Protein AF-A0A6C0JZI1-F1 (afdb_monomer_lite)

Organism: NCBI:txid1070528

Secondary structure (DSSP, 8-state):
--PPP----TTTS----------------GGG----HHHHHHHHHHHHS-SSS---HHHHHHHHHHHHHHHHHHHHHEEE-SS-EEE--S-S----TTEEEEEPPEEEPPEEHHHHTGGGGSHHHHTSTTHHHHHHHTS---EEES---SEEP-S-EEEB-TTS---EEE--PPEEEEEEE-TTS-EEEEEEE-TT-S-B-EEEEEEEPPPSS--SS--TTSTTTS-SS-EEE--SS-HHHHSPPHHHIIIIIS---S-IIIIIHHHHHHTT--GGGS-HHHHHHHSPPPP--S-PPP-----PPP-PPPPPPPHHHHHH-SS---TTS-HHHHHHTSTTTTHHHHHHHHHTHHHH--SPPPP-S-PPP--PPEE-HHHHT--SSHHHHHHH-EEEPPPHHHHHHHHHTTPPPP--EEEE-HHHHHHHHHHHHHTTPPP--TTHHHHHHHHHHHHHHHHSPP------------PPPPPPHHHHHHHHHHH-TTS-HHHHHHHHHHHTTT-EEETTEEE-TTS-EEEEHHHHHHHTTHHHH-HHHHHHHHEEEETTEEEETTT--EEE---EEEEEEE-TTS-EEEEEEETT----TTS-HHHHHHHHGGG--TTSHHHHHHHHHHHHHT----HHHHHHHHHHHHHHHHHHHH-TTS-HHHHHHHHHHHHHHHHHHHHHH-SS----SS--SSS------TTTS-S-TT--HHHHHHHHHHHHHHHH-TTS--THHHHHHHHTTS-HHHHHHHHHHHHHHHHHHHHHSHHHHHHHHHHHS------------------S-SEE-TT--SSS--------SS----SS-SS-----PPP-------------------PPPPBPPPHHHHHHHHTT-S-TT---HHHHHHHHS---HHHHHHHHHHHHHHHHHTT--HHHHHHHHHHHHHB-STTHHHHHHHHHHHHHHHHTT-HHHHHHHHHHHHH-HHHHHHHS-HHHHHHHHHHHHHHHHHHHHHHHHHS-HHHHHHHHHHHHHT----SS-HHHHHHHHHHTT---HHHHHHHHHHHHGGGS-S------S---TTSPPEETTEEPPPP-SSS---PPP--------------------

Sequence (1113 aa):
MEADFIRFDPASEFEVLETYDFEEEIQRPESLRFFTLDEQLADYFEKVLPKEGKITKFEYRRIASQVERLRDIYNRVVTVTDTDYTVDTSRKKVSVDWVHPIYGPFELTPYSYAEKWVPLFGPEVRRIPNYYPRMLSALPKPYRSTSKDGVQHVQYSTLVNEDGENPVNVLGTYERTKGIIHEDGRFTVVSLPIENTGDDIHVRGFFIEPRLLDIPKILPEHPFFASNTRSKYITNEPLERVFPTIETILTHGVPTTTDPYVEGQKYLKIYDVKLSQVDWNLWKERFPPAESVSVTPPIASITFPSREPYDAPSKSLLGMYRIPWKEGLEPRFWLSLQEDSGTVVSKMILTKASAHGQVPPAVIRERPESHVVLSTPDECFTFETFDSFINAGIYRLPKWSDVNAAINKGKTPPQQGTCIPMPQILQEQMDSLVAGKKPWKESTESDILTEYVELLSYYQPIETVQLPTKYEIRSLKPESDTRRQIKAILRDSERDPVDRAYAIDLILRGSAVRNDQWFARDDSFLICNHTLAILKGDMEVDKNAYYDRWAVIDEGYRSCKFCGEQINRDVIVSQDDFDEDGNVIISHDALEHTDTHGQSFTNSLTALKSYFQLENVGESIFYLCLSLLQVLPSEPQLFPILQRIRSLTSVIRANKKADKLQKERLEGVFGVSAMVTLLLIHNPFLIPRRSFGSKVLKLSGFPRDTEDPTDAPALDTILNVLKTTFKASPNTFTGAMSTVLKSMMRKPTEKEDFRKEVTSMLLKDYAAMKPLFLSAKERYDIPIQSEIVSSISFPVLRLDTTQFRPSESISEERHSDCVVDVPKTYLTGKLPPSIVQESVVLYPAKAVPLEFIRPEYVPPPNIEMTEKEIRRKIALGFPKGLKLDKLEKFLRADPDIRSISSILTRVLDILSLHKFSNEKLVEYRGALAYMRGTHTRDALYGLMYEALHEIAKKREFVNALTHAVKHDLTFNMLLLTKEDASRQESDLRTREREAFKLRMRNMNDTEREISKMLLDIGIAPYVITNEDRKMFAREYGNRDPEIEYAQAEQAADVDRPEEGYNASRDIEDGEAPVVDGVEQQVDHGDYGDRREEISDRDYERNYWVNHDEGFGT

Foldseek 3Di:
DDDDDDDDDVPPPDDPPDDDDDPPPPPDPPVPDPQDLVRVLVVQLVVPQPPDDDGDPVNNVVSVVVSVVVVVVCVVQWDDDPPGIDGPLFDPDWDFPFKAFAWADWAFDWAFCVPQPVVLPDPVNVPDPPSVLSNLLSDDQGTDHPDPQAAWDADFGWHAHQQRDDTDTWHHFDWDWDWDQDPVRDTDTDTDTSPNNTHGIGTFFIKGAQDPDFWQAADCPQQHRNGSHTDTDGDRDDCSVNPDDPLCCLVTQAAQEQDCPPRVVVSCVNRVHDPVSDDPVSVCVRHPHDDDDPDDDPDDDPDDDDPDFAPAPDPVVQVLAPDHDDGPDHPQNVCCPGPVSVVLVVLLVVLCCVVVDPDDFDDPDDDPPPDFDWDAPVRLPDDDDPVSDLASADWDDPDVVQQVVCVVVVHHGDPTTTGDHNVVVVVVVVCVVCPPPDTDDPCNSVVSNVVVSVVSVVPHDDDPPPPPPPPPPPDPDPADPLLVVLVVLVPDPVDQLLRSLVVNVVSLVPFDDDQQWTAHPVRHTRDGVLSSCVSVCVCVVDVVVSLVQFFDDDPQFTAGPRPRHTDDNPGWDWDWDAFPVGDTDTFTARPPDPDPPPDDLVVLLVVCVVVADCVQLLSVLLSVLCVLLSWHADPVLLVVLRVVLVVVLVVLVPDPPDDPLVSLLLSNLSSLLSNLVCQLQGPRHTGRSDDDDDDDQDNDDPPQHYVDLVGRSNSVVSLSSLLVVCVVPVPPDDDSNNSNSVQCVPDPVSVVVSSVSSSVVNVVVCVVCVVSSNVSNVSVPDPPPVPPPPVPPPPPPPDPDSIDTPPDDPDPDDDPPPPDPDDDDDDDDPDDPPPPDDPPCPDPDDPPPPPPPPPPPPPPAADEDDPVLLVVLVVLPADPPQPQVLVNVVLVVLDDLVLLLLVLVVLLVLVVVVCDPPVVSCVSVVNSVRHDDDCSSSSSSSSVSVVNVVLVVDPVSSVSVVVCCPPPPSNVVSSDDPVNVVVLVVVLVVVVVVQLVVLLVVDDPVVNVVQVVCVVVVNHDPSQDPVNVVVSVCVVPPPDVVVVVVVVVVVVVVPDDPDDDDPPDDDDPDDADDDPRDGQDDDDDDDDDDRDDDDDDDDDDDDDDDDDDDDDD

pLDDT: mean 70.07, std 17.11, range [25.83, 90.0]

Radius of gyration: 51.57 Å; chains: 1; bounding box: 110×137×162 Å

Structure (mmCIF, N/CA/C/O backbone):
data_AF-A0A6C0JZI1-F1
#
_entry.id   AF-A0A6C0JZI1-F1
#
loop_
_atom_site.group_PDB
_atom_site.id
_atom_site.type_symbol
_atom_site.label_atom_id
_atom_site.label_alt_id
_atom_site.label_comp_id
_atom_site.label_asym_id
_atom_site.label_entity_id
_atom_site.label_seq_id
_atom_site.pdbx_PDB_ins_code
_atom_site.Cartn_x
_atom_site.Cartn_y
_atom_site.Cartn_z
_atom_site.occupancy
_atom_site.B_iso_or_equiv
_atom_site.auth_seq_id
_atom_site.auth_comp_id
_atom_site.auth_asym_id
_atom_site.auth_atom_id
_atom_site.pdbx_PDB_model_num
ATOM 1 N N . MET A 1 1 ? -63.915 80.669 28.018 1.00 38.59 1 MET A N 1
ATOM 2 C CA . MET A 1 1 ? -64.177 79.915 26.775 1.00 38.59 1 MET A CA 1
ATOM 3 C C . MET A 1 1 ? -62.847 79.878 26.054 1.00 38.59 1 MET A C 1
ATOM 5 O O . MET A 1 1 ? -62.229 80.930 25.990 1.00 38.59 1 MET A O 1
ATOM 9 N N . GLU A 1 2 ? -62.444 78.687 25.617 1.00 33.38 2 GLU A N 1
ATOM 10 C CA . GLU A 1 2 ? -61.087 78.268 25.211 1.00 33.38 2 GLU A CA 1
ATOM 11 C C . GLU A 1 2 ? -60.161 77.906 26.382 1.00 33.38 2 GLU A C 1
ATOM 13 O O . GLU A 1 2 ? -60.098 78.599 27.393 1.00 33.38 2 GLU A O 1
ATOM 18 N N . ALA A 1 3 ? -59.610 76.696 26.278 1.00 35.09 3 ALA A N 1
ATOM 19 C CA . ALA A 1 3 ? -59.147 75.843 27.361 1.00 35.09 3 ALA A CA 1
ATOM 20 C C . ALA A 1 3 ? -57.685 76.111 27.728 1.00 35.09 3 ALA A C 1
ATOM 22 O O . ALA A 1 3 ? -56.817 76.149 26.856 1.00 35.09 3 ALA A O 1
ATOM 23 N N . ASP A 1 4 ? -57.436 76.233 29.030 1.00 39.12 4 ASP A N 1
ATOM 24 C CA . ASP A 1 4 ? -56.096 76.271 29.598 1.00 39.12 4 ASP A CA 1
ATOM 25 C C . ASP A 1 4 ? -55.393 74.919 29.432 1.00 39.12 4 ASP A C 1
ATOM 27 O O . ASP A 1 4 ? -55.950 73.843 29.661 1.00 39.12 4 ASP A O 1
ATOM 31 N N . PHE A 1 5 ? -54.140 75.017 29.005 1.00 46.88 5 PHE A N 1
ATOM 32 C CA . PHE A 1 5 ? -53.222 73.932 28.705 1.00 46.88 5 PHE A CA 1
ATOM 33 C C . PHE A 1 5 ? -52.846 73.138 29.962 1.00 46.88 5 PHE A C 1
ATOM 35 O O . PHE A 1 5 ? -52.331 73.698 30.929 1.00 46.88 5 PHE A O 1
ATOM 42 N N . ILE A 1 6 ? -52.997 71.813 29.912 1.00 49.47 6 ILE A N 1
ATOM 43 C CA . ILE A 1 6 ? -52.388 70.908 30.892 1.00 49.47 6 ILE A CA 1
ATOM 44 C C . ILE A 1 6 ? -50.904 70.752 30.522 1.00 49.47 6 ILE A C 1
ATOM 46 O O . ILE A 1 6 ? -50.576 70.219 29.462 1.00 49.47 6 ILE A O 1
ATOM 50 N N . ARG A 1 7 ? -50.003 71.246 31.379 1.00 51.16 7 ARG A N 1
ATOM 51 C CA . ARG A 1 7 ? -48.565 70.929 31.358 1.00 51.16 7 ARG A CA 1
ATOM 52 C C . ARG A 1 7 ? -48.313 69.792 32.346 1.00 51.16 7 ARG A C 1
ATOM 54 O O . ARG A 1 7 ? -48.627 69.949 33.520 1.00 51.16 7 ARG A O 1
ATOM 61 N N . PHE A 1 8 ? -47.742 68.692 31.869 1.00 52.84 8 PHE A N 1
ATOM 62 C CA . PHE A 1 8 ? -47.331 67.551 32.692 1.00 52.84 8 PHE A CA 1
ATOM 63 C C . PHE A 1 8 ? -45.883 67.728 33.175 1.00 52.84 8 PHE A C 1
ATOM 65 O O . PHE A 1 8 ? -45.036 68.169 32.393 1.00 52.84 8 PHE A O 1
ATOM 72 N N . ASP A 1 9 ? -45.607 67.382 34.437 1.00 53.72 9 ASP A N 1
ATOM 73 C CA . ASP A 1 9 ? -44.265 67.389 35.039 1.00 53.72 9 ASP A CA 1
ATOM 74 C C . ASP A 1 9 ? -43.739 65.936 35.140 1.00 53.72 9 ASP A C 1
ATOM 76 O O . ASP A 1 9 ? -44.277 65.134 35.909 1.00 53.72 9 ASP A O 1
ATOM 80 N N . PRO A 1 10 ? -42.731 65.537 34.341 1.00 57.28 10 PRO A N 1
ATOM 81 C CA . PRO A 1 10 ? -42.341 64.133 34.173 1.00 57.28 10 PRO A CA 1
ATOM 82 C C . PRO A 1 10 ? -41.672 63.484 35.399 1.00 57.28 10 PRO A C 1
ATOM 84 O O . PRO A 1 10 ? -41.420 62.283 35.368 1.00 57.28 10 PRO A O 1
ATOM 87 N N . ALA A 1 11 ? -41.387 64.229 36.473 1.00 59.00 11 ALA A N 1
ATOM 88 C CA . ALA A 1 11 ? -40.698 63.706 37.658 1.00 59.00 11 ALA A CA 1
ATOM 89 C C . ALA A 1 11 ? -41.625 63.163 38.764 1.00 59.00 11 ALA A C 1
ATOM 91 O O . ALA A 1 11 ? -41.165 62.401 39.612 1.00 59.00 11 ALA A O 1
ATOM 92 N N . SER A 1 12 ? -42.907 63.546 38.794 1.00 61.03 12 SER A N 1
ATOM 93 C CA . SER A 1 12 ? -43.830 63.152 39.874 1.00 61.03 12 SER A CA 1
ATOM 94 C C . SER A 1 12 ? -44.964 62.219 39.447 1.00 61.03 12 SER A C 1
ATOM 96 O O . SER A 1 12 ? -45.633 61.666 40.315 1.00 61.03 12 SER A O 1
ATOM 98 N N . GLU A 1 13 ? -45.207 62.050 38.142 1.00 57.41 13 GLU A N 1
ATOM 99 C CA . GLU A 1 13 ? -46.414 61.375 37.625 1.00 57.41 13 GLU A CA 1
ATOM 100 C C . GLU A 1 13 ? -46.142 60.111 36.782 1.00 57.41 13 GLU A C 1
ATOM 102 O O . GLU A 1 13 ? -47.087 59.475 36.320 1.00 57.41 13 GLU A O 1
ATOM 107 N N . PHE A 1 14 ? -44.880 59.684 36.637 1.00 56.28 14 PHE A N 1
ATOM 108 C CA . PHE A 1 14 ? -44.503 58.425 35.980 1.00 56.28 14 PHE A CA 1
ATOM 109 C C . PHE A 1 14 ? -43.490 57.636 36.821 1.00 56.28 14 PHE A C 1
ATOM 111 O O . PHE A 1 14 ? -42.532 58.203 37.342 1.00 56.28 14 PHE A O 1
ATOM 118 N N . GLU A 1 15 ? -43.676 56.318 36.920 1.00 53.44 15 GLU A N 1
ATOM 119 C CA . GLU A 1 15 ? -42.676 55.383 37.444 1.00 53.44 15 GLU A CA 1
ATOM 120 C C . GLU A 1 15 ? -41.923 54.771 36.251 1.00 53.44 15 GLU A C 1
ATOM 122 O O . GLU A 1 15 ? -42.526 54.152 35.372 1.00 53.44 15 GLU A O 1
ATOM 127 N N . VAL A 1 16 ? -40.608 54.998 36.175 1.00 58.84 16 VAL A N 1
ATOM 128 C CA . VAL A 1 16 ? -39.746 54.416 35.136 1.00 58.84 16 VAL A CA 1
ATOM 129 C C . VAL A 1 16 ? -39.583 52.927 35.434 1.00 58.84 16 VAL A C 1
ATOM 131 O O . VAL A 1 16 ? -38.885 52.564 36.376 1.00 58.84 16 VAL A O 1
ATOM 134 N N . LEU A 1 17 ? -40.231 52.066 34.648 1.00 60.28 17 LEU A N 1
ATOM 135 C CA . LEU A 1 17 ? -40.117 50.612 34.816 1.00 60.28 17 LEU A CA 1
ATOM 136 C C . LEU A 1 17 ? -38.817 50.049 34.214 1.00 60.28 17 LEU A C 1
ATOM 138 O O . LEU A 1 17 ? -38.310 49.066 34.739 1.00 60.28 17 LEU A O 1
ATOM 142 N N . GLU A 1 18 ? -38.259 50.676 33.170 1.00 44.12 18 GLU A N 1
ATOM 143 C CA . GLU A 1 18 ? -36.991 50.290 32.525 1.00 44.12 18 GLU A CA 1
ATOM 144 C C . GLU A 1 18 ? -36.457 51.432 31.634 1.00 44.12 18 GLU A C 1
ATOM 146 O O . GLU A 1 18 ? -37.221 52.058 30.897 1.00 44.12 18 GLU A O 1
ATOM 151 N N . THR A 1 19 ? -35.149 51.702 31.678 1.00 50.38 19 THR A N 1
ATOM 152 C CA . THR A 1 19 ? -34.443 52.601 30.746 1.00 50.38 19 THR A CA 1
ATOM 153 C C . THR A 1 19 ? -33.690 51.776 29.707 1.00 50.38 19 THR A C 1
ATOM 155 O O . THR A 1 19 ? -32.850 50.958 30.077 1.00 50.38 19 THR A O 1
ATOM 158 N N . TYR A 1 20 ? -33.956 52.010 28.420 1.00 45.47 20 TYR A N 1
ATOM 159 C CA . TYR A 1 20 ? -33.146 51.479 27.322 1.00 45.47 20 TYR A CA 1
ATOM 160 C C . TYR A 1 20 ? -32.175 52.565 26.853 1.00 45.47 20 TYR A C 1
ATOM 162 O O . TYR A 1 20 ? -32.612 53.591 26.331 1.00 45.47 20 TYR A O 1
ATOM 170 N N . ASP A 1 21 ? -30.874 52.332 27.022 1.00 39.84 21 ASP A N 1
ATOM 171 C CA . ASP A 1 21 ? -29.836 53.139 26.382 1.00 39.84 21 ASP A CA 1
ATOM 172 C C . ASP A 1 21 ? -29.719 52.703 24.914 1.00 39.84 21 ASP A C 1
ATOM 174 O O . ASP A 1 21 ? -29.321 51.578 24.611 1.00 39.84 21 ASP A O 1
ATOM 178 N N . PHE A 1 22 ? -30.109 53.581 23.988 1.00 41.06 22 PHE A N 1
ATOM 179 C CA . PHE A 1 22 ? -29.824 53.415 22.563 1.00 41.06 22 PHE A CA 1
ATOM 180 C C . PHE A 1 22 ? -28.472 54.067 22.255 1.00 41.06 22 PHE A C 1
ATOM 182 O O . PHE A 1 22 ? -28.379 55.288 22.130 1.00 41.06 22 PHE A O 1
ATOM 189 N N . GLU A 1 23 ? -27.426 53.257 22.107 1.00 40.47 23 GLU A N 1
ATOM 190 C CA . GLU A 1 23 ? -26.199 53.682 21.432 1.00 40.47 23 GLU A CA 1
ATOM 191 C C . GLU A 1 23 ? -26.441 53.622 19.917 1.00 40.47 23 GLU A C 1
ATOM 193 O O . GLU A 1 23 ? -26.399 52.563 19.293 1.00 40.47 23 GLU A O 1
ATOM 198 N N . GLU A 1 24 ? -26.760 54.764 19.309 1.00 42.19 24 GLU A N 1
ATOM 199 C CA . GLU A 1 24 ? -26.807 54.882 17.852 1.00 42.19 24 GLU A CA 1
ATOM 200 C C . GLU A 1 24 ? -25.359 54.879 17.330 1.00 42.19 24 GLU A C 1
ATOM 202 O O . GLU A 1 24 ? -24.652 55.889 17.378 1.00 42.19 24 GLU A O 1
ATOM 207 N N . GLU A 1 25 ? -24.876 53.716 16.880 1.00 41.94 25 GLU A N 1
ATOM 208 C CA . GLU A 1 25 ? -23.573 53.606 16.229 1.00 41.94 25 GLU A CA 1
ATOM 209 C C . GLU A 1 25 ? -23.557 54.494 14.978 1.00 41.94 25 GLU A C 1
ATOM 211 O O . GLU A 1 25 ? -24.167 54.185 13.951 1.00 41.94 25 GLU A O 1
ATOM 216 N N . ILE A 1 26 ? -22.833 55.615 15.052 1.00 45.00 26 ILE A N 1
ATOM 217 C CA . ILE A 1 26 ? -22.523 56.456 13.895 1.00 45.00 26 ILE A CA 1
ATOM 218 C C . ILE A 1 26 ? -21.807 55.569 12.874 1.00 45.00 26 ILE A C 1
ATOM 220 O O . ILE A 1 26 ? -20.611 55.285 12.989 1.00 45.00 26 ILE A O 1
ATOM 224 N N . GLN A 1 27 ? -22.550 55.130 11.860 1.00 45.94 27 GLN A N 1
ATOM 225 C CA . GLN A 1 27 ? -22.034 54.356 10.746 1.00 45.94 27 GLN A CA 1
ATOM 226 C C . GLN A 1 27 ? -20.978 55.182 10.005 1.00 45.94 27 GLN A C 1
ATOM 228 O O . GLN A 1 27 ? -21.285 56.005 9.143 1.00 45.94 27 GLN A O 1
ATOM 233 N N . ARG A 1 28 ? -19.700 54.950 10.327 1.00 53.47 28 ARG A N 1
ATOM 234 C CA . ARG A 1 28 ? -18.580 55.485 9.543 1.00 53.47 28 ARG A CA 1
ATOM 235 C C . ARG A 1 28 ? -18.749 55.033 8.082 1.00 53.47 28 ARG A C 1
ATOM 237 O O . ARG A 1 28 ? -19.193 53.898 7.869 1.00 53.47 28 ARG A O 1
ATOM 244 N N . PRO A 1 29 ? -18.425 55.873 7.082 1.00 57.22 29 PRO A N 1
ATOM 245 C CA . PRO A 1 29 ? -18.469 55.467 5.676 1.00 57.22 29 PRO A CA 1
ATOM 246 C C . PRO A 1 29 ? -17.591 54.224 5.459 1.00 57.22 29 PRO A C 1
ATOM 248 O O . PRO A 1 29 ? -16.552 54.100 6.107 1.00 57.22 29 PRO A O 1
ATOM 251 N N . GLU A 1 30 ? -18.009 53.302 4.580 1.00 53.72 30 GLU A N 1
ATOM 252 C CA . GLU A 1 30 ? -17.373 51.980 4.372 1.00 53.72 30 GLU A CA 1
ATOM 253 C C . GLU A 1 30 ? -15.847 52.048 4.201 1.00 53.72 30 GLU A C 1
ATOM 255 O O . GLU A 1 30 ? -15.134 51.185 4.699 1.00 53.72 30 GLU A O 1
ATOM 260 N N . SER A 1 31 ? -15.327 53.111 3.579 1.00 51.12 31 SER A N 1
ATOM 261 C CA . SER A 1 31 ? -13.889 53.317 3.368 1.00 51.12 31 SER A CA 1
ATOM 262 C C . SER A 1 31 ? -13.073 53.566 4.647 1.00 51.12 31 SER A C 1
ATOM 264 O O . SER A 1 31 ? -11.848 53.547 4.591 1.00 51.12 31 SER A O 1
ATOM 266 N N . LEU A 1 32 ? -13.726 53.858 5.778 1.00 50.59 32 LEU A N 1
ATOM 267 C CA . LEU A 1 32 ? -13.106 54.160 7.077 1.00 50.59 32 LEU A CA 1
ATOM 268 C C . LEU A 1 32 ? -13.432 53.113 8.159 1.00 50.59 32 LEU A C 1
ATOM 270 O O . LEU A 1 32 ? -13.086 53.317 9.327 1.00 50.59 32 LEU A O 1
ATOM 274 N N . ARG A 1 33 ? -14.107 52.010 7.804 1.00 58.97 33 ARG A N 1
ATOM 275 C CA . ARG A 1 33 ? -14.321 50.876 8.712 1.00 58.97 33 ARG A CA 1
ATOM 276 C C . ARG A 1 33 ? -13.142 49.917 8.600 1.00 58.97 33 ARG A C 1
ATOM 278 O O . ARG A 1 33 ? -12.884 49.356 7.540 1.00 58.97 33 ARG A O 1
ATOM 285 N N . PHE A 1 34 ? -12.416 49.740 9.699 1.00 52.16 34 PHE A N 1
ATOM 286 C CA . PHE A 1 34 ? -11.429 48.672 9.811 1.00 52.16 34 PHE A CA 1
ATOM 287 C C . PHE A 1 34 ? -12.186 47.376 10.079 1.00 52.16 34 PHE A C 1
ATOM 289 O O . PHE A 1 34 ? -12.537 47.104 11.221 1.00 52.16 34 PHE A O 1
ATOM 296 N N . PHE A 1 35 ? -12.481 46.616 9.028 1.00 60.72 35 PHE A N 1
ATOM 297 C CA . PHE A 1 35 ? -13.106 45.310 9.194 1.00 60.72 35 PHE A CA 1
ATOM 298 C C . PHE A 1 35 ? -12.075 44.319 9.719 1.00 60.72 35 PHE A C 1
ATOM 300 O O . PHE A 1 35 ? -11.014 44.144 9.106 1.00 60.72 35 PHE A O 1
ATOM 307 N N . THR A 1 36 ? -12.392 43.660 10.831 1.00 73.19 36 THR A N 1
ATOM 308 C CA . THR A 1 36 ? -11.620 42.501 11.290 1.00 73.19 36 THR A CA 1
ATOM 309 C C . THR A 1 36 ? -11.674 41.388 10.235 1.00 73.19 36 THR A C 1
ATOM 311 O O . THR A 1 36 ? -12.583 41.349 9.403 1.00 73.19 36 THR A O 1
ATOM 314 N N . LEU A 1 37 ? -10.698 40.471 10.231 1.00 76.56 37 LEU A N 1
ATOM 315 C CA . LEU A 1 37 ? -10.697 39.338 9.292 1.00 76.56 37 LEU A CA 1
ATOM 316 C C . LEU A 1 37 ? -12.030 38.578 9.341 1.00 76.56 37 LEU A C 1
ATOM 318 O O . LEU A 1 37 ? -12.577 38.219 8.303 1.00 76.56 37 LEU A O 1
ATOM 322 N N . ASP A 1 38 ? -12.561 38.365 10.542 1.00 77.12 38 ASP A N 1
ATOM 323 C CA . ASP A 1 38 ? -13.801 37.624 10.737 1.00 77.12 38 ASP A CA 1
ATOM 324 C C . ASP A 1 38 ? -15.021 38.367 10.179 1.00 77.12 38 ASP A C 1
ATOM 326 O O . ASP A 1 38 ? -15.882 37.731 9.574 1.00 77.12 38 ASP A O 1
ATOM 330 N N . GLU A 1 39 ? -15.062 39.699 10.270 1.00 78.62 39 GLU A N 1
ATOM 331 C CA . GLU A 1 39 ? -16.102 40.515 9.628 1.00 78.62 39 GLU A CA 1
ATOM 332 C C . GLU A 1 39 ? -16.025 40.451 8.098 1.00 78.62 39 GLU A C 1
ATOM 334 O O . GLU A 1 39 ? -17.051 40.299 7.439 1.00 78.62 39 GLU A O 1
ATOM 339 N N . GLN A 1 40 ? -14.821 40.504 7.518 1.00 78.19 40 GLN A N 1
ATOM 340 C CA . GLN A 1 40 ? -14.644 40.397 6.062 1.00 78.19 40 GLN A CA 1
ATOM 341 C C . GLN A 1 40 ? -15.036 39.011 5.540 1.00 78.19 40 GLN A C 1
ATOM 343 O O . GLN A 1 40 ? -15.620 38.880 4.464 1.00 78.19 40 GLN A O 1
ATOM 348 N N . LEU A 1 41 ? -14.716 37.964 6.301 1.00 84.06 41 LEU A N 1
ATOM 349 C CA . LEU A 1 41 ? -15.071 36.591 5.964 1.00 84.06 41 LEU A CA 1
ATOM 350 C C . LEU A 1 41 ? -16.575 36.335 6.102 1.00 84.06 41 LEU A C 1
ATOM 352 O O . LEU A 1 41 ? -17.139 35.636 5.259 1.00 84.06 41 LEU A O 1
ATOM 356 N N . ALA A 1 42 ? -17.223 36.912 7.118 1.00 81.50 42 ALA A N 1
ATOM 357 C CA . ALA A 1 42 ? -18.672 36.858 7.284 1.00 81.50 42 ALA A CA 1
ATOM 358 C C . ALA A 1 42 ? -19.395 37.608 6.153 1.00 81.50 42 ALA A C 1
ATOM 360 O O . ALA A 1 42 ? -20.285 37.044 5.519 1.00 81.50 42 ALA A O 1
ATOM 361 N N . ASP A 1 43 ? -18.949 38.819 5.815 1.00 80.88 43 ASP A N 1
ATOM 362 C CA . ASP A 1 43 ? -19.500 39.606 4.706 1.00 80.88 43 ASP A CA 1
ATOM 363 C C . ASP A 1 43 ? -19.317 38.897 3.351 1.00 80.88 43 ASP A C 1
ATOM 365 O O . ASP A 1 43 ? -20.242 38.821 2.539 1.00 80.88 43 ASP A O 1
ATOM 369 N N . TYR A 1 44 ? -18.150 38.286 3.115 1.00 83.56 44 TYR A N 1
ATOM 370 C CA . TYR A 1 44 ? -17.926 37.442 1.939 1.00 83.56 44 TYR A CA 1
ATOM 371 C C . TYR A 1 44 ? -18.876 36.239 1.912 1.00 83.56 44 TYR A C 1
ATOM 373 O O . TYR A 1 44 ? -19.472 35.947 0.873 1.00 83.56 44 TYR A O 1
ATOM 381 N N . PHE A 1 45 ? -19.045 35.551 3.044 1.00 84.44 45 PHE A N 1
ATOM 382 C CA . PHE A 1 45 ? -19.953 34.413 3.156 1.00 84.44 45 PHE A CA 1
ATOM 383 C C . PHE A 1 45 ? -21.390 34.806 2.792 1.00 84.44 45 PHE A C 1
ATOM 385 O O . PHE A 1 45 ? -22.021 34.141 1.972 1.00 84.44 45 PHE A O 1
ATOM 392 N N . GLU A 1 46 ? -21.883 35.922 3.329 1.00 81.25 46 GLU A N 1
ATOM 393 C CA . GLU A 1 46 ? -23.233 36.428 3.070 1.00 81.25 46 GLU A CA 1
ATOM 394 C C . GLU A 1 46 ? -23.428 36.905 1.625 1.00 81.25 46 GLU A C 1
ATOM 396 O O . GLU A 1 46 ? -24.470 36.641 1.020 1.00 81.25 46 GLU A O 1
ATOM 401 N N . LYS A 1 47 ? -22.428 37.567 1.031 1.00 82.31 47 LYS A N 1
ATOM 402 C CA . LYS A 1 47 ? -22.507 38.083 -0.347 1.00 82.31 47 LYS A CA 1
ATOM 403 C C . LYS A 1 47 ? -22.436 36.993 -1.413 1.00 82.31 47 LYS A C 1
ATOM 405 O O . LYS A 1 47 ? -22.998 37.174 -2.493 1.00 82.31 47 LYS A O 1
ATOM 410 N N . VAL A 1 48 ? -21.736 35.894 -1.136 1.00 83.56 48 VAL A N 1
ATOM 411 C CA . VAL A 1 48 ? -21.548 34.780 -2.082 1.00 83.56 48 VAL A CA 1
ATOM 412 C C . VAL A 1 48 ? -22.713 33.791 -2.045 1.00 83.56 48 VAL A C 1
ATOM 414 O O . VAL A 1 48 ? -22.917 33.049 -3.011 1.00 83.56 48 VAL A O 1
ATOM 417 N N . LEU A 1 49 ? -23.506 33.782 -0.970 1.00 81.69 49 LEU A N 1
ATOM 418 C CA . LEU A 1 49 ? -24.711 32.964 -0.917 1.00 81.69 49 LEU A CA 1
ATOM 419 C C . LEU A 1 49 ? -25.726 33.418 -1.986 1.00 81.69 49 LEU A C 1
ATOM 421 O O . LEU A 1 49 ? -26.004 34.615 -2.111 1.00 81.69 49 LEU A O 1
ATOM 425 N N . PRO A 1 50 ? -26.307 32.481 -2.762 1.00 77.12 50 PRO A N 1
ATOM 426 C CA . PRO A 1 50 ? -27.353 32.812 -3.720 1.00 77.12 50 PRO A CA 1
ATOM 427 C C . PRO A 1 50 ? -28.530 33.476 -3.001 1.00 77.12 50 PRO A C 1
ATOM 429 O O . PRO A 1 50 ? -29.107 32.897 -2.082 1.00 77.12 50 PRO A O 1
ATOM 432 N N . LYS A 1 51 ? -28.895 34.690 -3.424 1.00 73.31 51 LYS A N 1
ATOM 433 C CA . LYS A 1 51 ? -30.006 35.447 -2.823 1.00 73.31 51 LYS A CA 1
ATOM 434 C C . LYS A 1 51 ? -31.386 34.905 -3.213 1.00 73.31 51 LYS A C 1
ATOM 436 O O . LYS A 1 51 ? -32.373 35.230 -2.562 1.00 73.31 51 LYS A O 1
ATOM 441 N N . GLU A 1 52 ? -31.458 34.069 -4.249 1.00 63.16 52 GLU A N 1
ATOM 442 C CA . GLU A 1 52 ? -32.700 33.497 -4.771 1.00 63.16 52 GLU A CA 1
ATOM 443 C C . GLU A 1 52 ? -32.629 31.960 -4.788 1.00 63.16 52 GLU A C 1
ATOM 445 O O . GLU A 1 52 ? -31.711 31.375 -5.360 1.00 63.16 52 GLU A O 1
ATOM 450 N N . GLY A 1 53 ? -33.617 31.301 -4.169 1.00 67.94 53 GLY A N 1
ATOM 451 C CA . GLY A 1 53 ? -33.766 29.839 -4.153 1.00 67.94 53 GLY A CA 1
ATOM 452 C C . GLY A 1 53 ? -33.444 29.158 -2.815 1.00 67.94 53 GLY A C 1
ATOM 453 O O . GLY A 1 53 ? -32.977 29.775 -1.860 1.00 67.94 53 GLY A O 1
ATOM 454 N N . LYS A 1 54 ? -33.734 27.850 -2.721 1.00 63.53 54 LYS A N 1
ATOM 455 C CA . LYS A 1 54 ? -33.347 27.029 -1.561 1.00 63.53 54 LYS A CA 1
ATOM 456 C C . LYS A 1 54 ? -31.865 26.679 -1.670 1.00 63.53 54 LYS A C 1
ATOM 458 O O . LYS A 1 54 ? -31.491 25.888 -2.531 1.00 63.53 54 LYS A O 1
ATOM 463 N N . ILE A 1 55 ? -31.056 27.227 -0.769 1.00 75.38 55 ILE A N 1
ATOM 464 C CA . ILE A 1 55 ? -29.621 26.938 -0.684 1.00 75.38 55 ILE A CA 1
ATOM 465 C C . ILE A 1 55 ? -29.430 25.458 -0.346 1.00 75.38 55 ILE A C 1
ATOM 467 O O . ILE A 1 55 ? -29.950 24.953 0.655 1.00 75.38 55 ILE A O 1
ATOM 471 N N . THR A 1 56 ? -28.680 24.745 -1.180 1.00 75.56 56 THR A N 1
ATOM 472 C CA . THR A 1 56 ? -28.379 23.337 -0.919 1.00 75.56 56 THR A CA 1
ATOM 473 C C . THR A 1 56 ? -27.306 23.211 0.168 1.00 75.56 56 THR A C 1
ATOM 475 O O . THR A 1 56 ? -26.378 24.017 0.258 1.00 75.56 56 THR A O 1
ATOM 478 N N . LYS A 1 57 ? -27.368 22.151 0.989 1.00 74.56 57 LYS A N 1
ATOM 479 C CA . LYS A 1 57 ? -26.325 21.870 2.002 1.00 74.56 57 LYS A CA 1
ATOM 480 C C . LYS A 1 57 ? -24.925 21.742 1.385 1.00 74.56 57 LYS A C 1
ATOM 482 O O . LYS A 1 57 ? -23.932 22.006 2.059 1.00 74.56 57 LYS A O 1
ATOM 487 N N . PHE A 1 58 ? -24.844 21.327 0.120 1.00 70.31 58 PHE A N 1
ATOM 488 C CA . PHE A 1 58 ? -23.589 21.223 -0.617 1.00 70.31 58 PHE A CA 1
ATOM 489 C C . PHE A 1 58 ? -22.979 22.600 -0.914 1.00 70.31 58 PHE A C 1
ATOM 491 O O . PHE A 1 58 ? -21.807 22.812 -0.614 1.00 70.31 58 PHE A O 1
ATOM 498 N N . GLU A 1 59 ? -23.761 23.549 -1.437 1.00 76.38 59 GLU A N 1
ATOM 499 C CA . GLU A 1 59 ? -23.287 24.912 -1.725 1.00 76.38 59 GLU A CA 1
ATOM 500 C C . GLU A 1 59 ? -22.849 25.640 -0.458 1.00 76.38 59 GLU A C 1
ATOM 502 O O . GLU A 1 59 ? -21.777 26.243 -0.441 1.00 76.38 59 GLU A O 1
ATOM 507 N N . TYR A 1 60 ? -23.616 25.495 0.626 1.00 80.81 60 TYR A N 1
ATOM 508 C CA . TYR A 1 60 ? -23.259 26.045 1.931 1.00 80.81 60 TYR A CA 1
ATOM 509 C C . TYR A 1 60 ? -21.904 25.506 2.422 1.00 80.81 60 TYR A C 1
ATOM 511 O O . TYR A 1 60 ? -21.019 26.279 2.784 1.00 80.81 60 TYR A O 1
ATOM 519 N N . ARG A 1 61 ? -21.689 24.180 2.365 1.00 77.62 61 ARG A N 1
ATOM 520 C CA . ARG A 1 61 ? -20.399 23.560 2.731 1.00 77.62 61 ARG A CA 1
ATOM 521 C C . ARG A 1 61 ? -19.259 24.000 1.815 1.00 77.62 61 ARG A C 1
ATOM 523 O O . ARG A 1 61 ? -18.148 24.206 2.295 1.00 77.62 61 ARG A O 1
ATOM 530 N N . ARG A 1 62 ? -19.519 24.165 0.515 1.00 80.44 62 ARG A N 1
ATOM 531 C CA . ARG A 1 62 ? -18.519 24.638 -0.449 1.00 80.44 62 ARG A CA 1
ATOM 532 C C . ARG A 1 62 ? -18.054 26.050 -0.101 1.00 80.44 62 ARG A C 1
ATOM 534 O O . ARG A 1 62 ? -16.850 26.274 -0.023 1.00 80.44 62 ARG A O 1
ATOM 541 N N . ILE A 1 63 ? -18.978 26.975 0.151 1.00 83.69 63 ILE A N 1
ATOM 542 C CA . ILE A 1 63 ? -18.650 28.367 0.496 1.00 83.69 63 ILE A CA 1
ATOM 543 C C . ILE A 1 63 ? -17.967 28.429 1.871 1.00 83.69 63 ILE A C 1
ATOM 545 O O . ILE A 1 63 ? -16.938 29.083 2.005 1.00 83.69 63 ILE A O 1
ATOM 549 N N . ALA A 1 64 ? -18.441 27.660 2.857 1.00 80.31 64 ALA A N 1
ATOM 550 C CA . ALA A 1 64 ? -17.795 27.565 4.169 1.00 80.31 64 ALA A CA 1
ATOM 551 C C . ALA A 1 64 ? -16.345 27.054 4.065 1.00 80.31 64 ALA A C 1
ATOM 553 O O . ALA A 1 64 ? -15.443 27.607 4.688 1.00 80.31 64 ALA A O 1
ATOM 554 N N . SER A 1 65 ? -16.090 26.052 3.213 1.00 78.56 65 SER A N 1
ATOM 555 C CA . SER A 1 65 ? -14.727 25.563 2.962 1.00 78.56 65 SER A CA 1
ATOM 556 C C . SER A 1 65 ? -13.825 26.613 2.299 1.00 78.56 65 SER A C 1
ATOM 558 O O . SER A 1 65 ? -12.622 26.639 2.547 1.00 78.56 65 SER A O 1
ATOM 560 N N . GLN A 1 66 ? -14.393 27.503 1.476 1.00 79.12 66 GLN A N 1
ATOM 561 C CA . GLN A 1 66 ? -13.651 28.605 0.861 1.00 79.12 66 GLN A CA 1
ATOM 562 C C . GLN A 1 66 ? -13.325 29.707 1.870 1.00 79.12 66 GLN A C 1
ATOM 564 O O . GLN A 1 66 ? -12.200 30.201 1.866 1.00 79.12 66 GLN A O 1
ATOM 569 N N . VAL A 1 67 ? -14.264 30.051 2.752 1.00 84.75 67 VAL A N 1
ATOM 570 C CA . VAL A 1 67 ? -14.041 31.000 3.853 1.00 84.75 67 VAL A CA 1
ATOM 571 C C . VAL A 1 67 ? -12.932 30.515 4.778 1.00 84.75 67 VAL A C 1
ATOM 573 O O . VAL A 1 67 ? -12.002 31.265 5.067 1.00 84.75 67 VAL A O 1
ATOM 576 N N . GLU A 1 68 ? -12.969 29.243 5.173 1.00 77.44 68 GLU A N 1
ATOM 577 C CA . GLU A 1 68 ? -11.937 28.685 6.047 1.00 77.44 68 GLU A CA 1
ATOM 578 C C . GLU A 1 68 ? -10.568 28.655 5.357 1.00 77.44 68 GLU A C 1
ATOM 580 O O . GLU A 1 68 ? -9.554 29.005 5.954 1.00 77.44 68 GLU A O 1
ATOM 585 N N . ARG A 1 69 ? -10.538 28.357 4.052 1.00 77.06 69 ARG A N 1
ATOM 586 C CA . ARG A 1 69 ? -9.315 28.463 3.251 1.00 77.06 69 ARG A CA 1
ATOM 587 C C . ARG A 1 69 ? -8.754 29.890 3.234 1.00 77.06 69 ARG A C 1
ATOM 589 O O . ARG A 1 69 ? -7.537 30.049 3.291 1.00 77.06 69 ARG A O 1
ATOM 596 N N . LEU A 1 70 ? -9.597 30.917 3.115 1.00 80.81 70 LEU A N 1
ATOM 597 C CA . LEU A 1 70 ? -9.158 32.319 3.132 1.00 80.81 70 LEU A CA 1
ATOM 598 C C . LEU A 1 70 ? -8.605 32.715 4.506 1.00 80.81 70 LEU A C 1
ATOM 600 O O . LEU A 1 70 ? -7.554 33.354 4.570 1.00 80.81 70 LEU A O 1
ATOM 604 N N . ARG A 1 71 ? -9.252 32.267 5.588 1.00 81.00 71 ARG A N 1
ATOM 605 C CA . ARG A 1 71 ? -8.767 32.442 6.963 1.00 81.00 71 ARG A CA 1
ATOM 606 C C . ARG A 1 71 ? -7.388 31.813 7.162 1.00 81.00 71 ARG A C 1
ATOM 608 O O . ARG A 1 71 ? -6.475 32.472 7.655 1.00 81.00 71 ARG A O 1
ATOM 615 N N . ASP A 1 72 ? -7.215 30.570 6.719 1.00 76.25 72 ASP A N 1
ATOM 616 C CA . ASP A 1 72 ? -5.940 29.853 6.804 1.00 76.25 72 ASP A CA 1
ATOM 617 C C . ASP A 1 72 ? -4.830 30.557 6.011 1.00 76.25 72 ASP A C 1
ATOM 619 O O . ASP A 1 72 ? -3.688 30.630 6.467 1.00 76.25 72 ASP A O 1
ATOM 623 N N . ILE A 1 73 ? -5.145 31.098 4.827 1.00 75.00 73 ILE A N 1
ATOM 624 C CA . ILE A 1 73 ? -4.184 31.860 4.017 1.00 75.00 73 ILE A CA 1
ATOM 625 C C . ILE A 1 73 ? -3.773 33.144 4.741 1.00 75.00 73 ILE A C 1
ATOM 627 O O . ILE A 1 73 ? -2.576 33.406 4.849 1.00 75.00 73 ILE A O 1
ATOM 631 N N . TYR A 1 74 ? -4.733 33.910 5.264 1.00 75.50 74 TYR A N 1
ATOM 632 C CA . TYR A 1 74 ? -4.456 35.155 5.980 1.00 75.50 74 TYR A CA 1
ATOM 633 C C . TYR A 1 74 ? -3.565 34.909 7.202 1.00 75.50 74 TYR A C 1
ATOM 635 O O . TYR A 1 74 ? -2.490 35.494 7.302 1.00 75.50 74 TYR A O 1
ATOM 643 N N . ASN A 1 75 ? -3.939 33.962 8.066 1.00 76.50 75 ASN A N 1
ATOM 644 C CA . ASN A 1 75 ? -3.181 33.629 9.278 1.00 76.50 75 ASN A CA 1
ATOM 645 C C . ASN A 1 75 ? -1.783 33.067 8.979 1.00 76.50 75 ASN A C 1
ATOM 647 O O . ASN A 1 75 ? -0.874 33.159 9.800 1.00 76.50 75 ASN A O 1
ATOM 651 N N . ARG A 1 76 ? -1.595 32.453 7.806 1.00 66.81 76 ARG A N 1
ATOM 652 C CA . ARG A 1 76 ? -0.300 31.905 7.393 1.00 66.81 76 ARG A CA 1
ATOM 653 C C . ARG A 1 76 ? 0.656 32.968 6.854 1.00 66.81 76 ARG A C 1
ATOM 655 O O . ARG A 1 76 ? 1.868 32.747 6.941 1.00 66.81 76 ARG A O 1
ATOM 662 N N . VAL A 1 77 ? 0.121 34.016 6.233 1.00 68.88 77 VAL A N 1
ATOM 663 C CA . VAL A 1 77 ? 0.870 35.022 5.466 1.00 68.88 77 VAL A CA 1
ATOM 664 C C . VAL A 1 77 ? 1.060 36.310 6.265 1.00 68.88 77 VAL A C 1
ATOM 666 O O . VAL A 1 77 ? 2.098 36.948 6.143 1.00 68.88 77 VAL A O 1
ATOM 669 N N . VAL A 1 78 ? 0.090 36.694 7.091 1.00 71.62 78 VAL A N 1
ATOM 670 C CA . VAL A 1 78 ? 0.131 37.935 7.866 1.00 71.62 78 VAL A CA 1
ATOM 671 C C . VAL A 1 78 ? 0.572 37.623 9.291 1.00 71.62 78 VAL A C 1
ATOM 673 O O . VAL A 1 78 ? -0.160 37.000 10.056 1.00 71.62 78 VAL A O 1
ATOM 676 N N . THR A 1 79 ? 1.768 38.069 9.664 1.00 69.62 79 THR A N 1
ATOM 677 C CA . THR A 1 79 ? 2.232 38.047 11.054 1.00 69.62 79 THR A CA 1
ATOM 678 C C . THR A 1 79 ? 1.956 39.403 11.684 1.00 69.62 79 THR A C 1
ATOM 680 O O . THR A 1 79 ? 2.521 40.416 11.273 1.00 69.62 79 THR A O 1
ATOM 683 N N . VAL A 1 80 ? 1.065 39.428 12.672 1.00 65.12 80 VAL A N 1
ATOM 684 C CA . VAL A 1 80 ? 0.743 40.645 13.422 1.00 65.12 80 VAL A CA 1
ATOM 685 C C . VAL A 1 80 ? 1.805 40.842 14.504 1.00 65.12 80 VAL A C 1
ATOM 687 O O . VAL A 1 80 ? 1.985 39.979 15.360 1.00 65.12 80 VAL A O 1
ATOM 690 N N . THR A 1 81 ? 2.530 41.954 14.444 1.00 65.69 81 THR A N 1
ATOM 691 C CA . THR A 1 81 ? 3.377 42.447 15.541 1.00 65.69 81 THR A CA 1
ATOM 692 C C . THR A 1 81 ? 2.588 43.447 16.385 1.00 65.69 81 THR A C 1
ATOM 694 O O . THR A 1 81 ? 1.564 43.957 15.937 1.00 65.69 81 THR A O 1
ATOM 697 N N . ASP A 1 82 ? 3.055 43.753 17.598 1.00 63.56 82 ASP A N 1
ATOM 698 C CA . ASP A 1 82 ? 2.339 44.624 18.549 1.00 63.56 82 ASP A CA 1
ATOM 699 C C . ASP A 1 82 ? 2.011 46.031 18.000 1.00 63.56 82 ASP A C 1
ATOM 701 O O . ASP A 1 82 ? 1.158 46.723 18.557 1.00 63.56 82 ASP A O 1
ATOM 705 N N . THR A 1 83 ? 2.669 46.466 16.917 1.00 62.50 83 THR A N 1
ATOM 706 C CA . THR A 1 83 ? 2.478 47.794 16.308 1.00 62.50 83 THR A CA 1
ATOM 707 C C . THR A 1 83 ? 2.070 47.781 14.834 1.00 62.50 83 THR A C 1
ATOM 709 O O . THR A 1 83 ? 1.463 48.750 14.395 1.00 62.50 83 THR A O 1
ATOM 712 N N . ASP A 1 84 ? 2.390 46.728 14.075 1.00 64.25 84 ASP A N 1
ATOM 713 C CA . ASP A 1 84 ? 2.168 46.646 12.622 1.00 64.25 84 ASP A CA 1
ATOM 714 C C . ASP A 1 84 ? 1.917 45.201 12.157 1.00 64.25 84 ASP A C 1
ATOM 716 O O . ASP A 1 84 ? 2.153 44.241 12.892 1.00 64.25 84 ASP A O 1
ATOM 720 N N . TYR A 1 85 ? 1.491 45.017 10.908 1.00 63.16 85 TYR A N 1
ATOM 721 C CA . TYR A 1 85 ? 1.424 43.700 10.271 1.00 63.16 85 TYR A CA 1
ATOM 722 C C . TYR A 1 85 ? 2.552 43.544 9.246 1.00 63.16 85 TYR A C 1
ATOM 724 O O . TYR A 1 85 ? 2.749 44.396 8.382 1.00 63.16 85 TYR A O 1
ATOM 732 N N . THR A 1 86 ? 3.288 42.436 9.312 1.00 66.56 86 THR A N 1
ATOM 733 C CA . THR A 1 86 ? 4.264 42.066 8.282 1.00 66.56 86 THR A CA 1
ATOM 734 C C . THR A 1 86 ? 3.715 40.913 7.454 1.00 66.56 86 THR A C 1
ATOM 736 O O . THR A 1 86 ? 3.231 39.916 7.988 1.00 66.56 86 THR A O 1
ATOM 739 N N . VAL A 1 87 ? 3.761 41.057 6.130 1.00 66.44 87 VAL A N 1
ATOM 740 C CA . VAL A 1 87 ? 3.409 39.988 5.192 1.00 66.44 87 VAL A CA 1
ATOM 741 C C . VAL A 1 87 ? 4.654 39.129 5.009 1.00 66.44 87 VAL A C 1
ATOM 743 O O . VAL A 1 87 ? 5.611 39.544 4.358 1.00 66.44 87 VAL A O 1
ATOM 746 N N . ASP A 1 88 ? 4.661 37.946 5.612 1.00 57.41 88 ASP A N 1
ATOM 747 C CA . ASP A 1 88 ? 5.751 36.989 5.479 1.00 57.41 88 ASP A CA 1
ATOM 748 C C . ASP A 1 88 ? 5.630 36.254 4.134 1.00 57.41 88 ASP A C 1
ATOM 750 O O . ASP A 1 88 ? 4.964 35.224 4.000 1.00 57.41 88 ASP A O 1
ATOM 754 N N . THR A 1 89 ? 6.250 36.828 3.101 1.00 61.09 89 THR A N 1
ATOM 755 C CA . THR A 1 89 ? 6.390 36.217 1.769 1.00 61.09 89 THR A CA 1
ATOM 756 C C . THR A 1 89 ? 7.586 35.264 1.681 1.00 61.09 89 THR A C 1
ATOM 758 O O . THR A 1 89 ? 7.839 34.688 0.617 1.00 61.09 89 THR A O 1
ATOM 761 N N . SER A 1 90 ? 8.329 35.068 2.778 1.00 59.94 90 SER A N 1
ATOM 762 C CA . SER A 1 90 ? 9.515 34.217 2.781 1.00 59.94 90 SER A CA 1
ATOM 763 C C . SER A 1 90 ? 9.156 32.734 2.597 1.00 59.94 90 SER A C 1
ATOM 765 O O . SER A 1 90 ? 8.083 32.241 2.973 1.00 59.94 90 SER A O 1
ATOM 767 N N . ARG A 1 91 ? 10.046 31.985 1.933 1.00 64.50 91 ARG A N 1
ATOM 768 C CA . ARG A 1 91 ? 9.828 30.559 1.662 1.00 64.50 91 ARG A CA 1
ATOM 769 C C . ARG A 1 91 ? 9.987 29.757 2.954 1.00 64.50 91 ARG A C 1
ATOM 771 O O . ARG A 1 91 ? 11.084 29.651 3.477 1.00 64.50 91 ARG A O 1
ATOM 778 N N . LYS A 1 92 ? 8.910 29.097 3.397 1.00 64.12 92 LYS A N 1
ATOM 779 C CA . LYS A 1 92 ? 8.916 28.231 4.598 1.00 64.12 92 LYS A CA 1
ATOM 780 C C . LYS A 1 92 ? 9.603 26.867 4.412 1.00 64.12 92 LYS A C 1
ATOM 782 O O . LYS A 1 92 ? 9.766 26.146 5.385 1.00 64.12 92 LYS A O 1
ATOM 787 N N . LYS A 1 93 ? 9.879 26.451 3.169 1.00 69.62 93 LYS A N 1
ATOM 788 C CA . LYS A 1 93 ? 10.613 25.218 2.834 1.00 69.62 93 LYS A CA 1
ATOM 789 C C . LYS A 1 93 ? 11.149 25.308 1.405 1.00 69.62 93 LYS A C 1
ATOM 791 O O . LYS A 1 93 ? 10.432 25.784 0.524 1.00 69.62 93 LYS A O 1
ATOM 796 N N . VAL A 1 94 ? 12.371 24.827 1.182 1.00 76.44 94 VAL A N 1
ATOM 797 C CA . VAL A 1 94 ? 13.008 24.703 -0.140 1.00 76.44 94 VAL A CA 1
ATOM 798 C C . VAL A 1 94 ? 13.467 23.257 -0.312 1.00 76.44 94 VAL A C 1
ATOM 800 O O . VAL A 1 94 ? 14.234 22.769 0.513 1.00 76.44 94 VAL A O 1
ATOM 803 N N . SER A 1 95 ? 12.985 22.567 -1.350 1.00 78.81 95 SER A N 1
ATOM 804 C CA . SER A 1 95 ? 13.390 21.193 -1.676 1.00 78.81 95 SER A CA 1
ATOM 805 C C . SER A 1 95 ? 13.890 21.144 -3.111 1.00 78.81 95 SER A C 1
ATOM 807 O O . SER A 1 95 ? 13.101 21.266 -4.043 1.00 78.81 95 SER A O 1
ATOM 809 N N . VAL A 1 96 ? 15.201 21.007 -3.294 1.00 84.50 96 VAL A N 1
ATOM 810 C CA . VAL A 1 96 ? 15.834 21.110 -4.609 1.00 84.50 96 VAL A CA 1
ATOM 811 C C . VAL A 1 96 ? 16.913 20.044 -4.748 1.00 84.50 96 VAL A C 1
ATOM 813 O O . VAL A 1 96 ? 17.831 19.996 -3.939 1.00 84.50 96 VAL A O 1
ATOM 816 N N . ASP A 1 97 ? 16.823 19.234 -5.802 1.00 84.44 97 ASP A N 1
ATOM 817 C CA . ASP A 1 97 ? 17.647 18.026 -5.966 1.00 84.44 97 ASP A CA 1
ATOM 818 C C . ASP A 1 97 ? 19.129 18.310 -6.267 1.00 84.44 97 ASP A C 1
ATOM 820 O O . ASP A 1 97 ? 19.967 17.438 -6.080 1.00 84.44 97 ASP A O 1
ATOM 824 N N . TRP A 1 98 ? 19.462 19.518 -6.736 1.00 87.31 98 TRP A N 1
ATOM 825 C CA . TRP A 1 98 ? 20.826 19.908 -7.123 1.00 87.31 98 TRP A CA 1
ATOM 826 C C . TRP A 1 98 ? 21.576 20.706 -6.039 1.00 87.31 98 TRP A C 1
ATOM 828 O O . TRP A 1 98 ? 22.697 21.157 -6.279 1.00 87.31 98 TRP A O 1
ATOM 838 N N . VAL A 1 99 ? 20.974 20.924 -4.862 1.00 88.38 99 VAL A N 1
ATOM 839 C CA . VAL A 1 99 ? 21.622 21.601 -3.724 1.00 88.38 99 VAL A CA 1
ATOM 840 C C . VAL A 1 99 ? 21.712 20.640 -2.549 1.00 88.38 99 VAL A C 1
ATOM 842 O O . VAL A 1 99 ? 20.702 20.336 -1.919 1.00 88.38 99 VAL A O 1
ATOM 845 N N . HIS A 1 100 ? 22.932 20.239 -2.199 1.00 89.25 100 HIS A N 1
ATOM 846 C CA . HIS A 1 100 ? 23.187 19.315 -1.093 1.00 89.25 100 HIS A CA 1
ATOM 847 C C . HIS A 1 100 ? 23.872 20.047 0.064 1.00 89.25 100 HIS A C 1
ATOM 849 O O . HIS A 1 100 ? 24.802 20.818 -0.179 1.00 89.25 100 HIS A O 1
ATOM 855 N N . PRO A 1 101 ? 23.463 19.866 1.330 1.00 89.19 101 PRO A N 1
ATOM 856 C CA . PRO A 1 101 ? 24.114 20.548 2.439 1.00 89.19 101 PRO A CA 1
ATOM 857 C C . PRO A 1 101 ? 25.455 19.876 2.765 1.00 89.19 101 PRO A C 1
ATOM 859 O O . PRO A 1 101 ? 25.578 18.651 2.745 1.00 89.19 101 PRO A O 1
ATOM 862 N N . ILE A 1 102 ? 26.475 20.680 3.065 1.00 89.38 102 ILE A N 1
ATOM 863 C CA . ILE A 1 102 ? 27.823 20.185 3.367 1.00 89.38 102 ILE A CA 1
ATOM 864 C C . ILE A 1 102 ? 27.912 19.869 4.859 1.00 89.38 102 ILE A C 1
ATOM 866 O O . ILE A 1 102 ? 27.633 20.743 5.682 1.00 89.38 102 ILE A O 1
ATOM 870 N N . TYR A 1 103 ? 28.314 18.656 5.240 1.00 87.81 103 TYR A N 1
ATOM 871 C CA . TYR A 1 103 ? 28.483 18.324 6.658 1.00 87.81 103 TYR A CA 1
ATOM 872 C C . TYR A 1 103 ? 29.784 18.892 7.249 1.00 87.81 103 TYR A C 1
ATOM 874 O O . TYR A 1 103 ? 30.833 18.925 6.605 1.00 87.81 103 TYR A O 1
ATOM 882 N N . GLY A 1 104 ? 29.724 19.322 8.511 1.00 83.81 104 GLY A N 1
ATOM 883 C CA . GLY A 1 104 ? 30.893 19.651 9.326 1.00 83.81 104 GLY A CA 1
ATOM 884 C C . GLY A 1 104 ? 31.607 18.402 9.870 1.00 83.81 104 GLY A C 1
ATOM 885 O O . GLY A 1 104 ? 31.076 17.295 9.781 1.00 83.81 104 GLY A O 1
ATOM 886 N N . PRO A 1 105 ? 32.808 18.543 10.454 1.00 84.50 105 PRO A N 1
ATOM 887 C CA . PRO A 1 105 ? 33.559 17.411 10.992 1.00 84.50 105 PRO A CA 1
ATOM 888 C C . PRO A 1 105 ? 32.803 16.720 12.142 1.00 84.50 105 PRO A C 1
ATOM 890 O O . PRO A 1 105 ? 32.348 17.368 13.091 1.00 84.50 105 PRO A O 1
ATOM 893 N N . PHE A 1 106 ? 32.692 15.392 12.058 1.00 86.38 106 PHE A N 1
ATOM 894 C CA . PHE A 1 106 ? 31.985 14.553 13.025 1.00 86.38 106 PHE A CA 1
ATOM 895 C C . PHE A 1 106 ? 32.772 13.279 13.365 1.00 86.38 106 PHE A C 1
ATOM 897 O O . PHE A 1 106 ? 33.592 12.798 12.583 1.00 86.38 106 PHE A O 1
ATOM 904 N N . GLU A 1 107 ? 32.472 12.705 14.527 1.00 84.56 107 GLU A N 1
ATOM 905 C CA . GLU A 1 107 ? 32.944 11.400 14.983 1.00 84.56 107 GLU A CA 1
ATOM 906 C C . GLU A 1 107 ? 31.797 10.383 14.987 1.00 84.56 107 GLU A C 1
ATOM 908 O O . GLU A 1 107 ? 30.649 10.714 15.295 1.00 84.56 107 GLU A O 1
ATOM 913 N N . LEU A 1 108 ? 32.116 9.126 14.663 1.00 82.19 108 LEU A N 1
ATOM 914 C CA . LEU A 1 108 ? 31.155 8.026 14.688 1.00 82.19 108 LEU A CA 1
ATOM 915 C C . LEU A 1 108 ? 31.059 7.417 16.089 1.00 82.19 108 LEU A C 1
ATOM 917 O O . LEU A 1 108 ? 32.063 6.957 16.637 1.00 82.19 108 LEU A O 1
ATOM 921 N N . THR A 1 109 ? 29.852 7.361 16.658 1.00 81.31 109 THR A N 1
ATOM 922 C CA . THR A 1 109 ? 29.642 6.749 17.978 1.00 81.31 109 THR A CA 1
ATOM 923 C C . THR A 1 109 ? 29.244 5.270 17.867 1.00 81.31 109 THR A C 1
ATOM 925 O O . THR A 1 109 ? 28.351 4.927 17.089 1.00 81.31 109 THR A O 1
ATOM 928 N N . PRO A 1 110 ? 29.887 4.361 18.627 1.00 78.19 110 PRO A N 1
ATOM 929 C CA . PRO A 1 110 ? 29.497 2.955 18.648 1.00 78.19 110 PRO A CA 1
ATOM 930 C C . PRO A 1 110 ? 28.158 2.776 19.378 1.00 78.19 110 PRO A C 1
ATOM 932 O O . PRO A 1 110 ? 27.924 3.361 20.442 1.00 78.19 110 PRO A O 1
ATOM 935 N N . TYR A 1 111 ? 27.285 1.931 18.827 1.00 80.25 111 TYR A N 1
ATOM 936 C CA . TYR A 1 111 ? 25.976 1.636 19.410 1.00 80.25 111 TYR A CA 1
ATOM 937 C C . TYR A 1 111 ? 25.919 0.212 19.975 1.00 80.25 111 TYR A C 1
ATOM 939 O O . TYR A 1 111 ? 26.204 -0.760 19.277 1.00 80.25 111 TYR A O 1
ATOM 947 N N . SER A 1 112 ? 25.522 0.095 21.247 1.00 78.88 112 SER A N 1
ATOM 948 C CA . SER A 1 112 ? 25.288 -1.185 21.925 1.00 78.88 112 SER A CA 1
ATOM 949 C C . SER A 1 112 ? 23.796 -1.510 21.928 1.00 78.88 112 SER A C 1
ATOM 951 O O . SER A 1 112 ? 23.014 -0.922 22.682 1.00 78.88 112 SER A O 1
ATOM 953 N N . TYR A 1 113 ? 23.398 -2.467 21.088 1.00 71.25 113 TYR A N 1
ATOM 954 C CA . TYR A 1 113 ? 22.006 -2.914 20.979 1.00 71.25 113 TYR A CA 1
ATOM 955 C C . TYR A 1 113 ? 21.531 -3.607 22.267 1.00 71.25 113 TYR A C 1
ATOM 957 O O . TYR A 1 113 ? 20.406 -3.393 22.723 1.00 71.25 113 TYR A O 1
ATOM 965 N N . ALA A 1 114 ? 22.416 -4.386 22.896 1.00 70.31 114 ALA A N 1
ATOM 966 C CA . ALA A 1 114 ? 22.126 -5.129 24.121 1.00 70.31 114 ALA A CA 1
ATOM 967 C C . ALA A 1 114 ? 21.841 -4.218 25.327 1.00 70.31 114 ALA A C 1
ATOM 969 O O . ALA A 1 114 ? 21.004 -4.554 26.159 1.00 70.31 114 ALA A O 1
ATOM 970 N N . GLU A 1 115 ? 22.509 -3.067 25.417 1.00 76.50 115 GLU A N 1
ATOM 971 C CA . GLU A 1 115 ? 22.365 -2.151 26.555 1.00 76.50 115 GLU A CA 1
ATOM 972 C C . GLU A 1 115 ? 21.284 -1.089 26.336 1.00 76.50 115 GLU A C 1
ATOM 974 O O . GLU A 1 115 ? 20.621 -0.691 27.292 1.00 76.50 115 GLU A O 1
ATOM 979 N N . LYS A 1 116 ? 21.096 -0.607 25.098 1.00 77.31 116 LYS A N 1
ATOM 980 C CA . LYS A 1 116 ? 20.189 0.519 24.812 1.00 77.31 116 LYS A CA 1
ATOM 981 C C . LYS A 1 116 ? 18.825 0.095 24.268 1.00 77.31 116 LYS A C 1
ATOM 983 O O . LYS A 1 116 ? 17.831 0.734 24.600 1.00 77.31 116 LYS A O 1
ATOM 988 N N . TRP A 1 117 ? 18.760 -0.971 23.468 1.00 78.12 117 TRP A N 1
ATOM 989 C CA . TRP A 1 117 ? 17.535 -1.369 22.763 1.00 78.12 117 TRP A CA 1
ATOM 990 C C . TRP A 1 117 ? 16.811 -2.537 23.435 1.00 78.12 117 TRP A C 1
ATOM 992 O O . TRP A 1 117 ? 15.624 -2.447 23.740 1.00 78.12 117 TRP A O 1
ATOM 1002 N N . VAL A 1 118 ? 17.529 -3.624 23.734 1.00 75.31 118 VAL A N 1
ATOM 1003 C CA . VAL A 1 118 ? 16.959 -4.850 24.329 1.00 75.31 118 VAL A CA 1
ATOM 1004 C C . VAL A 1 118 ? 16.213 -4.605 25.654 1.00 75.31 118 VAL A C 1
ATOM 1006 O O . VAL A 1 118 ? 15.111 -5.143 25.806 1.00 75.31 118 VAL A O 1
ATOM 1009 N N . PRO A 1 119 ? 16.701 -3.768 26.595 1.00 77.75 119 PRO A N 1
ATOM 1010 C CA . PRO A 1 119 ? 16.015 -3.555 27.873 1.00 77.75 119 PRO A CA 1
ATOM 1011 C C . PRO A 1 119 ? 14.635 -2.902 27.731 1.00 77.75 119 PRO A C 1
ATOM 1013 O O . PRO A 1 119 ? 13.785 -3.048 28.609 1.00 77.75 119 PRO A O 1
ATOM 1016 N N . LEU A 1 120 ? 14.369 -2.223 26.609 1.00 73.75 120 LEU A N 1
ATOM 1017 C CA . LEU A 1 120 ? 13.079 -1.588 26.338 1.00 73.75 120 LEU A CA 1
ATOM 1018 C C . LEU A 1 120 ? 11.975 -2.604 26.040 1.00 73.75 120 LEU A C 1
ATOM 1020 O O . LEU A 1 120 ? 10.798 -2.285 26.180 1.00 73.75 120 LEU A O 1
ATOM 1024 N N . PHE A 1 121 ? 12.311 -3.838 25.669 1.00 71.88 121 PHE A N 1
ATOM 1025 C CA . PHE A 1 121 ? 11.314 -4.879 25.411 1.00 71.88 121 PHE A CA 1
ATOM 1026 C C . PHE A 1 121 ? 10.886 -5.626 26.674 1.00 71.88 121 PHE A C 1
ATOM 1028 O O . PHE A 1 121 ? 9.986 -6.465 26.582 1.00 71.88 121 PHE A O 1
ATOM 1035 N N . GLY A 1 122 ? 11.474 -5.310 27.834 1.00 71.81 122 GLY A N 1
ATOM 1036 C CA . GLY A 1 122 ? 11.095 -5.890 29.118 1.00 71.81 122 GLY A CA 1
ATOM 1037 C C . GLY A 1 122 ? 9.627 -5.599 29.483 1.00 71.81 122 GLY A C 1
ATOM 1038 O O . GLY A 1 122 ? 9.133 -4.498 29.217 1.00 71.81 122 GLY A O 1
ATOM 1039 N N . PRO A 1 123 ? 8.911 -6.554 30.107 1.00 62.84 123 PRO A N 1
ATOM 1040 C CA . PRO A 1 123 ? 7.480 -6.428 30.405 1.00 62.84 123 PRO A CA 1
ATOM 1041 C C . PRO A 1 123 ? 7.152 -5.246 31.333 1.00 62.84 123 PRO A C 1
ATOM 1043 O O . PRO A 1 123 ? 6.087 -4.645 31.208 1.00 62.84 123 PRO A O 1
ATOM 1046 N N . GLU A 1 124 ? 8.079 -4.868 32.216 1.00 70.81 124 GLU A N 1
ATOM 1047 C CA . GLU A 1 124 ? 7.934 -3.722 33.122 1.00 70.81 124 GLU A CA 1
ATOM 1048 C C . GLU A 1 124 ? 8.026 -2.378 32.383 1.00 70.81 124 GLU A C 1
ATOM 1050 O O . GLU A 1 124 ? 7.262 -1.455 32.662 1.00 70.81 124 GLU A O 1
ATOM 1055 N N . VAL A 1 125 ? 8.915 -2.273 31.388 1.00 67.00 125 VAL A N 1
ATOM 1056 C CA . VAL A 1 125 ? 9.178 -1.023 30.655 1.00 67.00 125 VAL A CA 1
ATOM 1057 C C . VAL A 1 125 ? 8.054 -0.700 29.670 1.00 67.00 125 VAL A C 1
ATOM 1059 O O . VAL A 1 125 ? 7.713 0.472 29.496 1.00 67.00 125 VAL A O 1
ATOM 1062 N N . ARG A 1 126 ? 7.414 -1.726 29.090 1.00 66.19 126 ARG A N 1
ATOM 1063 C CA . ARG A 1 126 ? 6.260 -1.579 28.181 1.00 66.19 126 ARG A CA 1
ATOM 1064 C C . ARG A 1 126 ? 5.057 -0.892 28.827 1.00 66.19 126 ARG A C 1
ATOM 1066 O O . ARG A 1 126 ? 4.276 -0.251 28.133 1.00 66.19 126 ARG A O 1
ATOM 1073 N N . ARG A 1 127 ? 4.907 -1.017 30.149 1.00 66.88 127 ARG A N 1
ATOM 1074 C CA . ARG A 1 127 ? 3.789 -0.429 30.906 1.00 66.88 127 ARG A CA 1
ATOM 1075 C C . ARG A 1 127 ? 4.015 1.040 31.273 1.00 66.88 127 ARG A C 1
ATOM 1077 O O . ARG A 1 127 ? 3.103 1.684 31.786 1.00 66.88 127 ARG A O 1
ATOM 1084 N N . ILE A 1 128 ? 5.208 1.585 31.025 1.00 72.19 128 ILE A N 1
ATOM 1085 C CA . ILE A 1 128 ? 5.538 2.968 31.376 1.00 72.19 128 ILE A CA 1
ATOM 1086 C C . ILE A 1 128 ? 4.931 3.928 30.330 1.00 72.19 128 ILE A C 1
ATOM 1088 O O . ILE A 1 128 ? 5.096 3.703 29.127 1.00 72.19 128 ILE A O 1
ATOM 1092 N N . PRO A 1 129 ? 4.262 5.025 30.745 1.00 67.50 129 PRO A N 1
ATOM 1093 C CA . PRO A 1 129 ? 3.758 6.043 29.826 1.00 67.50 129 PRO A CA 1
ATOM 1094 C C . PRO A 1 129 ? 4.852 6.578 28.893 1.00 67.50 129 PRO A C 1
ATOM 1096 O O . PRO A 1 129 ? 6.017 6.679 29.274 1.00 67.50 129 PRO A O 1
ATOM 1099 N N . ASN A 1 130 ? 4.475 6.966 27.671 1.00 69.44 130 ASN A N 1
ATOM 1100 C CA . ASN A 1 130 ? 5.408 7.419 26.628 1.00 69.44 130 ASN A CA 1
ATOM 1101 C C . ASN A 1 130 ? 6.452 6.364 26.211 1.00 69.44 130 ASN A C 1
ATOM 1103 O O . ASN A 1 130 ? 7.556 6.718 25.798 1.00 69.44 130 ASN A O 1
ATOM 1107 N N . TYR A 1 131 ? 6.086 5.080 26.255 1.00 75.38 131 TYR A N 1
ATOM 1108 C CA . TYR A 1 131 ? 6.911 3.976 25.760 1.00 75.38 131 TYR A CA 1
ATOM 1109 C C . TYR A 1 131 ? 7.484 4.232 24.356 1.00 75.38 131 TYR A C 1
ATOM 1111 O O . TYR A 1 131 ? 8.690 4.139 24.148 1.00 75.38 131 TYR A O 1
ATOM 1119 N N . TYR A 1 132 ? 6.633 4.642 23.411 1.00 73.19 132 TYR A N 1
ATOM 1120 C CA . TYR A 1 132 ? 7.031 4.869 22.021 1.00 73.19 132 TYR A CA 1
ATOM 1121 C C . TYR A 1 132 ? 8.046 6.022 21.851 1.00 73.19 132 TYR A C 1
ATOM 1123 O O . TYR A 1 132 ? 9.092 5.788 21.252 1.00 73.19 132 TYR A O 1
ATOM 1131 N N . PRO A 1 133 ? 7.847 7.226 22.433 1.00 78.94 133 PRO A N 1
ATOM 1132 C CA . PRO A 1 133 ? 8.897 8.248 22.483 1.00 78.94 133 PRO A CA 1
ATOM 1133 C C . PRO A 1 133 ? 10.228 7.769 23.080 1.00 78.94 133 PRO A C 1
ATOM 1135 O O . PRO A 1 133 ? 11.284 8.124 22.566 1.00 78.94 133 PRO A O 1
ATOM 1138 N N . ARG A 1 134 ? 10.197 6.942 24.136 1.00 78.31 134 ARG A N 1
ATOM 1139 C CA . ARG A 1 134 ? 11.419 6.393 24.751 1.00 78.31 134 ARG A CA 1
ATOM 1140 C C . ARG A 1 134 ? 12.129 5.415 23.820 1.00 78.31 134 ARG A C 1
ATOM 1142 O O . ARG A 1 134 ? 13.350 5.466 23.712 1.00 78.31 134 ARG A O 1
ATOM 1149 N N . MET A 1 135 ? 11.366 4.583 23.118 1.00 80.88 135 MET A N 1
ATOM 1150 C CA . MET A 1 135 ? 11.885 3.700 22.078 1.00 80.88 135 MET A CA 1
ATOM 1151 C C . MET A 1 135 ? 12.548 4.503 20.955 1.00 80.88 135 MET A C 1
ATOM 1153 O O . MET A 1 135 ? 13.700 4.246 20.633 1.00 80.88 135 MET A O 1
ATOM 1157 N N . LEU A 1 136 ? 11.886 5.542 20.438 1.00 80.94 136 LEU A N 1
ATOM 1158 C CA . LEU A 1 136 ? 12.462 6.415 19.410 1.00 80.94 136 LEU A CA 1
ATOM 1159 C C . LEU A 1 136 ? 13.749 7.110 19.876 1.00 80.94 136 LEU A C 1
ATOM 1161 O O . LEU A 1 136 ? 14.717 7.165 19.128 1.00 80.94 136 LEU A O 1
ATOM 1165 N N . SER A 1 137 ? 13.801 7.589 21.122 1.00 79.88 137 SER A N 1
ATOM 1166 C CA . SER A 1 137 ? 15.006 8.233 21.671 1.00 79.88 137 SER A CA 1
ATOM 1167 C C . SER A 1 137 ? 16.199 7.285 21.852 1.00 79.88 137 SER A C 1
ATOM 1169 O O . SER A 1 137 ? 17.335 7.741 21.971 1.00 79.88 137 SER A O 1
ATOM 1171 N N . ALA A 1 138 ? 15.945 5.974 21.899 1.00 81.56 138 ALA A N 1
ATOM 1172 C CA . ALA A 1 138 ? 16.961 4.952 22.110 1.00 81.56 138 ALA A CA 1
ATOM 1173 C C . ALA A 1 138 ? 17.557 4.404 20.810 1.00 81.56 138 ALA A C 1
ATOM 1175 O O . ALA A 1 138 ? 18.489 3.601 20.884 1.00 81.56 138 ALA A O 1
ATOM 1176 N N . LEU A 1 139 ? 17.042 4.811 19.646 1.00 83.31 139 LEU A N 1
ATOM 1177 C CA . LEU A 1 139 ? 17.602 4.457 18.344 1.00 83.31 139 LEU A CA 1
ATOM 1178 C C . LEU A 1 139 ? 19.072 4.910 18.219 1.00 83.31 139 LEU A C 1
ATOM 1180 O O . LEU A 1 139 ? 19.499 5.845 18.909 1.00 83.31 139 LEU A O 1
ATOM 1184 N N . PRO A 1 140 ? 19.877 4.230 17.382 1.00 80.88 140 PRO A N 1
ATOM 1185 C CA . PRO A 1 140 ? 21.271 4.595 17.168 1.00 80.88 140 PRO A CA 1
ATOM 1186 C C . PRO A 1 140 ? 21.392 6.000 16.578 1.00 80.88 140 PRO A C 1
ATOM 1188 O O . PRO A 1 140 ? 20.698 6.338 15.627 1.00 80.88 140 PRO A O 1
ATOM 1191 N N . LYS A 1 141 ? 22.320 6.781 17.137 1.00 83.62 141 LYS A N 1
ATOM 1192 C CA . LYS A 1 141 ? 22.711 8.106 16.646 1.00 83.62 141 LYS A CA 1
ATOM 1193 C C . LYS A 1 141 ? 24.174 8.055 16.235 1.00 83.62 141 LYS A C 1
ATOM 1195 O O . LYS A 1 141 ? 25.049 8.194 17.094 1.00 83.62 141 LYS A O 1
ATOM 1200 N N . PRO A 1 142 ? 24.466 7.739 14.971 1.00 80.19 142 PRO A N 1
ATOM 1201 C CA . PRO A 1 142 ? 25.826 7.441 14.550 1.00 80.19 142 PRO A CA 1
ATOM 1202 C C . PRO A 1 142 ? 26.731 8.676 14.581 1.00 80.19 142 PRO A C 1
ATOM 1204 O O . PRO A 1 142 ? 27.922 8.516 14.828 1.00 80.19 142 PRO A O 1
ATOM 1207 N N . TYR A 1 143 ? 26.190 9.884 14.399 1.00 85.62 143 TYR A N 1
ATOM 1208 C CA . TYR A 1 143 ? 26.977 11.110 14.255 1.00 85.62 143 TYR A CA 1
ATOM 1209 C C . TYR A 1 143 ? 27.057 11.916 15.552 1.00 85.62 143 TYR A C 1
ATOM 1211 O O . TYR A 1 143 ? 26.047 12.159 16.216 1.00 85.62 143 TYR A O 1
ATOM 1219 N N . ARG A 1 144 ? 28.271 12.359 15.885 1.00 83.62 144 ARG A N 1
ATOM 1220 C CA . ARG A 1 144 ? 28.538 13.348 16.929 1.00 83.62 144 ARG A CA 1
ATOM 1221 C C . ARG A 1 144 ? 29.434 14.441 16.368 1.00 83.62 144 ARG A C 1
ATOM 1223 O O . ARG A 1 144 ? 30.574 14.170 16.000 1.00 83.62 144 ARG A O 1
ATOM 1230 N N . SER A 1 145 ? 28.938 15.669 16.321 1.00 81.94 145 SER A N 1
ATOM 1231 C CA . SER A 1 145 ? 29.707 16.808 15.824 1.00 81.94 145 SER A CA 1
ATOM 1232 C C . SER A 1 145 ? 30.916 17.122 16.726 1.00 81.94 145 SER A C 1
ATOM 1234 O O . SER A 1 145 ? 30.808 17.172 17.954 1.00 81.94 145 SER A O 1
ATOM 1236 N N . THR A 1 146 ? 32.097 17.315 16.123 1.00 78.81 146 THR A N 1
ATOM 1237 C CA . THR A 1 146 ? 33.337 17.663 16.853 1.00 78.81 146 THR A CA 1
ATOM 1238 C C . THR A 1 146 ? 33.495 19.183 16.990 1.00 78.81 146 THR A C 1
ATOM 1240 O O . THR A 1 146 ? 34.097 19.670 17.947 1.00 78.81 146 THR A O 1
ATOM 1243 N N . SER A 1 147 ? 32.915 19.950 16.060 1.00 71.50 147 SER A N 1
ATOM 1244 C CA . SER A 1 147 ? 32.879 21.419 16.059 1.00 71.50 147 SER A CA 1
ATOM 1245 C C . SER A 1 147 ? 31.445 21.945 16.125 1.00 71.50 147 SER A C 1
ATOM 1247 O O . SER A 1 147 ? 30.559 21.378 15.493 1.00 71.50 147 SER A O 1
ATOM 1249 N N . LYS A 1 148 ? 31.238 23.085 16.797 1.00 68.88 148 LYS A N 1
ATOM 1250 C CA . LYS A 1 148 ? 29.953 23.817 16.824 1.00 68.88 148 LYS A CA 1
ATOM 1251 C C . LYS A 1 148 ? 29.785 24.819 15.673 1.00 68.88 148 LYS A C 1
ATOM 1253 O O . LYS A 1 148 ? 28.876 25.643 15.704 1.00 68.88 148 LYS A O 1
ATOM 1258 N N . ASP A 1 149 ? 30.680 24.793 14.691 1.00 65.62 149 ASP A N 1
ATOM 1259 C CA . ASP A 1 149 ? 30.623 25.698 13.547 1.00 65.62 149 ASP A CA 1
ATOM 1260 C C . ASP A 1 149 ? 29.572 25.196 12.544 1.00 65.62 149 ASP A C 1
ATOM 1262 O O . ASP A 1 149 ? 29.738 24.130 11.949 1.00 65.62 149 ASP A O 1
ATOM 1266 N N . GLY A 1 150 ? 28.489 25.958 12.366 1.00 67.12 150 GLY A N 1
ATOM 1267 C CA . GLY A 1 150 ? 27.404 25.663 11.420 1.00 67.12 150 GLY A CA 1
ATOM 1268 C C . GLY A 1 150 ? 26.014 25.654 12.062 1.00 67.12 150 GLY A C 1
ATOM 1269 O O . GLY A 1 150 ? 25.859 25.939 13.248 1.00 67.12 150 GLY A O 1
ATOM 1270 N N . VAL A 1 151 ? 24.986 25.331 11.273 1.00 77.88 151 VAL A N 1
ATOM 1271 C CA . VAL A 1 151 ? 23.599 25.181 11.758 1.00 77.88 151 VAL A CA 1
ATOM 1272 C C . VAL A 1 151 ? 23.314 23.706 11.999 1.00 77.88 151 VAL A C 1
ATOM 1274 O O . VAL A 1 151 ? 23.625 22.877 11.143 1.00 77.88 151 VAL A O 1
ATOM 1277 N N . GLN A 1 152 ? 22.711 23.364 13.139 1.00 77.69 152 GLN A N 1
ATOM 1278 C CA . GLN A 1 152 ? 22.267 21.995 13.392 1.00 77.69 152 GLN A CA 1
ATOM 1279 C C . GLN A 1 152 ? 21.227 21.581 12.344 1.00 77.69 152 GLN A C 1
ATOM 1281 O O . GLN A 1 152 ? 20.251 22.297 12.110 1.00 77.69 152 GLN A O 1
ATOM 1286 N N . HIS A 1 153 ? 21.427 20.426 11.712 1.00 77.00 153 HIS A N 1
ATOM 1287 C CA . HIS A 1 153 ? 20.473 19.924 10.732 1.00 77.00 153 HIS A CA 1
ATOM 1288 C C . HIS A 1 153 ? 19.256 19.295 11.424 1.00 77.00 153 HIS A C 1
ATOM 1290 O O . HIS A 1 153 ? 19.406 18.446 12.297 1.00 77.00 153 HIS A O 1
ATOM 1296 N N . VAL A 1 154 ? 18.046 19.713 11.039 1.00 72.25 154 VAL A N 1
ATOM 1297 C CA . VAL A 1 154 ? 16.792 19.331 11.726 1.00 72.25 154 VAL A CA 1
ATOM 1298 C C . VAL A 1 154 ? 15.910 18.411 10.873 1.00 72.25 154 VAL A C 1
ATOM 1300 O O . VAL A 1 154 ? 14.979 17.803 11.396 1.00 72.25 154 VAL A O 1
ATOM 1303 N N . GLN A 1 155 ? 16.191 18.271 9.574 1.00 76.31 155 GLN A N 1
ATOM 1304 C CA . GLN A 1 155 ? 15.384 17.484 8.634 1.00 76.31 155 GLN A CA 1
ATOM 1305 C C . GLN A 1 155 ? 16.094 16.183 8.237 1.00 76.31 155 GLN A C 1
ATOM 1307 O O . GLN A 1 155 ? 17.276 16.000 8.499 1.00 76.31 155 GLN A O 1
ATOM 1312 N N . TYR A 1 156 ? 15.361 15.248 7.634 1.00 81.31 156 TYR A N 1
ATOM 1313 C CA . TYR A 1 156 ? 15.990 14.110 6.971 1.00 81.31 156 TYR A CA 1
ATOM 1314 C C . TYR A 1 156 ? 16.581 14.576 5.642 1.00 81.31 156 TYR A C 1
ATOM 1316 O O . TYR A 1 156 ? 15.840 15.078 4.793 1.00 81.31 156 TYR A O 1
ATOM 1324 N N . SER A 1 157 ? 17.891 14.430 5.465 1.00 80.00 157 SER A N 1
ATOM 1325 C CA . SER A 1 157 ? 18.548 14.732 4.195 1.00 80.00 157 SER A CA 1
ATOM 1326 C C . SER A 1 157 ? 19.864 13.978 4.034 1.00 80.00 157 SER A C 1
ATOM 1328 O O . SER A 1 157 ? 20.418 13.414 4.984 1.00 80.00 157 SER A O 1
ATOM 1330 N N . THR A 1 158 ? 20.352 13.978 2.799 1.00 84.56 158 THR A N 1
ATOM 1331 C CA . THR A 1 158 ? 21.672 13.474 2.444 1.00 84.56 158 THR A CA 1
ATOM 1332 C C . THR A 1 158 ? 22.653 14.640 2.455 1.00 84.56 158 THR A C 1
ATOM 1334 O O . THR A 1 158 ? 22.525 15.576 1.670 1.00 84.56 158 THR A O 1
ATOM 1337 N N . LEU A 1 159 ? 23.616 14.598 3.372 1.00 87.25 159 LEU A N 1
ATOM 1338 C CA . LEU A 1 159 ? 24.700 15.570 3.459 1.00 87.25 159 LEU A CA 1
ATOM 1339 C C . LEU A 1 159 ? 25.904 15.081 2.665 1.00 87.25 159 LEU A 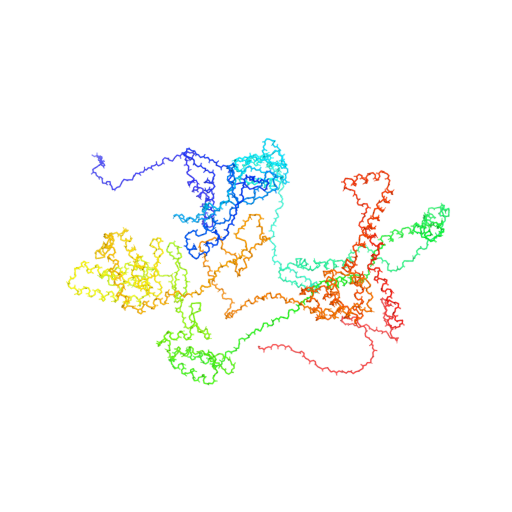C 1
ATOM 1341 O O . LEU A 1 159 ? 26.169 13.887 2.637 1.00 87.25 159 LEU A O 1
ATOM 1345 N N . VAL A 1 160 ? 26.678 15.988 2.083 1.00 88.62 160 VAL A N 1
ATOM 1346 C CA . VAL A 1 160 ? 27.890 15.641 1.325 1.00 88.62 160 VAL A CA 1
ATOM 1347 C C . VAL A 1 160 ? 29.132 16.296 1.921 1.00 88.62 160 VAL A C 1
ATOM 1349 O O . VAL A 1 160 ? 29.042 17.240 2.708 1.00 88.62 160 VAL A O 1
ATOM 1352 N N . ASN A 1 161 ? 30.314 15.793 1.564 1.00 87.31 161 ASN A N 1
ATOM 1353 C CA . ASN A 1 161 ? 31.568 16.490 1.846 1.00 87.31 161 ASN A CA 1
ATOM 1354 C C . ASN A 1 161 ? 31.716 17.738 0.955 1.00 87.31 161 ASN A C 1
ATOM 1356 O O . ASN A 1 161 ? 30.914 17.980 0.057 1.00 87.31 161 ASN A O 1
ATOM 1360 N N . GLU A 1 162 ? 32.780 18.518 1.169 1.00 84.88 162 GLU A N 1
ATOM 1361 C CA . GLU A 1 162 ? 33.044 19.735 0.381 1.00 84.88 162 GLU A CA 1
ATOM 1362 C C . GLU A 1 162 ? 33.166 19.493 -1.139 1.00 84.88 162 GLU A C 1
ATOM 1364 O O . GLU A 1 162 ? 32.972 20.435 -1.910 1.00 84.88 162 GLU A O 1
ATOM 1369 N N . ASP A 1 163 ? 33.468 18.257 -1.552 1.00 82.75 163 ASP A N 1
ATOM 1370 C CA . ASP A 1 163 ? 33.682 17.855 -2.948 1.00 82.75 163 ASP A CA 1
ATOM 1371 C C . ASP A 1 163 ? 32.470 17.139 -3.585 1.00 82.75 163 ASP A C 1
ATOM 1373 O O . ASP A 1 163 ? 32.466 16.902 -4.793 1.00 82.75 163 ASP A O 1
ATOM 1377 N N . GLY A 1 164 ? 31.431 16.814 -2.803 1.00 80.81 164 GLY A N 1
ATOM 1378 C CA . GLY A 1 164 ? 30.200 16.178 -3.297 1.00 80.81 164 GLY A CA 1
ATOM 1379 C C . GLY A 1 164 ? 30.256 14.656 -3.517 1.00 80.81 164 GLY A C 1
ATOM 1380 O O . GLY A 1 164 ? 29.363 14.109 -4.152 1.00 80.81 164 GLY A O 1
ATOM 1381 N N . GLU A 1 165 ? 31.281 13.954 -3.030 1.00 82.62 165 GLU A N 1
ATOM 1382 C CA . GLU A 1 165 ? 31.529 12.530 -3.333 1.00 82.62 165 GLU A CA 1
ATOM 1383 C C . GLU A 1 165 ? 31.095 11.561 -2.221 1.00 82.62 165 GLU A C 1
ATOM 1385 O O . GLU A 1 165 ? 30.770 10.411 -2.507 1.00 82.62 165 GLU A O 1
ATOM 1390 N N . ASN A 1 166 ? 31.067 12.010 -0.959 1.00 83.50 166 ASN A N 1
ATOM 1391 C CA . ASN A 1 166 ? 30.760 11.163 0.202 1.00 83.50 166 ASN A CA 1
ATOM 1392 C C . ASN A 1 166 ? 29.400 11.532 0.819 1.00 83.50 166 ASN A C 1
ATOM 1394 O O . ASN A 1 166 ? 29.366 12.375 1.716 1.00 83.50 166 ASN A O 1
ATOM 1398 N N . PRO A 1 167 ? 28.280 10.945 0.359 1.00 84.81 167 PRO A N 1
ATOM 1399 C CA . PRO A 1 167 ? 26.968 11.195 0.939 1.00 84.81 167 PRO A CA 1
ATOM 1400 C C . PRO A 1 167 ? 26.802 10.503 2.300 1.00 84.81 167 PRO A C 1
ATOM 1402 O O . PRO A 1 167 ? 27.144 9.335 2.479 1.00 84.81 167 PRO A O 1
ATOM 1405 N N . VAL A 1 168 ? 26.226 11.223 3.257 1.00 84.94 168 VAL A N 1
ATOM 1406 C CA . VAL A 1 168 ? 25.919 10.783 4.618 1.00 84.94 168 VAL A CA 1
ATOM 1407 C C . VAL A 1 168 ? 24.437 11.038 4.875 1.00 84.94 168 VAL A C 1
ATOM 1409 O O . VAL A 1 168 ? 23.958 12.156 4.703 1.00 84.94 168 VAL A O 1
ATOM 1412 N N . ASN A 1 169 ? 23.701 10.012 5.297 1.00 85.75 169 ASN A N 1
ATOM 1413 C CA . ASN A 1 169 ? 22.276 10.137 5.597 1.00 85.75 169 ASN A CA 1
ATOM 1414 C C . ASN A 1 169 ? 22.073 10.576 7.040 1.00 85.75 169 ASN A C 1
ATOM 1416 O O . ASN A 1 169 ? 22.524 9.894 7.952 1.00 85.75 169 ASN A O 1
ATOM 1420 N N . VAL A 1 170 ? 21.362 11.680 7.238 1.00 84.25 170 VAL A N 1
ATOM 1421 C CA . VAL A 1 170 ? 21.162 12.284 8.557 1.00 84.25 170 VAL A CA 1
ATOM 1422 C C . VAL A 1 170 ? 19.685 12.299 8.895 1.00 84.25 170 VAL A C 1
ATOM 1424 O O . VAL A 1 170 ? 18.854 12.674 8.066 1.00 84.25 170 VAL A O 1
ATOM 1427 N N . LEU A 1 171 ? 19.354 11.906 10.123 1.00 84.00 171 LEU A N 1
ATOM 1428 C CA . LEU A 1 171 ? 17.991 11.934 10.633 1.00 84.00 171 LEU A CA 1
ATOM 1429 C C . LEU A 1 171 ? 17.700 13.243 11.370 1.00 84.00 171 LEU A C 1
ATOM 1431 O O . LEU A 1 171 ? 18.413 13.652 12.286 1.00 84.00 171 LEU A O 1
ATOM 1435 N N . GLY A 1 172 ? 16.591 13.872 10.989 1.00 82.00 172 GLY A N 1
ATOM 1436 C CA . GLY A 1 172 ? 16.034 15.024 11.683 1.00 82.00 172 GLY A CA 1
ATOM 1437 C C . GLY A 1 172 ? 15.315 14.667 12.986 1.00 82.00 172 GLY A C 1
ATOM 1438 O O . GLY A 1 172 ? 15.112 13.495 13.311 1.00 82.00 172 GLY A O 1
ATOM 1439 N N . THR A 1 173 ? 14.868 15.679 13.731 1.00 84.62 173 THR A N 1
ATOM 1440 C CA . THR A 1 173 ? 13.973 15.448 14.876 1.00 84.62 173 THR A CA 1
ATOM 1441 C C . THR A 1 173 ? 12.643 14.874 14.409 1.00 84.62 173 THR A C 1
ATOM 1443 O O . THR A 1 173 ? 11.964 15.447 13.560 1.00 84.62 173 THR A O 1
ATOM 1446 N N . TYR A 1 174 ? 12.246 13.754 15.003 1.00 82.19 174 TYR A N 1
ATOM 1447 C CA . TYR A 1 174 ? 10.982 13.099 14.718 1.00 82.19 174 TYR A CA 1
ATOM 1448 C C . TYR A 1 174 ? 9.811 13.941 15.230 1.00 82.19 174 TYR A C 1
ATOM 1450 O O . TYR A 1 174 ? 9.700 14.226 16.427 1.00 82.19 174 TYR A O 1
ATOM 1458 N N . GLU A 1 175 ? 8.891 14.287 14.336 1.00 81.62 175 GLU A N 1
ATOM 1459 C CA . GLU A 1 175 ? 7.655 14.984 14.674 1.00 81.62 175 GLU A CA 1
ATOM 1460 C C . GLU A 1 175 ? 6.510 13.984 14.865 1.00 81.62 175 GLU A C 1
ATOM 1462 O O . GLU A 1 175 ? 6.176 13.207 13.971 1.00 81.62 175 GLU A O 1
ATOM 1467 N N . ARG A 1 176 ? 5.863 14.007 16.037 1.00 80.62 176 ARG A N 1
ATOM 1468 C CA . ARG A 1 176 ? 4.616 13.263 16.263 1.00 80.62 176 ARG A CA 1
ATOM 1469 C C . ARG A 1 176 ? 3.415 14.165 16.020 1.00 80.62 176 ARG A C 1
ATOM 1471 O O . ARG A 1 176 ? 3.359 15.281 16.522 1.00 80.62 176 ARG A O 1
ATOM 1478 N N . THR A 1 177 ? 2.396 13.657 15.349 1.00 80.00 177 THR A N 1
ATOM 1479 C CA . THR A 1 177 ? 1.116 14.358 15.222 1.00 80.00 177 THR A CA 1
ATOM 1480 C C . THR A 1 177 ? 0.261 14.141 16.468 1.00 80.00 177 THR A C 1
ATOM 1482 O O . THR A 1 177 ? 0.054 13.005 16.905 1.00 80.00 177 THR A O 1
ATOM 1485 N N . LYS A 1 178 ? -0.269 15.220 17.040 1.00 78.00 178 LYS A N 1
ATOM 1486 C CA . LYS A 1 178 ? -1.252 15.196 18.122 1.00 78.00 178 LYS A CA 1
ATOM 1487 C C . LYS A 1 178 ? -2.530 15.870 17.635 1.00 78.00 178 LYS A C 1
ATOM 1489 O O . LYS A 1 178 ? -2.512 17.044 17.286 1.00 78.00 178 LYS A O 1
ATOM 1494 N N . GLY A 1 179 ? -3.631 15.125 17.649 1.00 76.12 179 GLY A N 1
ATOM 1495 C CA . GLY A 1 179 ? -4.960 15.702 17.490 1.00 76.12 179 GLY A CA 1
ATOM 1496 C C . GLY A 1 179 ? -5.329 16.518 18.727 1.00 76.12 179 GLY A C 1
ATOM 1497 O O . GLY A 1 179 ? -5.229 16.014 19.850 1.00 76.12 179 GLY A O 1
ATOM 1498 N N . ILE A 1 180 ? -5.713 17.769 18.525 1.00 77.00 180 ILE A N 1
ATOM 1499 C CA . ILE A 1 180 ? -6.292 18.650 19.530 1.00 77.00 180 ILE A CA 1
ATOM 1500 C C . ILE A 1 180 ? -7.730 18.899 19.090 1.00 77.00 180 ILE A C 1
ATOM 1502 O O . ILE A 1 180 ? -7.981 19.390 17.992 1.00 77.00 180 ILE A O 1
ATOM 1506 N N . ILE A 1 181 ? -8.673 18.504 19.937 1.00 71.38 181 ILE A N 1
ATOM 1507 C CA . ILE A 1 181 ? -10.073 18.885 19.780 1.00 71.38 181 ILE A CA 1
ATOM 1508 C C . ILE A 1 181 ? -10.221 20.188 20.558 1.00 71.38 181 ILE A C 1
ATOM 1510 O O . ILE A 1 181 ? -9.973 20.215 21.765 1.00 71.38 181 ILE A O 1
ATOM 1514 N N . HIS A 1 182 ? -10.514 21.270 19.847 1.00 65.25 182 HIS A N 1
ATOM 1515 C CA . HIS A 1 182 ? -10.819 22.561 20.452 1.00 65.25 182 HIS A CA 1
ATOM 1516 C C . HIS A 1 182 ? -12.194 22.508 21.127 1.00 65.25 182 HIS A C 1
ATOM 1518 O O . HIS A 1 182 ? -13.023 21.671 20.773 1.00 65.25 182 HIS A O 1
ATOM 1524 N N . GLU A 1 183 ? -12.443 23.411 22.077 1.00 54.06 183 GLU A N 1
ATOM 1525 C CA . GLU A 1 183 ? -13.720 23.488 22.807 1.00 54.06 183 GLU A CA 1
ATOM 1526 C C . GLU A 1 183 ? -14.927 23.674 21.862 1.00 54.06 183 GLU A C 1
ATOM 1528 O O . GLU A 1 183 ? -16.011 23.181 22.153 1.00 54.06 183 GLU A O 1
ATOM 1533 N N . ASP A 1 184 ? -14.704 24.245 20.671 1.00 52.91 184 ASP A N 1
ATOM 1534 C CA . ASP A 1 184 ? -15.708 24.437 19.612 1.00 52.91 184 ASP A CA 1
ATOM 1535 C C . ASP A 1 184 ? -15.959 23.188 18.732 1.00 52.91 184 ASP A C 1
ATOM 1537 O O . ASP A 1 184 ? -16.618 23.266 17.695 1.00 52.91 184 ASP A O 1
ATOM 1541 N N . GLY A 1 185 ? -15.371 22.031 19.064 1.00 55.44 185 GLY A N 1
ATOM 1542 C CA . GLY A 1 185 ? -15.504 20.782 18.296 1.00 55.44 185 GLY A CA 1
ATOM 1543 C C . GLY A 1 185 ? -14.613 20.684 17.047 1.00 55.44 185 GLY A C 1
ATOM 1544 O O . GLY A 1 185 ? -14.625 19.668 16.348 1.00 55.44 185 GLY A O 1
ATOM 1545 N N . ARG A 1 186 ? -13.792 21.704 16.758 1.00 53.84 186 ARG A N 1
ATOM 1546 C CA . ARG A 1 186 ? -12.804 21.672 15.665 1.00 53.84 186 ARG A CA 1
ATOM 1547 C C . ARG A 1 186 ? -11.662 20.712 16.006 1.00 53.84 186 ARG A C 1
ATOM 1549 O O . ARG A 1 186 ? -11.043 20.829 17.060 1.00 53.84 186 ARG A O 1
ATOM 1556 N N . PHE A 1 187 ? -11.328 19.812 15.084 1.00 59.44 187 PHE A N 1
ATOM 1557 C CA . PHE A 1 187 ? -10.157 18.942 15.190 1.00 59.44 187 PHE A CA 1
ATOM 1558 C C . PHE A 1 187 ? -8.970 19.561 14.448 1.00 59.44 187 PHE A C 1
ATOM 1560 O O . PHE A 1 187 ? -9.019 19.738 13.230 1.00 59.44 187 PHE A O 1
ATOM 1567 N N . THR A 1 188 ? -7.897 19.881 15.167 1.00 62.91 188 THR A N 1
ATOM 1568 C CA . THR A 1 188 ? -6.626 20.304 14.571 1.00 62.91 188 THR A CA 1
ATOM 1569 C C . THR A 1 188 ? -5.550 19.264 14.835 1.00 62.91 188 THR A C 1
ATOM 1571 O O . THR A 1 188 ? -5.445 18.692 15.919 1.00 62.91 188 THR A O 1
ATOM 1574 N N . VAL A 1 189 ? -4.736 18.988 13.821 1.00 74.12 189 VAL A N 1
ATOM 1575 C CA . VAL A 1 189 ? -3.573 18.111 13.958 1.00 74.12 189 VAL A CA 1
ATOM 1576 C C . VAL A 1 189 ? -2.348 18.996 14.110 1.00 74.12 189 VAL A C 1
ATOM 1578 O O . VAL A 1 189 ? -1.962 19.683 13.170 1.00 74.12 189 VAL A O 1
ATOM 1581 N N . VAL A 1 190 ? -1.739 18.978 15.292 1.00 76.69 190 VAL A N 1
ATOM 1582 C CA . VAL A 1 190 ? -0.512 19.727 15.584 1.00 76.69 190 VAL A CA 1
ATOM 1583 C C . VAL A 1 190 ? 0.675 18.769 15.560 1.00 76.69 190 VAL A C 1
ATOM 1585 O O . VAL A 1 190 ? 0.637 17.725 16.217 1.00 76.69 190 VAL A O 1
ATOM 1588 N N . SER A 1 191 ? 1.733 19.099 14.817 1.00 76.12 191 SER A N 1
ATOM 1589 C CA . SER A 1 191 ? 3.009 18.387 14.910 1.00 76.12 191 SER A CA 1
ATOM 1590 C C . SER A 1 191 ? 3.768 18.845 16.159 1.00 76.12 191 SER A C 1
ATOM 1592 O O . SER A 1 191 ? 3.934 20.033 16.420 1.00 76.12 191 SER A O 1
ATOM 1594 N N . LEU A 1 192 ? 4.182 17.888 16.986 1.00 80.06 192 LEU A N 1
ATOM 1595 C CA . LEU A 1 192 ? 4.992 18.111 18.178 1.00 80.06 192 LEU A CA 1
ATOM 1596 C C . LEU A 1 192 ? 6.335 17.398 17.990 1.00 80.06 192 LEU A C 1
ATOM 1598 O O . LEU A 1 192 ? 6.331 16.172 17.826 1.00 80.06 192 LEU A O 1
ATOM 1602 N N . PRO A 1 193 ? 7.475 18.100 18.052 1.00 80.94 193 PRO A N 1
ATOM 1603 C CA . PRO A 1 193 ? 8.777 17.455 17.975 1.00 80.94 193 PRO A CA 1
ATOM 1604 C C . PRO A 1 193 ? 9.011 16.588 19.218 1.00 80.94 193 PRO A C 1
ATOM 1606 O O . PRO A 1 193 ? 8.709 16.985 20.346 1.00 80.94 193 PRO A O 1
ATOM 1609 N N . ILE A 1 194 ? 9.536 15.380 19.021 1.00 81.31 194 ILE A N 1
ATOM 1610 C CA . ILE A 1 194 ? 10.086 14.571 20.109 1.00 81.31 194 ILE A CA 1
ATOM 1611 C C . ILE A 1 194 ? 11.557 14.951 20.235 1.00 81.31 194 ILE A C 1
ATOM 1613 O O . ILE A 1 194 ? 12.380 14.587 19.394 1.00 81.31 194 ILE A O 1
ATOM 1617 N N . GLU A 1 195 ? 11.877 15.699 21.286 1.00 79.06 195 GLU A N 1
ATOM 1618 C CA . GLU A 1 195 ? 13.245 16.121 21.579 1.00 79.06 195 GLU A CA 1
ATOM 1619 C C . GLU A 1 195 ? 14.202 14.922 21.643 1.00 79.06 195 GLU A C 1
ATOM 1621 O O . GLU A 1 195 ? 13.823 13.815 22.031 1.00 79.06 195 GLU A O 1
ATOM 1626 N N . ASN A 1 196 ? 15.464 15.148 21.274 1.00 75.12 196 ASN A N 1
ATOM 1627 C CA . ASN A 1 196 ? 16.517 14.133 21.292 1.00 75.12 196 ASN A CA 1
ATOM 1628 C C . ASN A 1 196 ? 16.240 12.901 20.411 1.00 75.12 196 ASN A C 1
ATOM 1630 O O . ASN A 1 196 ? 16.674 11.803 20.757 1.00 75.12 196 ASN A O 1
ATOM 1634 N N . THR A 1 197 ? 15.580 13.059 19.266 1.00 80.81 197 THR A N 1
ATOM 1635 C CA . THR A 1 197 ? 15.439 11.989 18.256 1.00 80.81 197 THR A CA 1
ATOM 1636 C C . THR A 1 197 ? 16.309 12.191 17.018 1.00 80.81 197 THR A C 1
ATOM 1638 O O . THR A 1 197 ? 16.673 11.201 16.399 1.00 80.81 197 THR A O 1
ATOM 1641 N N . GLY A 1 198 ? 16.686 13.433 16.697 1.00 82.19 198 GLY A N 1
ATOM 1642 C CA . GLY A 1 198 ? 17.579 13.731 15.576 1.00 82.19 198 GLY A CA 1
ATOM 1643 C C . GLY A 1 198 ? 19.052 13.438 15.868 1.00 82.19 198 GLY A C 1
ATOM 1644 O O . GLY A 1 198 ? 19.460 13.312 17.034 1.00 82.19 198 GLY A O 1
ATOM 1645 N N . ASP A 1 199 ? 19.826 13.358 14.789 1.00 84.00 199 ASP A N 1
ATOM 1646 C CA . ASP A 1 199 ? 21.281 13.237 14.799 1.00 84.00 199 ASP A CA 1
ATOM 1647 C C . ASP A 1 199 ? 21.965 14.570 15.151 1.00 84.00 199 ASP A C 1
ATOM 1649 O O . ASP A 1 199 ? 21.426 15.660 14.942 1.00 84.00 199 ASP A O 1
ATOM 1653 N N . ASP A 1 200 ? 23.178 14.490 15.704 1.00 84.88 200 ASP A N 1
ATOM 1654 C CA . ASP A 1 200 ? 23.994 15.656 16.058 1.00 84.88 200 ASP A CA 1
ATOM 1655 C C . ASP A 1 200 ? 25.041 15.921 14.971 1.00 84.88 200 ASP A C 1
ATOM 1657 O O . ASP A 1 200 ? 26.189 15.472 15.049 1.00 84.88 200 ASP A O 1
ATOM 1661 N N . ILE A 1 201 ? 24.625 16.652 13.935 1.00 86.00 201 ILE A N 1
ATOM 1662 C CA . ILE A 1 201 ? 25.495 17.092 12.846 1.00 86.00 201 ILE A CA 1
ATOM 1663 C C . ILE A 1 201 ? 25.200 18.545 12.467 1.00 86.00 201 ILE A C 1
ATOM 1665 O O . ILE A 1 201 ? 24.047 18.985 12.413 1.00 86.00 201 ILE A O 1
ATOM 1669 N N . HIS A 1 202 ? 26.270 19.294 12.213 1.00 87.00 202 HIS A N 1
ATOM 1670 C CA . HIS A 1 202 ? 26.200 20.694 11.810 1.00 87.00 202 HIS A CA 1
ATOM 1671 C C . HIS A 1 202 ? 26.467 20.810 10.309 1.00 87.00 202 HIS A C 1
ATOM 1673 O O . HIS A 1 202 ? 27.325 20.109 9.769 1.00 87.00 202 HIS A O 1
ATOM 1679 N N . VAL A 1 203 ? 25.729 21.694 9.641 1.00 85.62 203 VAL A N 1
ATOM 1680 C CA . VAL A 1 203 ? 25.876 21.992 8.213 1.00 85.62 203 VAL A CA 1
ATOM 1681 C C . VAL A 1 203 ? 26.758 23.221 8.034 1.00 85.62 203 VAL A C 1
ATOM 1683 O O . VAL A 1 203 ? 26.507 24.267 8.638 1.00 85.62 203 VAL A O 1
ATOM 1686 N N . ARG A 1 204 ? 27.766 23.094 7.170 1.00 84.50 204 ARG A N 1
ATOM 1687 C CA . ARG A 1 204 ? 28.744 24.122 6.808 1.00 84.50 204 ARG A CA 1
ATOM 1688 C C . ARG A 1 204 ? 28.580 24.503 5.332 1.00 84.50 204 ARG A C 1
ATOM 1690 O O . ARG A 1 204 ? 29.445 24.236 4.502 1.00 84.50 204 ARG A O 1
ATOM 1697 N N . GLY A 1 205 ? 27.461 25.147 5.009 1.00 87.56 205 GLY A N 1
ATOM 1698 C CA . GLY A 1 205 ? 27.139 25.596 3.653 1.00 87.56 205 GLY A CA 1
ATOM 1699 C C . GLY A 1 205 ? 26.514 24.532 2.745 1.00 87.56 205 GLY A C 1
ATOM 1700 O O . GLY A 1 205 ? 25.984 23.525 3.211 1.00 87.56 205 GLY A O 1
ATOM 1701 N N . PHE A 1 206 ? 26.559 24.787 1.438 1.00 90.00 206 PHE A N 1
ATOM 1702 C CA . PHE A 1 206 ? 25.859 24.032 0.401 1.00 90.00 206 PHE A CA 1
ATOM 1703 C C . PHE A 1 206 ? 26.767 23.736 -0.795 1.00 90.00 206 PHE A C 1
ATOM 1705 O O . PHE A 1 206 ? 27.503 24.601 -1.275 1.00 90.00 206 PHE A O 1
ATOM 1712 N N . PHE A 1 207 ? 26.684 22.510 -1.291 1.00 89.88 207 PHE A N 1
ATOM 1713 C CA . PHE A 1 207 ? 27.276 22.051 -2.534 1.00 89.88 207 PHE A CA 1
ATOM 1714 C C . PHE A 1 207 ? 26.240 22.158 -3.656 1.00 89.88 207 PHE A C 1
ATOM 1716 O O . PHE A 1 207 ? 25.076 21.799 -3.474 1.00 89.88 207 PHE A O 1
ATOM 1723 N N . ILE A 1 208 ? 26.658 22.688 -4.802 1.00 90.00 208 ILE A N 1
ATOM 1724 C CA . ILE A 1 208 ? 25.800 22.992 -5.946 1.00 90.00 208 ILE A CA 1
ATOM 1725 C C . ILE A 1 208 ? 26.201 22.080 -7.105 1.00 90.00 208 ILE A C 1
ATOM 1727 O O . ILE A 1 208 ? 27.305 22.186 -7.647 1.00 90.00 208 ILE A O 1
ATOM 1731 N N . GLU A 1 209 ? 25.284 21.202 -7.496 1.00 88.00 209 GLU A N 1
ATOM 1732 C CA . GLU A 1 209 ? 25.414 20.309 -8.645 1.00 88.00 209 GLU A CA 1
ATOM 1733 C C . GLU A 1 209 ? 24.981 20.977 -9.961 1.00 88.00 209 GLU A C 1
ATOM 1735 O O . GLU A 1 209 ? 24.218 21.952 -9.952 1.00 88.00 209 GLU A O 1
ATOM 1740 N N . PRO A 1 210 ? 25.461 20.472 -11.117 1.00 87.38 210 PRO A N 1
ATOM 1741 C CA . PRO A 1 210 ? 25.007 20.949 -12.418 1.00 87.38 210 PRO A CA 1
ATOM 1742 C C . PRO A 1 210 ? 23.510 20.676 -12.603 1.00 87.38 210 PRO A C 1
ATOM 1744 O O . PRO A 1 210 ? 23.020 19.577 -12.343 1.00 87.38 210 PRO A O 1
ATOM 1747 N N . ARG A 1 211 ? 22.775 21.676 -13.093 1.00 86.38 211 ARG A N 1
ATOM 1748 C CA . ARG A 1 211 ? 21.340 21.566 -13.376 1.00 86.38 211 ARG A CA 1
ATOM 1749 C C . ARG A 1 211 ? 21.119 20.928 -14.740 1.00 86.38 211 ARG A C 1
ATOM 1751 O O . ARG A 1 211 ? 21.911 21.118 -15.659 1.00 86.38 211 ARG A O 1
ATOM 1758 N N . LEU A 1 212 ? 19.979 20.252 -14.889 1.00 85.19 212 LEU A N 1
ATOM 1759 C CA . LEU A 1 212 ? 19.557 19.635 -16.154 1.00 85.19 212 LEU A CA 1
ATOM 1760 C C . LEU A 1 212 ? 19.364 20.646 -17.296 1.00 85.19 212 LEU A C 1
ATOM 1762 O O . LEU A 1 212 ? 19.500 20.277 -18.458 1.00 85.19 212 LEU A O 1
ATOM 1766 N N . LEU A 1 213 ? 19.015 21.895 -16.971 1.00 84.62 213 LEU A N 1
ATOM 1767 C CA . LEU A 1 213 ? 18.852 22.985 -17.931 1.00 84.62 213 LEU A CA 1
ATOM 1768 C C . LEU A 1 213 ? 19.834 24.109 -17.616 1.00 84.62 213 LEU A C 1
ATOM 1770 O O . LEU A 1 213 ? 20.080 24.420 -16.448 1.00 84.62 213 LEU A O 1
ATOM 1774 N N . ASP A 1 214 ? 20.345 24.740 -18.669 1.00 84.25 214 ASP A N 1
ATOM 1775 C CA . ASP A 1 214 ? 21.235 25.885 -18.540 1.00 84.25 214 ASP A CA 1
ATOM 1776 C C . ASP A 1 214 ? 20.514 27.117 -17.988 1.00 84.25 214 ASP A C 1
ATOM 1778 O O . ASP A 1 214 ? 19.321 27.335 -18.216 1.00 84.25 214 ASP A O 1
ATOM 1782 N N . ILE A 1 215 ? 21.272 27.936 -17.257 1.00 86.31 215 ILE A N 1
ATOM 1783 C CA . ILE A 1 215 ? 20.786 29.180 -16.657 1.00 86.31 215 ILE A CA 1
ATOM 1784 C C . ILE A 1 215 ? 20.617 30.224 -17.772 1.00 86.31 215 ILE A C 1
ATOM 1786 O O . ILE A 1 215 ? 21.622 30.600 -18.381 1.00 86.31 215 ILE A O 1
ATOM 1790 N N . PRO A 1 216 ? 19.404 30.755 -18.013 1.00 85.50 216 PRO A N 1
ATOM 1791 C CA . PRO A 1 216 ? 19.163 31.723 -19.085 1.00 85.50 216 PRO A CA 1
ATOM 1792 C C . PRO A 1 216 ? 19.993 33.006 -18.955 1.00 85.50 216 PRO A C 1
ATOM 1794 O O . PRO A 1 216 ? 20.506 33.516 -19.949 1.00 85.50 216 PRO A O 1
ATOM 1797 N N . LYS A 1 217 ? 20.134 33.542 -17.733 1.00 85.50 217 LYS A N 1
ATOM 1798 C CA . LYS A 1 217 ? 20.905 34.763 -17.468 1.00 85.50 217 LYS A CA 1
ATOM 1799 C C . LYS A 1 217 ? 21.809 34.597 -16.248 1.00 85.50 217 LYS A C 1
ATOM 1801 O O . LYS A 1 217 ? 21.364 34.703 -15.108 1.00 85.50 217 LYS A O 1
ATOM 1806 N N . ILE A 1 218 ? 23.096 34.393 -16.513 1.00 86.12 218 ILE A N 1
ATOM 1807 C CA . ILE A 1 218 ? 24.142 34.196 -15.503 1.00 86.12 218 ILE A CA 1
ATOM 1808 C C . ILE A 1 218 ? 24.375 35.481 -14.685 1.00 86.12 218 ILE A C 1
ATOM 1810 O O . ILE A 1 218 ? 24.438 36.582 -15.236 1.00 86.12 218 ILE A O 1
ATOM 1814 N N . LEU A 1 219 ? 24.535 35.327 -13.368 1.00 86.50 219 LEU A N 1
ATOM 1815 C CA . LEU A 1 219 ? 24.905 36.376 -12.413 1.00 86.50 219 LEU A CA 1
ATOM 1816 C C . LEU A 1 219 ? 26.216 35.994 -11.707 1.00 86.50 219 LEU A C 1
ATOM 1818 O O . LEU A 1 219 ? 26.168 35.212 -10.758 1.00 86.50 219 LEU A O 1
ATOM 1822 N N . PRO A 1 220 ? 27.372 36.551 -12.115 1.00 80.62 220 PRO A N 1
ATOM 1823 C CA . PRO A 1 220 ? 28.688 36.139 -11.611 1.00 80.62 220 PRO A CA 1
ATOM 1824 C C . PRO A 1 220 ? 28.867 36.259 -10.092 1.00 80.62 220 PRO A C 1
ATOM 1826 O O . PRO A 1 220 ? 29.579 35.460 -9.496 1.00 80.62 220 PRO A O 1
ATOM 1829 N N . GLU A 1 221 ? 28.221 37.244 -9.463 1.00 81.50 221 GLU A N 1
ATOM 1830 C CA . GLU A 1 221 ? 28.332 37.491 -8.018 1.00 81.50 221 GLU A CA 1
ATOM 1831 C C . GLU A 1 221 ? 27.367 36.640 -7.178 1.00 81.50 221 GLU A C 1
ATOM 1833 O O . GLU A 1 221 ? 27.512 36.562 -5.959 1.00 81.50 221 GLU A O 1
ATOM 1838 N N . HIS A 1 222 ? 26.375 35.993 -7.802 1.00 84.50 222 HIS A N 1
ATOM 1839 C CA . HIS A 1 222 ? 25.346 35.255 -7.077 1.00 84.50 222 HIS A CA 1
ATOM 1840 C C . HIS A 1 222 ? 25.714 33.768 -6.948 1.00 84.50 222 HIS A C 1
ATOM 1842 O O . HIS A 1 222 ? 25.865 33.095 -7.971 1.00 84.50 222 HIS A O 1
ATOM 1848 N N . PRO A 1 223 ? 25.744 33.189 -5.733 1.00 82.31 223 PRO A N 1
ATOM 1849 C CA . PRO A 1 223 ? 26.273 31.841 -5.506 1.00 82.31 223 PRO A CA 1
ATOM 1850 C C . PRO A 1 223 ? 25.538 30.753 -6.296 1.00 82.31 223 PRO A C 1
ATOM 1852 O O . PRO A 1 223 ? 26.159 29.831 -6.810 1.00 82.31 223 PRO A O 1
ATOM 1855 N N . PHE A 1 224 ? 24.222 30.895 -6.477 1.00 86.12 224 PHE A N 1
ATOM 1856 C CA . PHE A 1 224 ? 23.426 29.939 -7.251 1.00 86.12 224 PHE A CA 1
ATOM 1857 C C . PHE A 1 224 ? 23.326 30.278 -8.747 1.00 86.12 224 PHE A C 1
ATOM 1859 O O . PHE A 1 224 ? 22.971 29.408 -9.528 1.00 86.12 224 PHE A O 1
ATOM 1866 N N . PHE A 1 225 ? 23.624 31.503 -9.187 1.00 87.00 225 PHE A N 1
ATOM 1867 C CA . PHE A 1 225 ? 23.433 31.904 -10.594 1.00 87.00 225 PHE A CA 1
ATOM 1868 C C . PHE A 1 225 ? 24.751 32.206 -11.326 1.00 87.00 225 PHE A C 1
ATOM 1870 O O . PHE A 1 225 ? 24.709 32.603 -12.487 1.00 87.00 225 PHE A O 1
ATOM 1877 N N . ALA A 1 226 ? 25.905 31.984 -10.684 1.00 84.69 226 ALA A N 1
ATOM 1878 C CA . ALA A 1 226 ? 27.231 32.266 -11.237 1.00 84.69 226 ALA A CA 1
ATOM 1879 C C . ALA A 1 226 ? 27.650 31.333 -12.380 1.00 84.69 226 ALA A C 1
ATOM 1881 O O . ALA A 1 226 ? 28.262 31.787 -13.345 1.00 84.69 226 ALA A O 1
ATOM 1882 N N . SER A 1 227 ? 27.330 30.042 -12.304 1.00 82.88 227 SER A N 1
ATOM 1883 C CA . SER A 1 227 ? 27.600 29.082 -13.379 1.00 82.88 227 SER A CA 1
ATOM 1884 C C . SER A 1 227 ? 26.741 27.820 -13.235 1.00 82.88 227 SER A C 1
ATOM 1886 O O . SER A 1 227 ? 26.137 27.581 -12.188 1.00 82.88 227 SER A O 1
ATOM 1888 N N . ASN A 1 228 ? 26.676 27.010 -14.300 1.00 84.12 228 ASN A N 1
ATOM 1889 C CA . ASN A 1 228 ? 26.060 25.673 -14.277 1.00 84.12 228 ASN A CA 1
ATOM 1890 C C . ASN A 1 228 ? 27.079 24.556 -13.950 1.00 84.12 228 ASN A C 1
ATOM 1892 O O . ASN A 1 228 ? 26.807 23.374 -14.127 1.00 84.12 228 ASN A O 1
ATOM 1896 N N . THR A 1 229 ? 28.288 24.922 -13.515 1.00 84.81 229 THR A N 1
ATOM 1897 C CA . THR A 1 229 ? 29.340 23.975 -13.121 1.00 84.81 229 THR A CA 1
ATOM 1898 C C . THR A 1 229 ? 29.282 23.705 -11.621 1.00 84.81 229 THR A C 1
ATOM 1900 O O . THR A 1 229 ? 28.796 24.543 -10.864 1.00 84.81 229 THR A O 1
ATOM 1903 N N . ARG A 1 230 ? 29.842 22.568 -11.182 1.00 86.94 230 ARG A N 1
ATOM 1904 C CA . ARG A 1 230 ? 29.949 22.226 -9.754 1.00 86.94 230 ARG A CA 1
ATOM 1905 C C . ARG A 1 230 ? 30.599 23.370 -8.974 1.00 86.94 230 ARG A C 1
ATOM 1907 O O . ARG A 1 230 ? 31.670 23.844 -9.360 1.00 86.94 230 ARG A O 1
ATOM 1914 N N . SER A 1 231 ? 29.955 23.816 -7.902 1.00 86.69 231 SER A N 1
ATOM 1915 C CA . SER A 1 231 ? 30.462 24.884 -7.038 1.00 86.69 231 SER A CA 1
ATOM 1916 C C . SER A 1 231 ? 30.084 24.638 -5.578 1.00 86.69 231 SER A C 1
ATOM 1918 O O . SER A 1 231 ? 29.238 23.798 -5.273 1.00 86.69 231 SER A O 1
ATOM 1920 N N . LYS A 1 232 ? 30.743 25.346 -4.655 1.00 87.38 232 LYS A N 1
ATOM 1921 C CA . LYS A 1 232 ? 30.449 25.274 -3.220 1.00 87.38 232 LYS A CA 1
ATOM 1922 C C . LYS A 1 232 ? 30.224 26.660 -2.642 1.00 87.38 232 LYS A C 1
ATOM 1924 O O . LYS A 1 232 ? 30.907 27.613 -3.018 1.00 87.38 232 LYS A O 1
ATOM 1929 N N . TYR A 1 233 ? 29.296 26.752 -1.701 1.00 88.38 233 TYR A N 1
ATOM 1930 C CA . TYR A 1 233 ? 28.926 27.983 -1.024 1.00 88.38 233 TYR A CA 1
ATOM 1931 C C . TYR A 1 233 ? 28.951 27.775 0.490 1.00 88.38 233 TYR A C 1
ATOM 1933 O O . TYR A 1 233 ? 28.127 27.049 1.036 1.00 88.38 233 TYR A O 1
ATOM 1941 N N . ILE A 1 234 ? 29.920 28.382 1.178 1.00 86.25 234 ILE A N 1
ATOM 1942 C CA . ILE A 1 234 ? 30.143 28.175 2.615 1.00 86.25 234 ILE A CA 1
ATOM 1943 C C . ILE A 1 234 ? 29.404 29.259 3.404 1.00 86.25 234 ILE A C 1
ATOM 1945 O O . ILE A 1 234 ? 29.795 30.424 3.357 1.00 86.25 234 ILE A O 1
ATOM 1949 N N . THR A 1 235 ? 28.377 28.871 4.165 1.00 85.00 235 THR A N 1
ATOM 1950 C CA . THR A 1 235 ? 27.611 29.769 5.044 1.00 85.00 235 THR A CA 1
ATOM 1951 C C . THR A 1 235 ? 27.144 29.100 6.324 1.00 85.00 235 THR A C 1
ATOM 1953 O O . THR A 1 235 ? 26.936 27.891 6.367 1.00 85.00 235 THR A O 1
ATOM 1956 N N . ASN A 1 236 ? 26.902 29.933 7.340 1.00 81.44 236 ASN A N 1
ATOM 1957 C CA . ASN A 1 236 ? 26.312 29.541 8.623 1.00 81.44 236 ASN A CA 1
ATOM 1958 C C . ASN A 1 236 ? 24.810 29.877 8.708 1.00 81.44 236 ASN A C 1
ATOM 1960 O O . ASN A 1 236 ? 24.235 29.846 9.790 1.00 81.44 236 ASN A O 1
ATOM 1964 N N . GLU A 1 237 ? 24.181 30.252 7.592 1.00 82.31 237 GLU A N 1
ATOM 1965 C CA . GLU A 1 237 ? 22.742 30.516 7.507 1.00 82.31 237 GLU A CA 1
ATOM 1966 C C . GLU A 1 237 ? 22.010 29.317 6.868 1.00 82.31 237 GLU A C 1
ATOM 1968 O O . GLU A 1 237 ? 22.602 28.618 6.037 1.00 82.31 237 GLU A O 1
ATOM 1973 N N . PRO A 1 238 ? 20.741 29.052 7.242 1.00 81.50 238 PRO A N 1
ATOM 1974 C CA . PRO A 1 238 ? 19.952 27.970 6.657 1.00 81.50 238 PRO A CA 1
ATOM 1975 C C . PRO A 1 238 ? 19.618 28.249 5.186 1.00 81.50 238 PRO A C 1
ATOM 1977 O O . PRO A 1 238 ? 19.558 29.402 4.753 1.00 81.50 238 PRO A O 1
ATOM 1980 N N . LEU A 1 239 ? 19.326 27.186 4.429 1.00 83.06 239 LEU A N 1
ATOM 1981 C CA . LEU A 1 239 ? 19.070 27.277 2.987 1.00 83.06 239 LEU A CA 1
ATOM 1982 C C . LEU A 1 239 ? 17.929 28.246 2.667 1.00 83.06 239 LEU A C 1
ATOM 1984 O O . LEU A 1 239 ? 18.019 28.998 1.711 1.00 83.06 239 LEU A O 1
ATOM 1988 N N . GLU A 1 240 ? 16.885 28.273 3.492 1.00 81.44 240 GLU A N 1
ATOM 1989 C CA . GLU A 1 240 ? 15.694 29.114 3.306 1.00 81.44 240 GLU A CA 1
ATOM 1990 C C . GLU A 1 240 ? 16.014 30.610 3.207 1.00 81.44 240 GLU A C 1
ATOM 1992 O O . GLU A 1 240 ? 15.346 31.333 2.472 1.00 81.44 240 GLU A O 1
ATOM 1997 N N . ARG A 1 241 ? 17.052 31.065 3.916 1.00 80.19 241 ARG A N 1
ATOM 1998 C CA . ARG A 1 241 ? 17.478 32.470 3.949 1.00 80.19 241 ARG A CA 1
ATOM 1999 C C . ARG A 1 241 ? 18.477 32.810 2.843 1.00 80.19 241 ARG A C 1
ATOM 2001 O O . ARG A 1 241 ? 18.527 33.942 2.378 1.00 80.19 241 ARG A O 1
ATOM 2008 N N . VAL A 1 242 ? 19.268 31.820 2.446 1.00 83.75 242 VAL A N 1
ATOM 2009 C CA . VAL A 1 242 ? 20.361 31.943 1.477 1.00 83.75 242 VAL A CA 1
ATOM 2010 C C . VAL A 1 242 ? 19.887 31.726 0.035 1.00 83.75 242 VAL A C 1
ATOM 2012 O O . VAL A 1 242 ? 20.475 32.264 -0.903 1.00 83.75 242 VAL A O 1
ATOM 2015 N N . PHE A 1 243 ? 18.854 30.907 -0.163 1.00 86.44 243 PHE A N 1
ATOM 2016 C CA . PHE A 1 243 ? 18.341 30.560 -1.483 1.00 86.44 243 PHE A CA 1
ATOM 2017 C C . PHE A 1 243 ? 17.760 31.799 -2.190 1.00 86.44 243 PHE A C 1
ATOM 2019 O O . PHE A 1 243 ? 17.117 32.624 -1.538 1.00 86.44 243 PHE A O 1
ATOM 2026 N N . PRO A 1 244 ? 17.952 31.952 -3.516 1.00 86.75 244 PRO A N 1
ATOM 2027 C CA . PRO A 1 244 ? 17.478 33.126 -4.238 1.00 86.75 244 PRO A CA 1
ATOM 2028 C C . PRO A 1 244 ? 15.969 33.344 -4.103 1.00 86.75 244 PRO A C 1
ATOM 2030 O O . PRO A 1 244 ? 15.176 32.397 -4.081 1.00 86.75 244 PRO A O 1
ATOM 2033 N N . THR A 1 245 ? 15.565 34.616 -4.067 1.00 85.94 245 THR A N 1
ATOM 2034 C CA . THR A 1 245 ? 14.151 35.000 -4.021 1.00 85.94 245 THR A CA 1
ATOM 2035 C C . THR A 1 245 ? 13.438 34.622 -5.321 1.00 85.94 245 THR A C 1
ATOM 2037 O O . THR A 1 245 ? 14.055 34.422 -6.371 1.00 85.94 245 THR A O 1
ATOM 2040 N N . ILE A 1 246 ? 12.105 34.532 -5.268 1.00 84.06 246 ILE A N 1
ATOM 2041 C CA . ILE A 1 246 ? 11.276 34.195 -6.438 1.00 84.06 246 ILE A CA 1
ATOM 2042 C C . ILE A 1 246 ? 11.489 35.204 -7.572 1.00 84.06 246 ILE A C 1
ATOM 2044 O O . ILE A 1 246 ? 11.572 34.805 -8.731 1.00 84.06 246 ILE A O 1
ATOM 2048 N N . GLU A 1 247 ? 11.650 36.484 -7.240 1.00 85.00 247 GLU A N 1
ATOM 2049 C CA . GLU A 1 247 ? 11.942 37.538 -8.211 1.00 85.00 247 GLU A CA 1
ATOM 2050 C C . GLU A 1 247 ? 13.276 37.287 -8.920 1.00 85.00 247 GLU A C 1
ATOM 2052 O O . GLU A 1 247 ? 13.339 37.302 -10.150 1.00 85.00 247 GLU A O 1
ATOM 2057 N N . THR A 1 248 ? 14.342 36.979 -8.170 1.00 85.94 248 THR A N 1
ATOM 2058 C CA . THR A 1 248 ? 15.656 36.660 -8.747 1.00 85.94 248 THR A CA 1
ATOM 2059 C C . THR A 1 248 ? 15.595 35.393 -9.606 1.00 85.94 248 THR A C 1
ATOM 2061 O O . THR A 1 248 ? 16.184 35.347 -10.685 1.00 85.94 248 THR A O 1
ATOM 2064 N N . ILE A 1 249 ? 14.830 34.379 -9.188 1.00 87.69 249 ILE A N 1
ATOM 2065 C CA . ILE A 1 249 ? 14.639 33.143 -9.961 1.00 87.69 249 ILE A CA 1
ATOM 2066 C C . ILE A 1 249 ? 13.909 33.412 -11.278 1.00 87.69 249 ILE A C 1
ATOM 2068 O O . ILE A 1 249 ? 14.354 32.945 -12.321 1.00 87.69 249 ILE A O 1
ATOM 2072 N N . LEU A 1 250 ? 12.817 34.176 -11.267 1.00 86.88 250 LEU A N 1
ATOM 2073 C CA . LEU A 1 250 ? 12.063 34.490 -12.484 1.00 86.88 250 LEU A CA 1
ATOM 2074 C C . LEU A 1 250 ? 12.848 35.388 -13.437 1.00 86.88 250 LEU A C 1
ATOM 2076 O O . LEU A 1 250 ? 12.742 35.249 -14.651 1.00 86.88 250 LEU A O 1
ATOM 2080 N N . THR A 1 251 ? 13.649 36.304 -12.900 1.00 86.56 251 THR A N 1
ATOM 2081 C CA . THR A 1 251 ? 14.407 37.256 -13.714 1.00 86.56 251 THR A CA 1
ATOM 2082 C C . THR A 1 251 ? 15.651 36.644 -14.357 1.00 86.56 251 THR A C 1
ATOM 2084 O O . THR A 1 251 ? 16.012 37.057 -15.466 1.00 86.56 251 THR A O 1
ATOM 2087 N N . HIS A 1 252 ? 16.283 35.666 -13.694 1.00 86.25 252 HIS A N 1
ATOM 2088 C CA . HIS A 1 252 ? 17.566 35.089 -14.112 1.00 86.25 252 HIS A CA 1
ATOM 2089 C C . HIS A 1 252 ? 17.531 33.594 -14.453 1.00 86.25 252 HIS A C 1
ATOM 2091 O O . HIS A 1 252 ? 18.236 33.156 -15.364 1.00 86.25 252 HIS A O 1
ATOM 2097 N N . GLY A 1 253 ? 16.720 32.815 -13.737 1.00 83.50 253 GLY A N 1
ATOM 2098 C CA . GLY A 1 253 ? 16.602 31.363 -13.884 1.00 83.50 253 GLY A CA 1
ATOM 2099 C C . GLY A 1 253 ? 15.548 30.900 -14.894 1.00 83.50 253 GLY A C 1
ATOM 2100 O O . GLY A 1 253 ? 15.605 29.751 -15.323 1.00 83.50 253 GLY A O 1
ATOM 2101 N N . VAL A 1 254 ? 14.610 31.766 -15.296 1.00 88.12 254 VAL A N 1
ATOM 2102 C CA . VAL A 1 254 ? 13.528 31.439 -16.242 1.00 88.12 254 VAL A CA 1
ATOM 2103 C C . VAL A 1 254 ? 13.652 32.294 -17.512 1.00 88.12 254 VAL A C 1
ATOM 2105 O O . VAL A 1 254 ? 13.779 33.518 -17.409 1.00 88.12 254 VAL A O 1
ATOM 2108 N N . PRO A 1 255 ? 13.629 31.690 -18.717 1.00 87.75 255 PRO A N 1
ATOM 2109 C CA . PRO A 1 255 ? 13.654 32.447 -19.961 1.00 87.75 255 PRO A CA 1
ATOM 2110 C C . PRO A 1 255 ? 12.297 33.112 -20.224 1.00 87.75 255 PRO A C 1
ATOM 2112 O O . PRO A 1 255 ? 11.245 32.603 -19.838 1.00 87.75 255 PRO A O 1
ATOM 2115 N N . THR A 1 256 ? 12.313 34.242 -20.927 1.00 88.75 256 THR A N 1
ATOM 2116 C CA . THR A 1 256 ? 11.088 34.902 -21.398 1.00 88.75 256 THR A CA 1
ATOM 2117 C C . THR A 1 256 ? 10.467 34.079 -22.526 1.00 88.75 256 THR A C 1
ATOM 2119 O O . THR A 1 256 ? 11.098 33.922 -23.572 1.00 88.75 256 THR A O 1
ATOM 2122 N N . THR A 1 257 ? 9.261 33.547 -22.324 1.00 85.56 257 THR A N 1
ATOM 2123 C CA . THR A 1 257 ? 8.583 32.631 -23.266 1.00 85.56 257 THR A CA 1
ATOM 2124 C C . THR A 1 257 ? 7.087 32.924 -23.313 1.00 85.56 257 THR A C 1
ATOM 2126 O O . THR A 1 257 ? 6.521 33.386 -22.333 1.00 85.56 257 THR A O 1
ATOM 2129 N N . THR A 1 258 ? 6.415 32.673 -24.435 1.00 84.56 258 THR A N 1
ATOM 2130 C CA . THR A 1 258 ? 4.951 32.846 -24.541 1.00 84.56 258 THR A CA 1
ATOM 2131 C C . THR A 1 258 ? 4.170 31.646 -24.000 1.00 84.56 258 THR A C 1
ATOM 2133 O O . THR A 1 258 ? 2.970 31.763 -23.755 1.00 84.56 258 THR A O 1
ATOM 2136 N N . ASP A 1 259 ? 4.840 30.506 -23.794 1.00 82.94 259 ASP A N 1
ATOM 2137 C CA . ASP A 1 259 ? 4.259 29.276 -23.254 1.00 82.94 259 ASP A CA 1
ATOM 2138 C C . ASP A 1 259 ? 4.726 29.016 -21.804 1.00 82.94 259 ASP A C 1
ATOM 2140 O O . ASP A 1 259 ? 5.742 28.347 -21.565 1.00 82.94 259 ASP A O 1
ATOM 2144 N N . PRO A 1 260 ? 3.977 29.515 -20.803 1.00 81.88 260 PRO A N 1
ATOM 2145 C CA . PRO A 1 260 ? 4.316 29.306 -19.401 1.00 81.88 260 PRO A CA 1
ATOM 2146 C C . PRO A 1 260 ? 4.153 27.857 -18.933 1.00 81.88 260 PRO A C 1
ATOM 2148 O O . PRO A 1 260 ? 4.765 27.468 -17.935 1.00 81.88 260 PRO A O 1
ATOM 2151 N N . TYR A 1 261 ? 3.312 27.062 -19.598 1.00 81.44 261 TYR A N 1
ATOM 2152 C CA . TYR A 1 261 ? 2.893 25.755 -19.095 1.00 81.44 261 TYR A CA 1
ATOM 2153 C C . TYR A 1 261 ? 3.770 24.622 -19.616 1.00 81.44 261 TYR A C 1
ATOM 2155 O O . TYR A 1 261 ? 3.956 23.646 -18.900 1.00 81.44 261 TYR A O 1
ATOM 2163 N N . VAL A 1 262 ? 4.347 24.744 -20.813 1.00 83.69 262 VAL A N 1
ATOM 2164 C CA . VAL A 1 262 ? 5.219 23.697 -21.368 1.00 83.69 262 VAL A CA 1
ATOM 2165 C C . VAL A 1 262 ? 6.692 24.069 -21.251 1.00 83.69 262 VAL A C 1
ATOM 2167 O O . VAL A 1 262 ? 7.485 23.279 -20.735 1.00 83.69 262 VAL A O 1
ATOM 2170 N N . GLU A 1 263 ? 7.083 25.257 -21.713 1.00 84.19 263 GLU A N 1
ATOM 2171 C CA . GLU A 1 263 ? 8.483 25.697 -21.674 1.00 84.19 263 GLU A CA 1
ATOM 2172 C C . GLU A 1 263 ? 8.832 26.311 -20.319 1.00 84.19 263 GLU A C 1
ATOM 2174 O O . GLU A 1 263 ? 9.786 25.868 -19.674 1.00 84.19 263 GLU A O 1
ATOM 2179 N N . GLY A 1 264 ? 8.012 27.247 -19.829 1.00 84.19 264 GLY A N 1
ATOM 2180 C CA . GLY A 1 264 ? 8.210 27.895 -18.529 1.00 84.19 264 GLY A CA 1
ATOM 2181 C C . GLY A 1 264 ? 8.214 26.921 -17.347 1.00 84.19 264 GLY A C 1
ATOM 2182 O O . GLY A 1 264 ? 9.068 27.011 -16.460 1.00 84.19 264 GLY A O 1
ATOM 2183 N N . GLN A 1 265 ? 7.312 25.934 -17.353 1.00 86.06 265 GLN A N 1
ATOM 2184 C CA . GLN A 1 265 ? 7.179 24.962 -16.264 1.00 86.06 265 GLN A CA 1
ATOM 2185 C C . GLN A 1 265 ? 8.460 24.149 -16.029 1.00 86.06 265 GLN A C 1
ATOM 2187 O O . GLN A 1 265 ? 8.770 23.820 -14.880 1.00 86.06 265 GLN A O 1
ATOM 2192 N N . LYS A 1 266 ? 9.233 23.852 -17.083 1.00 88.50 266 LYS A N 1
ATOM 2193 C CA . LYS A 1 266 ? 10.489 23.094 -16.968 1.00 88.50 266 LYS A CA 1
ATOM 2194 C C . LYS A 1 266 ? 11.501 23.820 -16.080 1.00 88.50 266 LYS A C 1
ATOM 2196 O O . LYS A 1 266 ? 12.097 23.193 -15.208 1.00 88.50 266 LYS A O 1
ATOM 2201 N N . TYR A 1 267 ? 11.635 25.136 -16.249 1.00 88.19 267 TYR A N 1
ATOM 2202 C CA . TYR A 1 267 ? 12.535 25.966 -15.446 1.00 88.19 267 TYR A CA 1
ATOM 2203 C C . TYR A 1 267 ? 11.983 26.209 -14.039 1.00 88.19 267 TYR A C 1
ATOM 2205 O O . TYR A 1 267 ? 12.720 26.099 -13.064 1.00 88.19 267 TYR A O 1
ATOM 2213 N N . LEU A 1 268 ? 10.677 26.459 -13.900 1.00 87.12 268 LEU A N 1
ATOM 2214 C CA . LEU A 1 268 ? 10.043 26.667 -12.590 1.00 87.12 268 LEU A CA 1
ATOM 2215 C C . LEU A 1 268 ? 10.172 25.441 -11.670 1.00 87.12 268 LEU A C 1
ATOM 2217 O O . LEU A 1 268 ? 10.384 25.596 -10.466 1.00 87.12 268 LEU A O 1
ATOM 2221 N N . LYS A 1 269 ? 10.103 24.227 -12.236 1.00 86.31 269 LYS A N 1
ATOM 2222 C CA . LYS A 1 269 ? 10.253 22.966 -11.494 1.00 86.31 269 LYS A CA 1
ATOM 2223 C C . LYS A 1 269 ? 11.660 22.784 -10.913 1.00 86.31 269 LYS A C 1
ATOM 2225 O O . LYS A 1 269 ? 11.783 22.261 -9.813 1.00 86.31 269 LYS A O 1
ATOM 2230 N N . ILE A 1 270 ? 12.704 23.252 -11.604 1.00 87.31 270 ILE A N 1
ATOM 2231 C CA . ILE A 1 270 ? 14.106 23.145 -11.148 1.00 87.31 270 ILE A CA 1
ATOM 2232 C C . ILE A 1 270 ? 14.360 23.943 -9.859 1.00 87.31 270 ILE A C 1
ATOM 2234 O O . ILE A 1 270 ? 15.235 23.583 -9.073 1.00 87.31 270 ILE A O 1
ATOM 2238 N N . TYR A 1 271 ? 13.603 25.020 -9.636 1.00 86.06 271 TYR A N 1
ATOM 2239 C CA . TYR A 1 271 ? 13.758 25.917 -8.485 1.00 86.06 271 TYR A CA 1
ATOM 2240 C C . TYR A 1 271 ? 12.624 25.791 -7.447 1.00 86.06 271 TYR A C 1
ATOM 2242 O O . TYR A 1 271 ? 12.494 26.666 -6.581 1.00 86.06 271 TYR A O 1
ATOM 2250 N N . ASP A 1 272 ? 11.802 24.735 -7.552 1.00 84.19 272 ASP A N 1
ATOM 2251 C CA . ASP A 1 272 ? 10.640 24.449 -6.690 1.00 84.19 272 ASP A CA 1
ATOM 2252 C C . ASP A 1 272 ? 9.709 25.670 -6.521 1.00 84.19 272 ASP A C 1
ATOM 2254 O O . ASP A 1 272 ? 9.334 26.067 -5.417 1.00 84.19 272 ASP A O 1
ATOM 2258 N N . VAL A 1 273 ? 9.389 26.349 -7.633 1.00 83.19 273 VAL A N 1
ATOM 2259 C CA . VAL A 1 273 ? 8.523 27.540 -7.616 1.00 83.19 273 VAL A CA 1
ATOM 2260 C C . VAL A 1 273 ? 7.072 27.129 -7.836 1.00 83.19 273 VAL A C 1
ATOM 2262 O O . VAL A 1 273 ? 6.708 26.625 -8.901 1.00 83.19 273 VAL A O 1
ATOM 2265 N N . LYS A 1 274 ? 6.205 27.397 -6.855 1.00 80.81 274 LYS A N 1
ATOM 2266 C CA . LYS A 1 274 ? 4.757 27.221 -7.027 1.00 80.81 274 LYS A CA 1
ATOM 2267 C C . LYS A 1 274 ? 4.169 28.435 -7.733 1.00 80.81 274 LYS A C 1
ATOM 2269 O O . LYS A 1 274 ? 4.457 29.566 -7.361 1.00 80.81 274 LYS A O 1
ATOM 2274 N N . LEU A 1 275 ? 3.258 28.203 -8.679 1.00 76.75 275 LEU A N 1
ATOM 2275 C CA . LEU A 1 275 ? 2.589 29.277 -9.428 1.00 76.75 275 LEU A CA 1
ATOM 2276 C C . LEU A 1 275 ? 1.868 30.282 -8.518 1.00 76.75 275 LEU A C 1
ATOM 2278 O O . LEU A 1 275 ? 1.854 31.470 -8.804 1.00 76.75 275 LEU A O 1
ATOM 2282 N N . SER A 1 276 ? 1.327 29.822 -7.387 1.00 74.25 276 SER A N 1
ATOM 2283 C CA . SER A 1 276 ? 0.660 30.683 -6.402 1.00 74.25 276 SER A CA 1
ATOM 2284 C C . SER A 1 276 ? 1.594 31.659 -5.682 1.00 74.25 276 SER A C 1
ATOM 2286 O O . SER A 1 276 ? 1.109 32.530 -4.974 1.00 74.25 276 SER A O 1
ATOM 2288 N N . GLN A 1 277 ? 2.911 31.459 -5.772 1.00 73.94 277 GLN A N 1
ATOM 2289 C CA . GLN A 1 277 ? 3.916 32.307 -5.130 1.00 73.94 277 GLN A CA 1
ATOM 2290 C C . GLN A 1 277 ? 4.459 33.382 -6.080 1.00 73.94 277 GLN A C 1
ATOM 2292 O O . GLN A 1 277 ? 5.269 34.201 -5.659 1.00 73.94 277 GLN A O 1
ATOM 2297 N N . VAL A 1 278 ? 4.075 33.354 -7.359 1.00 80.12 278 VAL A N 1
ATOM 2298 C CA . VAL A 1 278 ? 4.563 34.301 -8.360 1.00 80.12 278 VAL A CA 1
ATOM 2299 C C . VAL A 1 278 ? 3.614 35.487 -8.455 1.00 80.12 278 VAL A C 1
ATOM 2301 O O . VAL A 1 278 ? 2.429 35.313 -8.738 1.00 80.12 278 VAL A O 1
ATOM 2304 N N . ASP A 1 279 ? 4.147 36.696 -8.284 1.00 83.19 279 ASP A N 1
ATOM 2305 C CA . ASP A 1 279 ? 3.367 37.910 -8.493 1.00 83.19 279 ASP A CA 1
ATOM 2306 C C . ASP A 1 279 ? 2.907 38.039 -9.943 1.00 83.19 279 ASP A C 1
ATOM 2308 O O . ASP A 1 279 ? 3.657 37.816 -10.896 1.00 83.19 279 ASP A O 1
ATOM 2312 N N . TRP A 1 280 ? 1.663 38.480 -10.115 1.00 78.12 280 TRP A N 1
ATOM 2313 C CA . TRP A 1 280 ? 1.030 38.573 -11.429 1.00 78.12 280 TRP A CA 1
ATOM 2314 C C . TRP A 1 280 ? 1.746 39.531 -12.391 1.00 78.12 280 TRP A C 1
ATOM 2316 O O . TRP A 1 280 ? 1.748 39.318 -13.604 1.00 78.12 280 TRP A O 1
ATOM 2326 N N . ASN A 1 281 ? 2.383 40.576 -11.861 1.00 84.81 281 ASN A N 1
ATOM 2327 C CA . ASN A 1 281 ? 3.152 41.525 -12.665 1.00 84.81 281 ASN A CA 1
ATOM 2328 C C . ASN A 1 281 ? 4.432 40.877 -13.212 1.00 84.81 281 ASN A C 1
ATOM 2330 O O . ASN A 1 281 ? 4.687 40.955 -14.412 1.00 84.81 281 ASN A O 1
ATOM 2334 N N . LEU A 1 282 ? 5.174 40.166 -12.355 1.00 84.56 282 LEU A N 1
ATOM 2335 C CA . LEU A 1 282 ? 6.358 39.393 -12.747 1.00 84.56 282 LEU A CA 1
ATOM 2336 C C . LEU A 1 282 ? 5.992 38.263 -13.718 1.00 84.56 282 LEU A C 1
ATOM 2338 O O . LEU A 1 282 ? 6.720 38.008 -14.676 1.00 84.56 282 LEU A O 1
ATOM 2342 N N . TRP A 1 283 ? 4.834 37.628 -13.516 1.00 84.44 283 TRP A N 1
ATOM 2343 C CA . TRP A 1 283 ? 4.304 36.615 -14.425 1.00 84.44 283 TRP A CA 1
ATOM 2344 C C . TRP A 1 283 ? 4.087 37.166 -15.835 1.00 84.44 283 TRP A C 1
ATOM 2346 O O . TRP A 1 283 ? 4.558 36.573 -16.797 1.00 84.44 283 TRP A O 1
ATOM 2356 N N . LYS A 1 284 ? 3.419 38.318 -15.967 1.00 84.75 284 LYS A N 1
ATOM 2357 C CA . LYS A 1 284 ? 3.150 38.955 -17.267 1.00 84.75 284 LYS A CA 1
ATOM 2358 C C . LYS A 1 284 ? 4.408 39.439 -17.978 1.00 84.75 284 LYS A C 1
ATOM 2360 O O . LYS A 1 284 ? 4.462 39.388 -19.202 1.00 84.75 284 LYS A O 1
ATOM 2365 N N . GLU A 1 285 ? 5.393 39.926 -17.227 1.00 86.50 285 GLU A N 1
ATOM 2366 C CA . GLU A 1 285 ? 6.675 40.358 -17.792 1.00 86.50 285 GLU A CA 1
ATOM 2367 C C . GLU A 1 285 ? 7.438 39.173 -18.396 1.00 86.50 285 GLU A C 1
ATOM 2369 O O . GLU A 1 285 ? 8.036 39.292 -19.464 1.00 86.50 285 GLU A O 1
ATOM 2374 N N . ARG A 1 286 ? 7.409 38.017 -17.720 1.00 85.69 286 ARG A N 1
ATOM 2375 C CA . ARG A 1 286 ? 8.155 36.825 -18.146 1.00 85.69 286 ARG A CA 1
ATOM 2376 C C . ARG A 1 286 ? 7.414 35.973 -19.160 1.00 85.69 286 ARG A C 1
ATOM 2378 O O . ARG A 1 286 ? 8.054 35.410 -20.047 1.00 85.69 286 ARG A O 1
ATOM 2385 N N . PHE A 1 287 ? 6.094 35.919 -19.040 1.00 88.69 287 PHE A N 1
ATOM 2386 C CA . PHE A 1 287 ? 5.205 35.166 -19.908 1.00 88.69 287 PHE A CA 1
ATOM 2387 C C . PHE A 1 287 ? 4.213 36.103 -20.601 1.00 88.69 287 PHE A C 1
ATOM 2389 O O . PHE A 1 287 ? 3.051 36.196 -20.185 1.00 88.69 287 PHE A O 1
ATOM 2396 N N . PRO A 1 288 ? 4.658 36.846 -21.632 1.00 84.88 288 PRO A N 1
ATOM 2397 C CA . PRO A 1 288 ? 3.767 37.714 -22.381 1.00 84.88 288 PRO A CA 1
ATOM 2398 C C . PRO A 1 288 ? 2.677 36.879 -23.075 1.00 84.88 288 PRO A C 1
ATOM 2400 O O . PRO A 1 288 ? 2.971 35.802 -23.603 1.00 84.88 288 PRO A O 1
ATOM 2403 N N . PRO A 1 289 ? 1.416 37.350 -23.091 1.00 77.69 289 PRO A N 1
ATOM 2404 C CA . PRO A 1 289 ? 0.339 36.646 -23.773 1.00 77.69 289 PRO A CA 1
ATOM 2405 C C . PRO A 1 289 ? 0.654 36.533 -25.267 1.00 77.69 289 PRO A C 1
ATOM 2407 O O . PRO A 1 289 ? 1.053 37.515 -25.894 1.00 77.69 289 PRO A O 1
ATOM 2410 N N . ALA A 1 290 ? 0.460 35.342 -25.837 1.00 71.94 290 ALA A N 1
ATOM 2411 C CA . ALA A 1 290 ? 0.539 35.151 -27.280 1.00 71.94 290 ALA A CA 1
ATOM 2412 C C . ALA A 1 290 ? -0.463 36.082 -27.984 1.00 71.94 290 ALA A C 1
ATOM 2414 O O . ALA A 1 290 ? -1.592 36.253 -27.511 1.00 71.94 290 ALA A O 1
ATOM 2415 N N . GLU A 1 291 ? -0.063 36.680 -29.109 1.00 64.56 291 GLU A N 1
ATOM 2416 C CA . GLU A 1 291 ? -0.970 37.487 -29.925 1.00 64.56 291 GLU A CA 1
ATOM 2417 C C . GLU A 1 291 ? -2.184 36.634 -30.315 1.00 64.56 291 GLU A C 1
ATOM 2419 O O . GLU A 1 291 ? -2.054 35.549 -30.886 1.00 64.56 291 GLU A O 1
ATOM 2424 N N . SER A 1 292 ? -3.381 37.092 -29.944 1.00 54.12 292 SER A N 1
ATOM 2425 C CA . SER A 1 292 ? -4.608 36.332 -30.157 1.00 54.12 292 SER A CA 1
ATOM 2426 C C . SER A 1 292 ? -4.886 36.197 -31.654 1.00 54.12 292 SER A C 1
ATOM 2428 O O . SER A 1 292 ? -5.325 37.153 -32.295 1.00 54.12 292 SER A O 1
ATOM 2430 N N . VAL A 1 293 ? -4.679 35.005 -32.212 1.00 56.34 293 VAL A N 1
ATOM 2431 C CA . VAL A 1 293 ? -5.196 34.662 -33.539 1.00 56.34 293 VAL A CA 1
ATOM 2432 C C . VAL A 1 293 ? -6.717 34.544 -33.417 1.00 56.34 293 VAL A C 1
ATOM 2434 O O . VAL A 1 293 ? -7.232 33.704 -32.683 1.00 56.34 293 VAL A O 1
ATOM 2437 N N . SER A 1 294 ? -7.444 35.418 -34.111 1.00 46.94 294 SER A N 1
ATOM 2438 C CA . SER A 1 294 ? -8.906 35.584 -34.081 1.00 46.94 294 SER A CA 1
ATOM 2439 C C . SER A 1 294 ? -9.677 34.460 -34.788 1.00 46.94 294 SER A C 1
ATOM 2441 O O . SER A 1 294 ? -10.664 34.709 -35.479 1.00 46.94 294 SER A O 1
ATOM 2443 N N . VAL A 1 295 ? -9.240 33.211 -34.640 1.00 49.28 295 VAL A N 1
ATOM 2444 C CA . VAL A 1 295 ? -9.938 32.050 -35.194 1.00 49.28 295 VAL A CA 1
ATOM 2445 C C . VAL A 1 295 ? -10.215 31.077 -34.061 1.00 49.28 295 VAL A C 1
ATOM 2447 O O . VAL A 1 295 ? -9.316 30.419 -33.548 1.00 49.28 295 VAL A O 1
ATOM 2450 N N . THR A 1 296 ? -11.481 31.002 -33.654 1.00 40.81 296 THR A N 1
ATOM 2451 C CA . THR A 1 296 ? -11.976 29.976 -32.731 1.00 40.81 296 THR A CA 1
ATOM 2452 C C . THR A 1 296 ? -11.717 28.589 -33.330 1.00 40.81 296 THR A C 1
ATOM 2454 O O . THR A 1 296 ? -12.288 28.295 -34.386 1.00 40.81 296 THR A O 1
ATOM 2457 N N . PRO A 1 297 ? -10.896 27.719 -32.707 1.00 57.28 297 PRO A N 1
ATOM 2458 C CA . PRO A 1 297 ? -10.808 26.333 -33.143 1.00 57.28 297 PRO A CA 1
ATOM 2459 C C . PRO A 1 297 ? -12.171 25.647 -32.936 1.00 57.28 297 PRO A C 1
ATOM 2461 O O . PRO A 1 297 ? -12.883 25.973 -31.979 1.00 57.28 297 PRO A O 1
ATOM 2464 N N . PRO A 1 298 ? -12.571 24.722 -33.825 1.00 48.75 298 PRO A N 1
ATOM 2465 C CA . PRO A 1 298 ? -13.830 24.004 -33.686 1.00 48.75 298 PRO A CA 1
ATOM 2466 C C . PRO A 1 298 ? -13.846 23.228 -32.365 1.00 48.75 298 PRO A C 1
ATOM 2468 O O . PRO A 1 298 ? -12.881 22.549 -32.014 1.00 48.75 298 PRO A O 1
ATOM 2471 N N . ILE A 1 299 ? -14.950 23.349 -31.626 1.00 48.25 299 ILE A N 1
ATOM 2472 C CA . ILE A 1 299 ? -15.164 22.666 -30.349 1.00 48.25 299 ILE A CA 1
ATOM 2473 C C . ILE A 1 299 ? -15.144 21.158 -30.617 1.00 48.25 299 ILE A C 1
ATOM 2475 O O . ILE A 1 299 ? -16.082 20.615 -31.201 1.00 48.25 299 ILE A O 1
ATOM 2479 N N . ALA A 1 300 ? -14.080 20.476 -30.196 1.00 51.22 300 ALA A N 1
ATOM 2480 C CA . ALA A 1 300 ? -14.053 19.022 -30.175 1.00 51.22 300 ALA A CA 1
ATOM 2481 C C . ALA A 1 300 ? -15.011 18.544 -29.075 1.00 51.22 300 ALA A C 1
ATOM 2483 O O . ALA A 1 300 ? -14.753 18.724 -27.884 1.00 51.22 300 ALA A O 1
ATOM 2484 N N . SER A 1 301 ? -16.145 17.969 -29.471 1.00 48.44 301 SER A N 1
ATOM 2485 C CA . SER A 1 301 ? -17.051 17.303 -28.541 1.00 48.44 301 SER A CA 1
ATOM 2486 C C . SER A 1 301 ? -16.341 16.096 -27.928 1.00 48.44 301 SER A C 1
ATOM 2488 O O . SER A 1 301 ? -15.914 15.203 -28.658 1.00 48.44 301 SER A O 1
ATOM 2490 N N . ILE A 1 302 ? -16.239 16.045 -26.600 1.00 48.59 302 ILE A N 1
ATOM 2491 C CA . ILE A 1 302 ? -15.800 14.841 -25.888 1.00 48.59 302 ILE A CA 1
ATOM 2492 C C . ILE A 1 302 ? -16.932 13.816 -26.001 1.00 48.59 302 ILE A C 1
ATOM 2494 O O . ILE A 1 302 ? -17.929 13.892 -25.285 1.00 48.59 302 ILE A O 1
ATOM 2498 N N . THR A 1 303 ? -16.799 12.874 -26.929 1.00 50.03 303 THR A N 1
ATOM 2499 C CA . THR A 1 303 ? -17.617 11.662 -26.963 1.00 50.03 303 THR A CA 1
ATOM 2500 C C . THR A 1 303 ? -17.022 10.658 -25.980 1.00 50.03 303 THR A C 1
ATOM 2502 O O . THR A 1 303 ? -15.887 10.212 -26.131 1.00 50.03 303 THR A O 1
ATOM 2505 N N . PHE A 1 304 ? -17.773 10.312 -24.932 1.00 47.72 304 PHE A N 1
ATOM 2506 C CA . PHE A 1 304 ? -17.426 9.160 -24.100 1.00 47.72 304 PHE A CA 1
ATOM 2507 C C . PHE A 1 304 ? -17.549 7.887 -24.953 1.00 47.72 304 PHE A C 1
ATOM 2509 O O . PHE A 1 304 ? -18.516 7.791 -25.714 1.00 47.72 304 PHE A O 1
ATOM 2516 N N . PRO A 1 305 ? -16.617 6.919 -24.854 1.00 52.59 305 PRO A N 1
ATOM 2517 C CA . PRO A 1 305 ? -16.729 5.667 -25.595 1.00 52.59 305 PRO A CA 1
ATOM 2518 C C . PRO A 1 305 ? -18.053 4.980 -25.234 1.00 52.59 305 PRO A C 1
ATOM 2520 O O . PRO A 1 305 ? -18.330 4.726 -24.058 1.00 52.59 305 PRO A O 1
ATOM 2523 N N . SER A 1 306 ? -18.899 4.734 -26.237 1.00 57.31 306 SER A N 1
ATOM 2524 C CA . SER A 1 306 ? -20.126 3.961 -26.064 1.00 57.31 306 SER A CA 1
ATOM 2525 C C . SER A 1 306 ? -19.759 2.543 -25.615 1.00 57.31 306 SER A C 1
ATOM 2527 O O . SER A 1 306 ? -18.765 1.972 -26.059 1.00 57.31 306 SER A O 1
ATOM 2529 N N . ARG A 1 307 ? -20.560 1.955 -24.713 1.00 48.84 307 ARG A N 1
ATOM 2530 C CA . ARG A 1 307 ? -20.492 0.524 -24.353 1.00 48.84 307 ARG A CA 1
ATOM 2531 C C . ARG A 1 307 ? -21.037 -0.339 -25.495 1.00 48.84 307 ARG A C 1
ATOM 2533 O O . ARG A 1 307 ? -21.929 -1.156 -25.282 1.00 48.84 307 ARG A O 1
ATOM 2540 N N . GLU A 1 308 ? -20.577 -0.110 -26.715 1.00 58.34 308 GLU A N 1
ATOM 2541 C CA . GLU A 1 308 ? -20.849 -1.056 -27.784 1.00 58.34 308 GLU A CA 1
ATOM 2542 C C . GLU A 1 308 ? -20.066 -2.334 -27.467 1.00 58.34 308 GLU A C 1
ATOM 2544 O O . GLU A 1 308 ? -18.881 -2.254 -27.123 1.00 58.34 308 GLU A O 1
ATOM 2549 N N . PRO A 1 309 ? -20.724 -3.506 -27.458 1.00 58.53 309 PRO A N 1
ATOM 2550 C CA . PRO A 1 309 ? -20.021 -4.763 -27.280 1.00 58.53 309 PRO A CA 1
ATOM 2551 C C . PRO A 1 309 ? -18.987 -4.855 -28.399 1.00 58.53 309 PRO A C 1
ATOM 2553 O O . PRO A 1 309 ? -19.343 -4.804 -29.571 1.00 58.53 309 PRO A O 1
ATOM 2556 N N . TYR A 1 310 ? -17.706 -4.927 -28.040 1.00 62.06 310 TYR A N 1
ATOM 2557 C CA . TYR A 1 310 ? -16.667 -5.184 -29.027 1.00 62.06 310 TYR A CA 1
ATOM 2558 C C . TYR A 1 310 ? -17.026 -6.471 -29.767 1.00 62.06 310 TYR A C 1
ATOM 2560 O O . TYR A 1 310 ? -17.238 -7.505 -29.127 1.00 62.06 310 TYR A O 1
ATOM 2568 N N . ASP A 1 311 ? -17.098 -6.397 -31.095 1.00 71.62 311 ASP A N 1
ATOM 2569 C CA . ASP A 1 311 ? -17.327 -7.576 -31.917 1.00 71.62 311 ASP A CA 1
ATOM 2570 C C . ASP A 1 311 ? -16.241 -8.611 -31.611 1.00 71.62 311 ASP A C 1
ATOM 2572 O O . ASP A 1 311 ? -15.040 -8.312 -31.615 1.00 71.62 311 ASP A O 1
ATOM 2576 N N . ALA A 1 312 ? -16.674 -9.831 -31.295 1.00 77.50 312 ALA A N 1
ATOM 2577 C CA . ALA A 1 312 ? -15.761 -10.920 -30.996 1.00 77.50 312 ALA A CA 1
ATOM 2578 C C . ALA A 1 312 ? -14.809 -11.159 -32.189 1.00 77.50 312 ALA A C 1
ATOM 2580 O O . ALA A 1 312 ? -15.230 -11.047 -33.347 1.00 77.50 312 ALA A O 1
ATOM 2581 N N . PRO A 1 313 ? -13.540 -11.534 -31.939 1.00 81.69 313 PRO A N 1
ATOM 2582 C CA . PRO A 1 313 ? -12.635 -11.956 -33.001 1.00 81.69 313 PRO A CA 1
ATOM 2583 C C . PRO A 1 313 ? -13.236 -13.105 -33.823 1.00 81.69 313 PRO A C 1
ATOM 2585 O O . PRO A 1 313 ? -14.042 -13.895 -33.324 1.00 81.69 313 PRO A O 1
ATOM 2588 N N . SER A 1 314 ? -12.828 -13.234 -35.089 1.00 83.19 314 SER A N 1
ATOM 2589 C CA . SER A 1 314 ? -13.355 -14.289 -35.959 1.00 83.19 314 SER A CA 1
ATOM 2590 C C . SER A 1 314 ? -13.089 -15.686 -35.383 1.00 83.19 314 SER A C 1
ATOM 2592 O O . SER A 1 314 ? -12.032 -15.956 -34.811 1.00 83.19 314 SER A O 1
ATOM 2594 N N . LYS A 1 315 ? -14.031 -16.617 -35.584 1.00 81.12 315 LYS A N 1
ATOM 2595 C CA . LYS A 1 315 ? -13.903 -18.008 -35.108 1.00 81.12 315 LYS A CA 1
ATOM 2596 C C . LYS A 1 315 ? -12.641 -18.704 -35.629 1.00 81.12 315 LYS A C 1
ATOM 2598 O O . LYS A 1 315 ? -12.046 -19.493 -34.906 1.00 81.12 315 LYS A O 1
ATOM 2603 N N . SER A 1 316 ? -12.219 -18.389 -36.857 1.00 79.81 316 SER A N 1
ATOM 2604 C CA . SER A 1 316 ? -10.982 -18.922 -37.439 1.00 79.81 316 SER A CA 1
ATOM 2605 C C . SER A 1 316 ? -9.750 -18.483 -36.651 1.00 79.81 316 SER A C 1
ATOM 2607 O O . SER A 1 316 ? -8.856 -19.283 -36.417 1.00 79.81 316 SER A O 1
ATOM 2609 N N . LEU A 1 317 ? -9.723 -17.223 -36.213 1.00 84.19 317 LEU A N 1
ATOM 2610 C CA . LEU A 1 317 ? -8.608 -16.653 -35.474 1.00 84.19 317 LEU A CA 1
ATOM 2611 C C . LEU A 1 317 ? -8.606 -17.124 -34.012 1.00 84.19 317 LEU A C 1
ATOM 2613 O O . LEU A 1 317 ? -7.546 -17.414 -33.467 1.00 84.19 317 LEU A O 1
ATOM 2617 N N . LEU A 1 318 ? -9.785 -17.299 -33.408 1.00 84.12 318 LEU A N 1
ATOM 2618 C CA . LEU A 1 318 ? -9.922 -17.946 -32.099 1.00 84.12 318 LEU A CA 1
ATOM 2619 C C . LEU A 1 318 ? -9.425 -19.399 -32.109 1.00 84.12 318 LEU A C 1
ATOM 2621 O O . LEU A 1 318 ? -8.893 -19.852 -31.107 1.00 84.12 318 LEU A O 1
ATOM 2625 N N . GLY A 1 319 ? -9.569 -20.119 -33.227 1.00 81.19 319 GLY A N 1
ATOM 2626 C CA . GLY A 1 319 ? -9.063 -21.488 -33.373 1.00 81.19 319 GLY A CA 1
ATOM 2627 C C . GLY A 1 319 ? -7.547 -21.595 -33.585 1.00 81.19 319 GLY A C 1
ATOM 2628 O O . GLY A 1 319 ? -6.983 -22.658 -33.349 1.00 81.19 319 GLY A O 1
ATOM 2629 N N . MET A 1 320 ? -6.882 -20.517 -34.020 1.00 83.69 320 MET A N 1
ATOM 2630 C CA . MET A 1 320 ? -5.425 -20.484 -34.241 1.00 83.69 320 MET A CA 1
ATOM 2631 C C . MET A 1 320 ? -4.632 -20.188 -32.957 1.00 83.69 320 MET A C 1
ATOM 2633 O O . MET A 1 320 ? -3.451 -20.527 -32.863 1.00 83.69 320 MET A O 1
ATOM 2637 N N . TYR A 1 321 ? -5.269 -19.563 -31.965 1.00 85.44 321 TYR A N 1
ATOM 2638 C CA . TYR A 1 321 ? -4.657 -19.234 -30.680 1.00 85.44 321 TYR A CA 1
ATOM 2639 C C . TYR A 1 321 ? -5.166 -20.146 -29.567 1.00 85.44 321 TYR A C 1
ATOM 2641 O O . TYR A 1 321 ? -6.365 -20.359 -29.425 1.00 85.44 321 TYR A O 1
ATOM 2649 N N . ARG A 1 322 ? -4.255 -20.640 -28.719 1.00 80.31 322 ARG A N 1
ATOM 2650 C CA . ARG A 1 322 ? -4.634 -21.448 -27.545 1.00 80.31 322 ARG A CA 1
ATOM 2651 C C . ARG A 1 322 ? -5.268 -20.630 -26.420 1.00 80.31 322 ARG A C 1
ATOM 2653 O O . ARG A 1 322 ? -6.027 -21.186 -25.638 1.00 80.31 322 ARG A O 1
ATOM 2660 N N . ILE A 1 323 ? -4.977 -19.330 -26.317 1.00 81.88 323 ILE A N 1
ATOM 2661 C CA . ILE A 1 323 ? -5.553 -18.460 -25.281 1.00 81.88 323 ILE A CA 1
ATOM 2662 C C . ILE A 1 323 ? -6.895 -17.907 -25.785 1.00 81.88 323 ILE A C 1
ATOM 2664 O O . ILE A 1 323 ? -6.887 -17.019 -26.643 1.00 81.88 323 ILE A O 1
ATOM 2668 N N . PRO A 1 324 ? -8.049 -18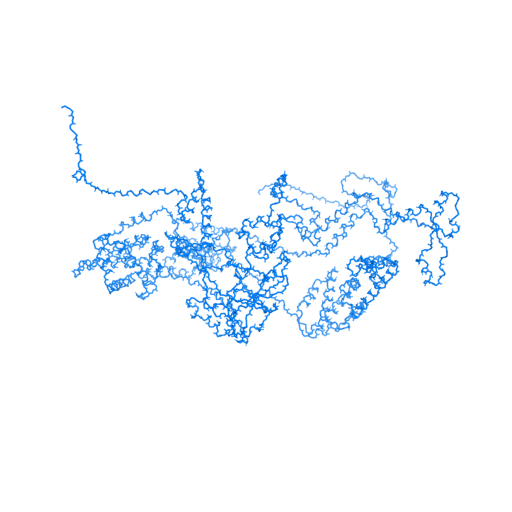.348 -25.250 1.00 82.88 324 PRO A N 1
ATOM 2669 C CA . PRO A 1 324 ? -9.344 -17.891 -25.737 1.00 82.88 324 PRO A CA 1
ATOM 2670 C C . PRO A 1 324 ? -9.584 -16.417 -25.389 1.00 82.88 324 PRO A C 1
ATOM 2672 O O . PRO A 1 324 ? -9.240 -15.944 -24.301 1.00 82.88 324 PRO A O 1
ATOM 2675 N N . TRP A 1 325 ? -10.212 -15.688 -26.311 1.00 85.00 325 TRP A N 1
ATOM 2676 C CA . TRP A 1 325 ? -10.726 -14.344 -26.049 1.00 85.00 325 TRP A CA 1
ATOM 2677 C C . TRP A 1 325 ? -11.905 -14.404 -25.065 1.00 85.00 325 TRP A C 1
ATOM 2679 O O . TRP A 1 325 ? -12.714 -15.332 -25.121 1.00 85.00 325 TRP A O 1
ATOM 2689 N N . LYS A 1 326 ? -12.018 -13.416 -24.167 1.00 81.25 326 LYS A N 1
ATOM 2690 C CA . LYS A 1 326 ? -13.122 -13.307 -23.197 1.00 81.25 326 LYS A CA 1
ATOM 2691 C C . LYS A 1 326 ? -13.908 -12.020 -23.413 1.00 81.25 326 LYS A C 1
ATOM 2693 O O . LYS A 1 326 ? -13.323 -10.975 -23.700 1.00 81.25 326 LYS A O 1
ATOM 2698 N N . GLU A 1 327 ? -15.214 -12.093 -23.177 1.00 72.56 327 GLU A N 1
ATOM 2699 C CA . GLU A 1 327 ? -16.107 -10.935 -23.201 1.00 72.56 327 GLU A CA 1
ATOM 2700 C C . GLU A 1 327 ? -15.637 -9.885 -22.178 1.00 72.56 327 GLU A C 1
ATOM 2702 O O . GLU A 1 327 ? -15.479 -10.174 -20.992 1.00 72.56 327 GLU A O 1
ATOM 2707 N N . GLY A 1 328 ? -15.351 -8.671 -22.656 1.00 70.69 328 GLY A N 1
ATOM 2708 C CA . GLY A 1 328 ? -14.813 -7.567 -21.850 1.00 70.69 328 GLY A CA 1
ATOM 2709 C C . GLY A 1 328 ? -13.336 -7.239 -22.097 1.00 70.69 328 GLY A C 1
ATOM 2710 O O . GLY A 1 328 ? -12.872 -6.199 -21.633 1.00 70.69 328 GLY A O 1
ATOM 2711 N N . LEU A 1 329 ? -12.606 -8.065 -22.855 1.00 74.50 329 LEU A N 1
ATOM 2712 C CA . LEU A 1 329 ? -11.270 -7.727 -23.354 1.00 74.50 329 LEU A CA 1
ATOM 2713 C C . LEU A 1 329 ? -11.362 -7.120 -24.755 1.00 74.50 329 LEU A C 1
ATOM 2715 O O . LEU A 1 329 ? -12.004 -7.678 -25.643 1.00 74.50 329 LEU A O 1
ATOM 2719 N N . GLU A 1 330 ? -10.671 -6.005 -24.988 1.00 80.69 330 GLU A N 1
ATOM 2720 C CA . GLU A 1 330 ? -10.554 -5.452 -26.338 1.00 80.69 330 GLU A CA 1
ATOM 2721 C C . GLU A 1 330 ? -9.806 -6.456 -27.244 1.00 80.69 330 GLU A C 1
ATOM 2723 O O . GLU A 1 330 ? -8.721 -6.913 -26.866 1.00 80.69 330 GLU A O 1
ATOM 2728 N N . PRO A 1 331 ? -10.322 -6.798 -28.443 1.00 84.44 331 PRO A N 1
ATOM 2729 C CA . PRO A 1 331 ? -9.671 -7.737 -29.362 1.00 84.44 331 PRO A CA 1
ATOM 2730 C C . PRO A 1 331 ? -8.207 -7.399 -29.668 1.00 84.44 331 PRO A C 1
ATOM 2732 O O . PRO A 1 331 ? -7.367 -8.292 -29.734 1.00 84.44 331 PRO A O 1
ATOM 2735 N N . ARG A 1 332 ? -7.876 -6.107 -29.803 1.00 81.56 332 ARG A N 1
ATOM 2736 C CA . ARG A 1 332 ? -6.502 -5.633 -30.047 1.00 81.56 332 ARG A CA 1
ATOM 2737 C C . ARG A 1 332 ? -5.582 -5.895 -28.863 1.00 81.56 332 ARG A C 1
ATOM 2739 O O . ARG A 1 332 ? -4.459 -6.358 -29.043 1.00 81.56 332 ARG A O 1
ATOM 2746 N N . PHE A 1 333 ? -6.076 -5.630 -27.658 1.00 81.81 333 PHE A N 1
ATOM 2747 C CA . PHE A 1 333 ? -5.339 -5.909 -26.435 1.00 81.81 333 PHE A CA 1
ATOM 2748 C C . PHE A 1 333 ? -5.134 -7.419 -26.255 1.00 81.81 333 PHE A C 1
ATOM 2750 O O . PHE A 1 333 ? -4.020 -7.861 -25.992 1.00 81.81 333 PHE A O 1
ATOM 2757 N N . TRP A 1 334 ? -6.164 -8.231 -26.503 1.00 87.38 334 TRP A N 1
ATOM 2758 C CA . TRP A 1 334 ? -6.044 -9.690 -26.474 1.00 87.38 334 TRP A CA 1
ATOM 2759 C C . TRP A 1 334 ? -5.042 -10.239 -27.504 1.00 87.38 334 TRP A C 1
ATOM 2761 O O . TRP A 1 334 ? -4.268 -11.128 -27.157 1.00 87.38 334 TRP A O 1
ATOM 2771 N N . LEU A 1 335 ? -4.997 -9.690 -28.725 1.00 87.38 335 LEU A N 1
ATOM 2772 C CA . LEU A 1 335 ? -3.986 -10.044 -29.732 1.00 87.38 335 LEU A CA 1
ATOM 2773 C C . LEU A 1 335 ? -2.564 -9.696 -29.268 1.00 87.38 335 LEU A C 1
ATOM 2775 O O . LEU A 1 335 ? -1.654 -10.495 -29.457 1.00 87.38 335 LEU A O 1
ATOM 2779 N N . SER A 1 336 ? -2.374 -8.549 -28.606 1.00 84.75 336 SER A N 1
ATOM 2780 C CA . SER A 1 336 ? -1.058 -8.151 -28.076 1.00 84.75 336 SER A CA 1
ATOM 2781 C C . SER A 1 336 ? -0.536 -9.066 -26.962 1.00 84.75 336 SER A C 1
ATOM 2783 O O . SER A 1 336 ? 0.669 -9.139 -26.745 1.00 84.75 336 SER A O 1
ATOM 2785 N N . LEU A 1 337 ? -1.440 -9.779 -26.280 1.00 83.00 337 LEU A N 1
ATOM 2786 C CA . LEU A 1 337 ? -1.114 -10.754 -25.239 1.00 83.00 337 LEU A CA 1
ATOM 2787 C C . LEU A 1 337 ? -0.803 -12.153 -25.794 1.00 83.00 337 LEU A C 1
ATOM 2789 O O . LEU A 1 337 ? -0.377 -13.016 -25.027 1.00 83.00 337 LEU A O 1
ATOM 2793 N N . GLN A 1 338 ? -1.026 -12.396 -27.089 1.00 85.69 338 GLN A N 1
ATOM 2794 C CA . GLN A 1 338 ? -0.607 -13.639 -27.736 1.00 85.69 338 GLN A CA 1
ATOM 2795 C C . GLN A 1 338 ? 0.911 -13.655 -27.925 1.00 85.69 338 GLN A C 1
ATOM 2797 O O . GLN A 1 338 ? 1.562 -12.612 -27.978 1.00 85.69 338 GLN A O 1
ATOM 2802 N N . GLU A 1 339 ? 1.485 -14.844 -28.070 1.00 83.62 339 GLU A N 1
ATOM 2803 C CA . GLU A 1 339 ? 2.940 -15.029 -28.166 1.00 83.62 339 GLU A CA 1
ATOM 2804 C C . GLU A 1 339 ? 3.582 -14.341 -29.365 1.00 83.62 339 GLU A C 1
ATOM 2806 O O . GLU A 1 339 ? 4.723 -13.893 -29.301 1.00 83.62 339 GLU A O 1
ATOM 2811 N N . ASP A 1 340 ? 2.836 -14.249 -30.459 1.00 86.56 340 ASP A N 1
ATOM 2812 C CA . ASP A 1 340 ? 3.243 -13.567 -31.677 1.00 86.56 340 ASP A CA 1
ATOM 2813 C C . ASP A 1 340 ? 2.723 -12.122 -31.742 1.00 86.56 340 ASP A C 1
ATOM 2815 O O . ASP A 1 340 ? 2.816 -11.478 -32.788 1.00 86.56 340 ASP A O 1
ATOM 2819 N N . SER A 1 341 ? 2.118 -11.631 -30.657 1.00 84.38 341 SER A N 1
ATOM 2820 C CA . SER A 1 341 ? 1.498 -10.307 -30.549 1.00 84.38 341 SER A CA 1
ATOM 2821 C C . SER A 1 341 ? 0.493 -9.984 -31.671 1.00 84.38 341 SER A C 1
ATOM 2823 O O . SER A 1 341 ? 0.313 -8.817 -32.027 1.00 84.38 341 SER A O 1
ATOM 2825 N N . GLY A 1 342 ? -0.163 -10.999 -32.251 1.00 84.56 342 GLY A N 1
ATOM 2826 C CA . GLY A 1 342 ? -1.141 -10.825 -33.330 1.00 84.56 342 GLY A CA 1
ATOM 2827 C C . GLY A 1 342 ? -0.552 -10.819 -34.745 1.00 84.56 342 GLY A C 1
ATOM 2828 O O . GLY A 1 342 ? -1.230 -10.416 -35.694 1.00 84.56 342 GLY A O 1
ATOM 2829 N N . THR A 1 343 ? 0.695 -11.260 -34.920 1.00 87.25 343 THR A N 1
ATOM 2830 C CA . THR A 1 343 ? 1.376 -11.323 -36.223 1.00 87.25 343 THR A CA 1
ATOM 2831 C C . THR A 1 343 ? 0.673 -12.257 -37.221 1.00 87.25 343 THR A C 1
ATOM 2833 O O . THR A 1 343 ? 0.721 -11.969 -38.421 1.00 87.25 343 THR A O 1
ATOM 2836 N N . VAL A 1 344 ? -0.081 -13.277 -36.782 1.00 87.88 344 VAL A N 1
ATOM 2837 C CA . VAL A 1 344 ? -0.985 -14.072 -37.649 1.00 87.88 344 VAL A CA 1
ATOM 2838 C C . VAL A 1 344 ? -1.872 -13.165 -38.504 1.00 87.88 344 VAL A C 1
ATOM 2840 O O . VAL A 1 344 ? -2.012 -13.392 -39.705 1.00 87.88 344 VAL A O 1
ATOM 2843 N N . VAL A 1 345 ? -2.433 -12.094 -37.929 1.00 87.38 345 VAL A N 1
ATOM 2844 C CA . VAL A 1 345 ? -3.328 -11.172 -38.651 1.00 87.38 345 VAL A CA 1
ATOM 2845 C C . VAL A 1 345 ? -2.599 -10.506 -39.815 1.00 87.38 345 VAL A C 1
ATOM 2847 O O . VAL A 1 345 ? -3.154 -10.380 -40.905 1.00 87.38 345 VAL A O 1
ATOM 2850 N N . SER A 1 346 ? -1.332 -10.134 -39.623 1.00 85.50 346 SER A N 1
ATOM 2851 C CA . SER A 1 346 ? -0.514 -9.561 -40.696 1.00 85.50 346 SER A CA 1
ATOM 2852 C C . SER A 1 346 ? -0.278 -10.560 -41.835 1.00 85.50 346 SER A C 1
ATOM 2854 O O . SER A 1 346 ? -0.326 -10.177 -43.003 1.00 85.50 346 SER A O 1
ATOM 2856 N N . LYS A 1 347 ? -0.111 -11.851 -41.518 1.00 86.44 347 LYS A N 1
ATOM 2857 C CA . LYS A 1 347 ? 0.020 -12.925 -42.512 1.00 86.44 347 LYS A CA 1
ATOM 2858 C C . LYS A 1 347 ? -1.291 -13.170 -43.255 1.00 86.44 347 LYS A C 1
ATOM 2860 O O . LYS A 1 347 ? -1.264 -13.272 -44.474 1.00 86.44 347 LYS A O 1
ATOM 2865 N N . MET A 1 348 ? -2.430 -13.141 -42.560 1.00 83.44 348 MET A N 1
ATOM 2866 C CA . MET A 1 348 ? -3.763 -13.215 -43.181 1.00 83.44 348 MET A CA 1
ATOM 2867 C C . MET A 1 348 ? -4.070 -12.027 -44.102 1.00 83.44 348 MET A C 1
ATOM 2869 O O . MET A 1 348 ? -4.866 -12.151 -45.028 1.00 83.44 348 MET A O 1
ATOM 2873 N N . ILE A 1 349 ? -3.485 -10.854 -43.847 1.00 83.50 349 ILE A N 1
ATOM 2874 C CA . ILE A 1 349 ? -3.583 -9.707 -44.760 1.00 83.50 349 ILE A CA 1
ATOM 2875 C C . ILE A 1 349 ? -2.653 -9.910 -45.958 1.00 83.50 349 ILE A C 1
ATOM 2877 O O . ILE A 1 349 ? -3.039 -9.620 -47.088 1.00 83.50 349 ILE A O 1
ATOM 2881 N N . LEU A 1 350 ? -1.448 -10.435 -45.724 1.00 81.69 350 LEU A N 1
ATOM 2882 C CA . LEU A 1 350 ? -0.466 -10.689 -46.774 1.00 81.69 350 LEU A CA 1
ATOM 2883 C C . LEU A 1 350 ? -0.969 -11.716 -47.795 1.00 81.69 350 LEU A C 1
ATOM 2885 O O . LEU A 1 350 ? -0.737 -11.524 -48.983 1.00 81.69 350 LEU A O 1
ATOM 2889 N N . THR A 1 351 ? -1.723 -12.736 -47.379 1.00 81.56 351 THR A N 1
ATOM 2890 C CA . THR A 1 351 ? -2.358 -13.669 -48.327 1.00 81.56 351 THR A CA 1
ATOM 2891 C C . THR A 1 351 ? -3.367 -12.991 -49.247 1.00 81.56 351 THR A C 1
ATOM 2893 O O . THR A 1 351 ? -3.486 -13.375 -50.400 1.00 81.56 351 THR A O 1
ATOM 2896 N N . LYS A 1 352 ? -4.030 -11.920 -48.798 1.00 79.25 352 LYS A N 1
ATOM 2897 C CA . LYS A 1 352 ? -4.972 -11.147 -49.624 1.00 79.25 352 LYS A CA 1
ATOM 2898 C C . LYS A 1 352 ? -4.296 -10.141 -50.559 1.00 79.25 352 LYS A C 1
ATOM 2900 O O . LYS A 1 352 ? -4.985 -9.458 -51.317 1.00 79.25 352 LYS A O 1
ATOM 2905 N N . ALA A 1 353 ? -2.970 -10.007 -50.509 1.00 74.12 353 ALA A N 1
ATOM 2906 C CA . ALA A 1 353 ? -2.242 -9.050 -51.337 1.00 74.12 353 ALA A CA 1
ATOM 2907 C C . ALA A 1 353 ? -2.281 -9.409 -52.835 1.00 74.12 353 ALA A C 1
ATOM 2909 O O . ALA A 1 353 ? -2.228 -8.507 -53.669 1.00 74.12 353 ALA A O 1
ATOM 2910 N N . SER A 1 354 ? -2.426 -10.691 -53.179 1.00 66.56 354 SER A N 1
ATOM 2911 C CA . SER A 1 354 ? -2.610 -11.183 -54.555 1.00 66.56 354 SER A CA 1
ATOM 2912 C C . SER A 1 354 ? -3.861 -10.611 -55.221 1.00 66.56 354 SER A C 1
ATOM 2914 O O . SER A 1 354 ? -3.789 -10.098 -56.334 1.00 66.56 354 SER A O 1
ATOM 2916 N N . ALA A 1 355 ? -4.991 -10.622 -54.509 1.00 67.25 355 ALA A N 1
ATOM 2917 C CA . ALA A 1 355 ? -6.289 -10.170 -55.002 1.00 67.25 355 ALA A CA 1
ATOM 2918 C C . ALA A 1 355 ? -6.327 -8.662 -55.307 1.00 67.25 355 ALA A C 1
ATOM 2920 O O . ALA A 1 355 ? -7.204 -8.192 -56.031 1.00 67.25 355 ALA A O 1
ATOM 2921 N N . HIS A 1 356 ? -5.382 -7.894 -54.754 1.00 65.06 356 HIS A N 1
ATOM 2922 C CA . HIS A 1 356 ? -5.322 -6.437 -54.875 1.00 65.06 356 HIS A CA 1
ATOM 2923 C C . HIS A 1 356 ? -4.018 -5.918 -55.515 1.00 65.06 356 HIS A C 1
ATOM 2925 O O . HIS A 1 356 ? -3.832 -4.705 -55.628 1.00 65.06 356 HIS A O 1
ATOM 2931 N N . GLY A 1 357 ? -3.112 -6.806 -55.942 1.00 58.00 357 GLY A N 1
ATOM 2932 C CA . GLY A 1 357 ? -1.815 -6.452 -56.520 1.00 58.00 357 GLY A CA 1
ATOM 2933 C C . GLY A 1 357 ? -1.885 -6.125 -58.017 1.00 58.00 357 GLY A C 1
ATOM 2934 O O . GLY A 1 357 ? -2.438 -6.884 -58.802 1.00 58.00 357 GLY A O 1
ATOM 2935 N N . GLN A 1 358 ? -1.273 -5.010 -58.437 1.00 51.44 358 GLN A N 1
ATOM 2936 C CA . GLN A 1 358 ? -1.189 -4.583 -59.850 1.00 51.44 358 GLN A CA 1
ATOM 2937 C C . GLN A 1 358 ? -0.006 -5.193 -60.629 1.00 51.44 358 GLN A C 1
ATOM 2939 O O . GLN A 1 358 ? 0.217 -4.838 -61.787 1.00 51.44 358 GLN A O 1
ATOM 2944 N N . VAL A 1 359 ? 0.798 -6.063 -60.009 1.00 53.84 359 VAL A N 1
ATOM 2945 C CA . VAL A 1 359 ? 2.018 -6.601 -60.628 1.00 53.84 359 VAL A CA 1
ATOM 2946 C C . VAL A 1 359 ? 1.720 -7.984 -61.210 1.00 53.84 359 VAL A C 1
ATOM 2948 O O . VAL A 1 359 ? 1.327 -8.868 -60.450 1.00 53.84 359 VAL A O 1
ATOM 2951 N N . PRO A 1 360 ? 1.899 -8.199 -62.527 1.00 52.59 360 PRO A N 1
ATOM 2952 C CA . PRO A 1 360 ? 1.630 -9.491 -63.143 1.00 52.59 360 PRO A CA 1
ATOM 2953 C C . PRO A 1 360 ? 2.547 -10.579 -62.554 1.00 52.59 360 PRO A C 1
ATOM 2955 O O . PRO A 1 360 ? 3.739 -10.323 -62.346 1.00 52.59 360 PRO A O 1
ATOM 2958 N N . PRO A 1 361 ? 2.019 -11.786 -62.276 1.00 55.16 361 PRO A N 1
ATOM 2959 C CA . PRO A 1 361 ? 2.807 -12.887 -61.738 1.00 55.16 361 PRO A CA 1
ATOM 2960 C C . PRO A 1 361 ? 3.919 -13.287 -62.716 1.00 55.16 361 PRO A C 1
ATOM 2962 O O . PRO A 1 361 ? 3.745 -13.272 -63.937 1.00 55.16 361 PRO A O 1
ATOM 2965 N N . ALA A 1 362 ? 5.089 -13.633 -62.177 1.00 56.16 362 ALA A N 1
ATOM 2966 C CA . ALA A 1 362 ? 6.209 -14.107 -62.981 1.00 56.16 362 ALA A CA 1
ATOM 2967 C C . ALA A 1 362 ? 5.853 -15.448 -63.650 1.00 56.16 362 ALA A C 1
ATOM 2969 O O . ALA A 1 362 ? 5.345 -16.358 -62.997 1.00 56.16 362 ALA A O 1
ATOM 2970 N N . VAL A 1 363 ? 6.120 -15.565 -64.955 1.00 56.59 363 VAL A N 1
ATOM 2971 C CA . VAL A 1 363 ? 5.810 -16.765 -65.751 1.00 56.59 363 VAL A CA 1
ATOM 2972 C C . VAL A 1 363 ? 6.605 -17.969 -65.225 1.00 56.59 363 VAL A C 1
ATOM 2974 O O . VAL A 1 363 ? 7.822 -17.893 -65.088 1.00 56.59 363 VAL A O 1
ATOM 2977 N N . ILE A 1 364 ? 5.900 -19.070 -64.948 1.00 53.09 364 ILE A N 1
ATOM 2978 C CA . ILE A 1 364 ? 6.367 -20.256 -64.197 1.00 53.09 364 ILE A CA 1
ATOM 2979 C C . ILE A 1 364 ? 7.323 -21.168 -64.996 1.00 53.09 364 ILE A C 1
ATOM 2981 O O . ILE A 1 364 ? 7.985 -22.024 -64.415 1.00 53.09 364 ILE A O 1
ATOM 2985 N N . ARG A 1 365 ? 7.441 -21.007 -66.320 1.00 52.38 365 ARG A N 1
ATOM 2986 C CA . ARG A 1 365 ? 8.314 -21.868 -67.138 1.00 52.38 365 ARG A CA 1
ATOM 2987 C C . ARG A 1 365 ? 9.769 -21.399 -67.109 1.00 52.38 365 ARG A C 1
ATOM 2989 O O . ARG A 1 365 ? 10.026 -20.198 -67.206 1.00 52.38 365 ARG A O 1
ATOM 2996 N N . GLU A 1 366 ? 10.700 -22.358 -67.041 1.00 54.00 366 GLU A N 1
ATOM 2997 C CA . GLU A 1 366 ? 12.126 -22.136 -67.305 1.00 54.00 366 GLU A CA 1
ATOM 2998 C C . GLU A 1 366 ? 12.264 -21.332 -68.598 1.00 54.00 366 GLU A C 1
ATOM 3000 O O . GLU A 1 366 ? 11.836 -21.757 -69.676 1.00 54.00 366 GLU A O 1
ATOM 3005 N N . ARG A 1 367 ? 12.782 -20.109 -68.477 1.00 57.78 367 ARG A N 1
ATOM 3006 C CA . ARG A 1 367 ? 13.022 -19.270 -69.646 1.00 57.78 367 ARG A CA 1
ATOM 3007 C C . ARG A 1 367 ? 14.137 -19.924 -70.460 1.00 57.78 367 ARG A C 1
ATOM 3009 O O . ARG A 1 367 ? 15.138 -20.311 -69.858 1.00 57.78 367 ARG A O 1
ATOM 3016 N N . PRO A 1 368 ? 14.003 -20.034 -71.794 1.00 57.12 368 PRO A N 1
ATOM 3017 C CA . PRO A 1 368 ? 15.090 -20.533 -72.621 1.00 57.12 368 PRO A CA 1
ATOM 3018 C C . PRO A 1 368 ? 16.323 -19.661 -72.378 1.00 57.12 368 PRO A C 1
ATOM 3020 O O . PRO A 1 368 ? 16.244 -18.434 -72.491 1.00 57.12 368 PRO A O 1
ATOM 3023 N N . GLU A 1 369 ? 17.442 -20.283 -72.001 1.00 57.19 369 GLU A N 1
ATOM 3024 C CA . GLU A 1 369 ? 18.701 -19.567 -71.836 1.00 57.19 369 GLU A CA 1
ATOM 3025 C C . GLU A 1 369 ? 19.036 -18.868 -73.154 1.00 57.19 369 GLU A C 1
ATOM 3027 O O . GLU A 1 369 ? 19.172 -19.494 -74.208 1.00 57.19 369 GLU A O 1
ATOM 3032 N N . SER A 1 370 ? 19.132 -17.541 -73.117 1.00 59.12 370 SER A N 1
ATOM 3033 C CA . SER A 1 370 ? 19.497 -16.779 -74.299 1.00 59.12 370 SER A CA 1
ATOM 3034 C C . SER A 1 370 ? 20.968 -17.054 -74.621 1.00 59.12 370 SER A C 1
ATOM 3036 O O . SER A 1 370 ? 21.861 -16.536 -73.945 1.00 59.12 370 SER A O 1
ATOM 3038 N N . HIS A 1 371 ? 21.237 -17.879 -75.632 1.00 58.50 371 HIS A N 1
ATOM 3039 C CA . HIS A 1 371 ? 22.599 -18.123 -76.094 1.00 58.50 371 HIS A CA 1
ATOM 3040 C C . HIS A 1 371 ? 23.148 -16.869 -76.777 1.00 58.50 371 HIS A C 1
ATOM 3042 O O . HIS A 1 371 ? 22.673 -16.459 -77.834 1.00 58.50 371 HIS A O 1
ATOM 3048 N N . VAL A 1 372 ? 24.154 -16.256 -76.157 1.00 66.44 372 VAL A N 1
ATOM 3049 C CA . VAL A 1 372 ? 24.850 -15.097 -76.719 1.00 66.44 372 VAL A CA 1
ATOM 3050 C C . VAL A 1 372 ? 26.009 -15.580 -77.588 1.00 66.44 372 VAL A C 1
ATOM 3052 O O . VAL A 1 372 ? 26.782 -16.443 -77.171 1.00 66.44 372 VAL A O 1
ATOM 3055 N N . VAL A 1 373 ? 26.136 -15.028 -78.794 1.00 67.94 373 VAL A N 1
ATOM 3056 C CA . VAL A 1 373 ? 27.206 -15.384 -79.735 1.00 67.94 373 VAL A CA 1
ATOM 3057 C C . VAL A 1 373 ? 28.501 -14.657 -79.350 1.00 67.94 373 VAL A C 1
ATOM 3059 O O . VAL A 1 373 ? 28.491 -13.458 -79.062 1.00 67.94 373 VAL A O 1
ATOM 3062 N N . LEU A 1 374 ? 29.620 -15.388 -79.333 1.00 72.38 374 LEU A N 1
ATOM 3063 C CA . LEU A 1 374 ? 30.953 -14.815 -79.130 1.00 72.38 374 LEU A CA 1
ATOM 3064 C C . LEU A 1 374 ? 31.356 -14.010 -80.366 1.00 72.38 374 LEU A C 1
ATOM 3066 O O . LEU A 1 374 ? 31.254 -14.506 -81.486 1.00 72.38 374 LEU A O 1
ATOM 3070 N N . SER A 1 375 ? 31.831 -12.788 -80.158 1.00 71.62 375 SER A N 1
ATOM 3071 C CA . SER A 1 375 ? 32.261 -11.902 -81.237 1.00 71.62 375 SER A CA 1
ATOM 3072 C C . SER A 1 375 ? 33.507 -11.120 -80.834 1.00 71.62 375 SER A C 1
ATOM 3074 O O . SER A 1 375 ? 33.865 -11.020 -79.657 1.00 71.62 375 SER A O 1
ATOM 3076 N N . THR A 1 376 ? 34.171 -10.520 -81.813 1.00 76.62 376 THR A N 1
ATOM 3077 C CA . THR A 1 376 ? 35.195 -9.493 -81.583 1.00 76.62 376 THR A CA 1
ATOM 3078 C C . THR A 1 376 ? 34.587 -8.082 -81.652 1.00 76.62 376 THR A C 1
ATOM 3080 O O . THR A 1 376 ? 33.469 -7.923 -82.155 1.00 76.62 376 THR A O 1
ATOM 3083 N N . PRO A 1 377 ? 35.275 -7.040 -81.138 1.00 73.06 377 PRO A N 1
ATOM 3084 C CA . PRO A 1 377 ? 34.806 -5.659 -81.267 1.00 73.06 377 PRO A CA 1
ATOM 3085 C C . PRO A 1 377 ? 34.607 -5.265 -82.734 1.00 73.06 377 PRO A C 1
ATOM 3087 O O . PRO A 1 377 ? 33.577 -4.697 -83.083 1.00 73.06 377 PRO A O 1
ATOM 3090 N N . ASP A 1 378 ? 35.553 -5.640 -83.596 1.00 73.75 378 ASP A N 1
ATOM 3091 C CA . ASP A 1 378 ? 35.532 -5.284 -85.015 1.00 73.75 378 ASP A CA 1
ATOM 3092 C C . ASP A 1 378 ? 34.366 -5.949 -85.758 1.00 73.75 378 ASP A C 1
ATOM 3094 O O . ASP A 1 378 ? 33.774 -5.334 -86.636 1.00 73.75 378 ASP A O 1
ATOM 3098 N N . GLU A 1 379 ? 33.975 -7.168 -85.372 1.00 71.69 379 GLU A N 1
ATOM 3099 C CA . GLU A 1 379 ? 32.798 -7.851 -85.927 1.00 71.69 379 GLU A CA 1
ATOM 3100 C C . GLU A 1 379 ? 31.476 -7.243 -85.423 1.00 71.69 379 GLU A C 1
ATOM 3102 O O . GLU A 1 379 ? 30.515 -7.150 -86.183 1.00 71.69 379 GLU A O 1
ATOM 3107 N N . CYS A 1 380 ? 31.421 -6.785 -84.167 1.00 74.62 380 CYS A N 1
ATOM 3108 C CA . CYS A 1 380 ? 30.208 -6.225 -83.553 1.00 74.62 380 CYS A CA 1
ATOM 3109 C C . CYS A 1 380 ? 29.873 -4.807 -84.061 1.00 74.62 380 CYS A C 1
ATOM 3111 O O . CYS A 1 380 ? 28.704 -4.433 -84.140 1.00 74.62 380 CYS A O 1
ATOM 3113 N N . PHE A 1 381 ? 30.879 -4.020 -84.461 1.00 74.31 381 PHE A N 1
ATOM 3114 C CA . PHE A 1 381 ? 30.702 -2.647 -84.957 1.00 74.31 381 PHE A CA 1
ATOM 3115 C C . PHE A 1 381 ? 30.560 -2.539 -86.490 1.00 74.31 381 PHE A C 1
ATOM 3117 O O . PHE A 1 381 ? 30.926 -1.523 -87.080 1.00 74.31 381 PHE A O 1
ATOM 3124 N N . THR A 1 382 ? 30.003 -3.559 -87.154 1.00 70.69 382 THR A N 1
ATOM 3125 C CA . THR A 1 382 ? 29.740 -3.545 -88.607 1.00 70.69 382 THR A CA 1
ATOM 3126 C C . THR A 1 382 ? 28.260 -3.290 -88.911 1.00 70.69 382 THR A C 1
ATOM 3128 O O . THR A 1 382 ? 27.496 -4.202 -89.212 1.00 70.69 382 THR A O 1
ATOM 3131 N N . PHE A 1 383 ? 27.821 -2.032 -88.827 1.00 74.25 383 PHE A N 1
ATOM 3132 C CA . PHE A 1 383 ? 26.442 -1.650 -89.161 1.00 74.25 383 PHE A CA 1
ATOM 3133 C C . PHE A 1 383 ? 26.381 -0.380 -90.019 1.00 74.25 383 PHE A C 1
ATOM 3135 O O . PHE A 1 383 ? 27.044 0.614 -89.736 1.00 74.25 383 PHE A O 1
ATOM 3142 N N . GLU A 1 384 ? 25.550 -0.408 -91.066 1.00 72.44 384 GLU A N 1
ATOM 3143 C CA . GLU A 1 384 ? 25.328 0.726 -91.981 1.00 72.44 384 GLU A CA 1
ATOM 3144 C C . GLU A 1 384 ? 24.037 1.504 -91.656 1.00 72.44 384 GLU A C 1
ATOM 3146 O O . GLU A 1 384 ? 23.892 2.664 -92.037 1.00 72.44 384 GLU A O 1
ATOM 3151 N N . THR A 1 385 ? 23.094 0.890 -90.926 1.00 79.19 385 THR A N 1
ATOM 3152 C CA . THR A 1 385 ? 21.786 1.478 -90.571 1.00 79.19 385 THR A CA 1
ATOM 3153 C C . THR A 1 385 ? 21.456 1.319 -89.084 1.00 79.19 385 THR A C 1
ATOM 3155 O O . THR A 1 385 ? 21.958 0.420 -88.406 1.00 79.19 385 THR A O 1
ATOM 3158 N N . PHE A 1 386 ? 20.571 2.171 -88.559 1.00 75.00 386 PHE A N 1
ATOM 3159 C CA . PHE A 1 386 ? 20.169 2.114 -87.150 1.00 75.00 386 PHE A CA 1
ATOM 3160 C C . PHE A 1 386 ? 19.427 0.812 -86.794 1.00 75.00 386 PHE A C 1
ATOM 3162 O O . PHE A 1 386 ? 19.708 0.227 -85.754 1.00 75.00 386 PHE A O 1
ATOM 3169 N N . ASP A 1 387 ? 18.581 0.278 -87.681 1.00 76.94 387 ASP A N 1
ATOM 3170 C CA . ASP A 1 387 ? 17.931 -1.026 -87.460 1.00 76.94 387 ASP A CA 1
ATOM 3171 C C . ASP A 1 387 ? 18.943 -2.179 -87.436 1.00 76.94 387 ASP A C 1
ATOM 3173 O O . ASP A 1 387 ? 18.829 -3.095 -86.618 1.00 76.94 387 ASP A O 1
ATOM 3177 N N . SER A 1 388 ? 19.988 -2.119 -88.274 1.00 73.88 388 SER A N 1
ATOM 3178 C CA . SER A 1 388 ? 21.087 -3.088 -88.188 1.00 73.88 388 SER A CA 1
ATOM 3179 C C . SER A 1 388 ? 21.867 -2.971 -86.876 1.00 73.88 388 SER A C 1
ATOM 3181 O O . SER A 1 388 ? 22.293 -3.990 -86.350 1.00 73.88 388 SER A O 1
ATOM 3183 N N . PHE A 1 389 ? 21.975 -1.774 -86.288 1.00 79.00 389 PHE A N 1
ATOM 3184 C CA . PHE A 1 389 ? 22.572 -1.585 -84.963 1.00 79.00 389 PHE A CA 1
ATOM 3185 C C . PHE A 1 389 ? 21.703 -2.163 -83.834 1.00 79.00 389 PHE A C 1
ATOM 3187 O O . PHE A 1 389 ? 22.234 -2.813 -82.938 1.00 79.00 389 PHE A O 1
ATOM 3194 N N . ILE A 1 390 ? 20.375 -1.995 -83.880 1.00 79.44 390 ILE A N 1
ATOM 3195 C CA . ILE A 1 390 ? 19.455 -2.564 -82.873 1.00 79.44 390 ILE A CA 1
ATOM 3196 C C . ILE A 1 390 ? 19.577 -4.097 -82.820 1.00 79.44 390 ILE A C 1
ATOM 3198 O O . ILE A 1 390 ? 19.558 -4.677 -81.728 1.00 79.44 390 ILE A O 1
ATOM 3202 N N . ASN A 1 391 ? 19.739 -4.730 -83.988 1.00 75.62 391 ASN A N 1
ATOM 3203 C CA . ASN A 1 391 ? 19.859 -6.182 -84.139 1.00 75.62 391 ASN A CA 1
ATOM 3204 C C . ASN A 1 391 ? 21.286 -6.717 -83.943 1.00 75.62 391 ASN A C 1
ATOM 3206 O O . ASN A 1 391 ? 21.434 -7.841 -83.475 1.00 75.62 391 ASN A O 1
ATOM 3210 N N . ALA A 1 392 ? 22.325 -5.949 -84.290 1.00 72.88 392 ALA A N 1
ATOM 3211 C CA . ALA A 1 392 ? 23.718 -6.322 -84.035 1.00 72.88 392 ALA A CA 1
ATOM 3212 C C . ALA A 1 392 ? 24.054 -6.169 -82.546 1.00 72.88 392 ALA A C 1
ATOM 3214 O O . ALA A 1 392 ? 24.555 -7.101 -81.926 1.00 72.88 392 ALA A O 1
ATOM 3215 N N . GLY A 1 393 ? 23.676 -5.040 -81.941 1.00 75.19 393 GLY A N 1
ATOM 3216 C CA . GLY A 1 393 ? 23.761 -4.827 -80.505 1.00 75.19 393 GLY A CA 1
ATOM 3217 C C . GLY A 1 393 ? 25.029 -4.142 -80.006 1.00 75.19 393 GLY A C 1
ATOM 3218 O O . GLY A 1 393 ? 25.780 -3.518 -80.750 1.00 75.19 393 GLY A O 1
ATOM 3219 N N . ILE A 1 394 ? 25.236 -4.217 -78.691 1.00 81.56 394 ILE A N 1
ATOM 3220 C CA . ILE A 1 394 ? 26.351 -3.581 -77.984 1.00 81.56 394 ILE A CA 1
ATOM 3221 C C . ILE A 1 394 ? 27.375 -4.645 -77.598 1.00 81.56 394 ILE A C 1
ATOM 3223 O O . ILE A 1 394 ? 27.035 -5.660 -76.985 1.00 81.56 394 ILE A O 1
ATOM 3227 N N . TYR A 1 395 ? 28.646 -4.380 -77.899 1.00 82.44 395 TYR A N 1
ATOM 3228 C CA . TYR A 1 395 ? 29.746 -5.238 -77.479 1.00 82.44 395 TYR A CA 1
ATOM 3229 C C . TYR A 1 395 ? 29.960 -5.166 -75.962 1.00 82.44 395 TYR A C 1
ATOM 3231 O O . TYR A 1 395 ? 30.262 -4.102 -75.414 1.00 82.44 395 TYR A O 1
ATOM 3239 N N . ARG A 1 396 ? 29.854 -6.306 -75.276 1.00 80.25 396 ARG A N 1
ATOM 3240 C CA . ARG A 1 396 ? 30.233 -6.471 -73.869 1.00 80.25 396 ARG A CA 1
ATOM 3241 C C . ARG A 1 396 ? 31.509 -7.293 -73.757 1.00 80.25 396 ARG A C 1
ATOM 3243 O O . ARG A 1 396 ? 31.649 -8.352 -74.362 1.00 80.25 396 ARG A O 1
ATOM 3250 N N . LEU A 1 397 ? 32.431 -6.800 -72.941 1.00 78.56 397 LEU A N 1
ATOM 3251 C CA . LEU A 1 397 ? 33.646 -7.521 -72.576 1.00 78.56 397 LEU A CA 1
ATOM 3252 C C . LEU A 1 397 ? 33.294 -8.805 -71.799 1.00 78.56 397 LEU A C 1
ATOM 3254 O O . LEU A 1 397 ? 32.272 -8.831 -71.105 1.00 78.56 397 LEU A O 1
ATOM 3258 N N . PRO A 1 398 ? 34.128 -9.858 -71.884 1.00 77.25 398 PRO A N 1
ATOM 3259 C CA . PRO A 1 398 ? 33.901 -11.093 -71.142 1.00 77.25 398 PRO A CA 1
ATOM 3260 C C . PRO A 1 398 ? 33.798 -10.809 -69.639 1.00 77.25 398 PRO A C 1
ATOM 3262 O O . PRO A 1 398 ? 34.547 -9.992 -69.092 1.00 77.25 398 PRO A O 1
ATOM 3265 N N . LYS A 1 399 ? 32.852 -11.477 -68.964 1.00 75.00 399 LYS A N 1
ATOM 3266 C CA . LYS A 1 399 ? 32.611 -11.268 -67.532 1.00 75.00 399 LYS A CA 1
ATOM 3267 C C . LYS A 1 399 ? 33.891 -11.558 -66.752 1.00 75.00 399 LYS A C 1
ATOM 3269 O O . LYS A 1 399 ? 34.530 -12.595 -66.927 1.00 75.00 399 LYS A O 1
ATOM 3274 N N . TRP A 1 400 ? 34.237 -10.657 -65.835 1.00 71.56 400 TRP A N 1
ATOM 3275 C CA . TRP A 1 400 ? 35.445 -10.782 -65.014 1.00 71.56 400 TRP A CA 1
ATOM 3276 C C . TRP A 1 400 ? 35.469 -12.076 -64.180 1.00 71.56 400 TRP A C 1
ATOM 3278 O O . TRP A 1 400 ? 36.537 -12.604 -63.886 1.00 71.56 400 TRP A O 1
ATOM 3288 N N . SER A 1 401 ? 34.298 -12.632 -63.847 1.00 71.69 401 SER A N 1
ATOM 3289 C CA . SER A 1 401 ? 34.157 -13.948 -63.210 1.00 71.69 401 SER A CA 1
ATOM 3290 C C . SER A 1 401 ? 34.765 -15.073 -64.044 1.00 71.69 401 SER A C 1
ATOM 3292 O O . SER A 1 401 ? 35.474 -15.920 -63.505 1.00 71.69 401 SER A O 1
ATOM 3294 N N . ASP A 1 402 ? 34.534 -15.057 -65.353 1.00 72.38 402 ASP A N 1
ATOM 3295 C CA . ASP A 1 402 ? 34.954 -16.113 -66.272 1.00 72.38 402 ASP A CA 1
ATOM 3296 C C . ASP A 1 402 ? 36.442 -15.958 -66.599 1.00 72.38 402 ASP A C 1
ATOM 3298 O O . ASP A 1 402 ? 37.177 -16.943 -66.685 1.00 72.38 402 ASP A O 1
ATOM 3302 N N . VAL A 1 403 ? 36.908 -14.706 -66.660 1.00 73.69 403 VAL A N 1
ATOM 3303 C CA . VAL A 1 403 ? 38.329 -14.340 -66.727 1.00 73.69 403 VAL A CA 1
ATOM 3304 C C . VAL A 1 403 ? 39.075 -14.837 -65.483 1.00 73.69 403 VAL A C 1
ATOM 3306 O O . VAL A 1 403 ? 40.077 -15.537 -65.613 1.00 73.69 403 VAL A O 1
ATOM 3309 N N . ASN A 1 404 ? 38.565 -14.576 -64.277 1.00 70.62 404 ASN A N 1
ATOM 3310 C CA . ASN A 1 404 ? 39.174 -15.055 -63.032 1.00 70.62 404 ASN A CA 1
ATOM 3311 C C . ASN A 1 404 ? 39.094 -16.575 -62.884 1.00 70.62 404 ASN A C 1
ATOM 3313 O O . ASN A 1 404 ? 40.041 -17.190 -62.405 1.00 70.62 404 ASN A O 1
ATOM 3317 N N . ALA A 1 405 ? 37.996 -17.206 -63.303 1.00 73.44 405 ALA A N 1
ATOM 3318 C CA . ALA A 1 405 ? 37.867 -18.658 -63.289 1.00 73.44 405 ALA A CA 1
ATOM 3319 C C . ALA A 1 405 ? 38.861 -19.323 -64.252 1.00 73.44 405 ALA A C 1
ATOM 3321 O O . ALA A 1 405 ? 39.414 -20.373 -63.920 1.00 73.44 405 ALA A O 1
ATOM 3322 N N . ALA A 1 406 ? 39.121 -18.714 -65.412 1.00 72.25 406 ALA A N 1
ATOM 3323 C CA . ALA A 1 406 ? 40.163 -19.154 -66.333 1.00 72.25 406 ALA A CA 1
ATOM 3324 C C . ALA A 1 406 ? 41.558 -18.989 -65.711 1.00 72.25 406 ALA A C 1
ATOM 3326 O O . ALA A 1 406 ? 42.309 -19.962 -65.676 1.00 72.25 406 ALA A O 1
ATOM 3327 N N . ILE A 1 407 ? 41.859 -17.826 -65.120 1.00 73.31 407 ILE A N 1
ATOM 3328 C CA . ILE A 1 407 ? 43.137 -17.549 -64.441 1.00 73.31 407 ILE A CA 1
ATOM 3329 C C . ILE A 1 407 ? 43.376 -18.527 -63.279 1.00 73.31 407 ILE A C 1
ATOM 3331 O O . ILE A 1 407 ? 44.434 -19.149 -63.205 1.00 73.31 407 ILE A O 1
ATOM 3335 N N . ASN A 1 408 ? 42.376 -18.746 -62.422 1.00 73.25 408 ASN A N 1
ATOM 3336 C CA . ASN A 1 408 ? 42.455 -19.667 -61.283 1.00 73.25 408 ASN A CA 1
ATOM 3337 C C . ASN A 1 408 ? 42.605 -21.135 -61.714 1.00 73.25 408 ASN A C 1
ATOM 3339 O O . ASN A 1 408 ? 43.196 -21.934 -60.993 1.00 73.25 408 ASN A O 1
ATOM 3343 N N . LYS A 1 409 ? 42.091 -21.498 -62.897 1.00 78.50 409 LYS A N 1
ATOM 3344 C CA . LYS A 1 409 ? 42.262 -22.828 -63.508 1.00 78.50 409 LYS A CA 1
ATOM 3345 C C . LYS A 1 409 ? 43.503 -22.920 -64.411 1.00 78.50 409 LYS A C 1
ATOM 3347 O O . LYS A 1 409 ? 43.669 -23.934 -65.085 1.00 78.50 409 LYS A O 1
ATOM 3352 N N . GLY A 1 410 ? 44.349 -21.884 -64.460 1.00 65.44 410 GLY A N 1
ATOM 3353 C CA . GLY A 1 410 ? 45.554 -21.833 -65.295 1.00 65.44 410 GLY A CA 1
ATOM 3354 C C . GLY A 1 410 ? 45.290 -21.826 -66.808 1.00 65.44 410 GLY A C 1
ATOM 3355 O O . GLY A 1 410 ? 46.176 -22.176 -67.584 1.00 65.44 410 GLY A O 1
ATOM 3356 N N . LYS A 1 411 ? 44.076 -21.470 -67.243 1.00 72.62 411 LYS A N 1
ATOM 3357 C CA . LYS A 1 411 ? 43.679 -21.365 -68.656 1.00 72.62 411 LYS A CA 1
ATOM 3358 C C . LYS A 1 411 ? 43.817 -19.924 -69.148 1.00 72.62 411 LYS A C 1
ATOM 3360 O O . LYS A 1 411 ? 43.652 -18.979 -68.380 1.00 72.62 411 LYS A O 1
ATOM 3365 N N . THR A 1 412 ? 44.088 -19.752 -70.443 1.00 69.25 412 THR A N 1
ATOM 3366 C CA . THR A 1 412 ? 44.111 -18.424 -71.069 1.00 69.25 412 THR A CA 1
ATOM 3367 C C . THR A 1 412 ? 42.743 -17.755 -70.920 1.00 69.25 412 THR A C 1
ATOM 3369 O O . THR A 1 412 ? 41.732 -18.405 -71.212 1.00 69.25 412 THR A O 1
ATOM 3372 N N . PRO A 1 413 ? 42.688 -16.489 -70.474 1.00 70.81 413 PRO A N 1
ATOM 3373 C CA . PRO A 1 413 ? 41.424 -15.787 -70.326 1.00 70.81 413 PRO A CA 1
ATOM 3374 C C . PRO A 1 413 ? 40.734 -15.650 -71.693 1.00 70.81 413 PRO A C 1
ATOM 3376 O O . PRO A 1 413 ? 41.426 -15.498 -72.707 1.00 70.81 413 PRO A O 1
ATOM 3379 N N . PRO A 1 414 ? 39.393 -15.724 -71.744 1.00 69.25 414 PRO A N 1
ATOM 3380 C CA . PRO A 1 414 ? 38.651 -15.536 -72.986 1.00 69.25 414 PRO A CA 1
ATOM 3381 C C . PRO A 1 414 ? 38.979 -14.158 -73.582 1.00 69.25 414 PRO A C 1
ATOM 3383 O O . PRO A 1 414 ? 38.854 -13.141 -72.905 1.00 69.25 414 PRO A O 1
ATOM 3386 N N . GLN A 1 415 ? 39.451 -14.134 -74.834 1.00 65.12 415 GLN A N 1
ATOM 3387 C CA . GLN A 1 415 ? 39.830 -12.900 -75.545 1.00 65.12 415 GLN A CA 1
ATOM 3388 C C . GLN A 1 415 ? 38.663 -12.273 -76.321 1.00 65.12 415 GLN A C 1
ATOM 3390 O O . GLN A 1 415 ? 38.739 -11.109 -76.707 1.00 65.12 415 GLN A O 1
ATOM 3395 N N . GLN A 1 416 ? 37.596 -13.040 -76.551 1.00 70.06 416 GLN A N 1
ATOM 3396 C CA . GLN A 1 416 ? 36.402 -12.610 -77.273 1.00 70.06 416 GLN A CA 1
ATOM 3397 C C . GLN A 1 416 ? 35.295 -12.259 -76.280 1.00 70.06 416 GLN A C 1
ATOM 3399 O O . GLN A 1 416 ? 35.076 -12.972 -75.298 1.00 70.06 416 GLN A O 1
ATOM 3404 N N . GLY A 1 417 ? 34.638 -11.131 -76.524 1.00 73.75 417 GLY A N 1
ATOM 3405 C CA . GLY A 1 417 ? 33.452 -10.697 -75.803 1.00 73.75 417 GLY A CA 1
ATOM 3406 C C . GLY A 1 417 ? 32.184 -11.165 -76.503 1.00 73.75 417 GLY A C 1
ATOM 3407 O O . GLY A 1 417 ? 32.189 -12.094 -77.310 1.00 73.75 417 GLY A O 1
ATOM 3408 N N . THR A 1 418 ? 31.080 -10.516 -76.174 1.00 81.44 418 THR A N 1
ATOM 3409 C CA . THR A 1 418 ? 29.752 -10.867 -76.675 1.00 81.44 418 THR A CA 1
ATOM 3410 C C . THR A 1 418 ? 29.057 -9.635 -77.236 1.00 81.44 418 THR A C 1
ATOM 3412 O O . THR A 1 418 ? 28.954 -8.633 -76.529 1.00 81.44 418 THR A O 1
ATOM 3415 N N . CYS A 1 419 ? 28.546 -9.703 -78.463 1.00 82.50 419 CYS A N 1
ATOM 3416 C CA . CYS A 1 419 ? 27.680 -8.668 -79.035 1.00 82.50 419 CYS A CA 1
ATOM 3417 C C . CYS A 1 419 ? 26.227 -8.957 -78.629 1.00 82.50 419 CYS A C 1
ATOM 3419 O O . CYS A 1 419 ? 25.718 -10.038 -78.926 1.00 82.50 419 CYS A O 1
ATOM 3421 N N . ILE A 1 420 ? 25.584 -8.044 -77.891 1.00 82.12 420 ILE A N 1
ATOM 3422 C CA . ILE A 1 420 ? 24.248 -8.275 -77.315 1.00 82.12 420 ILE A CA 1
ATOM 3423 C C . ILE A 1 420 ? 23.224 -7.323 -77.940 1.00 82.12 420 ILE A C 1
ATOM 3425 O O . ILE A 1 420 ? 23.344 -6.110 -77.736 1.00 82.12 420 ILE A O 1
ATOM 3429 N N . PRO A 1 421 ? 22.199 -7.834 -78.646 1.00 83.19 421 PRO A N 1
ATOM 3430 C CA . PRO A 1 421 ? 21.171 -7.017 -79.282 1.00 83.19 421 PRO A CA 1
ATOM 3431 C C . PRO A 1 421 ? 20.328 -6.249 -78.255 1.00 83.19 421 PRO A C 1
ATOM 3433 O O . PRO A 1 421 ? 20.075 -6.718 -77.143 1.00 83.19 421 PRO A O 1
ATOM 3436 N N . MET A 1 422 ? 19.846 -5.062 -78.633 1.00 80.44 422 MET A N 1
ATOM 3437 C CA . MET A 1 422 ? 19.092 -4.179 -77.727 1.00 80.44 422 MET A CA 1
ATOM 3438 C C . MET A 1 422 ? 17.822 -4.816 -77.120 1.00 80.44 422 MET A C 1
ATOM 3440 O O . MET A 1 422 ? 17.585 -4.603 -75.928 1.00 80.44 422 MET A O 1
ATOM 3444 N N . PRO A 1 423 ? 17.028 -5.632 -77.847 1.00 80.31 423 PRO A N 1
ATOM 3445 C CA . PRO A 1 423 ? 15.900 -6.365 -77.263 1.00 80.31 423 PRO A CA 1
ATOM 3446 C C . PRO A 1 423 ? 16.298 -7.285 -76.104 1.00 80.31 423 PRO A C 1
ATOM 3448 O O . PRO A 1 423 ? 15.572 -7.388 -75.118 1.00 80.31 423 PRO A O 1
ATOM 3451 N N . GLN A 1 424 ? 17.477 -7.904 -76.182 1.00 78.88 424 GLN A N 1
ATOM 3452 C CA . GLN A 1 424 ? 17.976 -8.787 -75.133 1.00 78.88 424 GLN A CA 1
ATOM 3453 C C . GLN A 1 424 ? 18.427 -8.000 -73.898 1.00 78.88 424 GLN A C 1
ATOM 3455 O O . GLN A 1 424 ? 18.210 -8.448 -72.780 1.00 78.88 424 GLN A O 1
ATOM 3460 N N . ILE A 1 425 ? 18.968 -6.789 -74.070 1.00 77.69 425 ILE A N 1
ATOM 3461 C CA . ILE A 1 425 ? 19.294 -5.890 -72.949 1.00 77.69 425 ILE A CA 1
ATOM 3462 C C . ILE A 1 425 ? 18.022 -5.447 -72.214 1.00 77.69 425 ILE A C 1
ATOM 3464 O O . ILE A 1 425 ? 18.002 -5.402 -70.985 1.00 77.69 425 ILE A O 1
ATOM 3468 N N . LEU A 1 426 ? 16.948 -5.142 -72.950 1.00 78.56 426 LEU A N 1
ATOM 3469 C CA . LEU A 1 426 ? 15.651 -4.820 -72.348 1.00 78.56 426 LEU A CA 1
ATOM 3470 C C . LEU A 1 426 ? 15.084 -6.017 -71.578 1.00 78.56 426 LEU A C 1
ATOM 3472 O O . LEU A 1 426 ? 14.567 -5.844 -70.476 1.00 78.56 426 LEU A O 1
ATOM 3476 N N . GLN A 1 427 ? 15.233 -7.226 -72.121 1.00 75.88 427 GLN A N 1
ATOM 3477 C CA . GLN A 1 427 ? 14.854 -8.450 -71.426 1.00 75.88 427 GLN A CA 1
ATOM 3478 C C . GLN A 1 427 ? 15.691 -8.660 -70.157 1.00 75.88 427 GLN A C 1
ATOM 3480 O O . GLN A 1 427 ? 15.118 -8.862 -69.097 1.00 75.88 427 GLN A O 1
ATOM 3485 N N . GLU A 1 428 ? 17.016 -8.497 -70.200 1.00 74.31 428 GLU A N 1
ATOM 3486 C CA . GLU A 1 428 ? 17.875 -8.563 -69.007 1.00 74.31 428 GLU A CA 1
ATOM 3487 C C . GLU A 1 428 ? 17.488 -7.534 -67.932 1.00 74.31 428 GLU A C 1
ATOM 3489 O O . GLU A 1 428 ? 17.534 -7.839 -66.741 1.00 74.31 428 GLU A O 1
ATOM 3494 N N . GLN A 1 429 ? 17.092 -6.316 -68.319 1.00 75.62 429 GLN A N 1
ATOM 3495 C CA . GLN A 1 429 ? 16.609 -5.309 -67.371 1.00 75.62 429 GLN A CA 1
ATOM 3496 C C . GLN A 1 429 ? 15.292 -5.733 -66.714 1.00 75.62 429 GLN A C 1
ATOM 3498 O O . GLN A 1 429 ? 15.168 -5.643 -65.491 1.00 75.62 429 GLN A O 1
ATOM 3503 N N . MET A 1 430 ? 14.336 -6.247 -67.488 1.00 70.75 430 MET A N 1
ATOM 3504 C CA . MET A 1 430 ? 13.090 -6.798 -66.941 1.00 70.75 430 MET A CA 1
ATOM 3505 C C . MET A 1 430 ? 13.360 -8.005 -66.036 1.00 70.75 430 MET A C 1
ATOM 3507 O O . MET A 1 430 ? 12.758 -8.140 -64.972 1.00 70.75 430 MET A O 1
ATOM 3511 N N . ASP A 1 431 ? 14.328 -8.835 -66.407 1.00 70.00 431 ASP A N 1
ATOM 3512 C CA . ASP A 1 431 ? 14.733 -10.018 -65.658 1.00 70.00 431 ASP A CA 1
ATOM 3513 C C . ASP A 1 431 ? 15.425 -9.631 -64.352 1.00 70.00 431 ASP A C 1
ATOM 3515 O O . ASP A 1 431 ? 15.143 -10.227 -63.318 1.00 70.00 431 ASP A O 1
ATOM 3519 N N . SER A 1 432 ? 16.236 -8.570 -64.347 1.00 70.06 432 SER A N 1
ATOM 3520 C CA . SER A 1 432 ? 16.868 -8.034 -63.136 1.00 70.06 432 SER A CA 1
ATOM 3521 C C . SER A 1 432 ? 15.855 -7.530 -62.100 1.00 70.06 432 SER A C 1
ATOM 3523 O O . SER A 1 432 ? 16.093 -7.649 -60.900 1.00 70.06 432 SER A O 1
ATOM 3525 N N . LEU A 1 433 ? 14.695 -7.027 -62.542 1.00 66.75 433 LEU A N 1
ATOM 3526 C CA . LEU A 1 433 ? 13.620 -6.569 -61.655 1.00 66.75 433 LEU A CA 1
ATOM 3527 C C . LEU A 1 433 ? 12.856 -7.732 -61.006 1.00 66.75 433 LEU A C 1
ATOM 3529 O O . LEU A 1 433 ? 12.198 -7.536 -59.976 1.00 66.75 433 LEU A O 1
ATOM 3533 N N . VAL A 1 434 ? 12.912 -8.922 -61.608 1.00 65.81 434 VAL A N 1
ATOM 3534 C CA . VAL A 1 434 ? 12.257 -10.150 -61.128 1.00 65.81 434 VAL A CA 1
ATOM 3535 C C . VAL A 1 434 ? 13.254 -11.098 -60.447 1.00 65.81 434 VAL A C 1
ATOM 3537 O O . VAL A 1 434 ? 12.854 -11.918 -59.623 1.00 65.81 434 VAL A O 1
ATOM 3540 N N . ALA A 1 435 ? 14.551 -10.964 -60.727 1.00 64.81 435 ALA A N 1
ATOM 3541 C CA . ALA A 1 435 ? 15.608 -11.806 -60.184 1.00 64.81 435 ALA A CA 1
ATOM 3542 C C . ALA A 1 435 ? 15.573 -11.843 -58.646 1.00 64.81 435 ALA A C 1
ATOM 3544 O O . ALA A 1 435 ? 15.598 -10.814 -57.972 1.00 64.81 435 ALA A O 1
ATOM 3545 N N . GLY A 1 436 ? 15.498 -13.055 -58.089 1.00 63.22 436 GLY A N 1
ATOM 3546 C CA . GLY A 1 436 ? 15.435 -13.292 -56.643 1.00 63.22 436 GLY A CA 1
ATOM 3547 C C . GLY A 1 436 ? 14.046 -13.145 -56.009 1.00 63.22 436 GLY A C 1
ATOM 3548 O O . GLY A 1 436 ? 13.904 -13.424 -54.819 1.00 63.22 436 GLY A O 1
ATOM 3549 N N . LYS A 1 437 ? 13.007 -12.756 -56.763 1.00 66.31 437 LYS A N 1
ATOM 3550 C CA . LYS A 1 437 ? 11.623 -12.765 -56.266 1.00 66.31 437 LYS A CA 1
ATOM 3551 C C . LYS A 1 437 ? 11.035 -14.170 -56.383 1.00 66.31 437 LYS A C 1
ATOM 3553 O O . LYS A 1 437 ? 11.097 -14.785 -57.445 1.00 66.31 437 LYS A O 1
ATOM 3558 N N . LYS A 1 438 ? 10.438 -14.671 -55.297 1.00 67.50 438 LYS A N 1
ATOM 3559 C CA . LYS A 1 438 ? 9.671 -15.923 -55.332 1.00 67.50 438 LYS A CA 1
ATOM 3560 C C . LYS A 1 438 ? 8.400 -15.691 -56.169 1.00 67.50 438 LYS A C 1
ATOM 3562 O O . LYS A 1 438 ? 7.726 -14.682 -55.941 1.00 67.50 438 LYS A O 1
ATOM 3567 N N . PRO A 1 439 ? 8.082 -16.560 -57.145 1.00 68.38 439 PRO A N 1
ATOM 3568 C CA . PRO A 1 439 ? 6.847 -16.433 -57.904 1.00 68.38 439 PRO A CA 1
ATOM 3569 C C . PRO A 1 439 ? 5.656 -16.646 -56.968 1.00 68.38 439 PRO A C 1
ATOM 3571 O O . PRO A 1 439 ? 5.684 -17.540 -56.122 1.00 68.38 439 PRO A O 1
ATOM 3574 N N . TRP A 1 440 ? 4.617 -15.830 -57.131 1.00 68.88 440 TRP A N 1
ATOM 3575 C CA . TRP A 1 440 ? 3.343 -16.063 -56.462 1.00 68.88 440 TRP A CA 1
ATOM 3576 C C . TRP A 1 440 ? 2.649 -17.233 -57.162 1.00 68.88 440 TRP A C 1
ATOM 3578 O O . TRP A 1 440 ? 2.212 -17.096 -58.304 1.00 68.88 440 TRP A O 1
ATOM 3588 N N . LYS A 1 441 ? 2.624 -18.399 -56.517 1.00 72.88 441 LYS A N 1
ATOM 3589 C CA . LYS A 1 441 ? 1.890 -19.582 -56.980 1.00 72.88 441 LYS A CA 1
ATOM 3590 C C . LYS A 1 441 ? 0.450 -19.503 -56.477 1.00 72.88 441 LYS A C 1
ATOM 3592 O O . LYS A 1 441 ? 0.175 -18.835 -55.484 1.00 72.88 441 LYS A O 1
ATOM 3597 N N . GLU A 1 442 ? -0.450 -20.254 -57.096 1.00 71.44 442 GLU A N 1
ATOM 3598 C CA . GLU A 1 442 ? -1.832 -20.388 -56.611 1.00 71.44 442 GLU A CA 1
ATOM 3599 C C . GLU A 1 442 ? -1.890 -20.970 -55.185 1.00 71.44 442 GLU A C 1
ATOM 3601 O O . GLU A 1 442 ? -2.736 -20.574 -54.392 1.00 71.44 442 GLU A O 1
ATOM 3606 N N . SER A 1 443 ? -0.922 -21.818 -54.809 1.00 78.75 443 SER A N 1
ATOM 3607 C CA . SER A 1 443 ? -0.782 -22.348 -53.443 1.00 78.75 443 SER A CA 1
ATOM 3608 C C . SER A 1 443 ? -0.168 -21.362 -52.446 1.00 78.75 443 SER A C 1
ATOM 3610 O O . SER A 1 443 ? -0.245 -21.577 -51.243 1.00 78.75 443 SER A O 1
ATOM 3612 N N . THR A 1 444 ? 0.449 -20.267 -52.899 1.00 78.81 444 THR A N 1
ATOM 3613 C CA . THR A 1 444 ? 1.247 -19.400 -52.016 1.00 78.81 444 THR A CA 1
ATOM 3614 C C . THR A 1 444 ? 0.406 -18.771 -50.907 1.00 78.81 444 THR A C 1
ATOM 3616 O O . THR A 1 444 ? 0.899 -18.591 -49.797 1.00 78.81 444 THR A O 1
ATOM 3619 N N . GLU A 1 445 ? -0.875 -18.497 -51.160 1.00 79.69 445 GLU A N 1
ATOM 3620 C CA . GLU A 1 445 ? -1.798 -17.992 -50.138 1.00 79.69 445 GLU A CA 1
ATOM 3621 C C . GLU A 1 445 ? -2.009 -18.983 -48.993 1.00 79.69 445 GLU A C 1
ATOM 3623 O O . GLU A 1 445 ? -1.937 -18.596 -47.825 1.00 79.69 445 GLU A O 1
ATOM 3628 N N . SER A 1 446 ? -2.243 -20.259 -49.308 1.00 80.62 446 SER A N 1
ATOM 3629 C CA . SER A 1 446 ? -2.372 -21.295 -48.285 1.00 80.62 446 SER A CA 1
ATOM 3630 C C . SER A 1 446 ? -1.037 -21.555 -47.600 1.00 80.62 446 SER A C 1
ATOM 3632 O O . SER A 1 446 ? -1.001 -21.582 -46.373 1.00 80.62 446 SER A O 1
ATOM 3634 N N . ASP A 1 447 ? 0.047 -21.643 -48.375 1.00 82.31 447 ASP A N 1
ATOM 3635 C CA . ASP A 1 447 ? 1.381 -22.012 -47.892 1.00 82.31 447 ASP A CA 1
ATOM 3636 C C . ASP A 1 447 ? 1.882 -21.013 -46.832 1.00 82.31 447 ASP A C 1
ATOM 3638 O O . ASP A 1 447 ? 2.352 -21.407 -45.767 1.00 82.31 447 ASP A O 1
ATOM 3642 N N . ILE A 1 448 ? 1.684 -19.705 -47.055 1.00 84.25 448 ILE A N 1
ATOM 3643 C CA . ILE A 1 448 ? 2.075 -18.651 -46.101 1.00 84.25 448 ILE A CA 1
ATOM 3644 C C . ILE A 1 448 ? 1.379 -18.820 -44.744 1.00 84.25 448 ILE A C 1
ATOM 3646 O O . ILE A 1 448 ? 1.983 -18.554 -43.699 1.00 84.25 448 ILE A O 1
ATOM 3650 N N . LEU A 1 449 ? 0.097 -19.195 -44.746 1.00 84.38 449 LEU A N 1
ATOM 3651 C CA . LEU A 1 449 ? -0.666 -19.372 -43.512 1.00 84.38 449 LEU A CA 1
ATOM 3652 C C . LEU A 1 449 ? -0.347 -20.701 -42.841 1.00 84.38 449 LEU A C 1
ATOM 3654 O O . LEU A 1 449 ? -0.195 -20.714 -41.622 1.00 84.38 449 LEU A O 1
ATOM 3658 N N . THR A 1 450 ? -0.221 -21.792 -43.595 1.00 85.62 450 THR A N 1
ATOM 3659 C CA . THR A 1 450 ? 0.095 -23.111 -43.033 1.00 85.62 450 THR A CA 1
ATOM 3660 C C . THR A 1 450 ? 1.486 -23.126 -42.419 1.00 85.62 450 THR A C 1
ATOM 3662 O O . THR A 1 450 ? 1.610 -23.497 -41.256 1.00 85.62 450 THR A O 1
ATOM 3665 N N . GLU A 1 451 ? 2.502 -22.611 -43.120 1.00 85.00 451 GLU A N 1
ATOM 3666 C CA . GLU A 1 451 ? 3.868 -22.495 -42.589 1.00 85.00 451 GLU A CA 1
ATOM 3667 C C . GLU A 1 451 ? 3.888 -21.681 -41.289 1.00 85.00 451 GLU A C 1
ATOM 3669 O O . GLU A 1 451 ? 4.528 -22.053 -40.304 1.00 85.00 451 GLU A O 1
ATOM 3674 N N . TYR A 1 452 ? 3.158 -20.561 -41.255 1.00 87.50 452 TYR A N 1
ATOM 3675 C CA . TYR A 1 452 ? 3.137 -19.702 -40.077 1.00 87.50 452 TYR A CA 1
ATOM 3676 C C . TYR A 1 452 ? 2.374 -20.319 -38.901 1.00 87.50 452 TYR A C 1
ATOM 3678 O O . TYR A 1 452 ? 2.819 -20.205 -37.761 1.00 87.50 452 TYR A O 1
ATOM 3686 N N . VAL A 1 453 ? 1.242 -20.979 -39.154 1.00 84.81 453 VAL A N 1
ATOM 3687 C CA . VAL A 1 453 ? 0.453 -21.658 -38.114 1.00 84.81 453 VAL A CA 1
ATOM 3688 C C . VAL A 1 453 ? 1.214 -22.858 -37.550 1.00 84.81 453 VAL A C 1
ATOM 3690 O O . VAL A 1 453 ? 1.198 -23.061 -36.337 1.00 84.81 453 VAL A O 1
ATOM 3693 N N . GLU A 1 454 ? 1.934 -23.613 -38.381 1.00 85.25 454 GLU A N 1
ATOM 3694 C CA . GLU A 1 454 ? 2.814 -24.693 -37.925 1.00 85.25 454 GLU A CA 1
ATOM 3695 C C . GLU A 1 454 ? 3.916 -24.160 -37.003 1.00 85.25 454 GLU A C 1
ATOM 3697 O O . GLU A 1 454 ? 4.093 -24.674 -35.895 1.00 85.25 454 GLU A O 1
ATOM 3702 N N . LEU A 1 455 ? 4.583 -23.068 -37.393 1.00 84.12 455 LEU A N 1
ATOM 3703 C CA . LEU A 1 455 ? 5.573 -22.394 -36.549 1.00 84.12 455 LEU A CA 1
ATOM 3704 C C . LEU A 1 455 ? 4.960 -21.867 -35.247 1.00 84.12 455 LEU A C 1
ATOM 3706 O O . LEU A 1 455 ? 5.529 -22.063 -34.178 1.00 84.12 455 LEU A O 1
ATOM 3710 N N . LEU A 1 456 ? 3.790 -21.234 -35.304 1.00 84.44 456 LEU A N 1
ATOM 3711 C CA . LEU A 1 456 ? 3.101 -20.732 -34.116 1.00 84.44 456 LEU A CA 1
ATOM 3712 C C . LEU A 1 456 ? 2.734 -21.877 -33.160 1.00 84.44 456 LEU A C 1
ATOM 3714 O O . LEU A 1 456 ? 2.928 -21.764 -31.952 1.00 84.44 456 LEU A O 1
ATOM 3718 N N . SER A 1 457 ? 2.269 -23.008 -33.692 1.00 80.00 457 SER A N 1
ATOM 3719 C CA . SER A 1 457 ? 1.911 -24.185 -32.894 1.00 80.00 457 SER A CA 1
ATOM 3720 C C . SER A 1 457 ? 3.102 -24.785 -32.135 1.00 80.00 457 SER A C 1
ATOM 3722 O O . SER A 1 457 ? 2.906 -25.374 -31.068 1.00 80.00 457 SER A O 1
ATOM 3724 N N . TYR A 1 458 ? 4.321 -24.607 -32.663 1.00 77.50 458 TYR A N 1
ATOM 3725 C CA . TYR A 1 458 ? 5.573 -25.028 -32.038 1.00 77.50 458 TYR A CA 1
ATOM 3726 C C . TYR A 1 458 ? 5.940 -24.170 -30.818 1.00 77.50 458 TYR A C 1
ATOM 3728 O O . TYR A 1 458 ? 6.494 -24.696 -29.852 1.00 77.50 458 TYR A O 1
ATOM 3736 N N . TYR A 1 459 ? 5.627 -22.871 -30.842 1.00 77.19 459 TYR A N 1
ATOM 3737 C CA . TYR A 1 459 ? 5.957 -21.949 -29.749 1.00 77.19 459 TYR A CA 1
ATOM 3738 C C . TYR A 1 459 ? 4.881 -21.879 -28.654 1.00 77.19 459 TYR A C 1
ATOM 3740 O O . TYR A 1 459 ? 5.236 -21.648 -27.499 1.00 77.19 459 TYR A O 1
ATOM 3748 N N . GLN A 1 460 ? 3.619 -22.193 -28.978 1.00 76.81 460 GLN A N 1
ATOM 3749 C CA . GLN A 1 460 ? 2.506 -22.128 -28.024 1.00 76.81 460 GLN A CA 1
ATOM 3750 C C . GLN A 1 460 ? 2.611 -23.147 -26.875 1.00 76.81 460 GLN A C 1
ATOM 3752 O O . GLN A 1 460 ? 2.800 -24.347 -27.127 1.00 76.81 460 GLN A O 1
ATOM 3757 N N . PRO A 1 461 ? 2.389 -22.741 -25.603 1.00 66.81 461 PRO A N 1
ATOM 3758 C CA . PRO A 1 461 ? 2.481 -23.616 -24.446 1.00 66.81 461 PRO A CA 1
ATOM 3759 C C . PRO A 1 461 ? 1.451 -24.728 -24.550 1.00 66.81 461 PRO A C 1
ATOM 3761 O O . PRO A 1 461 ? 0.294 -24.511 -24.925 1.00 66.81 461 PRO A O 1
ATOM 3764 N N . ILE A 1 462 ? 1.875 -25.944 -24.216 1.00 60.75 462 ILE A N 1
ATOM 3765 C CA . ILE A 1 462 ? 0.976 -27.089 -24.101 1.00 60.75 462 ILE A CA 1
ATOM 3766 C C . ILE A 1 462 ? 0.056 -26.814 -22.914 1.00 60.75 462 ILE A C 1
ATOM 3768 O O . ILE A 1 462 ? 0.523 -26.650 -21.786 1.00 60.75 462 ILE A O 1
ATOM 3772 N N . GLU A 1 463 ? -1.246 -26.737 -23.182 1.00 56.62 463 GLU A N 1
ATOM 3773 C CA . GLU A 1 463 ? -2.257 -26.579 -22.148 1.00 56.62 463 GLU A CA 1
ATOM 3774 C C . GLU A 1 463 ? -2.148 -27.782 -21.205 1.00 56.62 463 GLU A C 1
ATOM 3776 O O . GLU A 1 463 ? -2.345 -28.935 -21.600 1.00 56.62 463 GLU A O 1
ATOM 3781 N N . THR A 1 464 ? -1.763 -27.536 -19.952 1.00 51.06 464 THR A N 1
ATOM 3782 C CA . THR A 1 464 ? -1.940 -28.554 -18.927 1.00 51.06 464 THR A CA 1
ATOM 3783 C C . THR A 1 464 ? -3.442 -28.687 -18.764 1.00 51.06 464 THR A C 1
ATOM 3785 O O . THR A 1 464 ? -4.090 -27.777 -18.253 1.00 51.06 464 THR A O 1
ATOM 3788 N N . VAL A 1 465 ? -4.016 -29.788 -19.258 1.00 53.19 465 VAL A N 1
ATOM 3789 C CA . VAL A 1 465 ? -5.418 -30.111 -18.994 1.00 53.19 465 VAL A CA 1
ATOM 3790 C C . VAL A 1 465 ? -5.532 -30.261 -17.485 1.00 53.19 465 VAL A C 1
ATOM 3792 O O . VAL A 1 465 ? -5.252 -31.319 -16.920 1.00 53.19 465 VAL A O 1
ATOM 3795 N N . GLN A 1 466 ? -5.886 -29.172 -16.809 1.00 51.59 466 GLN A N 1
ATOM 3796 C CA . GLN A 1 466 ? -6.370 -29.242 -15.452 1.00 51.59 466 GLN A CA 1
ATOM 3797 C C . GLN A 1 466 ? -7.660 -30.032 -15.572 1.00 51.59 466 GLN A C 1
ATOM 3799 O O . GLN A 1 466 ? -8.655 -29.519 -16.078 1.00 51.59 466 GLN A O 1
ATOM 3804 N N . LEU A 1 467 ? -7.615 -31.314 -15.195 1.00 49.00 467 LEU A N 1
ATOM 3805 C CA . LEU A 1 467 ? -8.822 -32.097 -14.976 1.00 49.00 467 LEU A CA 1
ATOM 3806 C C . LEU A 1 467 ? -9.715 -31.213 -14.106 1.00 49.00 467 LEU A C 1
ATOM 3808 O O . LEU A 1 467 ? -9.306 -30.921 -12.977 1.00 49.00 467 LEU A O 1
ATOM 3812 N N . PRO A 1 468 ? -10.862 -30.722 -14.614 1.00 47.59 468 PRO A N 1
ATOM 3813 C CA . PRO A 1 468 ? -11.743 -29.934 -13.786 1.00 47.59 468 PRO A CA 1
ATOM 3814 C C . PRO A 1 468 ? -12.057 -30.823 -12.597 1.00 47.59 468 PRO A C 1
ATOM 3816 O O . PRO A 1 468 ? -12.561 -31.940 -12.760 1.00 47.59 468 PRO A O 1
ATOM 3819 N N . THR A 1 469 ? -11.697 -30.368 -11.401 1.00 48.38 469 THR A N 1
ATOM 3820 C CA . THR A 1 469 ? -12.226 -30.967 -10.192 1.00 48.38 469 THR A CA 1
ATOM 3821 C C . THR A 1 469 ? -13.731 -30.835 -10.346 1.00 48.38 469 THR A C 1
ATOM 3823 O O . THR A 1 469 ? -14.282 -29.736 -10.293 1.00 48.38 469 THR A O 1
ATOM 3826 N N . LYS A 1 470 ? -14.407 -31.945 -10.671 1.00 41.91 470 LYS A N 1
ATOM 3827 C CA . LYS A 1 470 ? -15.862 -32.000 -10.618 1.00 41.91 470 LYS A CA 1
ATOM 3828 C C . LYS A 1 470 ? -16.198 -31.620 -9.187 1.00 41.91 470 LYS A C 1
ATOM 3830 O O . LYS A 1 470 ? -16.046 -32.436 -8.283 1.00 41.91 470 LYS A O 1
ATOM 3835 N N . TYR A 1 471 ? -16.604 -30.374 -8.978 1.00 43.09 471 TYR A N 1
ATOM 3836 C CA . TYR A 1 471 ? -17.287 -30.016 -7.759 1.00 43.09 471 TYR A CA 1
ATOM 3837 C C . TYR A 1 471 ? -18.530 -30.891 -7.747 1.00 43.09 471 TYR A C 1
ATOM 3839 O O . TYR A 1 471 ? -19.418 -30.750 -8.589 1.00 43.09 471 TYR A O 1
ATOM 3847 N N . GLU A 1 472 ? -18.548 -31.866 -6.843 1.00 42.75 472 GLU A N 1
ATOM 3848 C CA . GLU A 1 472 ? -19.768 -32.575 -6.522 1.00 42.75 472 GLU A CA 1
ATOM 3849 C C . GLU A 1 472 ? -20.742 -31.522 -6.000 1.00 42.75 472 GLU A C 1
ATOM 3851 O O . GLU A 1 472 ? -20.671 -31.104 -4.842 1.00 42.75 472 GLU A O 1
ATOM 3856 N N . ILE A 1 473 ? -21.653 -31.065 -6.858 1.00 44.53 473 ILE A N 1
ATOM 3857 C CA . ILE A 1 473 ? -22.874 -30.419 -6.400 1.00 44.53 473 ILE A CA 1
ATOM 3858 C C . ILE A 1 473 ? -23.603 -31.511 -5.623 1.00 44.53 473 ILE A C 1
ATOM 3860 O O . ILE A 1 473 ? -24.312 -32.341 -6.191 1.00 44.53 473 ILE A O 1
ATOM 3864 N N . ARG A 1 474 ? -23.361 -31.575 -4.313 1.00 40.03 474 ARG A N 1
ATOM 3865 C CA . ARG A 1 474 ? -24.127 -32.434 -3.421 1.00 40.03 474 ARG A CA 1
ATOM 3866 C C . ARG A 1 474 ? -25.546 -31.888 -3.418 1.00 40.03 474 ARG A C 1
ATOM 3868 O O . ARG A 1 474 ? -25.850 -30.943 -2.695 1.00 40.03 474 ARG A O 1
ATOM 3875 N N . SER A 1 475 ? -26.417 -32.474 -4.233 1.00 46.12 475 SER A N 1
ATOM 3876 C CA . SER A 1 475 ? -27.857 -32.317 -4.067 1.00 46.12 475 SER A CA 1
ATOM 3877 C C . SER A 1 475 ? -28.191 -32.651 -2.613 1.00 46.12 475 SER A C 1
ATOM 3879 O O . SER A 1 475 ? -27.782 -33.715 -2.131 1.00 46.12 475 SER A O 1
ATOM 3881 N N . LEU A 1 476 ? -28.888 -31.760 -1.898 1.00 49.03 476 LEU A N 1
ATOM 3882 C CA . LEU A 1 476 ? -29.369 -32.071 -0.552 1.00 49.03 476 LEU A CA 1
ATOM 3883 C C . LEU A 1 476 ? -30.135 -33.396 -0.617 1.00 49.03 476 LEU A C 1
ATOM 3885 O O . LEU A 1 476 ? -31.110 -33.510 -1.360 1.00 49.03 476 LEU A O 1
ATOM 3889 N N . LYS A 1 477 ? -29.685 -34.406 0.138 1.00 60.34 477 LYS A N 1
ATOM 3890 C CA . LYS A 1 477 ? -30.462 -35.638 0.294 1.00 60.34 477 LYS A CA 1
ATOM 3891 C C . LYS A 1 477 ? -31.850 -35.245 0.828 1.00 60.34 477 LYS A C 1
ATOM 3893 O O . LYS A 1 477 ? -31.907 -34.436 1.760 1.00 60.34 477 LYS A O 1
ATOM 3898 N N . PRO A 1 478 ? -32.949 -35.770 0.260 1.00 65.00 478 PRO A N 1
ATOM 3899 C CA . PRO A 1 478 ? -34.290 -35.467 0.748 1.00 65.00 478 PRO A CA 1
ATOM 3900 C C . PRO A 1 478 ? -34.401 -35.811 2.241 1.00 65.00 478 PRO A C 1
ATOM 3902 O O . PRO A 1 478 ? -33.844 -36.811 2.696 1.00 65.00 478 PRO A O 1
ATOM 3905 N N . GLU A 1 479 ? -35.084 -34.960 3.017 1.00 66.44 479 GLU A N 1
ATOM 3906 C CA . GLU A 1 479 ? -35.311 -35.226 4.443 1.00 66.44 479 GLU A CA 1
ATOM 3907 C C . GLU A 1 479 ? -36.066 -36.549 4.616 1.00 66.44 479 GLU A C 1
ATOM 3909 O O . GLU A 1 479 ? -37.076 -36.770 3.948 1.00 66.44 479 GLU A O 1
ATOM 3914 N N . SER A 1 480 ? -35.601 -37.406 5.528 1.00 79.81 480 SER A N 1
ATOM 3915 C CA . SER A 1 480 ? -36.263 -38.677 5.819 1.00 79.81 480 SER A CA 1
ATOM 3916 C C . SER A 1 480 ? -37.658 -38.467 6.410 1.00 79.81 480 SER A C 1
ATOM 3918 O O . SER A 1 480 ? -37.904 -37.529 7.177 1.00 79.81 480 SER A O 1
ATOM 3920 N N . ASP A 1 481 ? -38.583 -39.373 6.094 1.00 80.69 481 ASP A N 1
ATOM 3921 C CA . ASP A 1 481 ? -39.962 -39.299 6.591 1.00 80.69 481 ASP A CA 1
ATOM 3922 C C . ASP A 1 481 ? -40.033 -39.384 8.122 1.00 80.69 481 ASP A C 1
ATOM 3924 O O . ASP A 1 481 ? -40.847 -38.712 8.756 1.00 80.69 481 ASP A O 1
ATOM 3928 N N . THR A 1 482 ? -39.113 -40.123 8.745 1.00 83.12 482 THR A N 1
ATOM 3929 C CA . THR A 1 482 ? -38.959 -40.186 10.205 1.00 83.12 482 THR A CA 1
ATOM 3930 C C . THR A 1 482 ? -38.546 -38.838 10.801 1.00 83.12 482 THR A C 1
ATOM 3932 O O . THR A 1 482 ? -39.106 -38.421 11.814 1.00 83.12 482 THR A O 1
ATOM 3935 N N . ARG A 1 483 ? -37.641 -38.088 10.155 1.00 83.19 483 ARG A N 1
ATOM 3936 C CA . ARG A 1 483 ? -37.290 -36.716 10.568 1.00 83.19 483 ARG A CA 1
ATOM 3937 C C . ARG A 1 483 ? -38.484 -35.769 10.433 1.00 83.19 483 ARG A C 1
ATOM 3939 O O . ARG A 1 483 ? -38.690 -34.926 11.306 1.00 83.19 483 ARG A O 1
ATOM 3946 N N . ARG A 1 484 ? -39.293 -35.911 9.377 1.00 84.38 484 ARG A N 1
ATOM 3947 C CA . ARG A 1 484 ? -40.526 -35.121 9.198 1.00 84.38 484 ARG A CA 1
ATOM 3948 C C . ARG A 1 484 ? -41.536 -35.380 10.316 1.00 84.38 484 ARG A C 1
ATOM 3950 O O . ARG A 1 484 ? -42.086 -34.423 10.854 1.00 84.38 484 ARG A O 1
ATOM 3957 N N . GLN A 1 485 ? -41.724 -36.640 10.712 1.00 84.94 485 GLN A N 1
ATOM 3958 C CA . GLN A 1 485 ? -42.593 -37.011 11.836 1.00 84.94 485 GLN A CA 1
ATOM 3959 C C . GLN A 1 485 ? -42.096 -36.432 13.168 1.00 84.94 485 GLN A C 1
ATOM 3961 O O . GLN A 1 485 ? -42.880 -35.849 13.912 1.00 84.94 485 GLN A O 1
ATOM 3966 N N . ILE A 1 486 ? -40.791 -36.516 13.444 1.00 86.50 486 ILE A N 1
ATOM 3967 C CA . ILE A 1 486 ? -40.192 -35.939 14.658 1.00 86.50 486 ILE A CA 1
ATOM 3968 C C . ILE A 1 486 ? -40.392 -34.417 14.698 1.00 86.50 486 ILE A C 1
ATOM 3970 O O . ILE A 1 486 ? -40.832 -33.880 15.713 1.00 86.50 486 ILE A O 1
ATOM 3974 N N . LYS A 1 487 ? -40.149 -33.708 13.587 1.00 86.06 487 LYS A N 1
ATOM 3975 C CA . LYS A 1 487 ? -40.404 -32.259 13.497 1.00 86.06 487 LYS A CA 1
ATOM 3976 C C . LYS A 1 487 ? -41.879 -31.906 13.701 1.00 86.06 487 LYS A C 1
ATOM 3978 O O . LYS A 1 487 ? -42.163 -30.871 14.300 1.00 86.06 487 LYS A O 1
ATOM 3983 N N . ALA A 1 488 ? -42.802 -32.732 13.209 1.00 86.31 488 ALA A N 1
ATOM 3984 C CA . ALA A 1 488 ? -44.231 -32.531 13.428 1.00 86.31 488 ALA A CA 1
ATOM 3985 C C . ALA A 1 488 ? -44.589 -32.641 14.920 1.00 86.31 488 ALA A C 1
ATOM 3987 O O . ALA A 1 488 ? -45.308 -31.787 15.423 1.00 86.31 488 ALA A O 1
ATOM 3988 N N . ILE A 1 489 ? -44.014 -33.612 15.641 1.00 87.69 489 ILE A N 1
ATOM 3989 C CA . ILE A 1 489 ? -44.212 -33.770 17.093 1.00 87.69 489 ILE A CA 1
ATOM 3990 C C . ILE A 1 489 ? -43.609 -32.599 17.876 1.00 87.69 489 ILE A C 1
ATOM 3992 O O . ILE A 1 489 ? -44.217 -32.122 18.827 1.00 87.69 489 ILE A O 1
ATOM 3996 N N . LEU A 1 490 ? -42.434 -32.100 17.479 1.00 85.19 490 LEU A N 1
ATOM 3997 C CA . LEU A 1 490 ? -41.811 -30.942 18.134 1.00 85.19 490 LEU A CA 1
ATOM 3998 C C . LEU A 1 490 ? -42.653 -29.663 17.993 1.00 85.19 490 LEU A C 1
ATOM 4000 O O . LEU A 1 490 ? -42.686 -28.854 18.920 1.00 85.19 490 LEU A O 1
ATOM 4004 N N . ARG A 1 491 ? -43.337 -29.497 16.852 1.00 85.31 491 ARG A N 1
ATOM 4005 C CA . ARG A 1 491 ? -44.210 -28.350 16.546 1.00 85.31 491 ARG A CA 1
ATOM 4006 C C . ARG A 1 491 ? -45.626 -28.468 17.118 1.00 85.31 491 ARG A C 1
ATOM 4008 O O . ARG A 1 491 ? -46.355 -27.483 17.074 1.00 85.31 491 ARG A O 1
ATOM 4015 N N . ASP A 1 492 ? -46.016 -29.637 17.617 1.00 85.44 492 ASP A N 1
ATOM 4016 C CA . ASP A 1 492 ? -47.351 -29.887 18.161 1.00 85.44 492 ASP A CA 1
ATOM 4017 C C . ASP A 1 492 ? -47.531 -29.150 19.496 1.00 85.44 492 ASP A C 1
ATOM 4019 O O . ASP A 1 492 ? -46.947 -29.538 20.506 1.00 85.44 492 ASP A O 1
ATOM 4023 N N . SER A 1 493 ? -48.314 -28.068 19.503 1.00 81.00 493 SER A N 1
ATOM 4024 C CA . SER A 1 493 ? -48.560 -27.248 20.693 1.00 81.00 493 SER A CA 1
ATOM 4025 C C . SER A 1 493 ? -49.493 -27.897 21.718 1.00 81.00 493 SER A C 1
ATOM 4027 O O . SER A 1 493 ? -49.526 -27.424 22.849 1.00 81.00 493 SER A O 1
ATOM 4029 N N . GLU A 1 494 ? -50.243 -28.944 21.352 1.00 85.56 494 GLU A N 1
ATOM 4030 C CA . GLU A 1 494 ? -51.216 -29.594 22.247 1.00 85.56 494 GLU A CA 1
ATOM 4031 C C . GLU A 1 494 ? -50.570 -30.623 23.186 1.00 85.56 494 GLU A C 1
ATOM 4033 O O . GLU A 1 494 ? -51.171 -31.003 24.188 1.00 85.56 494 GLU A O 1
ATOM 4038 N N . ARG A 1 495 ? -49.345 -31.074 22.887 1.00 82.00 495 ARG A N 1
ATOM 4039 C CA . ARG A 1 495 ? -48.616 -32.054 23.708 1.00 82.00 495 ARG A CA 1
ATOM 4040 C C . ARG A 1 495 ? -47.691 -31.385 24.709 1.00 82.00 495 ARG A C 1
ATOM 4042 O O . ARG A 1 495 ? -46.933 -30.482 24.335 1.00 82.00 495 ARG A O 1
ATOM 4049 N N . ASP A 1 496 ? -47.644 -31.928 25.920 1.00 84.31 496 ASP A N 1
ATOM 4050 C CA . ASP A 1 496 ? -46.664 -31.532 26.927 1.00 84.31 496 ASP A CA 1
ATOM 4051 C C . ASP A 1 496 ? -45.233 -31.926 26.505 1.00 84.31 496 ASP A C 1
ATOM 4053 O O . ASP A 1 496 ? -45.044 -32.918 25.791 1.00 84.31 496 ASP A O 1
ATOM 4057 N N . PRO A 1 497 ? -44.190 -31.183 26.930 1.00 83.56 497 PRO A N 1
ATOM 4058 C CA . PRO A 1 497 ? -42.801 -31.455 26.543 1.00 83.56 497 PRO A CA 1
ATOM 4059 C C . PRO A 1 497 ? -42.349 -32.894 26.836 1.00 83.56 497 PRO A C 1
ATOM 4061 O O . PRO A 1 497 ? -41.720 -33.535 25.992 1.00 83.56 497 PRO A O 1
ATOM 4064 N N . VAL A 1 498 ? -42.754 -33.443 27.984 1.00 84.69 498 VAL A N 1
ATOM 4065 C CA . VAL A 1 498 ? -42.434 -34.821 28.393 1.00 84.69 498 VAL A CA 1
ATOM 4066 C C . VAL A 1 498 ? -43.112 -35.849 27.477 1.00 84.69 498 VAL A C 1
ATOM 4068 O O . VAL A 1 498 ? -42.490 -36.840 27.087 1.00 84.69 498 VAL A O 1
ATOM 4071 N N . ASP A 1 499 ? -44.347 -35.583 27.048 1.00 83.69 499 ASP A N 1
ATOM 4072 C CA . ASP A 1 499 ? -45.083 -36.440 26.113 1.00 83.69 499 ASP A CA 1
ATOM 4073 C C . ASP A 1 499 ? -44.492 -36.382 24.701 1.00 83.69 499 ASP A C 1
ATOM 4075 O O . ASP A 1 499 ? -44.427 -37.401 24.004 1.00 83.69 499 ASP A O 1
ATOM 4079 N N . ARG A 1 500 ? -43.987 -35.211 24.280 1.00 87.12 500 ARG A N 1
ATOM 4080 C CA . ARG A 1 500 ? -43.211 -35.075 23.035 1.00 87.12 500 ARG A CA 1
ATOM 4081 C C . ARG A 1 500 ? -41.942 -35.920 23.100 1.00 87.12 500 ARG A C 1
ATOM 4083 O O . ARG A 1 500 ? -41.669 -36.654 22.151 1.00 87.12 500 ARG A O 1
ATOM 4090 N N . ALA A 1 501 ? -41.206 -35.880 24.215 1.00 85.75 501 ALA A N 1
ATOM 4091 C CA . ALA A 1 501 ? -40.014 -36.709 24.403 1.00 85.75 501 ALA A CA 1
ATOM 4092 C C . ALA A 1 501 ? -40.343 -38.207 24.331 1.00 85.75 501 ALA A C 1
ATOM 4094 O O . ALA A 1 501 ? -39.658 -38.947 23.629 1.00 85.75 501 ALA A O 1
ATOM 4095 N N . TYR A 1 502 ? -41.413 -38.650 24.996 1.00 87.31 502 TYR A N 1
ATOM 4096 C CA . TYR A 1 502 ? -41.834 -40.052 24.982 1.00 87.31 502 TYR A CA 1
ATOM 4097 C C . TYR A 1 502 ? -42.255 -40.530 23.582 1.00 87.31 502 TYR A C 1
ATOM 4099 O O . TYR A 1 502 ? -41.870 -41.618 23.143 1.00 87.31 502 TYR A O 1
ATOM 4107 N N . ALA A 1 503 ? -43.012 -39.708 22.850 1.00 86.19 503 ALA A N 1
ATOM 4108 C CA . ALA A 1 503 ? -43.424 -40.007 21.481 1.00 86.19 503 ALA A CA 1
ATOM 4109 C C . ALA A 1 503 ? -42.226 -40.083 20.518 1.00 86.19 503 ALA A C 1
ATOM 4111 O O . ALA A 1 503 ? -42.185 -40.961 19.654 1.00 86.19 503 ALA A O 1
ATOM 4112 N N . ILE A 1 504 ? -41.234 -39.204 20.685 1.00 86.75 504 ILE A N 1
ATOM 4113 C CA . ILE A 1 504 ? -39.997 -39.240 19.900 1.00 86.75 504 ILE A CA 1
ATOM 4114 C C . ILE A 1 504 ? -39.162 -40.477 20.277 1.00 86.75 504 ILE A C 1
ATOM 4116 O O . ILE A 1 504 ? -38.721 -41.190 19.378 1.00 86.75 504 ILE A O 1
ATOM 4120 N N . ASP A 1 505 ? -39.029 -40.817 21.565 1.00 85.50 505 ASP A N 1
ATOM 4121 C CA . ASP A 1 505 ? -38.316 -42.021 22.032 1.00 85.50 505 ASP A CA 1
ATOM 4122 C C . ASP A 1 505 ? -38.925 -43.320 21.462 1.00 85.50 505 ASP A C 1
ATOM 4124 O O . ASP A 1 505 ? -38.203 -44.284 21.202 1.00 85.50 505 ASP A O 1
ATOM 4128 N N . LEU A 1 506 ? -40.241 -43.366 21.216 1.00 86.69 506 LEU A N 1
ATOM 4129 C CA . LEU A 1 506 ? -40.904 -44.488 20.536 1.00 86.69 506 LEU A CA 1
ATOM 4130 C C . LEU A 1 506 ? -40.507 -44.606 19.056 1.00 86.69 506 LEU A C 1
ATOM 4132 O O . LEU A 1 506 ? -40.288 -45.720 18.579 1.00 86.69 506 LEU A O 1
ATOM 4136 N N . ILE A 1 507 ? -40.386 -43.480 18.348 1.00 85.31 507 ILE A N 1
ATOM 4137 C CA . ILE A 1 507 ? -39.991 -43.426 16.927 1.00 85.31 507 ILE A CA 1
ATOM 4138 C C . ILE A 1 507 ? -38.507 -43.768 16.752 1.00 85.31 507 ILE A C 1
ATOM 4140 O O . ILE A 1 507 ? -38.114 -44.356 15.745 1.00 85.31 507 ILE A O 1
ATOM 4144 N N . LEU A 1 508 ? -37.681 -43.450 17.749 1.00 84.19 508 LEU A N 1
ATOM 4145 C CA . LEU A 1 508 ? -36.247 -43.741 17.760 1.00 84.19 508 LEU A CA 1
ATOM 4146 C C . LEU A 1 508 ? -35.915 -45.213 18.075 1.00 84.19 508 LEU A C 1
ATOM 4148 O O . LEU A 1 508 ? -34.751 -45.613 18.078 1.00 84.19 508 LEU A O 1
ATOM 4152 N N . ARG A 1 509 ? -36.909 -46.076 18.315 1.00 79.44 509 ARG A N 1
ATOM 4153 C CA . ARG A 1 509 ? -36.657 -47.506 18.544 1.00 79.44 509 ARG A CA 1
ATOM 4154 C C . ARG A 1 509 ? -36.179 -48.175 17.253 1.00 79.44 509 ARG A C 1
ATOM 4156 O O . ARG A 1 509 ? -36.972 -48.534 16.388 1.00 79.44 509 ARG A O 1
ATOM 4163 N N . GLY A 1 510 ? -34.864 -48.372 17.148 1.00 72.38 510 GLY A N 1
ATOM 4164 C CA . GLY A 1 510 ? -34.207 -49.015 16.006 1.00 72.38 510 GLY A CA 1
ATOM 4165 C C . GLY A 1 510 ? -33.388 -48.078 15.110 1.00 72.38 510 GLY A C 1
ATOM 4166 O O . GLY A 1 510 ? -32.941 -48.523 14.050 1.00 72.38 510 GLY A O 1
ATOM 4167 N N . SER A 1 511 ? -33.185 -46.816 15.509 1.00 84.12 511 SER A N 1
ATOM 4168 C CA . SER A 1 511 ? -32.209 -45.896 14.906 1.00 84.12 511 SER A CA 1
ATOM 4169 C C . SER A 1 511 ? -30.811 -46.062 15.520 1.00 84.12 511 SER A C 1
ATOM 4171 O O . SER A 1 511 ? -30.650 -46.566 16.633 1.00 84.12 511 SER A O 1
ATOM 4173 N N . ALA A 1 512 ? -29.779 -45.665 14.773 1.00 82.56 512 ALA A N 1
ATOM 4174 C CA . ALA A 1 512 ? -28.390 -45.719 15.225 1.00 82.56 512 ALA A CA 1
ATOM 4175 C C . ALA A 1 512 ? -28.013 -44.429 15.970 1.00 82.56 512 ALA A C 1
ATOM 4177 O O . ALA A 1 512 ? -28.398 -43.342 15.545 1.00 82.56 512 ALA A O 1
ATOM 4178 N N . VAL A 1 513 ? -27.228 -44.532 17.045 1.00 84.31 513 VAL A N 1
ATOM 4179 C CA . VAL A 1 513 ? -26.714 -43.372 17.796 1.00 84.31 513 VAL A CA 1
ATOM 4180 C C . VAL A 1 513 ? -25.220 -43.212 17.535 1.00 84.31 513 VAL A C 1
ATOM 4182 O O . VAL A 1 513 ? -24.457 -44.155 17.741 1.00 84.31 513 VAL A O 1
ATOM 4185 N N . ARG A 1 514 ? -24.787 -42.019 17.110 1.00 81.56 514 ARG A N 1
ATOM 4186 C CA . ARG A 1 514 ? -23.366 -41.628 17.031 1.00 81.56 514 ARG A CA 1
ATOM 4187 C C . ARG A 1 514 ? -23.212 -40.211 17.582 1.00 81.56 514 ARG A C 1
ATOM 4189 O O . ARG A 1 514 ? -23.959 -39.331 17.172 1.00 81.56 514 ARG A O 1
ATOM 4196 N N . ASN A 1 515 ? -22.262 -39.985 18.491 1.00 78.88 515 ASN A N 1
ATOM 4197 C CA . ASN A 1 515 ? -21.985 -38.669 19.094 1.00 78.88 515 ASN A CA 1
ATOM 4198 C C . ASN A 1 515 ? -23.246 -37.944 19.604 1.00 78.88 515 ASN A C 1
ATOM 4200 O O . ASN A 1 515 ? -23.486 -36.793 19.249 1.00 78.88 515 ASN A O 1
ATOM 4204 N N . ASP A 1 516 ? -24.090 -38.642 20.373 1.00 84.00 516 ASP A N 1
ATOM 4205 C CA . ASP A 1 516 ? -25.348 -38.098 20.907 1.00 84.00 516 ASP A CA 1
ATOM 4206 C C . ASP A 1 516 ? -26.338 -37.565 19.842 1.00 84.00 516 ASP A C 1
ATOM 4208 O O . ASP A 1 516 ? -27.231 -36.759 20.122 1.00 84.00 516 ASP A O 1
ATOM 4212 N N . GLN A 1 517 ? -26.213 -38.048 18.604 1.00 84.94 517 GLN A N 1
ATOM 4213 C CA . GLN A 1 517 ? -27.150 -37.821 17.509 1.00 84.94 517 GLN A CA 1
ATOM 4214 C C . GLN A 1 517 ? -27.763 -39.140 17.045 1.00 84.94 517 GLN A C 1
ATOM 4216 O O . GLN A 1 517 ? -27.073 -40.153 16.912 1.00 84.94 517 GLN A O 1
ATOM 4221 N N . TRP A 1 518 ? -29.061 -39.107 16.759 1.00 86.50 518 TRP A N 1
ATOM 4222 C CA . TRP A 1 518 ? -29.801 -40.230 16.201 1.00 86.50 518 TRP A CA 1
ATOM 4223 C C . TRP A 1 518 ? -29.816 -40.166 14.676 1.00 86.50 518 TRP A C 1
ATOM 4225 O O . TRP A 1 518 ? -30.130 -39.128 14.090 1.00 86.50 518 TRP A O 1
ATOM 4235 N N . PHE A 1 519 ? -29.542 -41.301 14.039 1.00 84.69 519 PHE A N 1
ATOM 4236 C CA . PHE A 1 519 ? -29.518 -41.486 12.592 1.00 84.69 519 PHE A CA 1
ATOM 4237 C C . PHE A 1 519 ? -30.500 -42.581 12.165 1.00 84.69 519 PHE A C 1
ATOM 4239 O O . PHE A 1 519 ? -30.662 -43.599 12.840 1.00 84.69 519 PHE A O 1
ATOM 4246 N N . ALA A 1 520 ? -31.156 -42.385 11.022 1.00 80.00 520 ALA A N 1
ATOM 4247 C CA . ALA A 1 520 ? -31.963 -43.426 10.389 1.00 80.00 520 ALA A CA 1
ATOM 4248 C C . ALA A 1 520 ? -31.079 -44.556 9.832 1.00 80.00 520 ALA A C 1
ATOM 4250 O O . ALA A 1 520 ? -29.858 -44.433 9.775 1.00 80.00 520 ALA A O 1
ATOM 4251 N N . ARG A 1 521 ? -31.703 -45.635 9.342 1.00 77.31 521 ARG A N 1
ATOM 4252 C CA . ARG A 1 521 ? -30.992 -46.728 8.648 1.00 77.31 521 ARG A CA 1
ATOM 4253 C C . ARG A 1 521 ? -30.225 -46.253 7.405 1.00 77.31 521 ARG A C 1
ATOM 4255 O O . ARG A 1 521 ? -29.202 -46.840 7.080 1.00 77.31 521 ARG A O 1
ATOM 4262 N N . ASP A 1 522 ? -30.670 -45.155 6.794 1.00 74.38 522 ASP A N 1
ATOM 4263 C CA . ASP A 1 522 ? -30.061 -44.542 5.603 1.00 74.38 522 ASP A CA 1
ATOM 4264 C C . ASP A 1 522 ? -28.980 -43.490 5.946 1.00 74.38 522 ASP A C 1
ATOM 4266 O O . ASP A 1 522 ? -28.612 -42.662 5.109 1.00 74.38 522 ASP A O 1
ATOM 4270 N N . ASP A 1 523 ? -28.506 -43.472 7.200 1.00 76.00 523 ASP A N 1
ATOM 4271 C CA . ASP A 1 523 ? -27.541 -42.508 7.760 1.00 76.00 523 ASP A CA 1
ATOM 4272 C C . ASP A 1 523 ? -28.018 -41.033 7.709 1.00 76.00 523 ASP A C 1
ATOM 4274 O O . ASP A 1 523 ? -27.235 -40.090 7.826 1.00 76.00 523 ASP A O 1
ATOM 4278 N N . SER A 1 524 ? -29.331 -40.798 7.569 1.00 79.81 524 SER A N 1
ATOM 4279 C CA . SER A 1 524 ? -29.926 -39.457 7.659 1.00 79.81 524 SER A CA 1
ATOM 4280 C C . SER A 1 524 ? -30.066 -39.011 9.117 1.00 79.81 524 SER A C 1
ATOM 4282 O O . SER A 1 524 ? -30.625 -39.755 9.927 1.00 79.81 524 SER A O 1
ATOM 4284 N N . PHE A 1 525 ? -29.648 -37.787 9.441 1.00 82.50 525 PHE A N 1
ATOM 4285 C CA . PHE A 1 525 ? -29.799 -37.199 10.777 1.00 82.50 525 PHE A CA 1
ATOM 4286 C C . PHE A 1 525 ? -31.282 -37.053 11.174 1.00 82.50 525 PHE A C 1
ATOM 4288 O O . PHE A 1 525 ? -32.078 -36.481 10.426 1.00 82.50 525 PHE A O 1
ATOM 4295 N N . LEU A 1 526 ? -31.656 -37.534 12.362 1.00 85.31 526 LEU A N 1
ATOM 4296 C CA . LEU A 1 526 ? -33.020 -37.481 12.901 1.00 85.31 526 LEU A CA 1
ATOM 4297 C C . LEU A 1 526 ? -33.168 -36.379 13.949 1.00 85.31 526 LEU A C 1
ATOM 4299 O O . LEU A 1 526 ? -33.866 -35.399 13.701 1.00 85.31 526 LEU A O 1
ATOM 4303 N N . ILE A 1 527 ? -32.502 -36.528 15.093 1.00 87.56 527 ILE A N 1
ATOM 4304 C CA . ILE A 1 527 ? -32.585 -35.613 16.237 1.00 87.56 527 ILE A CA 1
ATOM 4305 C C . ILE A 1 527 ? -31.335 -35.758 17.116 1.00 87.56 527 ILE A C 1
ATOM 4307 O O . ILE A 1 527 ? -30.690 -36.806 17.113 1.00 87.56 527 ILE A O 1
ATOM 4311 N N . CYS A 1 528 ? -30.967 -34.718 17.862 1.00 88.75 528 CYS A N 1
ATOM 4312 C CA . CYS A 1 528 ? -29.866 -34.763 18.827 1.00 88.75 528 CYS A CA 1
ATOM 4313 C C . CYS A 1 528 ? -30.396 -34.932 20.259 1.00 88.75 528 CYS A C 1
ATOM 4315 O O . CYS A 1 528 ? -31.422 -34.351 20.609 1.00 88.75 528 CYS A O 1
ATOM 4317 N N . ASN A 1 529 ? -29.677 -35.678 21.101 1.00 87.81 529 ASN A N 1
ATOM 4318 C CA . ASN A 1 529 ? -30.054 -35.952 22.492 1.00 87.81 529 ASN A CA 1
ATOM 4319 C C . ASN A 1 529 ? -30.247 -34.696 23.345 1.00 87.81 529 ASN A C 1
ATOM 4321 O O . ASN A 1 529 ? -31.037 -34.742 24.284 1.00 87.81 529 ASN A O 1
ATOM 4325 N N . HIS A 1 530 ? -29.594 -33.577 23.012 1.00 87.38 530 HIS A N 1
ATOM 4326 C CA . HIS A 1 530 ? -29.798 -32.329 23.746 1.00 87.38 530 HIS A CA 1
ATOM 4327 C C . HIS A 1 530 ? -31.277 -31.901 23.702 1.00 87.38 530 HIS A C 1
ATOM 4329 O O . HIS A 1 530 ? -31.852 -31.630 24.745 1.00 87.38 530 HIS A O 1
ATOM 4335 N N . THR A 1 531 ? -31.943 -31.963 22.541 1.00 86.38 531 THR A N 1
ATOM 4336 C CA . THR A 1 531 ? -33.374 -31.614 22.421 1.00 86.38 531 THR A CA 1
ATOM 4337 C C . THR A 1 531 ? -34.276 -32.521 23.263 1.00 86.38 531 THR A C 1
ATOM 4339 O O . THR A 1 531 ? -35.230 -32.041 23.866 1.00 86.38 531 THR A O 1
ATOM 4342 N N . LEU A 1 532 ? -33.955 -33.815 23.378 1.00 85.94 532 LEU A N 1
ATOM 4343 C CA . LEU A 1 532 ? -34.680 -34.741 24.253 1.00 85.94 532 LEU A CA 1
ATOM 4344 C C . LEU A 1 532 ? -34.463 -34.405 25.731 1.00 85.94 532 LEU A C 1
ATOM 4346 O O . LEU A 1 532 ? -35.399 -34.514 26.514 1.00 85.94 532 LEU A O 1
ATOM 4350 N N . ALA A 1 533 ? -33.256 -33.980 26.104 1.00 84.94 533 ALA A N 1
ATOM 4351 C CA . ALA A 1 533 ? -32.941 -33.519 27.452 1.00 84.94 533 ALA A CA 1
ATOM 4352 C C . ALA A 1 533 ? -33.672 -32.203 27.795 1.00 84.94 533 ALA A C 1
ATOM 4354 O O . ALA A 1 533 ? -34.192 -32.072 28.901 1.00 84.94 533 ALA A O 1
ATOM 4355 N N . ILE A 1 534 ? -33.822 -31.273 26.837 1.00 85.12 534 ILE A N 1
ATOM 4356 C CA . ILE A 1 534 ? -34.679 -30.080 27.004 1.00 85.12 534 ILE A CA 1
ATOM 4357 C C . ILE A 1 534 ? -36.123 -30.501 27.274 1.00 85.12 534 ILE A C 1
ATOM 4359 O O . ILE A 1 534 ? -36.723 -30.059 28.247 1.00 85.12 534 ILE A O 1
ATOM 4363 N N . LEU A 1 535 ? -36.673 -31.388 26.440 1.00 84.88 535 LEU A N 1
ATOM 4364 C CA . LEU A 1 535 ? -38.058 -31.848 26.563 1.00 84.88 535 LEU A CA 1
ATOM 4365 C C . LEU A 1 535 ? -38.327 -32.645 27.852 1.00 84.88 535 LEU A C 1
ATOM 4367 O O . LEU A 1 535 ? -39.456 -32.656 28.337 1.00 84.88 535 LEU A O 1
ATOM 4371 N N . LYS A 1 536 ? -37.303 -33.301 28.412 1.00 84.75 536 LYS A N 1
ATOM 4372 C CA . LYS A 1 536 ? -37.361 -34.010 29.703 1.00 84.75 536 LYS A CA 1
ATOM 4373 C C . LYS A 1 536 ? -37.229 -33.078 30.916 1.00 84.75 536 LYS A C 1
ATOM 4375 O O . LYS A 1 536 ? -37.425 -33.539 32.036 1.00 84.75 536 LYS A O 1
ATOM 4380 N N . GLY A 1 537 ? -36.952 -31.790 30.699 1.00 81.12 537 GLY A N 1
ATOM 4381 C CA . GLY A 1 537 ? -36.837 -30.783 31.756 1.00 81.12 537 GLY A CA 1
ATOM 4382 C C . GLY A 1 537 ? -35.441 -30.668 32.376 1.00 81.12 537 GLY A C 1
ATOM 4383 O O . GLY A 1 537 ? -35.283 -29.967 33.371 1.00 81.12 537 GLY A O 1
ATOM 4384 N N . ASP A 1 538 ? -34.407 -31.292 31.799 1.00 81.00 538 ASP A N 1
ATOM 4385 C CA . ASP A 1 538 ? -33.049 -31.283 32.371 1.00 81.00 538 ASP A CA 1
ATOM 4386 C C . ASP A 1 538 ? -32.476 -29.855 32.479 1.00 81.00 538 ASP A C 1
ATOM 4388 O O . ASP A 1 538 ? -31.724 -29.553 33.404 1.00 81.00 538 ASP A O 1
ATOM 4392 N N . MET A 1 539 ? -32.866 -28.956 31.563 1.00 77.75 539 MET A N 1
ATOM 4393 C CA . MET A 1 539 ? -32.477 -27.539 31.599 1.00 77.75 539 MET A CA 1
ATOM 4394 C C . MET A 1 539 ? -33.135 -26.773 32.760 1.00 77.75 539 MET A C 1
ATOM 4396 O O . MET A 1 539 ? -32.528 -25.850 33.301 1.00 77.75 539 MET A O 1
ATOM 4400 N N . GLU A 1 540 ? -34.364 -27.135 33.138 1.00 75.62 540 GLU A N 1
ATOM 4401 C CA . GLU A 1 540 ? -35.108 -26.480 34.223 1.00 75.62 540 GLU A CA 1
ATOM 4402 C C . GLU A 1 540 ? -34.651 -26.968 35.604 1.00 75.62 540 GLU A C 1
ATOM 4404 O O . GLU A 1 540 ? -34.681 -26.204 36.568 1.00 75.62 540 GLU A O 1
ATOM 4409 N N . VAL A 1 541 ? -34.198 -28.224 35.697 1.00 79.38 541 VAL A N 1
ATOM 4410 C CA . VAL A 1 541 ? -33.709 -28.835 36.942 1.00 79.38 541 VAL A CA 1
ATOM 4411 C C . VAL A 1 541 ? -32.304 -28.347 37.301 1.00 79.38 541 VAL A C 1
ATOM 4413 O O . VAL A 1 541 ? -32.079 -27.934 38.438 1.00 79.38 541 VAL A O 1
ATOM 4416 N N . ASP A 1 542 ? -31.357 -28.388 36.357 1.00 76.38 542 ASP A N 1
ATOM 4417 C CA . ASP A 1 542 ? -29.987 -27.907 36.569 1.00 76.38 542 ASP A CA 1
ATOM 4418 C C . ASP A 1 542 ? -29.393 -27.339 35.271 1.00 76.38 542 ASP A C 1
ATOM 4420 O O . ASP A 1 542 ? -28.791 -28.033 34.443 1.00 76.38 542 ASP A O 1
ATOM 4424 N N . LYS A 1 543 ? -29.560 -26.023 35.113 1.00 74.38 543 LYS A N 1
ATOM 4425 C CA . LYS A 1 543 ? -29.129 -25.265 33.933 1.00 74.38 543 LYS A CA 1
ATOM 4426 C C . LYS A 1 543 ? -27.618 -25.375 33.679 1.00 74.38 543 LYS A C 1
ATOM 4428 O O . LYS A 1 543 ? -27.198 -25.411 32.521 1.00 74.38 543 LYS A O 1
ATOM 4433 N N . ASN A 1 544 ? -26.807 -25.468 34.734 1.00 68.50 544 ASN A N 1
ATOM 4434 C CA . ASN A 1 544 ? -25.348 -25.481 34.622 1.00 68.50 544 ASN A CA 1
ATOM 4435 C C . ASN A 1 544 ? -24.848 -26.849 34.157 1.00 68.50 544 ASN A C 1
ATOM 4437 O O . ASN A 1 544 ? -24.116 -26.935 33.171 1.00 68.50 544 ASN A O 1
ATOM 4441 N N . ALA A 1 545 ? -25.331 -27.923 34.790 1.00 78.25 545 ALA A N 1
ATOM 4442 C CA . ALA A 1 545 ? -25.009 -29.286 34.372 1.00 78.25 545 ALA A CA 1
ATOM 4443 C C . ALA A 1 545 ? -25.463 -29.567 32.926 1.00 78.25 545 ALA A C 1
ATOM 4445 O O . ALA A 1 545 ? -24.776 -30.262 32.170 1.00 78.25 545 ALA A O 1
ATOM 4446 N N . TYR A 1 546 ? -26.600 -28.991 32.520 1.00 82.88 546 TYR A N 1
ATOM 4447 C CA . TYR A 1 546 ? -27.095 -29.077 31.152 1.00 82.88 546 TYR A CA 1
ATOM 4448 C C . TYR A 1 546 ? -26.161 -28.364 30.153 1.00 82.88 546 TYR A C 1
ATOM 4450 O O . TYR A 1 546 ? -25.766 -28.960 29.146 1.00 82.88 546 TYR A O 1
ATOM 4458 N N . TYR A 1 547 ? -25.761 -27.116 30.413 1.00 81.12 547 TYR A N 1
ATOM 4459 C CA . TYR A 1 547 ? -24.882 -26.371 29.505 1.00 81.12 547 TYR A CA 1
ATOM 4460 C C . TYR A 1 547 ? -23.469 -26.945 29.411 1.00 81.12 547 TYR A C 1
ATOM 4462 O O . TYR A 1 547 ? -22.949 -27.055 28.301 1.00 81.12 547 TYR A O 1
ATOM 4470 N N . ASP A 1 548 ? -22.880 -27.387 30.521 1.00 79.50 548 ASP A N 1
ATOM 4471 C CA . ASP A 1 548 ? -21.547 -27.998 30.513 1.00 79.50 548 ASP A CA 1
ATOM 4472 C C . ASP A 1 548 ? -21.509 -29.260 29.650 1.00 79.50 548 ASP A C 1
ATOM 4474 O O . ASP A 1 548 ? -20.548 -29.505 28.910 1.00 79.50 548 ASP A O 1
ATOM 4478 N N . ARG A 1 549 ? -22.585 -30.050 29.684 1.00 79.38 549 ARG A N 1
ATOM 4479 C CA . ARG A 1 549 ? -22.697 -31.265 28.881 1.00 79.38 549 ARG A CA 1
ATOM 4480 C C . ARG A 1 549 ? -22.983 -30.969 27.410 1.00 79.38 549 ARG A C 1
ATOM 4482 O O . ARG A 1 549 ? -22.369 -31.590 26.544 1.00 79.38 549 ARG A O 1
ATOM 4489 N N . TRP A 1 550 ? -23.902 -30.046 27.121 1.00 81.31 550 TRP A N 1
ATOM 4490 C CA . TRP A 1 550 ? -24.505 -29.933 25.791 1.00 81.31 550 TRP A CA 1
ATOM 4491 C C . TRP A 1 550 ? -24.077 -28.717 24.966 1.00 81.31 550 TRP A C 1
ATOM 4493 O O . TRP A 1 550 ? -24.162 -28.807 23.742 1.00 81.31 550 TRP A O 1
ATOM 4503 N N . ALA A 1 551 ? -23.624 -27.610 25.565 1.00 80.81 551 ALA A N 1
ATOM 4504 C CA . ALA A 1 551 ? -23.504 -26.312 24.889 1.00 80.81 551 ALA A CA 1
ATOM 4505 C C . ALA A 1 551 ? -22.062 -25.773 24.785 1.00 80.81 551 ALA A C 1
ATOM 4507 O O . ALA A 1 551 ? -21.254 -25.940 25.694 1.00 80.81 551 ALA A O 1
ATOM 4508 N N . VAL A 1 552 ? -21.751 -25.089 23.682 1.00 79.25 552 VAL A N 1
ATOM 4509 C CA . VAL A 1 552 ? -20.569 -24.233 23.469 1.00 79.25 552 VAL A CA 1
ATOM 4510 C C . VAL A 1 552 ? -21.052 -22.835 23.100 1.00 79.25 552 VAL A C 1
ATOM 4512 O O . VAL A 1 552 ? -22.134 -22.674 22.541 1.00 79.25 552 VAL A O 1
ATOM 4515 N N . ILE A 1 553 ? -20.276 -21.821 23.472 1.00 67.25 553 ILE A N 1
ATOM 4516 C CA . ILE A 1 553 ? -20.555 -20.432 23.116 1.00 67.25 553 ILE A CA 1
ATOM 4517 C C . ILE A 1 553 ? -19.946 -20.168 21.739 1.00 67.25 553 ILE A C 1
ATOM 4519 O O . ILE A 1 553 ? -18.737 -20.315 21.573 1.00 67.25 553 ILE A O 1
ATOM 4523 N N . ASP A 1 554 ? -20.785 -19.796 20.779 1.00 56.22 554 ASP A N 1
ATOM 4524 C CA . ASP A 1 554 ? -20.415 -19.507 19.394 1.00 56.22 554 ASP A CA 1
ATOM 4525 C C . ASP A 1 554 ? -21.136 -18.223 18.954 1.00 56.22 554 ASP A C 1
ATOM 4527 O O . ASP A 1 554 ? -22.365 -18.167 18.988 1.00 56.22 554 ASP A O 1
ATOM 4531 N N . GLU A 1 555 ? -20.376 -17.168 18.645 1.00 55.78 555 GLU A N 1
ATOM 4532 C CA . GLU A 1 555 ? -20.872 -15.876 18.125 1.00 55.78 555 GLU A CA 1
ATOM 4533 C C . GLU A 1 555 ? -22.099 -15.272 18.852 1.00 55.78 555 GLU A C 1
ATOM 4535 O O . GLU A 1 555 ? -23.041 -14.794 18.225 1.00 55.78 555 GLU A O 1
ATOM 4540 N N . GLY A 1 556 ? -22.126 -15.286 20.190 1.00 54.78 556 GLY A N 1
ATOM 4541 C CA . GLY A 1 556 ? -23.264 -14.729 20.945 1.00 54.78 556 GLY A CA 1
ATOM 4542 C C . GLY A 1 556 ? -24.464 -15.677 21.091 1.00 54.78 556 GLY A C 1
ATOM 4543 O O . GLY A 1 556 ? -25.514 -15.280 21.592 1.00 54.78 556 GLY A O 1
ATOM 4544 N N . TYR A 1 557 ? -24.303 -16.953 20.733 1.00 65.12 557 TYR A N 1
ATOM 4545 C CA . TYR A 1 557 ? -25.289 -18.011 20.948 1.00 65.12 557 TYR A CA 1
ATOM 4546 C C . TYR A 1 557 ? -24.690 -19.160 21.761 1.00 65.12 557 TYR A C 1
ATOM 4548 O O . TYR A 1 557 ? -23.515 -19.498 21.629 1.00 65.12 557 TYR A O 1
ATOM 4556 N N . ARG A 1 558 ? -25.510 -19.831 22.577 1.00 74.38 558 ARG A N 1
ATOM 4557 C CA . ARG A 1 558 ? -25.179 -21.169 23.085 1.00 74.38 558 ARG A CA 1
ATOM 4558 C C . ARG A 1 558 ? -25.624 -22.187 22.050 1.00 74.38 558 ARG A C 1
ATOM 4560 O O . ARG A 1 558 ? -26.816 -22.468 21.940 1.00 74.38 558 ARG A O 1
ATOM 4567 N N . SER A 1 559 ? -24.686 -22.729 21.286 1.00 82.19 559 SER A N 1
ATOM 4568 C CA . SER A 1 559 ? -24.935 -23.776 20.298 1.00 82.19 559 SER A CA 1
ATOM 4569 C C . SER A 1 559 ? -24.609 -25.155 20.874 1.00 82.19 559 SER A C 1
ATOM 4571 O O . SER A 1 559 ? -23.785 -25.308 21.775 1.00 82.19 559 SER A O 1
ATOM 4573 N N . CYS A 1 560 ? -25.287 -26.199 20.405 1.00 81.25 560 CYS A N 1
ATOM 4574 C CA . CYS A 1 560 ? -25.025 -27.557 20.863 1.00 81.25 560 CYS A CA 1
ATOM 4575 C C . CYS A 1 560 ? -23.658 -28.059 20.360 1.00 81.25 560 CYS A C 1
ATOM 4577 O O . CYS A 1 560 ? -23.429 -28.086 19.152 1.00 81.25 560 CYS A O 1
ATOM 4579 N N . LYS A 1 561 ? -22.810 -28.589 21.256 1.00 82.94 561 LYS A N 1
ATOM 4580 C CA . LYS A 1 561 ? -21.497 -29.206 20.952 1.00 82.94 561 LYS A CA 1
ATOM 4581 C C . LYS A 1 561 ? -21.547 -30.244 19.832 1.00 82.94 561 LYS A C 1
ATOM 4583 O O . LYS A 1 561 ? -20.597 -30.389 19.071 1.00 82.94 561 LYS A O 1
ATOM 4588 N N . PHE A 1 562 ? -22.644 -30.995 19.766 1.00 80.81 562 PHE A N 1
ATOM 4589 C CA . PHE A 1 562 ? -22.756 -32.146 18.882 1.00 80.81 562 PHE A CA 1
ATOM 4590 C C . PHE A 1 562 ? -23.399 -31.782 17.546 1.00 80.81 562 PHE A C 1
ATOM 4592 O O . PHE A 1 562 ? -22.846 -32.114 16.505 1.00 80.81 562 PHE A O 1
ATOM 4599 N N . CYS A 1 563 ? -24.566 -31.128 17.543 1.00 75.50 563 CYS A N 1
ATOM 4600 C CA . CYS A 1 563 ? -25.316 -30.843 16.307 1.00 75.50 563 CYS A CA 1
ATOM 4601 C C . CYS A 1 563 ? -25.197 -29.390 15.808 1.00 75.50 563 CYS A C 1
ATOM 4603 O O . CYS A 1 563 ? -25.509 -29.108 14.647 1.00 75.50 563 CYS A O 1
ATOM 4605 N N . GLY A 1 564 ? -24.709 -28.473 16.648 1.00 73.06 564 GLY A N 1
ATOM 4606 C CA . GLY A 1 564 ? -24.619 -27.041 16.353 1.00 73.06 564 GLY A CA 1
ATOM 4607 C C . GLY A 1 564 ? -25.970 -26.323 16.297 1.00 73.06 564 GLY A C 1
ATOM 4608 O O . GLY A 1 564 ? -26.046 -25.240 15.732 1.00 73.06 564 GLY A O 1
ATOM 4609 N N . GLU A 1 565 ? -27.042 -26.927 16.816 1.00 77.38 565 GLU A N 1
ATOM 4610 C CA . GLU A 1 565 ? -28.344 -26.266 16.959 1.00 77.38 565 GLU A CA 1
ATOM 4611 C C . GLU A 1 565 ? -28.276 -25.205 18.064 1.00 77.38 565 GLU A C 1
ATOM 4613 O O . GLU A 1 565 ? -27.625 -25.418 19.088 1.00 77.38 565 GLU A O 1
ATOM 4618 N N . GLN A 1 566 ? -28.907 -24.052 17.847 1.00 76.50 566 GLN A N 1
ATOM 4619 C CA . GLN A 1 566 ? -28.939 -22.968 18.827 1.00 76.50 566 GLN A CA 1
ATOM 4620 C C . GLN A 1 566 ? -29.870 -23.350 19.984 1.00 76.50 566 GLN A C 1
ATOM 4622 O O . GLN A 1 566 ? -31.058 -23.575 19.778 1.00 76.50 566 GLN A O 1
ATOM 4627 N N . ILE A 1 567 ? -29.317 -23.426 21.193 1.00 77.94 567 ILE A N 1
ATOM 4628 C CA . ILE A 1 567 ? -30.032 -23.786 22.421 1.00 77.94 567 ILE A CA 1
ATOM 4629 C C . ILE A 1 567 ? -30.593 -22.531 23.092 1.00 77.94 567 ILE A C 1
ATOM 4631 O O . ILE A 1 567 ? -31.753 -22.521 23.491 1.00 77.94 567 ILE A O 1
ATOM 4635 N N . ASN A 1 568 ? -29.767 -21.492 23.257 1.00 70.19 568 ASN A N 1
ATOM 4636 C CA . ASN A 1 568 ? -30.170 -20.260 23.936 1.00 70.19 568 ASN A CA 1
ATOM 4637 C C . ASN A 1 568 ? -29.395 -19.031 23.426 1.00 70.19 568 ASN A C 1
ATOM 4639 O O . ASN A 1 568 ? -28.284 -19.164 22.910 1.00 70.19 568 ASN A O 1
ATOM 4643 N N . ARG A 1 569 ? -29.985 -17.842 23.585 1.00 60.00 569 ARG A N 1
ATOM 4644 C CA . ARG A 1 569 ? -29.461 -16.529 23.154 1.00 60.00 569 ARG A CA 1
ATOM 4645 C C . ARG A 1 569 ? -28.985 -15.669 24.328 1.00 60.00 569 ARG A C 1
ATOM 4647 O O . ARG A 1 569 ? -28.911 -14.452 24.233 1.00 60.00 569 ARG A O 1
ATOM 4654 N N . ASP A 1 570 ? -28.666 -16.306 25.452 1.00 58.59 570 ASP A N 1
ATOM 4655 C CA . ASP A 1 570 ? -28.299 -15.648 26.710 1.00 58.59 570 ASP A CA 1
ATOM 4656 C C . ASP A 1 570 ? -26.833 -15.166 26.765 1.00 58.59 570 ASP A C 1
ATOM 4658 O O . ASP A 1 570 ? -26.333 -14.851 27.846 1.00 58.59 570 ASP A O 1
ATOM 4662 N N . VAL A 1 571 ? -26.136 -15.110 25.622 1.00 58.66 571 VAL A N 1
ATOM 4663 C CA . VAL A 1 571 ? -24.739 -14.664 25.516 1.00 58.66 571 VAL A CA 1
ATOM 4664 C C . VAL A 1 571 ? -24.696 -13.231 24.991 1.00 58.66 571 VAL A C 1
ATOM 4666 O O . VAL A 1 571 ? -25.405 -12.859 24.061 1.00 58.66 571 VAL A O 1
ATOM 4669 N N . ILE A 1 572 ? -23.850 -12.428 25.622 1.00 53.44 572 ILE A N 1
ATOM 4670 C CA . ILE A 1 572 ? -23.778 -10.988 25.425 1.00 53.44 572 ILE A CA 1
ATOM 4671 C C . ILE A 1 572 ? -22.842 -10.654 24.256 1.00 53.44 572 ILE A C 1
ATOM 4673 O O . ILE A 1 572 ? -21.724 -11.169 24.199 1.00 53.44 572 ILE A O 1
ATOM 4677 N N . VAL A 1 573 ? -23.277 -9.773 23.353 1.00 51.91 573 VAL A N 1
ATOM 4678 C CA . VAL A 1 573 ? -22.466 -9.245 22.243 1.00 51.91 573 VAL A CA 1
ATOM 4679 C C . VAL A 1 573 ? -22.254 -7.746 22.462 1.00 51.91 573 VAL A C 1
ATOM 4681 O O . VAL A 1 573 ? -23.155 -7.045 22.914 1.00 51.91 573 VAL A O 1
ATOM 4684 N N . SER A 1 574 ? -21.046 -7.245 22.193 1.00 49.22 574 SER A N 1
ATOM 4685 C CA . SER A 1 574 ? -20.769 -5.805 22.242 1.00 49.22 574 SER A CA 1
ATOM 4686 C C . SER A 1 574 ? -21.496 -5.083 21.105 1.00 49.22 574 SER A C 1
ATOM 4688 O O . SER A 1 574 ? -21.275 -5.422 19.942 1.00 49.22 574 SER A O 1
ATOM 4690 N N . GLN A 1 575 ? -22.317 -4.089 21.432 1.00 46.38 575 GLN A N 1
ATOM 4691 C CA . GLN A 1 575 ? -22.940 -3.167 20.483 1.00 46.38 575 GLN A CA 1
ATOM 4692 C C . GLN A 1 575 ? -22.480 -1.734 20.779 1.00 46.38 575 GLN A C 1
ATOM 4694 O O . GLN A 1 575 ? -22.449 -1.309 21.936 1.00 46.38 575 GLN A O 1
ATOM 4699 N N . ASP A 1 576 ? -22.127 -0.988 19.736 1.00 42.44 576 ASP A N 1
ATOM 4700 C CA . ASP A 1 576 ? -21.700 0.407 19.853 1.00 42.44 576 ASP A CA 1
ATOM 4701 C C . ASP A 1 576 ? -22.929 1.330 19.809 1.00 42.44 576 ASP A C 1
ATOM 4703 O O . ASP A 1 576 ? -23.615 1.414 18.792 1.00 42.44 576 ASP A O 1
ATOM 4707 N N . ASP A 1 577 ? -23.191 2.028 20.910 1.00 47.62 577 ASP A N 1
ATOM 4708 C CA . ASP A 1 577 ? -24.231 3.049 21.067 1.00 47.62 577 ASP A CA 1
ATOM 4709 C C . ASP A 1 577 ? -23.576 4.438 21.233 1.00 47.62 577 ASP A C 1
ATOM 4711 O O . ASP A 1 577 ? -22.358 4.531 21.388 1.00 47.62 577 ASP A O 1
ATOM 4715 N N . PHE A 1 578 ? -24.328 5.544 21.197 1.00 46.00 578 PHE A N 1
ATOM 4716 C CA . PHE A 1 578 ? -23.761 6.904 21.324 1.00 46.00 578 PHE A CA 1
ATOM 4717 C C . PHE A 1 578 ? -24.455 7.726 22.423 1.00 46.00 578 PHE A C 1
ATOM 4719 O O . PHE A 1 578 ? -25.678 7.675 22.559 1.00 46.00 578 PHE A O 1
ATOM 4726 N N . ASP A 1 579 ? -23.687 8.490 23.210 1.00 49.81 579 ASP A N 1
ATOM 4727 C CA . ASP A 1 579 ? -24.227 9.419 24.218 1.00 49.81 579 ASP A CA 1
ATOM 4728 C C . ASP A 1 579 ? -24.805 10.714 23.593 1.00 49.81 579 ASP A C 1
ATOM 4730 O O . ASP A 1 579 ? -24.655 10.967 22.395 1.00 49.81 579 ASP A O 1
ATOM 4734 N N . GLU A 1 580 ? -25.490 11.548 24.396 1.00 43.12 580 GLU A N 1
ATOM 4735 C CA . GLU A 1 580 ? -26.042 12.850 23.948 1.00 43.12 580 GLU A CA 1
ATOM 4736 C C . GLU A 1 580 ? -24.951 13.828 23.453 1.00 43.12 580 GLU A C 1
ATOM 4738 O O . GLU A 1 580 ? -25.252 14.748 22.690 1.00 43.12 580 GLU A O 1
ATOM 4743 N N . ASP A 1 581 ? -23.693 13.601 23.847 1.00 39.06 581 ASP A N 1
ATOM 4744 C CA . ASP A 1 581 ? -22.513 14.384 23.470 1.00 39.06 581 ASP A CA 1
ATOM 4745 C C . ASP A 1 581 ? -21.771 13.787 22.242 1.00 39.06 581 ASP A C 1
ATOM 4747 O O . ASP A 1 581 ? -20.775 14.351 21.781 1.00 39.06 581 ASP A O 1
ATOM 4751 N N . GLY A 1 582 ? -22.251 12.667 21.678 1.00 39.75 582 GLY A N 1
ATOM 4752 C CA . GLY A 1 582 ? -21.690 11.985 20.506 1.00 39.75 582 GLY A CA 1
ATOM 4753 C C . GLY A 1 582 ? -20.512 11.029 20.767 1.00 39.75 582 GLY A C 1
ATOM 4754 O O . GLY A 1 582 ? -19.850 10.616 19.812 1.00 39.75 582 GLY A O 1
ATOM 4755 N N . ASN A 1 583 ? -20.225 10.656 22.015 1.00 44.09 583 ASN A N 1
ATOM 4756 C CA . ASN A 1 583 ? -19.214 9.656 22.369 1.00 44.09 583 ASN A CA 1
ATOM 4757 C C . ASN A 1 583 ? -19.765 8.230 22.256 1.00 44.09 583 ASN A C 1
ATOM 4759 O O . ASN A 1 583 ? -20.909 7.965 22.613 1.00 44.09 583 ASN A O 1
ATOM 4763 N N . VAL A 1 584 ? -18.912 7.295 21.828 1.00 43.16 584 VAL A N 1
ATOM 4764 C CA . VAL A 1 584 ? -19.252 5.867 21.734 1.00 43.16 584 VAL A CA 1
ATOM 4765 C C . VAL A 1 584 ? -19.403 5.264 23.135 1.00 43.16 584 VAL A C 1
ATOM 4767 O O . VAL A 1 584 ? -18.450 5.230 23.918 1.00 43.16 584 VAL A O 1
ATOM 4770 N N . ILE A 1 585 ? -20.595 4.761 23.432 1.00 47.22 585 ILE A N 1
ATOM 4771 C CA . ILE A 1 585 ? -20.922 3.896 24.559 1.00 47.22 585 ILE A CA 1
ATOM 4772 C C . ILE A 1 585 ? -20.887 2.450 24.057 1.00 47.22 585 ILE A C 1
ATOM 4774 O O . ILE A 1 585 ? -21.726 2.042 23.267 1.00 47.22 585 ILE A O 1
ATOM 4778 N N . ILE A 1 586 ? -19.955 1.640 24.556 1.00 45.88 586 ILE A N 1
ATOM 4779 C CA . ILE A 1 586 ? -19.966 0.196 24.286 1.00 45.88 586 ILE A CA 1
ATOM 4780 C C . ILE A 1 586 ? -20.996 -0.437 25.227 1.00 45.88 586 ILE A C 1
ATOM 4782 O O . ILE A 1 586 ? -20.767 -0.533 26.437 1.00 45.88 586 ILE A O 1
ATOM 4786 N N . SER A 1 587 ? -22.144 -0.824 24.678 1.00 45.84 587 SER A N 1
ATOM 4787 C CA . SER A 1 587 ? -23.160 -1.620 25.362 1.00 45.84 587 SER A CA 1
ATOM 4788 C C . SER A 1 587 ? -22.862 -3.106 25.171 1.00 45.84 587 SER A C 1
ATOM 4790 O O . SER A 1 587 ? -22.268 -3.534 24.183 1.00 45.84 587 SER A O 1
ATOM 4792 N N . HIS A 1 588 ? -23.208 -3.909 26.164 1.00 49.91 588 HIS A N 1
ATOM 4793 C CA . HIS A 1 588 ? -23.019 -5.349 26.138 1.00 49.91 588 HIS A CA 1
ATOM 4794 C C . HIS A 1 588 ? -24.407 -5.945 26.365 1.00 49.91 588 HIS A C 1
ATOM 4796 O O . HIS A 1 588 ? -24.788 -6.212 27.502 1.00 49.91 588 HIS A O 1
ATOM 4802 N N . ASP A 1 589 ? -25.162 -6.127 25.284 1.00 49.78 589 ASP A N 1
ATOM 4803 C CA . ASP A 1 589 ? -26.543 -6.601 25.349 1.00 49.78 589 ASP A CA 1
ATOM 4804 C C . ASP A 1 589 ? -26.677 -8.022 24.784 1.00 49.78 589 ASP A C 1
ATOM 4806 O O . ASP A 1 589 ? -25.955 -8.446 23.876 1.00 49.78 589 ASP A O 1
ATOM 4810 N N . ALA A 1 590 ? -27.596 -8.799 25.360 1.00 50.91 590 ALA A N 1
ATOM 4811 C CA . ALA A 1 590 ? -28.079 -10.016 24.717 1.00 50.91 590 ALA A CA 1
ATOM 4812 C C . ALA A 1 590 ? -28.930 -9.607 23.503 1.00 50.91 590 ALA A C 1
ATOM 4814 O O . ALA A 1 590 ? -29.664 -8.623 23.573 1.00 50.91 590 ALA A O 1
ATOM 4815 N N . LEU A 1 591 ? -28.858 -10.363 22.405 1.00 51.69 591 LEU A N 1
ATOM 4816 C CA . LEU A 1 591 ? -29.462 -10.047 21.095 1.00 51.69 591 LEU A CA 1
ATOM 4817 C C . LEU A 1 591 ? -31.014 -9.982 21.063 1.00 51.69 591 LEU A C 1
ATOM 4819 O O . LEU A 1 591 ? -31.613 -10.142 20.001 1.00 51.69 591 LEU A O 1
ATOM 4823 N N . GLU A 1 592 ? -31.700 -9.786 22.191 1.00 46.41 592 GLU A N 1
ATOM 4824 C CA . GLU A 1 592 ? -33.150 -9.990 22.316 1.00 46.41 592 GLU A CA 1
ATOM 4825 C C . GLU A 1 592 ? -34.026 -8.752 22.522 1.00 46.41 592 GLU A C 1
ATOM 4827 O O . GLU A 1 592 ? -35.239 -8.900 22.684 1.00 46.41 592 GLU A O 1
ATOM 4832 N N . HIS A 1 593 ? -33.513 -7.530 22.402 1.00 42.41 593 HIS A N 1
ATOM 4833 C CA . HIS A 1 593 ? -34.401 -6.369 22.356 1.00 42.41 593 HIS A CA 1
ATOM 4834 C C . HIS A 1 593 ? -34.367 -5.696 20.987 1.00 42.41 593 HIS A C 1
ATOM 4836 O O . HIS A 1 593 ? -33.490 -4.905 20.662 1.00 42.41 593 HIS A O 1
ATOM 4842 N N . THR A 1 594 ? -35.391 -5.992 20.177 1.00 39.62 594 THR A N 1
ATOM 4843 C CA . THR A 1 594 ? -35.886 -5.052 19.166 1.00 39.62 594 THR A CA 1
ATOM 4844 C C . THR A 1 594 ? -36.456 -3.839 19.900 1.00 39.62 594 THR A C 1
ATOM 4846 O O . THR A 1 594 ? -37.674 -3.668 19.974 1.00 39.62 594 THR A O 1
ATOM 4849 N N . ASP A 1 595 ? -35.597 -3.035 20.519 1.00 37.62 595 ASP A N 1
ATOM 4850 C CA . ASP A 1 595 ? -36.043 -1.823 21.177 1.00 37.62 595 ASP A CA 1
ATOM 4851 C C . ASP A 1 595 ? -36.432 -0.819 20.097 1.00 37.62 595 ASP A C 1
ATOM 4853 O O . ASP A 1 595 ? -35.634 -0.287 19.324 1.00 37.62 595 ASP A O 1
ATOM 4857 N N . THR A 1 596 ? -37.737 -0.584 20.022 1.00 36.91 596 THR A N 1
ATOM 4858 C CA . THR A 1 596 ? -38.319 0.526 19.290 1.00 36.91 596 THR A CA 1
ATOM 4859 C C . THR A 1 596 ? -37.777 1.824 19.890 1.00 36.91 596 THR A C 1
ATOM 4861 O O . THR A 1 596 ? -38.309 2.317 20.886 1.00 36.91 596 THR A O 1
ATOM 4864 N N . HIS A 1 597 ? -36.731 2.395 19.289 1.00 38.62 597 HIS A N 1
ATOM 4865 C CA . HIS A 1 597 ? -36.240 3.749 19.566 1.00 38.62 597 HIS A CA 1
ATOM 4866 C C . HIS A 1 597 ? -37.296 4.805 19.172 1.00 38.62 597 HIS A C 1
ATOM 4868 O O . HIS A 1 597 ? -37.144 5.533 18.193 1.00 38.62 597 HIS A O 1
ATOM 4874 N N . GLY A 1 598 ? -38.407 4.869 19.913 1.00 38.91 598 GLY A N 1
ATOM 4875 C CA . GLY A 1 598 ? -39.561 5.705 19.571 1.00 38.91 598 GLY A CA 1
ATOM 4876 C C . GLY A 1 598 ? -40.419 6.201 20.740 1.00 38.91 598 GLY A C 1
ATOM 4877 O O . GLY A 1 598 ? -41.425 6.858 20.488 1.00 38.91 598 GLY A O 1
ATOM 4878 N N . GLN A 1 599 ? -40.064 5.940 22.004 1.00 44.69 599 GLN A N 1
ATOM 4879 C CA . GLN A 1 599 ? -40.745 6.546 23.161 1.00 44.69 599 GLN A CA 1
ATOM 4880 C C . GLN A 1 599 ? -39.767 7.397 23.978 1.00 44.69 599 GLN A C 1
ATOM 4882 O O . GLN A 1 599 ? -38.642 6.980 24.248 1.00 44.69 599 GLN A O 1
ATOM 4887 N N . SER A 1 600 ? -40.170 8.617 24.352 1.00 59.84 600 SER A N 1
ATOM 4888 C CA . SER A 1 600 ? -39.310 9.529 25.112 1.00 59.84 600 SER A CA 1
ATOM 4889 C C . SER A 1 600 ? -39.021 8.966 26.509 1.00 59.84 600 SER A C 1
ATOM 4891 O O . SER A 1 600 ? -39.942 8.594 27.234 1.00 59.84 600 SER A O 1
ATOM 4893 N N . PHE A 1 601 ? -37.744 8.959 26.916 1.00 69.44 601 PHE A N 1
ATOM 4894 C CA . PHE A 1 601 ? -37.263 8.507 28.236 1.00 69.44 601 PHE A CA 1
ATOM 4895 C C . PHE A 1 601 ? -38.118 9.032 29.407 1.00 69.44 601 PHE A C 1
ATOM 4897 O O . PHE A 1 601 ? -38.403 8.323 30.372 1.00 69.44 601 PHE A O 1
ATOM 4904 N N . THR A 1 602 ? -38.579 10.278 29.291 1.00 70.25 602 THR A N 1
ATOM 4905 C CA . THR A 1 602 ? -39.443 10.951 30.264 1.00 70.25 602 THR A CA 1
ATOM 4906 C C . THR A 1 602 ? -40.768 10.230 30.507 1.00 70.25 602 THR A C 1
ATOM 4908 O O . THR A 1 602 ? -41.194 10.151 31.661 1.00 70.25 602 THR A O 1
ATOM 4911 N N . ASN A 1 603 ? -41.393 9.680 29.461 1.00 74.00 603 ASN A N 1
ATOM 4912 C CA . ASN A 1 603 ? -42.678 8.980 29.534 1.00 74.00 603 ASN A CA 1
ATOM 4913 C C . ASN A 1 603 ? -42.512 7.609 30.206 1.00 74.00 603 ASN A C 1
ATOM 4915 O O . ASN A 1 603 ? -43.295 7.243 31.083 1.00 74.00 603 ASN A O 1
ATOM 4919 N N . SER A 1 604 ? -41.440 6.888 29.874 1.00 75.12 604 SER A N 1
ATOM 4920 C CA . SER A 1 604 ? -41.122 5.591 30.483 1.00 75.12 604 SER A CA 1
ATOM 4921 C C . SER A 1 604 ? -40.737 5.726 31.962 1.00 75.12 604 SER A C 1
ATOM 4923 O O . SER A 1 604 ? -41.167 4.931 32.796 1.00 75.12 604 SER A O 1
ATOM 4925 N N . LEU A 1 605 ? -40.005 6.783 32.337 1.00 79.88 605 LEU A N 1
ATOM 4926 C CA . LEU A 1 605 ? -39.684 7.054 33.742 1.00 79.88 605 LEU A CA 1
ATOM 4927 C C . LEU A 1 605 ? -40.930 7.462 34.549 1.00 79.88 605 LEU A C 1
ATOM 4929 O O . LEU A 1 605 ? -41.061 7.091 35.718 1.00 79.88 605 LEU A O 1
ATOM 4933 N N . THR A 1 606 ? -41.869 8.198 33.940 1.00 78.81 606 THR A N 1
ATOM 4934 C CA . THR A 1 606 ? -43.136 8.539 34.610 1.00 78.81 606 THR A CA 1
ATOM 4935 C C . THR A 1 606 ? -44.027 7.322 34.824 1.00 78.81 606 THR A C 1
ATOM 4937 O O . THR A 1 606 ? -44.697 7.274 35.854 1.00 78.81 606 THR A O 1
ATOM 4940 N N . ALA A 1 607 ? -43.989 6.325 33.935 1.00 80.31 607 ALA A N 1
ATOM 4941 C CA . ALA A 1 607 ? -44.659 5.044 34.159 1.00 80.31 607 ALA A CA 1
ATOM 4942 C C . ALA A 1 607 ? -44.086 4.314 35.386 1.00 80.31 607 ALA A C 1
ATOM 4944 O O . ALA A 1 607 ? -44.840 3.835 36.228 1.00 80.31 607 ALA A O 1
ATOM 4945 N N . LEU A 1 608 ? -42.760 4.326 35.565 1.00 81.19 608 LEU A N 1
ATOM 4946 C CA . LEU A 1 608 ? -42.125 3.698 36.728 1.00 81.19 608 LEU A CA 1
ATOM 4947 C C . LEU A 1 608 ? -42.416 4.420 38.053 1.00 81.19 608 LEU A C 1
ATOM 4949 O O . LEU A 1 608 ? -42.343 3.803 39.117 1.00 81.19 608 LEU A O 1
ATOM 4953 N N . LYS A 1 609 ? -42.779 5.708 38.018 1.00 82.19 609 LYS A N 1
ATOM 4954 C CA . LYS A 1 609 ? -43.040 6.527 39.214 1.00 82.19 609 LYS A CA 1
ATOM 4955 C C . LYS A 1 609 ? -44.118 5.934 40.128 1.00 82.19 609 LYS A C 1
ATOM 4957 O O . LYS A 1 609 ? -44.013 6.102 41.341 1.00 82.19 609 LYS A O 1
ATOM 4962 N N . SER A 1 610 ? -45.118 5.224 39.595 1.00 83.00 610 SER A N 1
ATOM 4963 C CA . SER A 1 610 ? -46.173 4.592 40.408 1.00 83.00 610 SER A CA 1
ATOM 4964 C C . SER A 1 610 ? -45.650 3.498 41.340 1.00 83.00 610 SER A C 1
ATOM 4966 O O . SER A 1 610 ? -46.281 3.210 42.355 1.00 83.00 610 SER A O 1
ATOM 4968 N N . TYR A 1 611 ? -44.497 2.900 41.028 1.00 83.12 611 TYR A N 1
ATOM 4969 C CA . TYR A 1 611 ? -43.886 1.871 41.865 1.00 83.12 611 TYR A CA 1
ATOM 4970 C C . TYR A 1 611 ? -43.098 2.444 43.052 1.00 83.12 611 TYR A C 1
ATOM 4972 O O . TYR A 1 611 ? -42.818 1.695 43.990 1.00 83.12 611 TYR A O 1
ATOM 4980 N N . PHE A 1 612 ? -42.775 3.745 43.054 1.00 86.12 612 PHE A N 1
ATOM 4981 C CA . PHE A 1 612 ? -41.998 4.415 44.105 1.00 86.12 612 PHE A CA 1
ATOM 4982 C C . PHE A 1 612 ? -42.892 5.119 45.134 1.00 86.12 612 PHE A C 1
ATOM 4984 O O . PHE A 1 612 ? -43.801 5.875 44.796 1.00 86.12 612 PHE A O 1
ATOM 4991 N N . GLN A 1 613 ? -42.575 4.953 46.418 1.00 84.25 613 GLN A N 1
ATOM 4992 C CA . GLN A 1 613 ? -43.162 5.714 47.520 1.00 84.25 613 GLN A CA 1
ATOM 4993 C C . GLN A 1 613 ? -42.300 6.946 47.811 1.00 84.25 613 GLN A C 1
ATOM 4995 O O . GLN A 1 613 ? -41.395 6.901 48.640 1.00 84.25 613 GLN A O 1
ATOM 5000 N N . LEU A 1 614 ? -42.595 8.069 47.150 1.00 80.62 614 LEU A N 1
ATOM 5001 C CA . LEU A 1 614 ? -41.793 9.302 47.254 1.00 80.62 614 LEU A CA 1
ATOM 5002 C C . LEU A 1 614 ? -41.825 9.970 48.649 1.00 80.62 614 LEU A C 1
ATOM 5004 O O . LEU A 1 614 ? -41.018 10.851 48.946 1.00 80.62 614 LEU A O 1
ATOM 5008 N N . GLU A 1 615 ? -42.712 9.536 49.546 1.00 77.50 615 GLU A N 1
ATOM 5009 C CA . GLU A 1 615 ? -42.677 9.923 50.965 1.00 77.50 615 GLU A CA 1
ATOM 5010 C C . GLU A 1 615 ? -41.489 9.300 51.722 1.00 77.50 615 GLU A C 1
ATOM 5012 O O . GLU A 1 615 ? -41.077 9.799 52.771 1.00 77.50 615 GLU A O 1
ATOM 5017 N N . ASN A 1 616 ? -40.930 8.197 51.214 1.00 82.50 616 ASN A N 1
ATOM 5018 C CA . ASN A 1 616 ? -39.715 7.583 51.736 1.00 82.50 616 ASN A CA 1
ATOM 5019 C C . ASN A 1 616 ? -38.490 8.280 51.132 1.00 82.50 616 ASN A C 1
ATOM 5021 O O . ASN A 1 616 ? -38.313 8.311 49.914 1.00 82.50 616 ASN A O 1
ATOM 5025 N N . VAL A 1 617 ? -37.614 8.812 51.988 1.00 81.94 617 VAL A N 1
ATOM 5026 C CA . VAL A 1 617 ? -36.432 9.574 51.555 1.00 81.94 617 VAL A CA 1
ATOM 5027 C C . VAL A 1 617 ? -35.480 8.697 50.733 1.00 81.94 617 VAL A C 1
ATOM 5029 O O . VAL A 1 617 ? -34.894 9.173 49.762 1.00 81.94 617 VAL A O 1
ATOM 5032 N N . GLY A 1 618 ? -35.375 7.407 51.069 1.00 83.25 618 GLY A N 1
ATOM 5033 C CA . GLY A 1 618 ? -34.537 6.452 50.340 1.00 83.25 618 GLY A CA 1
ATOM 5034 C C . GLY A 1 618 ? -35.038 6.156 48.926 1.00 83.25 618 GLY A C 1
ATOM 5035 O O . GLY A 1 618 ? -34.256 6.201 47.980 1.00 83.25 618 GLY A O 1
ATOM 5036 N N . GLU A 1 619 ? -36.345 5.920 48.760 1.00 87.00 619 GLU A N 1
ATOM 5037 C CA . GLU A 1 619 ? -36.953 5.700 47.436 1.00 87.00 619 GLU A CA 1
ATOM 5038 C C . GLU A 1 619 ? -36.930 6.981 46.588 1.00 87.00 619 GLU A C 1
ATOM 5040 O O . GLU A 1 619 ? -36.696 6.912 45.385 1.00 87.00 619 GLU A O 1
ATOM 5045 N N . SER A 1 620 ? -37.075 8.154 47.211 1.00 84.94 620 SER A N 1
ATOM 5046 C CA . SER A 1 620 ? -36.951 9.449 46.531 1.00 84.94 620 SER A CA 1
ATOM 5047 C C . SER A 1 620 ? -35.539 9.734 46.018 1.00 84.94 620 SER A C 1
ATOM 5049 O O . SER A 1 620 ? -35.386 10.194 44.888 1.00 84.94 620 SER A O 1
ATOM 5051 N N . ILE A 1 621 ? -34.498 9.429 46.801 1.00 85.12 621 ILE A N 1
ATOM 5052 C CA . ILE A 1 621 ? -33.101 9.550 46.346 1.00 85.12 621 ILE A CA 1
ATOM 5053 C C . ILE A 1 621 ? -32.801 8.532 45.242 1.00 85.12 621 ILE A C 1
ATOM 5055 O O . ILE A 1 621 ? -32.134 8.870 44.267 1.00 85.12 621 ILE A O 1
ATOM 5059 N N . PHE A 1 622 ? -33.327 7.311 45.350 1.00 87.81 622 PHE A N 1
ATOM 5060 C CA . PHE A 1 622 ? -33.170 6.287 44.318 1.00 87.81 622 PHE A CA 1
ATOM 5061 C C . PHE A 1 622 ? -33.832 6.707 42.992 1.00 87.81 622 PHE A C 1
ATOM 5063 O O . PHE A 1 622 ? -33.190 6.658 41.944 1.00 87.81 622 PHE A O 1
ATOM 5070 N N . TYR A 1 623 ? -35.062 7.231 43.041 1.00 87.81 623 TYR A N 1
ATOM 5071 C CA . TYR A 1 623 ? -35.759 7.785 41.876 1.00 87.81 623 TYR A CA 1
ATOM 5072 C C . TYR A 1 623 ? -35.031 9.003 41.282 1.00 87.81 623 TYR A C 1
ATOM 5074 O O . TYR A 1 623 ? -34.907 9.129 40.062 1.00 87.81 623 TYR A O 1
ATOM 5082 N N . LEU A 1 624 ? -34.489 9.884 42.132 1.00 86.25 624 LEU A N 1
ATOM 5083 C CA . LEU A 1 624 ? -33.670 11.014 41.692 1.00 86.25 624 LEU A CA 1
ATOM 5084 C C . LEU A 1 624 ? -32.434 10.532 40.921 1.00 86.25 624 LEU A C 1
ATOM 5086 O O . LEU A 1 624 ? -32.178 11.042 39.831 1.00 86.25 624 LEU A O 1
ATOM 5090 N N . CYS A 1 625 ? -31.705 9.538 41.441 1.00 84.56 625 CYS A N 1
ATOM 5091 C CA . CYS A 1 625 ? -30.544 8.945 40.774 1.00 84.56 625 CYS A CA 1
ATOM 5092 C C . CYS A 1 625 ? -30.894 8.340 39.407 1.00 84.56 625 CYS A C 1
ATOM 5094 O O . CYS A 1 625 ? -30.148 8.564 38.456 1.00 84.56 625 CYS A O 1
ATOM 5096 N N . LEU A 1 626 ? -32.032 7.643 39.285 1.00 86.25 626 LEU A N 1
ATOM 5097 C CA . LEU A 1 626 ? -32.519 7.125 37.999 1.00 86.25 626 LEU A CA 1
ATOM 5098 C C . LEU A 1 626 ? -32.781 8.250 36.989 1.00 86.25 626 LEU A C 1
ATOM 5100 O O . LEU A 1 626 ? -32.391 8.135 35.829 1.00 86.25 626 LEU A O 1
ATOM 5104 N N . SER A 1 627 ? -33.369 9.367 37.435 1.00 84.62 627 SER A N 1
ATOM 5105 C CA . SER A 1 627 ? -33.601 10.527 36.562 1.00 84.62 627 SER A CA 1
ATOM 5106 C C . SER A 1 627 ? -32.306 11.246 36.168 1.00 84.62 627 SER A C 1
ATOM 5108 O O . SER A 1 627 ? -32.167 11.676 35.027 1.00 84.62 627 SER A O 1
ATOM 5110 N N . LEU A 1 628 ? -31.343 11.359 37.093 1.00 81.94 628 LEU A N 1
ATOM 5111 C CA . LEU A 1 628 ? -30.083 12.069 36.867 1.00 81.94 628 LEU A CA 1
ATOM 5112 C C . LEU A 1 628 ? -29.176 11.309 35.903 1.00 81.94 628 LEU A C 1
ATOM 5114 O O . LEU A 1 628 ? -28.588 11.924 35.020 1.00 81.94 628 LEU A O 1
ATOM 5118 N N . LEU A 1 629 ? -29.075 9.990 36.078 1.00 77.69 629 LEU A N 1
ATOM 5119 C CA . LEU A 1 629 ? -28.280 9.108 35.224 1.00 77.69 629 LEU A CA 1
ATOM 5120 C C . LEU A 1 629 ? -28.998 8.748 33.914 1.00 77.69 629 LEU A C 1
ATOM 5122 O O . LEU A 1 629 ? -28.374 8.177 33.028 1.00 77.69 629 LEU A O 1
ATOM 5126 N N . GLN A 1 630 ? -30.282 9.095 33.787 1.00 79.62 630 GLN A N 1
ATOM 5127 C CA . GLN A 1 630 ? -31.151 8.712 32.677 1.00 79.62 630 GLN A CA 1
ATOM 5128 C C . GLN A 1 630 ? -31.183 7.189 32.434 1.00 79.62 630 GLN A C 1
ATOM 5130 O O . GLN A 1 630 ? -30.940 6.705 31.331 1.00 79.62 630 GLN A O 1
ATOM 5135 N N . VAL A 1 631 ? -31.485 6.422 33.484 1.00 81.94 631 VAL A N 1
ATOM 5136 C CA . VAL A 1 631 ? -31.475 4.950 33.465 1.00 81.94 631 VAL A CA 1
ATOM 5137 C C . VAL A 1 631 ? -32.891 4.389 33.642 1.00 81.94 631 VAL A C 1
ATOM 5139 O O . VAL A 1 631 ? -33.609 4.814 34.549 1.00 81.94 631 VAL A O 1
ATOM 5142 N N . LEU A 1 632 ? -33.279 3.411 32.812 1.00 82.06 632 LEU A N 1
ATOM 5143 C CA . LEU A 1 632 ? -34.585 2.732 32.860 1.00 82.06 632 LEU A CA 1
ATOM 5144 C C . LEU A 1 632 ? -34.427 1.246 33.231 1.00 82.06 632 LEU A C 1
ATOM 5146 O O . LEU A 1 632 ? -34.083 0.442 32.369 1.00 82.06 632 LEU A O 1
ATOM 5150 N N . PRO A 1 633 ? -34.669 0.858 34.497 1.00 83.50 633 PRO A N 1
ATOM 5151 C CA . PRO A 1 633 ? -34.666 -0.544 34.891 1.00 83.50 633 PRO A CA 1
ATOM 5152 C C . PRO A 1 633 ? -35.939 -1.276 34.452 1.00 83.50 633 PRO A C 1
ATOM 5154 O O . PRO A 1 633 ? -37.031 -0.709 34.432 1.00 83.50 633 PRO A O 1
ATOM 5157 N N . SER A 1 634 ? -35.796 -2.572 34.194 1.00 80.12 634 SER A N 1
ATOM 5158 C CA . SER A 1 634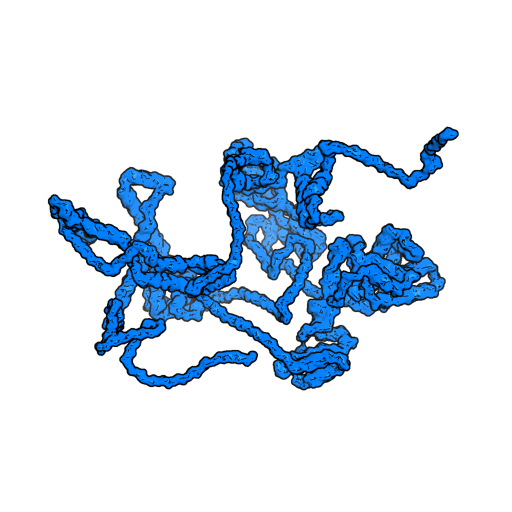 ? -36.887 -3.520 34.008 1.00 80.12 634 SER A CA 1
ATOM 5159 C C . SER A 1 634 ? -37.697 -3.679 35.300 1.00 80.12 634 SER A C 1
ATOM 5161 O O . SER A 1 634 ? -37.155 -3.811 36.405 1.00 80.12 634 SER A O 1
ATOM 5163 N N . GLU A 1 635 ? -39.022 -3.702 35.160 1.00 78.94 635 GLU A N 1
ATOM 5164 C CA . GLU A 1 635 ? -39.963 -3.862 36.273 1.00 78.94 635 GLU A CA 1
ATOM 5165 C C . GLU A 1 635 ? -39.657 -5.060 37.203 1.00 78.94 635 GLU A C 1
ATOM 5167 O O . GLU A 1 635 ? -39.632 -4.858 38.425 1.00 78.94 635 GLU A O 1
ATOM 5172 N N . PRO A 1 636 ? -39.361 -6.286 36.706 1.00 79.12 636 PRO A N 1
ATOM 5173 C CA . PRO A 1 636 ? -39.138 -7.438 37.583 1.00 79.12 636 PRO A CA 1
ATOM 5174 C C . PRO A 1 636 ? -37.856 -7.335 38.416 1.00 79.12 636 PRO A C 1
ATOM 5176 O O . PRO A 1 636 ? -37.789 -7.911 39.500 1.00 79.12 636 PRO A O 1
ATOM 5179 N N . GLN A 1 637 ? -36.842 -6.599 37.953 1.00 80.69 637 GLN A N 1
ATOM 5180 C CA . GLN A 1 637 ? -35.565 -6.457 38.663 1.00 80.69 637 GLN A CA 1
ATOM 5181 C C . GLN A 1 637 ? -35.557 -5.264 39.625 1.00 80.69 637 GLN A C 1
ATOM 5183 O O . GLN A 1 637 ? -34.814 -5.260 40.609 1.00 80.69 637 GLN A O 1
ATOM 5188 N N . LEU A 1 638 ? -36.426 -4.278 39.392 1.00 85.38 638 LEU A N 1
ATOM 5189 C CA . LEU A 1 638 ? -36.623 -3.141 40.287 1.00 85.38 638 LEU A CA 1
ATOM 5190 C C . LEU A 1 638 ? -37.340 -3.545 41.590 1.00 85.38 638 LEU A C 1
ATOM 5192 O O . LEU A 1 638 ? -37.008 -3.055 42.674 1.00 85.38 638 LEU A O 1
ATOM 5196 N N . PHE A 1 639 ? -38.317 -4.451 41.504 1.00 84.12 639 PHE A N 1
ATOM 5197 C CA . PHE A 1 639 ? -39.198 -4.791 42.624 1.00 84.12 639 PHE A CA 1
ATOM 5198 C C . PHE A 1 639 ? -38.483 -5.401 43.853 1.00 84.12 639 PHE A C 1
ATOM 5200 O O . PHE A 1 639 ? -38.739 -4.923 44.965 1.00 84.12 639 PHE A O 1
ATOM 5207 N N . PRO A 1 640 ? -37.546 -6.367 43.718 1.00 84.19 640 PRO A N 1
ATOM 5208 C CA . PRO A 1 640 ? -36.800 -6.918 44.856 1.00 84.19 640 PRO A CA 1
ATOM 5209 C C . PRO A 1 640 ? -35.992 -5.857 45.616 1.00 84.19 640 PRO A C 1
ATOM 5211 O O . PRO A 1 640 ? -35.905 -5.884 46.846 1.00 84.19 640 PRO A O 1
ATOM 5214 N N . ILE A 1 641 ? -35.443 -4.879 44.892 1.00 86.00 641 ILE A N 1
ATOM 5215 C CA . ILE A 1 641 ? -34.643 -3.791 45.463 1.00 86.00 641 ILE A CA 1
ATOM 5216 C C . ILE A 1 641 ? -35.544 -2.814 46.226 1.00 86.00 641 ILE A C 1
ATOM 5218 O O . ILE A 1 641 ? -35.236 -2.447 47.362 1.00 86.00 641 ILE A O 1
ATOM 5222 N N . LEU A 1 642 ? -36.705 -2.452 45.670 1.00 87.19 642 LEU A N 1
ATOM 5223 C CA . LEU A 1 642 ? -37.689 -1.619 46.372 1.00 87.19 642 LEU A CA 1
ATOM 5224 C C . LEU A 1 642 ? -38.222 -2.302 47.639 1.00 87.19 642 LEU A C 1
ATOM 5226 O O . LEU A 1 642 ? -38.312 -1.670 48.693 1.00 87.19 642 LEU A O 1
ATOM 5230 N N . GLN A 1 643 ? -38.521 -3.603 47.584 1.00 86.00 643 GLN A N 1
ATOM 5231 C CA . GLN A 1 643 ? -38.929 -4.368 48.767 1.00 86.00 643 GLN A CA 1
ATOM 5232 C C . GLN A 1 643 ? -37.847 -4.371 49.852 1.00 86.00 643 GLN A C 1
ATOM 5234 O O . GLN A 1 643 ? -38.152 -4.216 51.040 1.00 86.00 643 GLN A O 1
ATOM 5239 N N . ARG A 1 644 ? -36.575 -4.484 49.454 1.00 83.94 644 ARG A N 1
ATOM 5240 C CA . ARG A 1 644 ? -35.440 -4.396 50.370 1.00 83.94 644 ARG A CA 1
ATOM 5241 C C . ARG A 1 644 ? -35.380 -3.032 51.054 1.00 83.94 644 ARG A C 1
ATOM 5243 O O . ARG A 1 644 ? -35.338 -3.006 52.285 1.00 83.94 644 ARG A O 1
ATOM 5250 N N . ILE A 1 645 ? -35.469 -1.924 50.312 1.00 85.56 645 ILE A N 1
ATOM 5251 C CA . ILE A 1 645 ? -35.513 -0.569 50.893 1.00 85.56 645 ILE A CA 1
ATOM 5252 C C . ILE A 1 645 ? -36.661 -0.460 51.903 1.00 85.56 645 ILE A C 1
ATOM 5254 O O . ILE A 1 645 ? -36.437 -0.060 53.043 1.00 85.56 645 ILE A O 1
ATOM 5258 N N . ARG A 1 646 ? -37.872 -0.897 51.537 1.00 87.69 646 ARG A N 1
ATOM 5259 C CA . ARG A 1 646 ? -39.059 -0.838 52.412 1.00 87.69 646 ARG A CA 1
ATOM 5260 C C . ARG A 1 646 ? -38.884 -1.629 53.701 1.00 87.69 646 ARG A C 1
ATOM 5262 O O . ARG A 1 646 ? -39.212 -1.126 54.777 1.00 87.69 646 ARG A O 1
ATOM 5269 N N . SER A 1 647 ? -38.328 -2.838 53.613 1.00 85.12 647 SER A N 1
ATOM 5270 C CA . SER A 1 647 ? -38.051 -3.671 54.786 1.00 85.12 647 SER A CA 1
ATOM 5271 C C . SER A 1 647 ? -37.104 -2.966 55.763 1.00 85.12 647 SER A C 1
ATOM 5273 O O . SER A 1 647 ? -37.378 -2.891 56.960 1.00 85.12 647 SER A O 1
ATOM 5275 N N . LEU A 1 648 ? -36.048 -2.338 55.251 1.00 82.88 648 LEU A N 1
ATOM 5276 C CA . LEU A 1 648 ? -35.046 -1.642 56.051 1.00 82.88 648 LEU A CA 1
ATOM 5277 C C . LEU A 1 648 ? -35.586 -0.332 56.636 1.00 82.88 648 LEU A C 1
ATOM 5279 O O . LEU A 1 648 ? -35.384 -0.047 57.818 1.00 82.88 648 LEU A O 1
ATOM 5283 N N . THR A 1 649 ? -36.337 0.431 55.841 1.00 83.94 649 THR A N 1
ATOM 5284 C CA . THR A 1 649 ? -37.041 1.636 56.290 1.00 83.94 649 THR A CA 1
ATOM 5285 C C . THR A 1 649 ? -38.018 1.315 57.428 1.00 83.94 649 THR A C 1
ATOM 5287 O O . THR A 1 649 ? -38.070 2.048 58.417 1.00 83.94 649 THR A O 1
ATOM 5290 N N . SER A 1 650 ? -38.746 0.193 57.358 1.00 82.88 650 SER A N 1
ATOM 5291 C CA . SER A 1 650 ? -39.675 -0.219 58.420 1.00 82.88 650 SER A CA 1
ATOM 5292 C C . SER A 1 650 ? -38.963 -0.502 59.752 1.00 82.88 650 SER A C 1
ATOM 5294 O O . SER A 1 650 ? -39.431 -0.074 60.811 1.00 82.88 650 SER A O 1
ATOM 5296 N N . VAL A 1 651 ? -37.778 -1.124 59.699 1.00 82.50 651 VAL A N 1
ATOM 5297 C CA . VAL A 1 651 ? -36.947 -1.429 60.875 1.00 82.50 651 VAL A CA 1
ATOM 5298 C C . VAL A 1 651 ? -36.424 -0.143 61.522 1.00 82.50 651 VAL A C 1
ATOM 5300 O O . VAL A 1 651 ? -36.454 -0.004 62.746 1.00 82.50 651 VAL A O 1
ATOM 5303 N N . ILE A 1 652 ? -35.996 0.837 60.719 1.00 80.50 652 ILE A N 1
ATOM 5304 C CA . ILE A 1 652 ? -35.525 2.134 61.228 1.00 80.50 652 ILE A CA 1
ATOM 5305 C C . ILE A 1 652 ? -36.664 2.940 61.855 1.00 80.50 652 ILE A C 1
ATOM 5307 O O . ILE A 1 652 ? -36.491 3.530 62.927 1.00 80.50 652 ILE A O 1
ATOM 5311 N N . ARG A 1 653 ? -37.841 2.958 61.222 1.00 77.12 653 ARG A N 1
ATOM 5312 C CA . ARG A 1 653 ? -39.006 3.690 61.736 1.00 77.12 653 ARG A CA 1
ATOM 5313 C C . ARG A 1 653 ? -39.526 3.095 63.047 1.00 77.12 653 ARG A C 1
ATOM 5315 O O . ARG A 1 653 ? -39.911 3.861 63.931 1.00 77.12 653 ARG A O 1
ATOM 5322 N N . ALA A 1 654 ? -39.438 1.774 63.219 1.00 76.38 654 ALA A N 1
ATOM 5323 C CA . ALA A 1 654 ? -39.776 1.079 64.463 1.00 76.38 654 ALA A CA 1
ATOM 5324 C C . ALA A 1 654 ? -38.806 1.378 65.626 1.00 76.38 654 ALA A C 1
ATOM 5326 O O . ALA A 1 654 ? -39.175 1.242 66.798 1.00 76.38 654 ALA A O 1
ATOM 5327 N N . ASN A 1 655 ? -37.577 1.824 65.341 1.00 75.06 655 ASN A N 1
ATOM 5328 C CA . ASN A 1 655 ? -36.602 2.155 66.375 1.00 75.06 655 ASN A CA 1
ATOM 5329 C C . ASN A 1 655 ? -36.938 3.501 67.047 1.00 75.06 655 ASN A C 1
ATOM 5331 O O . ASN A 1 655 ? -36.756 4.578 66.475 1.00 75.06 655 ASN A O 1
ATOM 5335 N N . LYS A 1 656 ? -37.410 3.457 68.298 1.00 67.56 656 LYS A N 1
ATOM 5336 C CA . LYS A 1 656 ? -37.785 4.655 69.074 1.00 67.56 656 LYS A CA 1
ATOM 5337 C C . LYS A 1 656 ? -36.591 5.479 69.582 1.00 67.56 656 LYS A C 1
ATOM 5339 O O . LYS A 1 656 ? -36.809 6.590 70.044 1.00 67.56 656 LYS A O 1
ATOM 5344 N N . LYS A 1 657 ? -35.356 4.959 69.508 1.00 67.00 657 LYS A N 1
ATOM 5345 C CA . LYS A 1 657 ? -34.150 5.602 70.069 1.00 67.00 657 LYS A CA 1
ATOM 5346 C C . LYS A 1 657 ? -33.417 6.557 69.114 1.00 67.00 657 LYS A C 1
ATOM 5348 O O . LYS A 1 657 ? -32.524 7.257 69.569 1.00 67.00 657 LYS A O 1
ATOM 5353 N N . ALA A 1 658 ? -33.742 6.561 67.820 1.00 66.88 658 ALA A N 1
ATOM 5354 C CA . ALA A 1 658 ? -33.057 7.388 66.821 1.00 66.88 658 ALA A CA 1
ATOM 5355 C C . ALA A 1 658 ? -33.820 8.693 66.532 1.00 66.88 658 ALA A C 1
ATOM 5357 O O . ALA A 1 658 ? -35.042 8.666 66.338 1.00 66.88 658 ALA A O 1
ATOM 5358 N N . ASP A 1 659 ? -33.092 9.808 66.448 1.00 74.38 659 ASP A N 1
ATOM 5359 C CA . ASP A 1 659 ? -33.645 11.122 66.106 1.00 74.38 659 ASP A CA 1
ATOM 5360 C C . ASP A 1 659 ? -34.196 11.151 64.675 1.00 74.38 659 ASP A C 1
ATOM 5362 O O . ASP A 1 659 ? -33.682 10.478 63.779 1.00 74.38 659 ASP A O 1
ATOM 5366 N N . LYS A 1 660 ? -35.218 11.983 64.424 1.00 75.62 660 LYS A N 1
ATOM 5367 C CA . LYS A 1 660 ? -35.853 12.119 63.097 1.00 75.62 660 LYS A CA 1
ATOM 5368 C C . LYS A 1 660 ? -34.829 12.417 61.990 1.00 75.62 660 LYS A C 1
ATOM 5370 O O . LYS A 1 660 ? -34.864 11.786 60.940 1.00 75.62 660 LYS A O 1
ATOM 5375 N N . LEU A 1 661 ? -33.866 13.297 62.267 1.00 71.56 661 LEU A N 1
ATOM 5376 C CA . LEU A 1 661 ? -32.794 13.657 61.334 1.00 71.56 661 LEU A CA 1
ATOM 5377 C C . LEU A 1 661 ? -31.842 12.482 61.035 1.00 71.56 661 LEU A C 1
ATOM 5379 O O . LEU A 1 661 ? -31.381 12.324 59.908 1.00 71.56 661 LEU A O 1
ATOM 5383 N N . GLN A 1 662 ? -31.556 11.640 62.033 1.00 72.31 662 GLN A N 1
ATOM 5384 C CA . GLN A 1 662 ? -30.720 10.448 61.854 1.00 72.31 662 GLN A CA 1
ATOM 5385 C C . GLN A 1 662 ? -31.453 9.365 61.056 1.00 72.31 662 GLN A C 1
ATOM 5387 O O . GLN A 1 662 ? -30.838 8.692 60.232 1.00 72.31 662 GLN A O 1
ATOM 5392 N N . LYS A 1 663 ? -32.769 9.229 61.254 1.00 77.25 663 LYS A N 1
ATOM 5393 C CA . LYS A 1 663 ? -33.616 8.318 60.472 1.00 77.25 663 LYS A CA 1
ATOM 5394 C C . LYS A 1 663 ? -33.646 8.707 58.995 1.00 77.25 663 LYS A C 1
ATOM 5396 O O . LYS A 1 663 ? -33.389 7.857 58.154 1.00 77.25 663 LYS A O 1
ATOM 5401 N N . GLU A 1 664 ? -33.864 9.987 58.692 1.00 77.62 664 GLU A N 1
ATOM 5402 C CA . GLU A 1 664 ? -33.855 10.506 57.314 1.00 77.62 664 GLU A CA 1
ATOM 5403 C C . GLU A 1 664 ? -32.480 10.328 56.639 1.00 77.62 664 GLU A C 1
ATOM 5405 O O . GLU A 1 664 ? -32.407 9.938 55.474 1.00 77.62 664 GLU A O 1
ATOM 5410 N N . ARG A 1 665 ? -31.377 10.525 57.380 1.00 77.94 665 ARG A N 1
ATOM 5411 C CA . ARG A 1 665 ? -30.008 10.264 56.894 1.00 77.94 665 ARG A CA 1
ATOM 5412 C C . ARG A 1 665 ? -29.783 8.797 56.524 1.00 77.94 665 ARG A C 1
ATOM 5414 O O . ARG A 1 665 ? -29.253 8.523 55.450 1.00 77.94 665 ARG A O 1
ATOM 5421 N N . LEU A 1 666 ? -30.181 7.867 57.390 1.00 79.31 666 LEU A N 1
ATOM 5422 C CA . LEU A 1 666 ? -30.019 6.431 57.145 1.00 79.31 666 LEU A CA 1
ATOM 5423 C C . LEU A 1 666 ? -30.935 5.926 56.018 1.00 79.31 666 LEU A C 1
ATOM 5425 O O . LEU A 1 666 ? -30.503 5.107 55.212 1.00 79.31 666 LEU A O 1
ATOM 5429 N N . GLU A 1 667 ? -32.159 6.453 55.907 1.00 82.12 667 GLU A N 1
ATOM 5430 C CA . GLU A 1 667 ? -33.039 6.189 54.758 1.00 82.12 667 GLU A CA 1
ATOM 5431 C C . GLU A 1 667 ? -32.369 6.626 53.441 1.00 82.12 667 GLU A C 1
ATOM 5433 O O . GLU A 1 667 ? -32.416 5.896 52.452 1.00 82.12 667 GLU A O 1
ATOM 5438 N N . GLY A 1 668 ? -31.660 7.761 53.433 1.00 80.94 668 GLY A N 1
ATOM 5439 C CA . GLY A 1 668 ? -30.894 8.203 52.267 1.00 80.94 668 GLY A CA 1
ATOM 5440 C C . GLY A 1 668 ? -29.703 7.308 51.904 1.00 80.94 668 GLY A C 1
ATOM 5441 O O . GLY A 1 668 ? -29.457 7.074 50.720 1.00 80.94 668 GLY A O 1
ATOM 5442 N N . VAL A 1 669 ? -29.009 6.739 52.896 1.00 85.38 669 VAL A N 1
ATOM 5443 C CA . VAL A 1 669 ? -27.948 5.732 52.680 1.00 85.38 669 VAL A CA 1
ATOM 5444 C C . VAL A 1 669 ? -28.506 4.491 51.975 1.00 85.38 669 VAL A C 1
ATOM 5446 O O . VAL A 1 669 ? -27.860 3.955 51.074 1.00 85.38 669 VAL A O 1
ATOM 5449 N N . PHE A 1 670 ? -29.726 4.065 52.320 1.00 87.88 670 PHE A N 1
ATOM 5450 C CA . PHE A 1 670 ? -30.387 2.936 51.657 1.00 87.88 670 PHE A CA 1
ATOM 5451 C C . PHE A 1 670 ? -30.702 3.222 50.190 1.00 87.88 670 PHE A C 1
ATOM 5453 O O . PHE A 1 670 ? -30.497 2.348 49.355 1.00 87.88 670 PHE A O 1
ATOM 5460 N N . GLY A 1 671 ? -31.131 4.445 49.864 1.00 85.62 671 GLY A N 1
ATOM 5461 C CA . GLY A 1 671 ? -31.375 4.859 48.478 1.00 85.62 671 GLY A CA 1
ATOM 5462 C C . GLY A 1 671 ? -30.117 4.809 47.605 1.00 85.62 671 GLY A C 1
ATOM 5463 O O . GLY A 1 671 ? -30.163 4.330 46.473 1.00 85.62 671 GLY A O 1
ATOM 5464 N N . VAL A 1 672 ? -28.968 5.237 48.143 1.00 87.12 672 VAL A N 1
ATOM 5465 C CA . VAL A 1 672 ? -27.677 5.175 47.431 1.00 87.12 672 VAL A CA 1
ATOM 5466 C C . VAL A 1 672 ? -27.182 3.728 47.294 1.00 87.12 672 VAL A C 1
ATOM 5468 O O . VAL A 1 672 ? -26.765 3.336 46.206 1.00 87.12 672 VAL A O 1
ATOM 5471 N N . SER A 1 673 ? -27.276 2.918 48.358 1.00 88.19 673 SER A N 1
ATOM 5472 C CA . SER A 1 673 ? -26.914 1.486 48.333 1.00 88.19 673 SER A CA 1
ATOM 5473 C C . SER A 1 673 ? -27.746 0.706 47.310 1.00 88.19 673 SER A C 1
ATOM 5475 O O . SER A 1 673 ? -27.214 -0.085 46.529 1.00 88.19 673 SER A O 1
ATOM 5477 N N . ALA A 1 674 ? -29.052 0.978 47.261 1.00 88.06 674 ALA A N 1
ATOM 5478 C CA . ALA A 1 674 ? -29.975 0.368 46.314 1.00 88.06 674 ALA A CA 1
ATOM 5479 C C . ALA A 1 674 ? -29.648 0.726 44.861 1.00 88.06 674 ALA A C 1
ATOM 5481 O O . ALA A 1 674 ? -29.696 -0.151 44.002 1.00 88.06 674 ALA A O 1
ATOM 5482 N N . MET A 1 675 ? -29.255 1.976 44.590 1.00 88.75 675 MET A N 1
ATOM 5483 C CA . MET A 1 675 ? -28.832 2.386 43.250 1.00 88.75 675 MET A CA 1
ATOM 5484 C C . MET A 1 675 ? -27.567 1.652 42.799 1.00 88.75 675 MET A C 1
ATOM 5486 O O . MET A 1 675 ? -27.531 1.122 41.693 1.00 88.75 675 MET A O 1
ATOM 5490 N N . VAL A 1 676 ? -26.546 1.577 43.659 1.00 88.00 676 VAL A N 1
ATOM 5491 C CA . VAL A 1 676 ? -25.313 0.825 43.362 1.00 88.00 676 VAL A CA 1
ATOM 5492 C C . VAL A 1 676 ? -25.634 -0.651 43.117 1.00 88.00 676 VAL A C 1
ATOM 5494 O O . VAL A 1 676 ? -25.154 -1.239 42.155 1.00 88.00 676 VAL A O 1
ATOM 5497 N N . THR A 1 677 ? -26.489 -1.240 43.953 1.00 87.75 677 THR A N 1
ATOM 5498 C CA . THR A 1 677 ? -26.915 -2.639 43.825 1.00 87.75 677 THR A CA 1
ATOM 5499 C C . THR A 1 677 ? -27.655 -2.895 42.511 1.00 87.75 677 THR A C 1
ATOM 5501 O O . THR A 1 677 ? -27.363 -3.878 41.835 1.00 87.75 677 THR A O 1
ATOM 5504 N N . LEU A 1 678 ? -28.571 -2.001 42.119 1.00 88.50 678 LEU A N 1
ATOM 5505 C CA . LEU A 1 678 ? -29.285 -2.083 40.845 1.00 88.50 678 LEU A CA 1
ATOM 5506 C C . LEU A 1 678 ? -28.295 -2.061 39.671 1.00 88.50 678 LEU A C 1
ATOM 5508 O O . LEU A 1 678 ? -28.343 -2.949 38.826 1.00 88.50 678 LEU A O 1
ATOM 5512 N N . LEU A 1 679 ? -27.369 -1.098 39.646 1.00 85.19 679 LEU A N 1
ATOM 5513 C CA . LEU A 1 679 ? -26.385 -0.970 38.564 1.00 85.19 679 LEU A CA 1
ATOM 5514 C C . LEU A 1 679 ? -25.460 -2.188 38.436 1.00 85.19 679 LEU A C 1
ATOM 5516 O O . LEU A 1 679 ? -24.998 -2.483 37.339 1.00 85.19 679 LEU A O 1
ATOM 5520 N N . LEU A 1 680 ? -25.176 -2.887 39.539 1.00 85.50 680 LEU A N 1
ATOM 5521 C CA . LEU A 1 680 ? -24.285 -4.048 39.533 1.00 85.50 680 LEU A CA 1
ATOM 5522 C C . LEU A 1 680 ? -24.981 -5.366 39.160 1.00 85.50 680 LEU A C 1
ATOM 5524 O O . LEU A 1 680 ? -24.282 -6.304 38.780 1.00 85.50 680 LEU A O 1
ATOM 5528 N N . ILE A 1 681 ? -26.310 -5.465 39.291 1.00 84.88 681 ILE A N 1
ATOM 5529 C CA . ILE A 1 681 ? -27.070 -6.721 39.116 1.00 84.88 681 ILE A CA 1
ATOM 5530 C C . ILE A 1 681 ? -27.932 -6.738 37.842 1.00 84.88 681 ILE A C 1
ATOM 5532 O O . ILE A 1 681 ? -28.231 -7.825 37.328 1.00 84.88 681 ILE A O 1
ATOM 5536 N N . HIS A 1 682 ? -28.365 -5.569 37.361 1.00 80.81 682 HIS A N 1
ATOM 5537 C CA . HIS A 1 682 ? -29.412 -5.458 36.346 1.00 80.81 682 HIS A CA 1
ATOM 5538 C C . HIS A 1 682 ? -29.031 -6.064 34.979 1.00 80.81 682 HIS A C 1
ATOM 5540 O O . HIS A 1 682 ? -27.867 -6.065 34.587 1.00 80.81 682 HIS A O 1
ATOM 5546 N N . ASN A 1 683 ? -30.036 -6.578 34.263 1.00 69.69 683 ASN A N 1
ATOM 5547 C CA . ASN A 1 683 ? -29.954 -7.189 32.935 1.00 69.69 683 ASN A CA 1
ATOM 5548 C C . ASN A 1 683 ? -31.125 -6.711 32.052 1.00 69.69 683 ASN A C 1
ATOM 5550 O O . ASN A 1 683 ? -32.267 -7.002 32.428 1.00 69.69 683 ASN A O 1
ATOM 5554 N N . PRO A 1 684 ? -30.895 -6.008 30.925 1.00 66.25 684 PRO A N 1
ATOM 5555 C CA . PRO A 1 684 ? -29.603 -5.634 30.312 1.00 66.25 684 PRO A CA 1
ATOM 5556 C C . PRO A 1 684 ? -28.807 -4.610 31.136 1.00 66.25 684 PRO A C 1
ATOM 5558 O O . PRO A 1 684 ? -29.293 -4.124 32.158 1.00 66.25 684 PRO A O 1
ATOM 5561 N N . PHE A 1 685 ? -27.570 -4.289 30.757 1.00 69.12 685 PHE A N 1
ATOM 5562 C CA . PHE A 1 685 ? -26.749 -3.392 31.572 1.00 69.12 685 PHE A CA 1
ATOM 5563 C C . PHE A 1 685 ? -27.296 -1.965 31.600 1.00 69.12 685 PHE A C 1
ATOM 5565 O O . PHE A 1 685 ? -27.555 -1.335 30.580 1.00 69.12 685 PHE A O 1
ATOM 5572 N N . LEU A 1 686 ? -27.432 -1.422 32.809 1.00 74.19 686 LEU A N 1
ATOM 5573 C CA . LEU A 1 686 ? -27.895 -0.055 33.004 1.00 74.19 686 LEU A CA 1
ATOM 5574 C C . LEU A 1 686 ? -26.735 0.924 32.858 1.00 74.19 686 LEU A C 1
ATOM 5576 O O . LEU A 1 686 ? -26.059 1.251 33.835 1.00 74.19 686 LEU A O 1
ATOM 5580 N N . ILE A 1 687 ? -26.518 1.397 31.635 1.00 68.50 687 ILE A N 1
ATOM 5581 C CA . ILE A 1 687 ? -25.517 2.421 31.346 1.00 68.50 687 ILE A CA 1
ATOM 5582 C C . ILE A 1 687 ? -26.183 3.806 31.418 1.00 68.50 687 ILE A C 1
ATOM 5584 O O . ILE A 1 687 ? -27.172 4.056 30.727 1.00 68.50 687 ILE A O 1
ATOM 5588 N N . PRO A 1 688 ? -25.682 4.721 32.265 1.00 69.50 688 PRO A N 1
ATOM 5589 C CA . PRO A 1 688 ? -26.103 6.113 32.279 1.00 69.50 688 PRO A CA 1
ATOM 5590 C C . PRO A 1 688 ? -25.911 6.777 30.917 1.00 69.50 688 PRO A C 1
ATOM 5592 O O . PRO A 1 688 ? -24.802 6.780 30.389 1.00 69.50 688 PRO A O 1
ATOM 5595 N N . ARG A 1 689 ? -26.971 7.391 30.385 1.00 66.69 689 ARG A N 1
ATOM 5596 C CA . ARG A 1 689 ? -26.920 8.132 29.110 1.00 66.69 689 ARG A CA 1
ATOM 5597 C C . ARG A 1 689 ? -26.336 9.533 29.255 1.00 66.69 689 ARG A C 1
ATOM 5599 O O . ARG A 1 689 ? -25.876 10.119 28.282 1.00 66.69 689 ARG A O 1
ATOM 5606 N N . ARG A 1 690 ? -26.333 10.061 30.481 1.00 64.75 690 ARG A N 1
ATOM 5607 C CA . ARG A 1 690 ? -25.786 11.379 30.797 1.00 64.75 690 ARG A CA 1
ATOM 5608 C C . ARG A 1 690 ? -24.353 11.263 31.307 1.00 64.75 690 ARG A C 1
ATOM 5610 O O . ARG A 1 690 ? -24.108 10.635 32.341 1.00 64.75 690 ARG A O 1
ATOM 5617 N N . SER A 1 691 ? -23.422 11.910 30.611 1.00 60.44 691 SER A N 1
ATOM 5618 C CA . SER A 1 691 ? -22.019 12.001 31.010 1.00 60.44 691 SER A CA 1
ATOM 5619 C C . SER A 1 691 ? -21.869 12.941 32.226 1.00 60.44 691 SER A C 1
ATOM 5621 O O . SER A 1 691 ? -22.499 13.996 32.323 1.00 60.44 691 SER A O 1
ATOM 5623 N N . PHE A 1 692 ? -21.063 12.552 33.221 1.00 59.41 692 PHE A N 1
ATOM 5624 C CA . PHE A 1 692 ? -20.789 13.373 34.411 1.00 59.41 692 PHE A CA 1
ATOM 5625 C C . PHE A 1 692 ? -19.279 13.574 34.581 1.00 59.41 692 PHE A C 1
ATOM 5627 O O . PHE A 1 692 ? -18.624 12.942 35.412 1.00 59.41 692 PHE A O 1
ATOM 5634 N N . GLY A 1 693 ? -18.732 14.502 33.793 1.00 57.09 693 GLY A N 1
ATOM 5635 C CA . GLY A 1 693 ? -17.308 14.842 33.779 1.00 57.09 693 GLY A CA 1
ATOM 5636 C C . GLY A 1 693 ? -16.452 13.881 32.945 1.00 57.09 693 GLY A C 1
ATOM 5637 O O . GLY A 1 693 ? -16.945 12.945 32.335 1.00 57.09 693 GLY A O 1
ATOM 5638 N N . SER A 1 694 ? -15.136 14.104 32.931 1.00 48.78 694 SER A N 1
ATOM 5639 C CA . SER A 1 694 ? -14.181 13.418 32.040 1.00 48.78 694 SER A CA 1
ATOM 5640 C C . SER A 1 694 ? -13.766 12.002 32.468 1.00 48.78 694 SER A C 1
ATOM 5642 O O . SER A 1 694 ? -12.862 11.413 31.872 1.00 48.78 694 SER A O 1
ATOM 5644 N N . LYS A 1 695 ? -14.361 11.449 33.531 1.00 53.47 695 LYS A N 1
ATOM 5645 C CA . LYS A 1 695 ? -14.020 10.108 34.026 1.00 53.47 695 LYS A CA 1
ATOM 5646 C C . LYS A 1 695 ? -14.974 9.080 33.433 1.00 53.47 695 LYS A C 1
ATOM 5648 O O . LYS A 1 695 ? -16.175 9.171 33.648 1.00 53.47 695 LYS A O 1
ATOM 5653 N N . VAL A 1 696 ? -14.410 8.069 32.773 1.00 55.72 696 VAL A N 1
ATOM 5654 C CA . VAL A 1 696 ? -15.151 6.890 32.306 1.00 55.72 696 VAL A CA 1
ATOM 5655 C C . VAL A 1 696 ? -15.860 6.238 33.494 1.00 55.72 696 VAL A C 1
ATOM 5657 O O . VAL A 1 696 ? -15.222 5.919 34.504 1.00 55.72 696 VAL A O 1
ATOM 5660 N N . LEU A 1 697 ? -17.174 6.057 33.376 1.00 63.62 697 LEU A N 1
ATOM 5661 C CA . LEU A 1 697 ? -17.983 5.361 34.367 1.00 63.62 697 LEU A CA 1
ATOM 5662 C C . LEU A 1 697 ? -17.557 3.889 34.424 1.00 63.62 697 LEU A C 1
ATOM 5664 O O . LEU A 1 697 ? -17.731 3.146 33.463 1.00 63.62 697 LEU A O 1
ATOM 5668 N N . LYS A 1 698 ? -17.022 3.456 35.566 1.00 67.06 698 LYS A N 1
ATOM 5669 C CA . LYS A 1 698 ? -16.721 2.043 35.818 1.00 67.06 698 LYS A CA 1
ATOM 5670 C C . LYS A 1 698 ? -17.814 1.438 36.696 1.00 67.06 698 LYS A C 1
ATOM 5672 O O . LYS A 1 698 ? -17.902 1.768 37.877 1.00 67.06 698 LYS A O 1
ATOM 5677 N N . LEU A 1 699 ? -18.621 0.546 36.119 1.00 71.75 699 LEU A N 1
ATOM 5678 C CA . LEU A 1 699 ? -19.653 -0.246 36.811 1.00 71.75 699 LEU A CA 1
ATOM 5679 C C . LEU A 1 699 ? -19.103 -1.598 37.306 1.00 71.75 699 LEU A C 1
ATOM 5681 O O . LEU A 1 699 ? -19.787 -2.621 37.269 1.00 71.75 699 LEU A O 1
ATOM 5685 N N . SER A 1 700 ? -17.839 -1.599 37.727 1.00 74.12 700 SER A N 1
ATOM 5686 C CA . SER A 1 700 ? -17.113 -2.757 38.253 1.00 74.12 700 SER A CA 1
ATOM 5687 C C . SER A 1 700 ? -16.726 -2.549 39.717 1.00 74.12 700 SER A C 1
ATOM 5689 O O . SER A 1 700 ? -16.818 -1.437 40.232 1.00 74.12 700 SER A O 1
ATOM 5691 N N . GLY A 1 701 ? -16.266 -3.600 40.386 1.00 78.19 701 GLY A N 1
ATOM 5692 C CA . GLY A 1 701 ? -15.730 -3.535 41.748 1.00 78.19 701 GLY A CA 1
ATOM 5693 C C . GLY A 1 701 ? -16.733 -3.934 42.830 1.00 78.19 701 GLY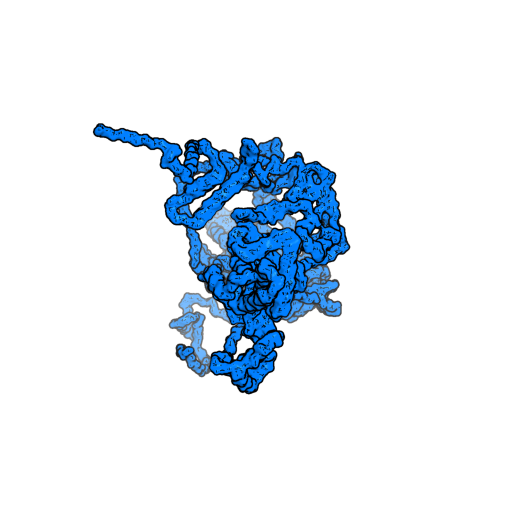 A C 1
ATOM 5694 O O . GLY A 1 701 ? -17.635 -4.751 42.614 1.00 78.19 701 GLY A O 1
ATOM 5695 N N . PHE A 1 702 ? -16.542 -3.397 44.030 1.00 82.50 702 PHE A N 1
ATOM 5696 C CA . PHE A 1 702 ? -17.226 -3.846 45.236 1.00 82.50 702 PHE A CA 1
ATOM 5697 C C . PHE A 1 702 ? -18.746 -3.567 45.222 1.00 82.50 702 PHE A C 1
ATOM 5699 O O . PHE A 1 702 ? -19.146 -2.430 44.945 1.00 82.50 702 PHE A O 1
ATOM 5706 N N . PRO A 1 703 ? -19.617 -4.534 45.599 1.00 79.69 703 PRO A N 1
ATOM 5707 C CA . PRO A 1 703 ? -19.315 -5.873 46.134 1.00 79.69 703 PRO A CA 1
ATOM 5708 C C . PRO A 1 703 ? -19.357 -7.030 45.110 1.00 79.69 703 PRO A C 1
ATOM 5710 O O . PRO A 1 703 ? -19.327 -8.189 45.516 1.00 79.69 703 PRO A O 1
ATOM 5713 N N . ARG A 1 704 ? -19.492 -6.760 43.803 1.00 82.06 704 ARG A N 1
ATOM 5714 C CA . ARG A 1 704 ? -19.663 -7.816 42.785 1.00 82.06 704 ARG A CA 1
ATOM 5715 C C . ARG A 1 704 ? -18.336 -8.469 42.388 1.00 82.06 704 ARG A C 1
ATOM 5717 O O . ARG A 1 704 ? -18.233 -9.694 42.400 1.00 82.06 704 ARG A O 1
ATOM 5724 N N . ASP A 1 705 ? -17.339 -7.655 42.042 1.00 79.19 705 ASP A N 1
ATOM 5725 C CA . ASP A 1 705 ? -16.094 -8.136 41.422 1.00 79.19 705 ASP A CA 1
ATOM 5726 C C . ASP A 1 705 ? -14.958 -8.285 42.442 1.00 79.19 705 ASP A C 1
ATOM 5728 O O . ASP A 1 705 ? -14.160 -9.220 42.360 1.00 79.19 705 ASP A O 1
ATOM 5732 N N . THR A 1 706 ? -14.912 -7.389 43.433 1.00 78.25 706 THR A N 1
ATOM 5733 C CA . THR A 1 706 ? -13.879 -7.329 44.474 1.00 78.25 706 THR A CA 1
ATOM 5734 C C . THR A 1 706 ? -14.508 -7.341 45.867 1.00 78.25 706 THR A C 1
ATOM 5736 O O . THR A 1 706 ? -15.607 -6.829 46.078 1.00 78.25 706 THR A O 1
ATOM 5739 N N . GLU A 1 707 ? -13.808 -7.933 46.838 1.00 75.31 707 GLU A N 1
ATOM 5740 C CA . GLU A 1 707 ? -14.198 -7.898 48.259 1.00 75.31 707 GLU A CA 1
ATOM 5741 C C . GLU A 1 707 ? -13.638 -6.662 48.988 1.00 75.31 707 GLU A C 1
ATOM 5743 O O . GLU A 1 707 ? -13.984 -6.411 50.143 1.00 75.31 707 GLU A O 1
ATOM 5748 N N . ASP A 1 708 ? -12.789 -5.875 48.318 1.00 79.75 708 ASP A N 1
ATOM 5749 C CA . ASP A 1 708 ? -12.160 -4.683 48.881 1.00 79.75 708 ASP A CA 1
ATOM 5750 C C . ASP A 1 708 ? -13.129 -3.481 48.863 1.00 79.75 708 ASP A C 1
ATOM 5752 O O . ASP A 1 708 ? -13.442 -2.958 47.791 1.00 79.75 708 ASP A O 1
ATOM 5756 N N . PRO A 1 709 ? -13.577 -2.969 50.028 1.00 76.00 709 PRO A N 1
ATOM 5757 C CA . PRO A 1 709 ? -14.503 -1.838 50.104 1.00 76.00 709 PRO A CA 1
ATOM 5758 C C . PRO A 1 709 ? -13.877 -0.502 49.668 1.00 76.00 709 PRO A C 1
ATOM 5760 O O . PRO A 1 709 ? -14.575 0.517 49.597 1.00 76.00 709 PRO A O 1
ATOM 5763 N N . THR A 1 710 ? -12.563 -0.451 49.432 1.00 77.69 710 THR A N 1
ATOM 5764 C CA . THR A 1 710 ? -11.906 0.737 48.881 1.00 77.69 710 THR A CA 1
ATOM 5765 C C . THR A 1 710 ? -12.093 0.853 47.369 1.00 77.69 710 THR A C 1
ATOM 5767 O O . THR A 1 710 ? -12.208 1.982 46.886 1.00 77.69 710 THR A O 1
ATOM 5770 N N . ASP A 1 711 ? -12.260 -0.266 46.661 1.00 80.69 711 ASP A N 1
ATOM 5771 C CA . ASP A 1 711 ? -12.425 -0.349 45.207 1.00 80.69 711 ASP A CA 1
ATOM 5772 C C . ASP A 1 711 ? -13.912 -0.366 44.796 1.00 80.69 711 ASP A C 1
ATOM 5774 O O . ASP A 1 711 ? -14.457 -1.360 44.316 1.00 80.69 711 ASP A O 1
ATOM 5778 N N . ALA A 1 712 ? -14.598 0.760 45.031 1.00 83.25 712 ALA A N 1
ATOM 5779 C CA . ALA A 1 712 ? -16.034 0.929 44.775 1.00 83.25 712 ALA A CA 1
ATOM 5780 C C . ALA A 1 712 ? -16.326 2.087 43.788 1.00 83.25 712 ALA A C 1
ATOM 5782 O O . ALA A 1 712 ? -16.945 3.090 44.168 1.00 83.25 712 ALA A O 1
ATOM 5783 N N . PRO A 1 713 ? -15.908 1.993 42.509 1.00 81.88 713 PRO A N 1
ATOM 5784 C CA . PRO A 1 713 ? -16.020 3.098 41.555 1.00 81.88 713 PRO A CA 1
ATOM 5785 C C . PRO A 1 713 ? -17.473 3.447 41.185 1.00 81.88 713 PRO A C 1
ATOM 5787 O O . PRO A 1 713 ? -17.771 4.623 40.954 1.00 81.88 713 PRO A O 1
ATOM 5790 N N . ALA A 1 714 ? -18.399 2.479 41.199 1.00 81.31 714 ALA A N 1
ATOM 5791 C CA . ALA A 1 714 ? -19.830 2.738 41.001 1.00 81.31 714 ALA A CA 1
ATOM 5792 C C . ALA A 1 714 ? -20.406 3.634 42.117 1.00 81.31 714 ALA A C 1
ATOM 5794 O O . ALA A 1 714 ? -21.106 4.615 41.846 1.00 81.31 714 ALA A O 1
ATOM 5795 N N . LEU A 1 715 ? -20.039 3.354 43.374 1.00 85.69 715 LEU A N 1
ATOM 5796 C CA . LEU A 1 715 ? -20.405 4.174 44.531 1.00 85.69 715 LEU A CA 1
ATOM 5797 C C . LEU A 1 715 ? -19.787 5.573 44.435 1.00 85.69 715 LEU A C 1
ATOM 5799 O O . LEU A 1 715 ? -20.492 6.572 44.584 1.00 85.69 715 LEU A O 1
ATOM 5803 N N . ASP A 1 716 ? -18.487 5.659 44.154 1.00 82.88 716 ASP A N 1
ATOM 5804 C CA . ASP A 1 716 ? -17.788 6.943 44.061 1.00 82.88 716 ASP A CA 1
ATOM 5805 C C . ASP A 1 716 ? -18.356 7.825 42.936 1.00 82.88 716 ASP A C 1
ATOM 5807 O O . ASP A 1 716 ? -18.412 9.052 43.074 1.00 82.88 716 ASP A O 1
ATOM 5811 N N . THR A 1 717 ? -18.851 7.217 41.854 1.00 78.88 717 THR A N 1
ATOM 5812 C CA . THR A 1 717 ? -19.512 7.949 40.770 1.00 78.88 717 THR A CA 1
ATOM 5813 C C . THR A 1 717 ? -20.871 8.491 41.200 1.00 78.88 717 THR A C 1
ATOM 5815 O O . THR A 1 717 ? -21.096 9.692 41.063 1.00 78.88 717 THR A O 1
ATOM 5818 N N . ILE A 1 718 ? -21.741 7.678 41.810 1.00 83.94 718 ILE A N 1
ATOM 5819 C CA . ILE A 1 718 ? -23.049 8.146 42.309 1.00 83.94 718 ILE A CA 1
ATOM 5820 C C . ILE A 1 718 ? -22.877 9.279 43.332 1.00 83.94 718 ILE A C 1
ATOM 5822 O O . ILE A 1 718 ? -23.579 10.292 43.270 1.00 83.94 718 ILE A O 1
ATOM 5826 N N . LEU A 1 719 ? -21.900 9.164 44.237 1.00 83.75 719 LEU A N 1
ATOM 5827 C CA . LEU A 1 719 ? -21.595 10.216 45.210 1.00 83.75 719 LEU A CA 1
ATOM 5828 C C . LEU A 1 719 ? -21.121 11.514 44.530 1.00 83.75 719 LEU A C 1
ATOM 5830 O O . LEU A 1 719 ? -21.480 12.606 44.975 1.00 83.75 719 LEU A O 1
ATOM 5834 N N . ASN A 1 720 ? -20.336 11.423 43.451 1.00 80.62 720 ASN A N 1
ATOM 5835 C CA . ASN A 1 720 ? -19.914 12.592 42.673 1.00 80.62 720 ASN A CA 1
ATOM 5836 C C . ASN A 1 720 ? -21.073 13.216 41.880 1.00 80.62 720 ASN A C 1
ATOM 5838 O O . ASN A 1 720 ? -21.168 14.443 41.828 1.00 80.62 720 ASN A O 1
ATOM 5842 N N . VAL A 1 721 ? -21.970 12.406 41.314 1.00 79.88 721 VAL A N 1
ATOM 5843 C CA . VAL A 1 721 ? -23.170 12.874 40.600 1.00 79.88 721 VAL A CA 1
ATOM 5844 C C . VAL A 1 721 ? -24.072 13.661 41.545 1.00 79.88 721 VAL A C 1
ATOM 5846 O O . VAL A 1 721 ? -24.348 14.829 41.295 1.00 79.88 721 VAL A O 1
ATOM 5849 N N . LEU A 1 722 ? -24.435 13.089 42.695 1.00 81.12 722 LEU A N 1
ATOM 5850 C CA . LEU A 1 722 ? -25.252 13.781 43.700 1.00 81.12 722 LEU A CA 1
ATOM 5851 C C . LEU A 1 722 ? -24.586 15.066 44.220 1.00 81.12 722 LEU A C 1
ATOM 5853 O O . LEU A 1 722 ? -25.252 16.064 44.489 1.00 81.12 722 LEU A O 1
ATOM 5857 N N . LYS A 1 723 ? -23.253 15.073 44.332 1.00 79.06 723 LYS A N 1
ATOM 5858 C CA . LYS A 1 723 ? -22.487 16.251 44.754 1.00 79.06 723 LYS A CA 1
ATOM 5859 C C . LYS A 1 723 ? -22.486 17.363 43.706 1.00 79.06 723 LYS A C 1
ATOM 5861 O O . LYS A 1 723 ? -22.611 18.535 44.062 1.00 79.06 723 LYS A O 1
ATOM 5866 N N . THR A 1 724 ? -22.265 17.023 42.440 1.00 78.06 724 THR A N 1
ATOM 5867 C CA . THR A 1 724 ? -22.205 17.998 41.341 1.00 78.06 724 THR A CA 1
ATOM 5868 C C . THR A 1 724 ? -23.576 18.608 41.080 1.00 78.06 724 THR A C 1
ATOM 5870 O O . THR A 1 724 ? -23.674 19.829 40.988 1.00 78.06 724 THR A O 1
ATOM 5873 N N . THR A 1 725 ? -24.638 17.800 41.091 1.00 76.88 725 THR A N 1
ATOM 5874 C CA . THR A 1 725 ? -26.014 18.283 40.911 1.00 76.88 725 THR A CA 1
ATOM 5875 C C . THR A 1 725 ? -26.458 19.172 42.067 1.00 76.88 725 THR A C 1
ATOM 5877 O O . THR A 1 725 ? -26.997 20.252 41.839 1.00 76.88 725 THR A O 1
ATOM 5880 N N . PHE A 1 726 ? -26.144 18.805 43.313 1.00 76.81 726 PHE A N 1
ATOM 5881 C CA . PHE A 1 726 ? -26.454 19.651 44.465 1.00 76.81 726 PHE A CA 1
ATOM 5882 C C . PHE A 1 726 ? -25.669 20.974 44.473 1.00 76.81 726 PHE A C 1
ATOM 5884 O O . PHE A 1 726 ? -26.212 22.004 44.865 1.00 76.81 726 PHE A O 1
ATOM 5891 N N . LYS A 1 727 ? -24.406 20.977 44.020 1.00 76.19 727 LYS A N 1
ATOM 5892 C CA . LYS A 1 727 ? -23.623 22.215 43.849 1.00 76.19 727 LYS A CA 1
ATOM 5893 C C . LYS A 1 727 ? -24.188 23.118 42.754 1.00 76.19 727 LYS A C 1
ATOM 5895 O O . LYS A 1 727 ? -24.180 24.330 42.935 1.00 76.19 727 LYS A O 1
ATOM 5900 N N . ALA A 1 728 ? -24.636 22.538 41.643 1.00 75.00 728 ALA A N 1
ATOM 5901 C CA . ALA A 1 728 ? -25.208 23.284 40.529 1.00 75.00 728 ALA A CA 1
ATOM 5902 C C . ALA A 1 728 ? -26.564 23.906 40.896 1.00 75.00 728 ALA A C 1
ATOM 5904 O O . ALA A 1 728 ? -26.860 25.022 40.482 1.00 75.00 728 ALA A O 1
ATOM 5905 N N . SER A 1 729 ? -27.376 23.210 41.700 1.00 73.62 729 SER A N 1
ATOM 5906 C CA . SER A 1 729 ? -28.729 23.658 42.034 1.00 73.62 729 SER A CA 1
ATOM 5907 C C . SER A 1 729 ? -29.114 23.377 43.504 1.00 73.62 729 SER A C 1
ATOM 5909 O O . SER A 1 729 ? -29.934 22.495 43.781 1.00 73.62 729 SER A O 1
ATOM 5911 N N . PRO A 1 730 ? -28.555 24.124 44.479 1.00 67.12 730 PRO A N 1
ATOM 5912 C CA . PRO A 1 730 ? -28.766 23.872 45.911 1.00 67.12 730 PRO A CA 1
ATOM 5913 C C . PRO A 1 730 ? -30.189 24.189 46.400 1.00 67.12 730 PRO A C 1
ATOM 5915 O O . PRO A 1 730 ? -30.632 23.618 47.398 1.00 67.12 730 PRO A O 1
ATOM 5918 N N . ASN A 1 731 ? -30.914 25.068 45.699 1.00 69.81 731 ASN A N 1
ATOM 5919 C CA . ASN A 1 731 ? -32.261 25.517 46.077 1.00 69.81 731 ASN A CA 1
ATOM 5920 C C . ASN A 1 731 ? -33.388 24.626 45.524 1.00 69.81 731 ASN A C 1
ATOM 5922 O O . ASN A 1 731 ? -34.532 24.767 45.944 1.00 69.81 731 ASN A O 1
ATOM 5926 N N . THR A 1 732 ? -33.079 23.698 44.614 1.00 70.44 732 THR A N 1
ATOM 5927 C CA . THR A 1 732 ? -34.069 22.824 43.957 1.00 70.44 732 THR A CA 1
ATOM 5928 C C . THR A 1 732 ? -34.566 21.701 44.871 1.00 70.44 732 THR A C 1
ATOM 5930 O O . THR A 1 732 ? -35.646 21.153 44.664 1.00 70.44 732 THR A O 1
ATOM 5933 N N . PHE A 1 733 ? -33.800 21.351 45.906 1.00 69.94 733 PHE A N 1
ATOM 5934 C CA . PHE A 1 733 ? -34.120 20.248 46.810 1.00 69.94 733 PHE A CA 1
ATOM 5935 C C . PHE A 1 733 ? -34.701 20.773 48.130 1.00 69.94 733 PHE A C 1
ATOM 5937 O O . PHE A 1 733 ? -33.999 21.402 48.921 1.00 69.94 733 PHE A O 1
ATOM 5944 N N . THR A 1 734 ? -35.975 20.476 48.404 1.00 63.16 734 THR A N 1
ATOM 5945 C CA . THR A 1 734 ? -36.680 20.870 49.639 1.00 63.16 734 THR A CA 1
ATOM 5946 C C . THR A 1 734 ? -36.882 19.690 50.599 1.00 63.16 734 THR A C 1
ATOM 5948 O O . THR A 1 734 ? -36.980 18.537 50.182 1.00 63.16 734 THR A O 1
ATOM 5951 N N . GLY A 1 735 ? -36.979 19.962 51.905 1.00 70.94 735 GLY A N 1
ATOM 5952 C CA . GLY A 1 735 ? -37.327 18.955 52.920 1.00 70.94 735 GLY A CA 1
ATOM 5953 C C . GLY A 1 735 ? -36.197 17.972 53.265 1.00 70.94 735 GLY A C 1
ATOM 5954 O O . GLY A 1 735 ? -35.022 18.346 53.279 1.00 70.94 735 GLY A O 1
ATOM 5955 N N . ALA A 1 736 ? -36.559 16.716 53.551 1.00 64.19 736 ALA A N 1
ATOM 5956 C CA . ALA A 1 736 ? -35.660 15.661 54.040 1.00 64.19 736 ALA A CA 1
ATOM 5957 C C . ALA A 1 736 ? -34.590 15.204 53.022 1.00 64.19 736 ALA A C 1
ATOM 5959 O O . ALA A 1 736 ? -33.550 14.686 53.404 1.00 64.19 736 ALA A O 1
ATOM 5960 N N . MET A 1 737 ? -34.766 15.449 51.718 1.00 68.00 737 MET A N 1
ATOM 5961 C CA . MET A 1 737 ? -33.692 15.206 50.738 1.00 68.00 737 MET A CA 1
ATOM 5962 C C . MET A 1 737 ? -32.554 16.225 50.873 1.00 68.00 737 MET A C 1
ATOM 5964 O O . MET A 1 737 ? -31.380 15.885 50.727 1.00 68.00 737 MET A O 1
ATOM 5968 N N . SER A 1 738 ? -32.884 17.477 51.213 1.00 68.44 738 SER A N 1
ATOM 5969 C CA . SER A 1 738 ? -31.885 18.533 51.402 1.00 68.44 738 SER A CA 1
ATOM 5970 C C . SER A 1 738 ? -31.002 18.278 52.627 1.00 68.44 738 SER A C 1
ATOM 5972 O O . SER A 1 738 ? -29.828 18.639 52.617 1.00 68.44 738 SER A O 1
ATOM 5974 N N . THR A 1 739 ? -31.531 17.634 53.674 1.00 70.75 739 THR A N 1
ATOM 5975 C CA . THR A 1 739 ? -30.773 17.293 54.887 1.00 70.75 739 THR A CA 1
ATOM 5976 C C . THR A 1 739 ? -29.777 16.164 54.620 1.00 70.75 739 THR A C 1
ATOM 5978 O O . THR A 1 739 ? -28.635 16.248 55.079 1.00 70.75 739 THR A O 1
ATOM 5981 N N . VAL A 1 740 ? -30.150 15.168 53.807 1.00 71.75 740 VAL A N 1
ATOM 5982 C CA . VAL A 1 740 ? -29.239 14.106 53.344 1.00 71.75 740 VAL A CA 1
ATOM 5983 C C . VAL A 1 740 ? -28.155 14.669 52.420 1.00 71.75 740 VAL A C 1
ATOM 5985 O O . VAL A 1 740 ? -26.973 14.472 52.685 1.00 71.75 740 VAL A O 1
ATOM 5988 N N . LEU A 1 741 ? -28.516 15.453 51.400 1.00 72.06 741 LEU A N 1
ATOM 5989 C CA . LEU A 1 741 ? -27.539 16.021 50.458 1.00 72.06 741 LEU A CA 1
ATOM 5990 C C . LEU A 1 741 ? -26.586 17.032 51.127 1.00 72.06 741 LEU A C 1
ATOM 5992 O O . LEU A 1 741 ? -25.406 17.102 50.782 1.00 72.06 741 LEU A O 1
ATOM 5996 N N . LYS A 1 742 ? -27.049 17.770 52.148 1.00 72.06 742 LYS A N 1
ATOM 5997 C CA . LYS A 1 742 ? -26.193 18.652 52.965 1.00 72.06 742 LYS A CA 1
ATOM 5998 C C . LYS A 1 742 ? -25.244 17.879 53.885 1.00 72.06 742 LYS A C 1
ATOM 6000 O O . LYS A 1 742 ? -24.139 18.366 54.123 1.00 72.06 742 LYS A O 1
ATOM 6005 N N . SER A 1 743 ? -25.634 16.705 54.394 1.00 66.62 743 SER A N 1
ATOM 6006 C CA . SER A 1 743 ? -24.745 15.879 55.229 1.00 66.62 743 SER A CA 1
ATOM 6007 C C . SER A 1 743 ? -23.588 15.276 54.422 1.00 66.62 743 SER A C 1
ATOM 6009 O O . SER A 1 743 ? -22.483 15.172 54.939 1.00 66.62 743 SER A O 1
ATOM 6011 N N . MET A 1 744 ? -23.783 15.036 53.121 1.00 63.62 744 MET A N 1
ATOM 6012 C CA . MET A 1 744 ? -22.721 14.628 52.187 1.00 63.62 744 MET A CA 1
ATOM 6013 C C . MET A 1 744 ? -21.682 15.733 51.884 1.00 63.62 744 MET A C 1
ATOM 6015 O O . MET A 1 744 ? -20.628 15.451 51.310 1.00 63.62 744 MET A O 1
ATOM 6019 N N . MET A 1 745 ? -21.981 16.995 52.223 1.00 59.72 745 MET A N 1
ATOM 6020 C CA . MET A 1 745 ? -21.215 18.189 51.826 1.00 59.72 745 MET A CA 1
ATOM 6021 C C . MET A 1 745 ? -20.452 18.876 52.968 1.00 59.72 745 MET A C 1
ATOM 6023 O O . MET A 1 745 ? -19.657 19.781 52.702 1.00 59.72 745 MET A O 1
ATOM 6027 N N . ARG A 1 746 ? -20.670 18.485 54.229 1.00 59.91 746 ARG A N 1
ATOM 6028 C CA . ARG A 1 746 ? -19.866 18.987 55.355 1.00 59.91 746 ARG A CA 1
ATOM 6029 C C . ARG A 1 746 ? -18.489 18.308 55.371 1.00 59.91 746 ARG A C 1
ATOM 6031 O O . ARG A 1 746 ? -18.274 17.375 54.611 1.00 59.91 746 ARG A O 1
ATOM 6038 N N . LYS A 1 747 ? -17.554 18.893 56.137 1.00 56.66 747 LYS A N 1
ATOM 6039 C CA . LYS A 1 747 ? -16.096 18.624 56.266 1.00 56.66 747 LYS A CA 1
ATOM 6040 C C . LYS A 1 747 ? -15.572 17.313 55.626 1.00 56.66 747 LYS A C 1
ATOM 6042 O O . LYS A 1 747 ? -16.206 16.278 55.769 1.00 56.66 747 LYS A O 1
ATOM 6047 N N . PRO A 1 748 ? -14.352 17.287 55.047 1.00 54.00 748 PRO A N 1
ATOM 6048 C CA . PRO A 1 748 ? -13.808 16.112 54.342 1.00 54.00 748 PRO A CA 1
ATOM 6049 C C . PRO A 1 748 ? -13.867 14.786 55.129 1.00 54.00 748 PRO A C 1
ATOM 6051 O O . PRO A 1 748 ? -14.042 13.739 54.515 1.00 54.00 748 PRO A O 1
ATOM 6054 N N . THR A 1 749 ? -13.820 14.835 56.464 1.00 53.59 749 THR A N 1
ATOM 6055 C CA . THR A 1 749 ? -13.998 13.688 57.370 1.00 53.59 749 THR A CA 1
ATOM 6056 C C . THR A 1 749 ? -15.407 13.073 57.328 1.00 53.59 749 THR A C 1
ATOM 6058 O O . THR A 1 749 ? -15.543 11.857 57.291 1.00 53.59 749 THR A O 1
ATOM 6061 N N . GLU A 1 750 ? -16.467 13.883 57.246 1.00 57.47 750 GLU A N 1
ATOM 6062 C CA . GLU A 1 750 ? -17.864 13.407 57.233 1.00 57.47 750 GLU A CA 1
ATOM 6063 C C . GLU A 1 750 ? -18.246 12.759 55.885 1.00 57.47 750 GLU A C 1
ATOM 6065 O O . GLU A 1 750 ? -19.114 11.887 55.832 1.00 57.47 750 GLU A O 1
ATOM 6070 N N . LYS A 1 751 ? -17.551 13.120 54.793 1.00 59.84 751 LYS A N 1
ATOM 6071 C CA . LYS A 1 751 ? -17.673 12.456 53.481 1.00 59.84 751 LYS A CA 1
ATOM 6072 C C . LYS A 1 751 ? -17.171 11.010 53.535 1.00 59.84 751 LYS A C 1
ATOM 6074 O O . LYS A 1 751 ? -17.791 10.119 52.953 1.00 59.84 751 LYS A O 1
ATOM 6079 N N . GLU A 1 752 ? -16.043 10.779 54.205 1.00 63.59 752 GLU A N 1
ATOM 6080 C CA . GLU A 1 752 ? -15.518 9.428 54.416 1.00 63.59 752 GLU A CA 1
ATOM 6081 C C . GLU A 1 752 ? -16.439 8.611 55.321 1.00 63.59 752 GLU A C 1
ATOM 6083 O O . GLU A 1 752 ? -16.644 7.428 55.058 1.00 63.59 752 GLU A O 1
ATOM 6088 N N . ASP A 1 753 ? -17.049 9.240 56.326 1.00 69.75 753 ASP A N 1
ATOM 6089 C CA . ASP A 1 753 ? -18.007 8.579 57.214 1.00 69.75 753 ASP A CA 1
ATOM 6090 C C . ASP A 1 753 ? -19.293 8.176 56.476 1.00 69.75 753 ASP A C 1
ATOM 6092 O O . ASP A 1 753 ? -19.744 7.041 56.615 1.00 69.75 753 ASP A O 1
ATOM 6096 N N . PHE A 1 754 ? -19.840 9.038 55.610 1.00 76.62 754 PHE A N 1
ATOM 6097 C CA . PHE A 1 754 ? -20.993 8.687 54.771 1.00 76.62 754 PHE A CA 1
ATOM 6098 C C . PHE A 1 754 ? -20.658 7.568 53.771 1.00 76.62 754 PHE A C 1
ATOM 6100 O O . PHE A 1 754 ? -21.439 6.636 53.592 1.00 76.62 754 PHE A O 1
ATOM 6107 N N . ARG A 1 755 ? -19.466 7.604 53.155 1.00 82.31 755 ARG A N 1
ATOM 6108 C CA . ARG A 1 755 ? -18.984 6.518 52.283 1.00 82.31 755 ARG A CA 1
ATOM 6109 C C . ARG A 1 755 ? -18.878 5.198 53.051 1.00 82.31 755 ARG A C 1
ATOM 6111 O O . ARG A 1 755 ? -19.332 4.183 52.537 1.00 82.31 755 ARG A O 1
ATOM 6118 N N . LYS A 1 756 ? -18.336 5.210 54.276 1.00 82.19 756 LYS A N 1
ATOM 6119 C CA . LYS A 1 756 ? -18.246 4.029 55.158 1.00 82.19 756 LYS A CA 1
ATOM 6120 C C . LYS A 1 756 ? -19.625 3.490 55.553 1.00 82.19 756 LYS A C 1
ATOM 6122 O O . LYS A 1 756 ? -19.819 2.277 55.594 1.00 82.19 756 LYS A O 1
ATOM 6127 N N . GLU A 1 757 ? -20.592 4.366 55.821 1.00 83.81 757 GLU A N 1
ATOM 6128 C CA . GLU A 1 757 ? -21.979 3.969 56.100 1.00 83.81 757 GLU A CA 1
ATOM 6129 C C . GLU A 1 757 ? -22.597 3.248 54.890 1.00 83.81 757 GLU A C 1
ATOM 6131 O O . GLU A 1 757 ? -23.162 2.164 55.057 1.00 83.81 757 GLU A O 1
ATOM 6136 N N . VAL A 1 758 ? -22.417 3.777 53.673 1.00 83.56 758 VAL A N 1
ATOM 6137 C CA . VAL A 1 758 ? -22.918 3.142 52.441 1.00 83.56 758 VAL A CA 1
ATOM 6138 C C . VAL A 1 758 ? -22.199 1.822 52.143 1.00 83.56 758 VAL A C 1
ATOM 6140 O O . VAL A 1 758 ? -22.865 0.835 51.844 1.00 83.56 758 VAL A O 1
ATOM 6143 N N . THR A 1 759 ? -20.871 1.736 52.283 1.00 84.38 759 THR A N 1
ATOM 6144 C CA . THR A 1 759 ? -20.147 0.467 52.064 1.00 84.38 759 THR A CA 1
ATOM 6145 C C . THR A 1 759 ? -20.531 -0.605 53.084 1.00 84.38 759 THR A C 1
ATOM 6147 O O . THR A 1 759 ? -20.699 -1.769 52.718 1.00 84.38 759 THR A O 1
ATOM 6150 N N . SER A 1 760 ? -20.764 -0.227 54.347 1.00 84.81 760 SER A N 1
ATOM 6151 C CA . SER A 1 760 ? -21.278 -1.151 55.369 1.00 84.81 760 SER A CA 1
ATOM 6152 C C . SER A 1 760 ? -22.669 -1.691 55.026 1.00 84.81 760 SER A C 1
ATOM 6154 O O . SER A 1 760 ? -23.018 -2.815 55.395 1.00 84.81 760 SER A O 1
ATOM 6156 N N . MET A 1 761 ? -23.465 -0.893 54.312 1.00 85.88 761 MET A N 1
ATOM 6157 C CA . MET A 1 761 ? -24.787 -1.284 53.858 1.00 85.88 761 MET A CA 1
ATOM 6158 C C . MET A 1 761 ? -24.718 -2.202 52.638 1.00 85.88 761 MET A C 1
ATOM 6160 O O . MET A 1 761 ? -25.385 -3.235 52.624 1.00 85.88 761 MET A O 1
ATOM 6164 N N . LEU A 1 762 ? -23.832 -1.901 51.689 1.00 85.06 762 LEU A N 1
ATOM 6165 C CA . LEU A 1 762 ? -23.565 -2.751 50.529 1.00 85.06 762 LEU A CA 1
ATOM 6166 C C . LEU A 1 762 ? -23.118 -4.162 50.935 1.00 85.06 762 LEU A C 1
ATOM 6168 O O . LEU A 1 762 ? -23.555 -5.128 50.320 1.00 85.06 762 LEU A O 1
ATOM 6172 N N . LEU A 1 763 ? -22.346 -4.317 52.020 1.00 85.62 763 LEU A N 1
ATOM 6173 C CA . LEU A 1 763 ? -22.028 -5.639 52.589 1.00 85.62 763 LEU A CA 1
ATOM 6174 C C . LEU A 1 763 ? -23.281 -6.416 53.018 1.00 85.62 763 LEU A C 1
ATOM 6176 O O . LEU A 1 763 ? -23.391 -7.620 52.782 1.00 85.62 763 LEU A O 1
ATOM 6180 N N . LYS A 1 764 ? -24.236 -5.735 53.660 1.00 85.38 764 LYS A N 1
ATOM 6181 C CA . LYS A 1 764 ? -25.495 -6.348 54.111 1.00 85.38 764 LYS A CA 1
ATOM 6182 C C . LYS A 1 764 ? -26.412 -6.684 52.940 1.00 85.38 764 LYS A C 1
ATOM 6184 O O . LYS A 1 764 ? -27.160 -7.660 53.019 1.00 85.38 764 LYS A O 1
ATOM 6189 N N . ASP A 1 765 ? -26.376 -5.879 51.885 1.00 83.50 765 ASP A N 1
ATOM 6190 C CA . ASP A 1 765 ? -27.144 -6.102 50.663 1.00 83.50 765 ASP A CA 1
ATOM 6191 C C . ASP A 1 765 ? -26.536 -7.233 49.823 1.00 83.50 765 ASP A C 1
ATOM 6193 O O . ASP A 1 765 ? -27.280 -8.103 49.373 1.00 83.50 765 ASP A O 1
ATOM 6197 N N . TYR A 1 766 ? -25.205 -7.334 49.745 1.00 84.88 766 TYR A N 1
ATOM 6198 C CA . TYR A 1 766 ? -24.501 -8.481 49.164 1.00 84.88 766 TYR A CA 1
ATOM 6199 C C . TYR A 1 766 ? -24.833 -9.790 49.888 1.00 84.88 766 TYR A C 1
ATOM 6201 O O . TYR A 1 766 ? -25.184 -10.777 49.248 1.00 84.88 766 TYR A O 1
ATOM 6209 N N . ALA A 1 767 ? -24.809 -9.801 51.225 1.00 84.50 767 ALA A N 1
ATOM 6210 C CA . ALA A 1 767 ? -25.166 -10.991 51.998 1.00 84.50 767 ALA A CA 1
ATOM 6211 C C . ALA A 1 767 ? -26.621 -11.442 51.762 1.00 84.50 767 ALA A C 1
ATOM 6213 O O . ALA A 1 767 ? -26.898 -12.639 51.740 1.00 84.50 767 ALA A O 1
ATOM 6214 N N . ALA A 1 768 ? -27.546 -10.497 51.570 1.00 82.69 768 ALA A N 1
ATOM 6215 C CA . ALA A 1 768 ? -28.960 -10.791 51.343 1.00 82.69 768 ALA A CA 1
ATOM 6216 C C . ALA A 1 768 ? -29.286 -11.180 49.890 1.00 82.69 768 ALA A C 1
ATOM 6218 O O . ALA A 1 768 ? -30.201 -11.966 49.668 1.00 82.69 768 ALA A O 1
ATOM 6219 N N . MET A 1 769 ? -28.553 -10.642 48.911 1.00 84.19 769 MET A N 1
ATOM 6220 C CA . MET A 1 769 ? -28.783 -10.836 47.471 1.00 84.19 769 MET A CA 1
ATOM 6221 C C . MET A 1 769 ? -27.629 -11.579 46.783 1.00 84.19 769 MET A C 1
ATOM 6223 O O . MET A 1 769 ? -27.436 -11.467 45.574 1.00 84.19 769 MET A O 1
ATOM 6227 N N . LYS A 1 770 ? -26.881 -12.388 47.540 1.00 81.62 770 LYS A N 1
ATOM 6228 C CA . LYS A 1 770 ? -25.733 -13.170 47.061 1.00 81.62 770 LYS A CA 1
ATOM 6229 C C . LYS A 1 770 ? -25.974 -13.939 45.748 1.00 81.62 770 LYS A C 1
ATOM 6231 O O . LYS A 1 770 ? -25.113 -13.836 44.878 1.00 81.62 770 LYS A O 1
ATOM 6236 N N . PRO A 1 771 ? -27.096 -14.665 45.538 1.00 81.25 771 PRO A N 1
ATOM 6237 C CA . PRO A 1 771 ? -27.311 -15.378 44.274 1.00 81.25 771 PRO A CA 1
ATOM 6238 C C . PRO A 1 771 ? -27.423 -14.433 43.068 1.00 81.25 771 PRO A C 1
ATOM 6240 O O . PRO A 1 771 ? -26.928 -14.755 41.993 1.00 81.25 771 PRO A O 1
ATOM 6243 N N . LEU A 1 772 ? -28.004 -13.242 43.252 1.00 81.06 772 LEU A N 1
ATOM 6244 C CA . LEU A 1 772 ? -28.127 -12.238 42.193 1.00 81.06 772 LEU A CA 1
ATOM 6245 C C . LEU A 1 772 ? -26.768 -11.615 41.843 1.00 81.06 772 LEU A C 1
ATOM 6247 O O . LEU A 1 772 ? -26.479 -11.404 40.669 1.00 81.06 772 LEU A O 1
ATOM 6251 N N . PHE A 1 773 ? -25.911 -11.375 42.841 1.00 83.38 773 PHE A N 1
ATOM 6252 C CA . PHE A 1 773 ? -24.551 -10.874 42.621 1.00 83.38 773 PHE A CA 1
ATOM 6253 C C . PHE A 1 773 ? -23.622 -11.910 41.980 1.00 83.38 773 PHE A C 1
ATOM 6255 O O . PHE A 1 773 ? -22.824 -11.534 41.131 1.00 83.38 773 PHE A O 1
ATOM 6262 N N . LEU A 1 774 ? -23.724 -13.193 42.344 1.00 78.69 774 LEU A N 1
ATOM 6263 C CA . LEU A 1 774 ? -22.934 -14.261 41.714 1.00 78.69 774 LEU A CA 1
ATOM 6264 C C . LEU A 1 774 ? -23.357 -14.483 40.259 1.00 78.69 774 LEU A C 1
ATOM 6266 O O . LEU A 1 774 ? -22.505 -14.500 39.378 1.00 78.69 774 LEU A O 1
ATOM 6270 N N . SER A 1 775 ? -24.668 -14.528 39.999 1.00 77.19 775 SER A N 1
ATOM 6271 C CA . SER A 1 775 ? -25.196 -14.575 38.633 1.00 77.19 775 SER A CA 1
ATOM 6272 C C . SER A 1 775 ? -24.797 -13.339 37.825 1.00 77.19 775 SER A C 1
ATOM 6274 O O . SER A 1 775 ? -24.512 -13.440 36.638 1.00 77.19 775 SER A O 1
ATOM 6276 N N . ALA A 1 776 ? -24.755 -12.153 38.440 1.00 74.69 776 ALA A N 1
ATOM 6277 C CA . ALA A 1 776 ? -24.179 -10.978 37.802 1.00 74.69 776 ALA A CA 1
ATOM 6278 C C . ALA A 1 776 ? -22.691 -11.192 37.500 1.00 74.69 776 ALA A C 1
ATOM 6280 O O . ALA A 1 776 ? -22.317 -11.097 36.342 1.00 74.69 776 ALA A O 1
ATOM 6281 N N . LYS A 1 777 ? -21.862 -11.544 38.487 1.00 78.75 777 LYS A N 1
ATOM 6282 C CA . LYS A 1 777 ? -20.414 -11.738 38.322 1.00 78.75 777 LYS A CA 1
ATOM 6283 C C . LYS A 1 777 ? -20.064 -12.685 37.169 1.00 78.75 777 LYS A C 1
ATOM 6285 O O . LYS A 1 777 ? -19.270 -12.313 36.320 1.00 78.75 777 LYS A O 1
ATOM 6290 N N . GLU A 1 778 ? -20.721 -13.840 37.082 1.00 68.25 778 GLU A N 1
ATOM 6291 C CA . GLU A 1 778 ? -20.520 -14.803 35.986 1.00 68.25 778 GLU A CA 1
ATOM 6292 C C . GLU A 1 778 ? -20.897 -14.241 34.603 1.00 68.25 778 GLU A C 1
ATOM 6294 O O . GLU A 1 778 ? -20.349 -14.673 33.594 1.00 68.25 778 GLU A O 1
ATOM 6299 N N . ARG A 1 779 ? -21.815 -13.266 34.540 1.00 64.38 779 ARG A N 1
ATOM 6300 C CA . ARG A 1 779 ? -22.163 -12.536 33.307 1.00 64.38 779 ARG A CA 1
ATOM 6301 C C . ARG A 1 779 ? -21.167 -11.417 32.972 1.00 64.38 779 ARG A C 1
ATOM 6303 O O . ARG A 1 779 ? -21.050 -11.065 31.804 1.00 64.38 779 ARG A O 1
ATOM 6310 N N . TYR A 1 780 ? -20.500 -10.838 33.977 1.00 60.28 780 TYR A N 1
ATOM 6311 C CA . TYR A 1 780 ? -19.512 -9.756 33.826 1.00 60.28 780 TYR A CA 1
ATOM 6312 C C . TYR A 1 780 ? -18.077 -10.255 33.630 1.00 60.28 780 TYR A C 1
ATOM 6314 O O . TYR A 1 780 ? -17.234 -9.473 33.184 1.00 60.28 780 TYR A O 1
ATOM 6322 N N . ASP A 1 781 ? -17.788 -11.520 33.945 1.00 56.69 781 ASP A N 1
ATOM 6323 C CA . ASP A 1 781 ? -16.542 -12.166 33.547 1.00 56.69 781 ASP A CA 1
ATOM 6324 C C . ASP A 1 781 ? -16.543 -12.264 32.018 1.00 56.69 781 ASP A C 1
ATOM 6326 O O . ASP A 1 781 ? -17.124 -13.167 31.415 1.00 56.69 781 ASP A O 1
ATOM 6330 N N . ILE A 1 782 ? -15.911 -11.268 31.389 1.00 50.28 782 ILE A N 1
ATOM 6331 C CA . ILE A 1 782 ? -15.559 -11.282 29.972 1.00 50.28 782 ILE A CA 1
ATOM 6332 C C . ILE A 1 782 ? -14.930 -12.659 29.744 1.00 50.28 782 ILE A C 1
ATOM 6334 O O . ILE A 1 782 ? -13.991 -12.993 30.483 1.00 50.28 782 ILE A O 1
ATOM 6338 N N . PRO A 1 783 ? -15.417 -13.485 28.792 1.00 39.53 783 PRO A N 1
ATOM 6339 C CA . PRO A 1 783 ? -14.676 -14.679 28.446 1.00 39.53 783 PRO A CA 1
ATOM 6340 C C . PRO A 1 783 ? -13.268 -14.185 28.180 1.00 39.53 783 PRO A C 1
ATOM 6342 O O . PRO A 1 783 ? -13.088 -13.222 27.430 1.00 39.53 783 PRO A O 1
ATOM 6345 N N . ILE A 1 784 ? -12.280 -14.785 28.845 1.00 37.22 784 ILE A N 1
ATOM 6346 C CA . ILE A 1 784 ? -10.913 -14.691 28.373 1.00 37.22 784 ILE A CA 1
ATOM 6347 C C . ILE A 1 784 ? -11.049 -15.241 26.958 1.00 37.22 784 ILE A C 1
ATOM 6349 O O . ILE A 1 784 ? -11.026 -16.453 26.751 1.00 37.22 784 ILE A O 1
ATOM 6353 N N . GLN A 1 785 ? -11.270 -14.351 25.979 1.00 36.00 785 GLN A N 1
ATOM 6354 C CA . GLN A 1 785 ? -10.760 -14.554 24.651 1.00 36.00 785 GLN A CA 1
ATOM 6355 C C . GLN A 1 785 ? -9.369 -15.010 24.996 1.00 36.00 785 GLN A C 1
ATOM 6357 O O . GLN A 1 785 ? -8.650 -14.288 25.697 1.00 36.00 785 GLN A O 1
ATOM 6362 N N . SER A 1 786 ? -9.063 -16.269 24.681 1.00 33.81 786 SER A N 1
ATOM 6363 C CA . SER A 1 786 ? -7.683 -16.647 24.530 1.00 33.81 786 SER A CA 1
ATOM 6364 C C . SER A 1 786 ? -7.160 -15.525 23.670 1.00 33.81 786 SER A C 1
ATOM 6366 O O . SER A 1 786 ? -7.494 -15.456 22.483 1.00 33.81 786 SER A O 1
ATOM 6368 N N . GLU A 1 787 ? -6.495 -14.559 24.303 1.00 33.00 787 GLU A N 1
ATOM 6369 C CA . GLU A 1 787 ? -5.674 -13.635 23.597 1.00 33.00 787 GLU A CA 1
ATOM 6370 C C . GLU A 1 787 ? -4.798 -14.656 22.901 1.00 33.00 787 GLU A C 1
ATOM 6372 O O . GLU A 1 787 ? -3.957 -15.330 23.504 1.00 33.00 787 GLU A O 1
ATOM 6377 N N . ILE A 1 788 ? -5.050 -14.835 21.606 1.00 36.12 788 ILE A N 1
ATOM 6378 C CA . ILE A 1 788 ? -3.947 -14.967 20.707 1.00 36.12 788 ILE A CA 1
ATOM 6379 C C . ILE A 1 788 ? -3.215 -13.683 21.031 1.00 36.12 788 ILE A C 1
ATOM 6381 O O . ILE A 1 788 ? -3.504 -12.609 20.508 1.00 36.12 788 ILE A O 1
ATOM 6385 N N . VAL A 1 789 ? -2.334 -13.791 22.025 1.00 31.58 789 VAL A N 1
ATOM 6386 C CA . VAL A 1 789 ? -1.224 -12.914 22.187 1.00 31.58 789 VAL A CA 1
ATOM 6387 C C . VAL A 1 789 ? -0.519 -13.215 20.881 1.00 31.58 789 VAL A C 1
ATOM 6389 O O . VAL A 1 789 ? 0.350 -14.076 20.791 1.00 31.58 789 VAL A O 1
ATOM 6392 N N . SER A 1 790 ? -0.913 -12.505 19.826 1.00 36.34 790 SER A N 1
ATOM 6393 C CA . SER A 1 790 ? 0.011 -12.089 18.810 1.00 36.34 790 SER A CA 1
ATOM 6394 C C . SER A 1 790 ? 0.955 -11.169 19.568 1.00 36.34 790 SER A C 1
ATOM 6396 O O . SER A 1 790 ? 0.936 -9.944 19.441 1.00 36.34 790 SER A O 1
ATOM 6398 N N . SER A 1 791 ? 1.769 -11.771 20.440 1.00 30.36 791 SER A N 1
ATOM 6399 C CA . SER A 1 791 ? 3.044 -11.227 20.787 1.00 30.36 791 SER A CA 1
ATOM 6400 C C . SER A 1 791 ? 3.711 -11.237 19.440 1.00 30.36 791 SER A C 1
ATOM 6402 O O . SER A 1 791 ? 4.187 -12.266 18.963 1.00 30.36 791 SER A O 1
ATOM 6404 N N . ILE A 1 792 ? 3.677 -10.079 18.802 1.00 37.00 792 ILE A N 1
ATOM 6405 C CA . ILE A 1 792 ? 4.670 -9.726 17.822 1.00 37.00 792 ILE A CA 1
ATOM 6406 C C . ILE A 1 792 ? 5.971 -9.708 18.627 1.00 37.00 792 ILE A C 1
ATOM 6408 O O . ILE A 1 792 ? 6.406 -8.690 19.162 1.00 37.00 792 ILE A O 1
ATOM 6412 N N . SER A 1 793 ? 6.540 -10.888 18.840 1.00 31.16 793 SER A N 1
ATOM 6413 C CA . SER A 1 793 ? 7.955 -11.025 19.066 1.00 31.16 793 SER A CA 1
ATOM 6414 C C . SER A 1 793 ? 8.542 -10.994 17.673 1.00 31.16 793 SER A C 1
ATOM 6416 O O . SER A 1 793 ? 8.435 -11.966 16.925 1.00 31.16 793 SER A O 1
ATOM 6418 N N . PHE A 1 794 ? 9.136 -9.863 17.311 1.00 33.53 794 PHE A N 1
ATOM 6419 C CA . PHE A 1 794 ? 10.088 -9.876 16.217 1.00 33.53 794 PHE A CA 1
ATOM 6420 C C . PHE A 1 794 ? 11.097 -10.993 16.510 1.00 33.53 794 PHE A C 1
ATOM 6422 O O . PHE A 1 794 ? 11.525 -11.107 17.668 1.00 33.53 794 PHE A O 1
ATOM 6429 N N . PRO A 1 795 ? 11.452 -11.841 15.532 1.00 30.30 795 PRO A N 1
ATOM 6430 C CA . PRO A 1 795 ? 12.545 -12.774 15.729 1.00 30.30 795 PRO A CA 1
ATOM 6431 C C . PRO A 1 795 ? 13.761 -11.951 16.151 1.00 30.30 795 PRO A C 1
ATOM 6433 O O . PRO A 1 795 ? 14.261 -11.116 15.398 1.00 30.30 795 PRO A O 1
ATOM 6436 N N . VAL A 1 796 ? 14.195 -12.128 17.400 1.00 36.69 796 VAL A N 1
ATOM 6437 C CA . VAL A 1 796 ? 15.428 -11.513 17.875 1.00 36.69 796 VAL A CA 1
ATOM 6438 C C . VAL A 1 796 ? 16.538 -12.273 17.175 1.00 36.69 796 VAL A C 1
ATOM 6440 O O . VAL A 1 796 ? 16.911 -13.367 17.599 1.00 36.69 796 VAL A O 1
ATOM 6443 N N . LEU A 1 797 ? 17.037 -11.714 16.074 1.00 38.81 797 LEU A N 1
ATOM 6444 C CA . LEU A 1 797 ? 18.323 -12.112 15.526 1.00 38.81 797 LEU A CA 1
ATOM 6445 C C . LEU A 1 797 ? 19.337 -11.975 16.664 1.00 38.81 797 LEU A C 1
ATOM 6447 O O . LEU A 1 797 ? 19.625 -10.872 17.131 1.00 38.81 797 LEU A O 1
ATOM 6451 N N . ARG A 1 798 ? 19.826 -13.110 17.169 1.00 38.31 798 ARG A N 1
ATOM 6452 C CA . ARG A 1 798 ? 20.997 -13.119 18.041 1.00 38.31 798 ARG A CA 1
ATOM 6453 C C . ARG A 1 798 ? 22.177 -12.748 17.159 1.00 38.31 798 ARG A C 1
ATOM 6455 O O . ARG A 1 798 ? 22.593 -13.541 16.326 1.00 38.31 798 ARG A O 1
ATOM 6462 N N . LEU A 1 799 ? 22.638 -11.516 17.306 1.00 45.34 799 LEU A N 1
ATOM 6463 C CA . LEU A 1 799 ? 23.845 -11.036 16.657 1.00 45.34 799 LEU A CA 1
ATOM 6464 C C . LEU A 1 799 ? 25.055 -11.546 17.448 1.00 45.34 799 LEU A C 1
ATOM 6466 O O . LEU A 1 799 ? 25.076 -11.429 18.674 1.00 45.34 799 LEU A O 1
ATOM 6470 N N . ASP A 1 800 ? 26.045 -12.102 16.751 1.00 46.72 800 ASP A N 1
ATOM 6471 C CA . ASP A 1 800 ? 27.269 -12.636 17.367 1.00 46.72 800 ASP A CA 1
ATOM 6472 C C . ASP A 1 800 ? 28.165 -11.524 17.948 1.00 46.72 800 ASP A C 1
ATOM 6474 O O . ASP A 1 800 ? 28.938 -11.755 18.878 1.00 46.72 800 ASP A O 1
ATOM 6478 N N . THR A 1 801 ? 28.025 -10.293 17.447 1.00 51.75 801 THR A N 1
ATOM 6479 C CA . THR A 1 801 ? 28.718 -9.094 17.933 1.00 51.75 801 THR A CA 1
ATOM 6480 C C . THR A 1 801 ? 27.728 -8.125 18.579 1.00 51.75 801 THR A C 1
ATOM 6482 O O . THR A 1 801 ? 26.687 -7.796 18.019 1.00 51.75 801 THR A O 1
ATOM 6485 N N . THR A 1 802 ? 28.033 -7.660 19.791 1.00 54.06 802 THR A N 1
ATOM 6486 C CA . THR A 1 802 ? 27.147 -6.795 20.598 1.00 54.06 802 THR A CA 1
ATOM 6487 C C . THR A 1 802 ? 27.399 -5.298 20.404 1.00 54.06 802 THR A C 1
ATOM 6489 O O . THR A 1 802 ? 26.632 -4.472 20.904 1.00 54.06 802 THR A O 1
ATOM 6492 N N . GLN A 1 803 ? 28.457 -4.946 19.671 1.00 54.81 803 GLN A N 1
ATOM 6493 C CA . GLN A 1 803 ? 28.859 -3.581 19.346 1.00 54.81 803 GLN A CA 1
ATOM 6494 C C . GLN A 1 803 ? 29.127 -3.501 17.847 1.00 54.81 803 GLN A C 1
ATOM 6496 O O . GLN A 1 803 ? 29.858 -4.334 17.318 1.00 54.81 803 GLN A O 1
ATOM 6501 N N . PHE A 1 804 ? 28.547 -2.499 17.191 1.00 55.81 804 PHE A N 1
ATOM 6502 C CA . PHE A 1 804 ? 28.721 -2.269 15.758 1.00 55.81 804 PHE A CA 1
ATOM 6503 C C . PHE A 1 804 ? 29.280 -0.877 15.509 1.00 55.81 804 PHE A C 1
ATOM 6505 O O . PHE A 1 804 ? 28.856 0.100 16.143 1.00 55.81 804 PHE A O 1
ATOM 6512 N N . ARG A 1 805 ? 30.222 -0.785 14.567 1.00 55.47 805 ARG A N 1
ATOM 6513 C CA . ARG A 1 805 ? 30.613 0.495 13.972 1.00 55.47 805 ARG A CA 1
ATOM 6514 C C . ARG A 1 805 ? 29.660 0.832 12.816 1.00 55.47 805 ARG A C 1
ATOM 6516 O O . ARG A 1 805 ? 29.250 -0.079 12.107 1.00 55.47 805 ARG A O 1
ATOM 6523 N N . PRO A 1 806 ? 29.343 2.114 12.558 1.00 48.03 806 PRO A N 1
ATOM 6524 C CA . PRO A 1 806 ? 28.414 2.503 11.485 1.00 48.03 806 PRO A CA 1
ATOM 6525 C C . PRO A 1 806 ? 28.813 2.059 10.064 1.00 48.03 806 PRO A C 1
ATOM 6527 O O . PRO A 1 806 ? 27.979 2.074 9.169 1.00 48.03 806 PRO A O 1
ATOM 6530 N N . SER A 1 807 ? 30.069 1.655 9.851 1.00 51.19 807 SER A N 1
ATOM 6531 C CA . SER A 1 807 ? 30.594 1.126 8.584 1.00 51.19 807 SER A CA 1
ATOM 6532 C C . SER A 1 807 ? 30.525 -0.404 8.453 1.00 51.19 807 SER A C 1
ATOM 6534 O O . SER A 1 807 ? 30.937 -0.942 7.430 1.00 51.19 807 SER A O 1
ATOM 6536 N N . GLU A 1 808 ? 30.092 -1.125 9.489 1.00 54.44 808 GLU A N 1
ATOM 6537 C CA . GLU A 1 808 ? 30.006 -2.589 9.485 1.00 54.44 808 GLU A CA 1
ATOM 6538 C C . GLU A 1 808 ? 28.589 -3.026 9.091 1.00 54.44 808 GLU A C 1
ATOM 6540 O O . GLU A 1 808 ? 27.645 -2.899 9.869 1.00 54.44 808 GLU A O 1
ATOM 6545 N N . SER A 1 809 ? 28.428 -3.546 7.871 1.00 51.78 809 SER A N 1
ATOM 6546 C CA . SER A 1 809 ? 27.169 -4.136 7.403 1.00 51.78 809 SER A CA 1
ATOM 6547 C C . SER A 1 809 ? 27.080 -5.613 7.795 1.00 51.78 809 SER A C 1
ATOM 6549 O O . SER A 1 809 ? 27.997 -6.383 7.512 1.00 51.78 809 SER A O 1
ATOM 6551 N N . ILE A 1 810 ? 25.953 -6.028 8.373 1.00 55.38 810 ILE A N 1
ATOM 6552 C CA . ILE A 1 810 ? 25.673 -7.437 8.709 1.00 55.38 810 ILE A CA 1
ATOM 6553 C C . ILE A 1 810 ? 25.371 -8.256 7.432 1.00 55.38 810 ILE A C 1
ATOM 6555 O O . ILE A 1 810 ? 25.711 -9.435 7.359 1.00 55.38 810 ILE A O 1
ATOM 6559 N N . SER A 1 811 ? 24.770 -7.622 6.414 1.00 46.84 811 SER A N 1
ATOM 6560 C CA . SER A 1 811 ? 24.486 -8.141 5.063 1.00 46.84 811 SER A CA 1
ATOM 6561 C C . SER A 1 811 ? 23.945 -7.008 4.167 1.00 46.84 811 SER A C 1
ATOM 6563 O O . SER A 1 811 ? 23.764 -5.894 4.657 1.00 46.84 811 SER A O 1
ATOM 6565 N N . GLU A 1 812 ? 23.625 -7.283 2.892 1.00 43.88 812 GLU A N 1
ATOM 6566 C CA . GLU A 1 812 ? 22.772 -6.392 2.079 1.00 43.88 812 GLU A CA 1
ATOM 6567 C C . GLU A 1 812 ? 21.481 -6.054 2.843 1.00 43.88 812 GLU A C 1
ATOM 6569 O O . GLU A 1 812 ? 20.883 -6.939 3.470 1.00 43.88 812 GLU A O 1
ATOM 6574 N N . GLU A 1 813 ? 21.071 -4.782 2.807 1.00 44.44 813 GLU A N 1
ATOM 6575 C CA . GLU A 1 813 ? 19.816 -4.310 3.391 1.00 44.44 813 GLU A CA 1
ATOM 6576 C C . GLU A 1 813 ? 18.647 -5.043 2.730 1.00 44.44 813 GLU A C 1
ATOM 6578 O O . GLU A 1 813 ? 18.208 -4.719 1.629 1.00 44.44 813 GLU A O 1
ATOM 6583 N N . ARG A 1 814 ? 18.131 -6.070 3.402 1.00 37.50 814 ARG A N 1
ATOM 6584 C CA . ARG A 1 814 ? 16.835 -6.643 3.061 1.00 37.50 814 ARG A CA 1
ATOM 6585 C C . ARG A 1 814 ? 15.806 -5.889 3.875 1.00 37.50 814 ARG A C 1
ATOM 6587 O O . ARG A 1 814 ? 15.886 -5.884 5.105 1.00 37.50 814 ARG A O 1
ATOM 6594 N N . HIS A 1 815 ? 14.835 -5.268 3.208 1.00 33.38 815 HIS A N 1
ATOM 6595 C CA . HIS A 1 815 ? 13.612 -4.876 3.894 1.00 33.38 815 HIS A CA 1
ATOM 6596 C C . HIS A 1 815 ? 13.105 -6.105 4.651 1.00 33.38 815 HIS A C 1
ATOM 6598 O O . HIS A 1 815 ? 13.040 -7.201 4.091 1.00 33.38 815 HIS A O 1
ATOM 6604 N N . SER A 1 816 ? 12.813 -5.955 5.941 1.00 36.53 816 SER A N 1
ATOM 6605 C CA . SER A 1 816 ? 12.087 -6.994 6.648 1.00 36.53 816 SER A CA 1
ATOM 6606 C C . SER A 1 816 ? 10.721 -7.106 5.980 1.00 36.53 816 SER A C 1
ATOM 6608 O O . SER A 1 816 ? 9.847 -6.260 6.170 1.00 36.53 816 SER A O 1
ATOM 6610 N N . ASP A 1 817 ? 10.541 -8.139 5.162 1.00 28.09 817 ASP A N 1
ATOM 6611 C CA . ASP A 1 817 ? 9.216 -8.524 4.713 1.00 28.09 817 ASP A CA 1
ATOM 6612 C C . ASP A 1 817 ? 8.441 -8.952 5.959 1.00 28.09 817 ASP A C 1
ATOM 6614 O O . ASP A 1 817 ? 8.607 -10.048 6.497 1.00 28.09 817 ASP A O 1
ATOM 6618 N N . CYS A 1 818 ? 7.612 -8.040 6.467 1.00 33.19 818 CYS A N 1
ATOM 6619 C CA . CYS A 1 818 ? 6.537 -8.376 7.384 1.00 33.19 818 CYS A CA 1
ATOM 6620 C C . CYS A 1 818 ? 5.539 -9.235 6.606 1.00 33.19 818 CYS A C 1
ATOM 6622 O O . CYS A 1 818 ? 4.560 -8.729 6.058 1.00 33.19 818 CYS A O 1
ATOM 6624 N N . VAL A 1 819 ? 5.806 -10.537 6.543 1.00 31.14 819 VAL A N 1
ATOM 6625 C CA . VAL A 1 819 ? 4.835 -11.533 6.102 1.00 31.14 819 VAL A CA 1
ATOM 6626 C C . VAL A 1 819 ? 3.847 -11.716 7.251 1.00 31.14 819 VAL A C 1
ATOM 6628 O O . VAL A 1 819 ? 4.000 -12.588 8.101 1.00 31.14 819 VAL A O 1
ATOM 6631 N N . VAL A 1 820 ? 2.871 -10.814 7.330 1.00 33.16 820 VAL A N 1
ATOM 6632 C CA . VAL A 1 820 ? 1.684 -10.972 8.174 1.00 33.16 820 VAL A CA 1
ATOM 6633 C C . VAL A 1 820 ? 0.495 -11.119 7.234 1.00 33.16 820 VAL A C 1
ATOM 6635 O O . VAL A 1 820 ? 0.335 -10.324 6.310 1.00 33.16 820 VAL A O 1
ATOM 6638 N N . ASP A 1 821 ? -0.330 -12.136 7.466 1.00 30.48 821 ASP A N 1
ATOM 6639 C CA . ASP A 1 821 ? -1.435 -12.557 6.594 1.00 30.48 821 ASP A CA 1
ATOM 6640 C C . ASP A 1 821 ? -2.687 -11.651 6.639 1.00 30.48 821 ASP A C 1
ATOM 6642 O O . ASP A 1 821 ? -3.811 -12.131 6.511 1.00 30.48 821 ASP A O 1
ATOM 6646 N N . VAL A 1 822 ? -2.537 -10.328 6.796 1.00 32.62 822 VAL A N 1
ATOM 6647 C CA . VAL A 1 822 ? -3.676 -9.383 6.860 1.00 32.62 822 VAL A CA 1
ATOM 6648 C C . VAL A 1 822 ? -3.340 -8.057 6.144 1.00 32.62 822 VAL A C 1
ATOM 6650 O O . VAL A 1 822 ? -2.176 -7.645 6.172 1.00 32.62 822 VAL A O 1
ATOM 6653 N N . PRO A 1 823 ? -4.301 -7.365 5.482 1.00 32.50 823 PRO A N 1
ATOM 6654 C CA . PRO A 1 823 ? -4.005 -6.183 4.673 1.00 32.50 823 PRO A CA 1
ATOM 6655 C C . PRO A 1 823 ? -3.407 -5.026 5.481 1.00 32.50 823 PRO A C 1
ATOM 6657 O O . PRO A 1 823 ? -3.859 -4.694 6.575 1.00 32.50 823 PRO A O 1
ATOM 6660 N N . LYS A 1 824 ? -2.413 -4.364 4.880 1.00 32.41 824 LYS A N 1
ATOM 6661 C CA . LYS A 1 824 ? -1.794 -3.124 5.361 1.00 32.41 824 LYS A CA 1
ATOM 6662 C C . LYS A 1 824 ? -2.809 -1.974 5.406 1.00 32.41 824 LYS A C 1
ATOM 6664 O O . LYS A 1 824 ? -3.003 -1.295 4.405 1.00 32.41 824 LYS A O 1
ATOM 6669 N N . THR A 1 825 ? -3.342 -1.680 6.584 1.00 36.12 825 THR A N 1
ATOM 6670 C CA . THR A 1 825 ? -3.847 -0.353 6.980 1.00 36.12 825 THR A CA 1
ATOM 6671 C C . THR A 1 825 ? -3.622 -0.171 8.486 1.00 36.12 825 THR A C 1
ATOM 6673 O O . THR A 1 825 ? -3.447 -1.156 9.187 1.00 36.12 825 THR A O 1
ATOM 6676 N N . TYR A 1 826 ? -3.620 1.075 8.978 1.00 30.69 826 TYR A N 1
ATOM 6677 C CA . TYR A 1 826 ? -3.460 1.509 10.387 1.00 30.69 826 TYR A CA 1
ATOM 6678 C C . TYR A 1 826 ? -2.041 1.896 10.849 1.00 30.69 826 TYR A C 1
ATOM 6680 O O . TYR A 1 826 ? -1.471 1.334 11.778 1.00 30.69 826 TYR A O 1
ATOM 6688 N N . LEU A 1 827 ? -1.522 2.985 10.276 1.00 33.44 827 LEU A N 1
ATOM 6689 C CA . LEU A 1 827 ? -0.560 3.872 10.941 1.00 33.44 827 LEU A CA 1
ATOM 6690 C C . LEU A 1 827 ? -1.166 5.276 11.041 1.00 33.44 827 LEU A C 1
ATOM 6692 O O . LEU A 1 827 ? -0.732 6.166 10.334 1.00 33.44 827 LEU A O 1
ATOM 6696 N N . THR A 1 828 ? -2.193 5.454 11.879 1.00 38.69 828 THR A N 1
ATOM 6697 C CA . THR A 1 828 ? -2.525 6.716 12.580 1.00 38.69 828 THR A CA 1
ATOM 6698 C C . THR A 1 828 ? -3.799 6.512 13.401 1.00 38.69 828 THR A C 1
ATOM 6700 O O . THR A 1 828 ? -4.909 6.606 12.887 1.00 38.69 828 THR A O 1
ATOM 6703 N N . GLY A 1 829 ? -3.640 6.240 14.692 1.00 27.88 829 GLY A N 1
ATOM 6704 C CA . GLY A 1 829 ? -4.734 6.162 15.657 1.00 27.88 829 GLY A CA 1
ATOM 6705 C C . GLY A 1 829 ? -4.228 5.511 16.935 1.00 27.88 829 GLY A C 1
ATOM 6706 O O . GLY A 1 829 ? -3.595 4.464 16.880 1.00 27.88 829 GLY A O 1
ATOM 6707 N N . LYS A 1 830 ? -4.444 6.137 18.096 1.00 39.00 830 LYS A N 1
ATOM 6708 C CA . LYS A 1 830 ? -4.058 5.540 19.388 1.00 39.00 830 LYS A CA 1
ATOM 6709 C C . LYS A 1 830 ? -4.901 4.309 19.759 1.00 39.00 830 LYS A C 1
ATOM 6711 O O . LYS A 1 830 ? -4.533 3.623 20.704 1.00 39.00 830 LYS A O 1
ATOM 6716 N N . LEU A 1 831 ? -5.971 4.035 19.015 1.00 28.33 831 LEU A N 1
ATOM 6717 C CA . LEU A 1 831 ? -6.792 2.826 19.030 1.00 28.33 831 LEU A CA 1
ATOM 6718 C C . LEU A 1 831 ? -7.287 2.588 17.586 1.00 28.33 831 LEU A C 1
ATOM 6720 O O . LEU A 1 831 ? -7.577 3.578 16.903 1.00 28.33 831 LEU A O 1
ATOM 6724 N N . PRO A 1 832 ? -7.362 1.340 17.093 1.00 30.39 832 PRO A N 1
ATOM 6725 C CA . PRO A 1 832 ? -8.039 1.047 15.831 1.00 30.39 832 PRO A CA 1
ATOM 6726 C C . PRO A 1 832 ? -9.554 1.296 15.979 1.00 30.39 832 PRO A C 1
ATOM 6728 O O . PRO A 1 832 ? -10.101 0.989 17.038 1.00 30.39 832 PRO A O 1
ATOM 6731 N N . PRO A 1 833 ? -10.258 1.824 14.960 1.00 28.06 833 PRO A N 1
ATOM 6732 C CA . PRO A 1 833 ? -11.710 1.707 14.913 1.00 28.06 833 PRO A CA 1
ATOM 6733 C C . PRO A 1 833 ? -12.083 0.240 14.661 1.00 28.06 833 PRO A C 1
ATOM 6735 O O . PRO A 1 833 ? -11.614 -0.366 13.694 1.00 28.06 833 PRO A O 1
ATOM 6738 N N . SER A 1 834 ? -12.925 -0.332 15.520 1.00 27.30 834 SER A N 1
ATOM 6739 C CA . SER A 1 834 ? -13.590 -1.614 15.287 1.00 27.30 834 SER A CA 1
ATOM 6740 C C . SER A 1 834 ? -14.653 -1.434 14.208 1.00 27.30 834 SER A C 1
ATOM 6742 O O . SER A 1 834 ? -15.810 -1.151 14.491 1.00 27.30 834 SER A O 1
ATOM 6744 N N . ILE A 1 835 ? -14.269 -1.579 12.941 1.00 28.05 835 ILE A N 1
ATOM 6745 C CA . ILE A 1 835 ? -15.255 -1.743 11.873 1.00 28.05 835 ILE A CA 1
ATOM 6746 C C . ILE A 1 835 ? -15.583 -3.232 11.812 1.00 28.05 835 ILE A C 1
ATOM 6748 O O . ILE A 1 835 ? -14.896 -4.003 11.144 1.00 28.05 835 ILE A O 1
ATOM 6752 N N . VAL A 1 836 ? -16.622 -3.638 12.540 1.00 28.48 836 VAL A N 1
ATOM 6753 C CA . VAL A 1 836 ? -17.306 -4.905 12.278 1.00 28.48 836 VAL A CA 1
ATOM 6754 C C . VAL A 1 836 ? -18.218 -4.647 11.087 1.00 28.48 836 VAL A C 1
ATOM 6756 O O . VAL A 1 836 ? -19.263 -4.016 11.209 1.00 28.48 836 VAL A O 1
ATOM 6759 N N . GLN A 1 837 ? -17.796 -5.076 9.903 1.00 30.61 837 GLN A N 1
ATOM 6760 C CA . GLN A 1 837 ? -18.727 -5.190 8.792 1.00 30.61 837 GLN A CA 1
ATOM 6761 C C . GLN A 1 837 ? -19.596 -6.421 9.071 1.00 30.61 837 GLN A C 1
ATOM 6763 O O . GLN A 1 837 ? -19.055 -7.521 9.192 1.00 30.61 837 GLN A O 1
ATOM 6768 N N . GLU A 1 838 ? -20.919 -6.254 9.185 1.00 32.47 838 GLU A N 1
ATOM 6769 C CA . GLU A 1 838 ? -21.840 -7.395 9.140 1.00 32.47 838 GLU A CA 1
ATOM 6770 C C . GLU A 1 838 ? -21.501 -8.227 7.902 1.00 32.47 838 GLU A C 1
ATOM 6772 O O . GLU A 1 838 ? -21.424 -7.703 6.783 1.00 32.47 838 GLU A O 1
ATOM 6777 N N . SER A 1 839 ? -21.262 -9.525 8.096 1.00 32.22 839 SER A N 1
ATOM 6778 C CA . SER A 1 839 ? -21.073 -10.428 6.973 1.00 32.22 839 SER A CA 1
ATOM 6779 C C . SER A 1 839 ? -22.321 -10.347 6.103 1.00 32.22 839 SER A C 1
ATOM 6781 O O . SER A 1 839 ? -23.414 -10.715 6.538 1.00 32.22 839 SER A O 1
ATOM 6783 N N . VAL A 1 840 ? -22.171 -9.877 4.867 1.00 32.78 840 VAL A N 1
ATOM 6784 C CA . VAL A 1 840 ? -23.229 -10.023 3.872 1.00 32.78 840 VAL A CA 1
ATOM 6785 C C . VAL A 1 840 ? -23.455 -11.525 3.723 1.00 32.78 840 VAL A C 1
ATOM 6787 O O . VAL A 1 840 ? -22.554 -12.246 3.291 1.00 32.78 840 VAL A O 1
ATOM 6790 N N . VAL A 1 841 ? -24.626 -12.012 4.140 1.00 34.09 841 VAL A N 1
ATOM 6791 C CA . VAL A 1 841 ? -24.991 -13.430 4.053 1.00 34.09 841 VAL A CA 1
ATOM 6792 C C . VAL A 1 841 ? -25.119 -13.790 2.577 1.00 34.09 841 VAL A C 1
ATOM 6794 O O . VAL A 1 841 ? -26.180 -13.653 1.975 1.00 34.09 841 VAL A O 1
ATOM 6797 N N . LEU A 1 842 ? -24.012 -14.221 1.975 1.00 35.00 842 LEU A N 1
ATOM 6798 C CA . LEU A 1 842 ? -23.977 -14.595 0.565 1.00 35.00 842 LEU A CA 1
ATOM 6799 C C . LEU A 1 842 ? -24.447 -16.031 0.307 1.00 35.00 842 LEU A C 1
ATOM 6801 O O . LEU A 1 842 ? -24.572 -16.363 -0.859 1.00 35.00 842 LEU A O 1
ATOM 6805 N N . TYR A 1 843 ? -24.745 -16.855 1.326 1.00 30.50 843 TYR A N 1
ATOM 6806 C CA . TYR A 1 843 ? -25.580 -18.078 1.261 1.00 30.50 843 TYR A CA 1
ATOM 6807 C C . TYR A 1 843 ? -25.623 -18.772 2.650 1.00 30.50 843 TYR A C 1
ATOM 6809 O O . TYR A 1 843 ? -24.620 -18.737 3.363 1.00 30.50 843 TYR A O 1
ATOM 6817 N N . PRO A 1 844 ? -26.715 -19.456 3.057 1.00 37.97 844 PRO A N 1
ATOM 6818 C CA . PRO A 1 844 ? -26.796 -20.158 4.340 1.00 37.97 844 PRO A CA 1
ATOM 6819 C C . PRO A 1 844 ? -26.191 -21.566 4.230 1.00 37.97 844 PRO A C 1
ATOM 6821 O O . PRO A 1 844 ? -26.902 -22.565 4.122 1.00 37.97 844 PRO A O 1
ATOM 6824 N N . ALA A 1 845 ? -24.867 -21.670 4.241 1.00 34.34 845 ALA A N 1
ATOM 6825 C CA . ALA A 1 845 ? -24.177 -22.946 4.401 1.00 34.34 845 ALA A CA 1
ATOM 6826 C C . ALA A 1 845 ? -23.083 -22.798 5.459 1.00 34.34 845 ALA A C 1
ATOM 6828 O O . ALA A 1 845 ? -22.309 -21.846 5.414 1.00 34.34 845 ALA A O 1
ATOM 6829 N N . LYS A 1 846 ? -23.027 -23.748 6.406 1.00 35.53 846 LYS A N 1
ATOM 6830 C CA . LYS A 1 846 ? -21.937 -23.863 7.385 1.00 35.53 846 LYS A CA 1
ATOM 6831 C C . LYS A 1 846 ? -20.608 -23.821 6.634 1.00 35.53 846 LYS A C 1
ATOM 6833 O O . LYS A 1 846 ? -20.292 -24.767 5.909 1.00 35.53 846 LYS A O 1
ATOM 6838 N N . ALA A 1 847 ? -19.838 -22.757 6.831 1.00 35.56 847 ALA A N 1
ATOM 6839 C CA . ALA A 1 847 ? -18.427 -22.777 6.512 1.00 35.56 847 ALA A CA 1
ATOM 6840 C C . ALA A 1 847 ? -17.795 -23.837 7.420 1.00 35.56 847 ALA A C 1
ATOM 6842 O O . ALA A 1 847 ? -17.609 -23.632 8.616 1.00 35.56 847 ALA A O 1
ATOM 6843 N N . VAL A 1 848 ? -17.512 -25.015 6.867 1.00 39.06 848 VAL A N 1
ATOM 6844 C CA . VAL A 1 848 ? -16.409 -25.808 7.408 1.00 39.06 848 VAL A CA 1
ATOM 6845 C C . VAL A 1 848 ? -15.196 -24.889 7.278 1.00 39.06 848 VAL A C 1
ATOM 6847 O O . VAL A 1 848 ? -15.038 -24.327 6.189 1.00 39.06 848 VAL A O 1
ATOM 6850 N N . PRO A 1 849 ? -14.391 -24.668 8.331 1.00 36.94 849 PRO A N 1
ATOM 6851 C CA . PRO A 1 849 ? -13.159 -23.914 8.190 1.00 36.94 849 PRO A CA 1
ATOM 6852 C C . PRO A 1 849 ? -12.320 -24.640 7.142 1.00 36.94 849 PRO A C 1
ATOM 6854 O O . PRO A 1 849 ? -11.734 -25.690 7.393 1.00 36.94 849 PRO A O 1
ATOM 6857 N N . LEU A 1 850 ? -12.359 -24.126 5.918 1.00 38.88 850 LEU A N 1
ATOM 6858 C CA . LEU A 1 850 ? -11.411 -24.480 4.891 1.00 38.88 850 LEU A CA 1
ATOM 6859 C C . LEU A 1 850 ? -10.133 -23.817 5.365 1.00 38.88 850 LEU A C 1
ATOM 6861 O O . LEU A 1 850 ? -9.937 -22.618 5.171 1.00 38.88 850 LEU A O 1
ATOM 6865 N N . GLU A 1 851 ? -9.293 -24.590 6.048 1.00 31.05 851 GLU A N 1
ATOM 6866 C CA . GLU A 1 851 ? -7.893 -24.232 6.136 1.00 31.05 851 GLU A CA 1
ATOM 6867 C C . GLU A 1 851 ? -7.431 -24.037 4.700 1.00 31.05 851 GLU A C 1
ATOM 6869 O O . GLU A 1 851 ? -7.458 -24.956 3.874 1.00 31.05 851 GLU A O 1
ATOM 6874 N N . PHE A 1 852 ? -7.059 -22.803 4.384 1.00 36.88 852 PHE A N 1
ATOM 6875 C CA . PHE A 1 852 ? -6.258 -22.547 3.213 1.00 36.88 852 PHE A CA 1
ATOM 6876 C C . PHE A 1 852 ? -4.931 -23.239 3.505 1.00 36.88 852 PHE A C 1
ATOM 6878 O O . PHE A 1 852 ? -4.036 -22.654 4.113 1.00 36.88 852 PHE A O 1
ATOM 6885 N N . ILE A 1 853 ? -4.828 -24.519 3.140 1.00 37.44 853 ILE A N 1
ATOM 6886 C CA . ILE A 1 853 ? -3.555 -25.215 3.085 1.00 37.44 853 ILE A CA 1
ATOM 6887 C C . ILE A 1 853 ? -2.809 -24.486 1.980 1.00 37.44 853 ILE A C 1
ATOM 6889 O O . ILE A 1 853 ? -2.903 -24.830 0.802 1.00 37.44 853 ILE A O 1
ATOM 6893 N N . ARG A 1 854 ? -2.103 -23.413 2.347 1.00 38.50 854 ARG A N 1
ATOM 6894 C CA . ARG A 1 854 ? -0.977 -22.975 1.545 1.00 38.50 854 ARG A CA 1
ATOM 6895 C C . ARG A 1 854 ? -0.111 -24.218 1.466 1.00 38.50 854 ARG A C 1
ATOM 6897 O O . ARG A 1 854 ? 0.279 -24.703 2.530 1.00 38.50 854 ARG A O 1
ATOM 6904 N N . PRO A 1 855 ? 0.122 -24.789 0.274 1.00 39.53 855 PRO A N 1
ATOM 6905 C CA . PRO A 1 855 ? 1.114 -25.833 0.173 1.00 39.53 855 PRO A CA 1
ATOM 6906 C C . PRO A 1 855 ? 2.376 -25.206 0.744 1.00 39.53 855 PRO A C 1
ATOM 6908 O O . PRO A 1 855 ? 2.878 -24.215 0.207 1.00 39.53 855 PRO A O 1
ATOM 6911 N N . GLU A 1 856 ? 2.812 -25.701 1.900 1.00 42.91 856 GLU A N 1
ATOM 6912 C CA . GLU A 1 856 ? 4.137 -25.387 2.385 1.00 42.91 856 GLU A CA 1
ATOM 6913 C C . GLU A 1 856 ? 5.027 -25.768 1.212 1.00 42.91 856 GLU A C 1
ATOM 6915 O O . GLU A 1 856 ? 4.968 -26.907 0.733 1.00 42.91 856 GLU A O 1
ATOM 6920 N N . TYR A 1 857 ? 5.708 -24.783 0.622 1.00 48.38 857 TYR A N 1
ATOM 6921 C CA . TYR A 1 857 ? 6.649 -25.074 -0.439 1.00 48.38 857 TYR A CA 1
ATOM 6922 C C . TYR A 1 857 ? 7.749 -25.883 0.228 1.00 48.38 857 TYR A C 1
ATOM 6924 O O . TYR A 1 857 ? 8.686 -25.333 0.799 1.00 48.38 857 TYR A O 1
ATOM 6932 N N . VAL A 1 858 ? 7.575 -27.200 0.227 1.00 51.06 858 VAL A N 1
ATOM 6933 C CA . VAL A 1 858 ? 8.611 -28.143 0.577 1.00 51.06 858 VAL A CA 1
ATOM 6934 C C . VAL A 1 858 ? 9.523 -28.099 -0.636 1.00 51.06 858 VAL A C 1
ATOM 6936 O O . VAL A 1 858 ? 9.126 -28.607 -1.692 1.00 51.06 858 VAL A O 1
ATOM 6939 N N . PRO A 1 859 ? 10.699 -27.443 -0.557 1.00 55.72 859 PRO A N 1
ATOM 6940 C CA . PRO A 1 859 ? 11.654 -27.569 -1.637 1.00 55.72 859 PRO A CA 1
ATOM 6941 C C . PRO A 1 859 ? 11.867 -29.073 -1.828 1.00 55.72 859 PRO A C 1
ATOM 6943 O O . PRO A 1 859 ? 12.113 -29.775 -0.839 1.00 55.72 859 PRO A O 1
ATOM 6946 N N . PRO A 1 860 ? 11.691 -29.602 -3.047 1.00 63.75 860 PRO A N 1
ATOM 6947 C CA . PRO A 1 860 ? 11.841 -31.028 -3.266 1.00 63.75 860 PRO A CA 1
ATOM 6948 C C . PRO A 1 860 ? 13.226 -31.462 -2.771 1.00 63.75 860 PRO A C 1
ATOM 6950 O O . PRO A 1 860 ? 14.190 -30.692 -2.870 1.00 63.75 860 PRO A O 1
ATOM 6953 N N . PRO A 1 861 ? 13.319 -32.656 -2.164 1.00 67.81 861 PRO A N 1
ATOM 6954 C CA . PRO A 1 861 ? 14.537 -33.097 -1.507 1.00 67.81 861 PRO A CA 1
ATOM 6955 C C . PRO A 1 861 ? 15.699 -33.089 -2.500 1.00 67.81 861 PRO A C 1
ATOM 6957 O O . PRO A 1 861 ? 15.543 -33.495 -3.654 1.00 67.81 861 PRO A O 1
ATOM 6960 N N . ASN A 1 862 ? 16.867 -32.630 -2.043 1.00 71.56 862 ASN A N 1
ATOM 6961 C CA . ASN A 1 862 ? 18.080 -32.702 -2.850 1.00 71.56 862 ASN A CA 1
ATOM 6962 C C . ASN A 1 862 ? 18.322 -34.164 -3.246 1.00 71.56 862 ASN A C 1
ATOM 6964 O O . ASN A 1 862 ? 18.313 -35.055 -2.395 1.00 71.56 862 ASN A O 1
ATOM 6968 N N . ILE A 1 863 ? 18.539 -34.405 -4.536 1.00 74.44 863 ILE A N 1
ATOM 6969 C CA . ILE A 1 863 ? 18.833 -35.738 -5.055 1.00 74.44 863 ILE A CA 1
ATOM 6970 C C . ILE A 1 863 ? 20.342 -35.956 -4.922 1.00 74.44 863 ILE A C 1
ATOM 6972 O O . ILE A 1 863 ? 21.131 -35.317 -5.619 1.00 74.44 863 ILE A O 1
ATOM 6976 N N . GLU A 1 864 ? 20.750 -36.860 -4.033 1.00 73.06 864 GLU A N 1
ATOM 6977 C CA . GLU A 1 864 ? 22.141 -37.302 -3.905 1.00 73.06 864 GLU A CA 1
ATOM 6978 C C . GLU A 1 864 ? 22.302 -38.685 -4.549 1.00 73.06 864 GLU A C 1
ATOM 6980 O O . GLU A 1 864 ? 21.619 -39.640 -4.182 1.00 73.06 864 GLU A O 1
ATOM 6985 N N . MET A 1 865 ? 23.203 -38.804 -5.527 1.00 77.00 865 MET A N 1
ATOM 6986 C CA . MET A 1 865 ? 23.552 -40.094 -6.128 1.00 77.00 865 MET A CA 1
ATOM 6987 C C . MET A 1 865 ? 24.685 -40.753 -5.347 1.00 77.00 865 MET A C 1
ATOM 6989 O O . MET A 1 865 ? 25.667 -40.100 -4.991 1.00 77.00 865 MET A O 1
ATOM 6993 N N . THR A 1 866 ? 24.596 -42.063 -5.125 1.00 82.69 866 THR A N 1
ATOM 6994 C CA . THR A 1 866 ? 25.663 -42.777 -4.415 1.00 82.69 866 THR A CA 1
ATOM 6995 C C . THR A 1 866 ? 26.923 -42.893 -5.280 1.00 82.69 866 THR A C 1
ATOM 6997 O O . THR A 1 866 ? 26.847 -43.075 -6.497 1.00 82.69 866 THR A O 1
ATOM 7000 N N . GLU A 1 867 ? 28.117 -42.876 -4.674 1.00 80.25 867 GLU A N 1
ATOM 7001 C CA . GLU A 1 867 ? 29.384 -43.011 -5.420 1.00 80.25 867 GLU A CA 1
ATOM 7002 C C . GLU A 1 867 ? 29.448 -44.280 -6.291 1.00 80.25 867 GLU A C 1
ATOM 7004 O O . GLU A 1 867 ? 30.054 -44.281 -7.365 1.00 80.25 867 GLU A O 1
ATOM 7009 N N . LYS A 1 868 ? 28.808 -45.374 -5.851 1.00 84.00 868 LYS A N 1
ATOM 7010 C CA . LYS A 1 868 ? 28.736 -46.630 -6.614 1.00 84.00 868 LYS A CA 1
ATOM 7011 C C . LYS A 1 868 ? 27.926 -46.466 -7.901 1.00 84.00 868 LYS A C 1
ATOM 7013 O O . LYS A 1 868 ? 28.325 -46.993 -8.940 1.00 84.00 868 LYS A O 1
ATOM 7018 N N . GLU A 1 869 ? 26.816 -45.737 -7.847 1.00 82.19 869 GLU A N 1
ATOM 7019 C CA . GLU A 1 869 ? 25.979 -45.452 -9.014 1.00 82.19 869 GLU A CA 1
ATOM 7020 C C . GLU A 1 869 ? 26.674 -44.498 -9.979 1.00 82.19 869 GLU A C 1
ATOM 7022 O O . GLU A 1 869 ? 26.676 -44.757 -11.181 1.00 82.19 869 GLU A O 1
ATOM 7027 N N . ILE A 1 870 ? 27.333 -43.458 -9.459 1.00 82.88 870 ILE A N 1
ATOM 7028 C CA . ILE A 1 870 ? 28.116 -42.511 -10.262 1.00 82.88 870 ILE A CA 1
ATOM 7029 C C . ILE A 1 870 ? 29.190 -43.263 -11.060 1.00 82.88 870 ILE A C 1
ATOM 7031 O O . ILE A 1 870 ? 29.250 -43.152 -12.284 1.00 82.88 870 ILE A O 1
ATOM 7035 N N . ARG A 1 871 ? 29.981 -44.123 -10.400 1.00 84.81 871 ARG A N 1
ATOM 7036 C CA . ARG A 1 871 ? 31.014 -44.931 -11.074 1.00 84.81 871 ARG A CA 1
ATOM 7037 C C . ARG A 1 871 ? 30.428 -45.889 -12.110 1.00 84.81 871 ARG A C 1
ATOM 7039 O O . ARG A 1 871 ? 31.001 -46.035 -13.187 1.00 84.81 871 ARG A O 1
ATOM 7046 N N . ARG A 1 872 ? 29.282 -46.519 -11.819 1.00 89.00 872 ARG A N 1
ATOM 7047 C CA . ARG A 1 872 ? 28.586 -47.399 -12.774 1.00 89.00 872 ARG A CA 1
ATOM 7048 C C . ARG A 1 872 ? 28.141 -46.635 -14.022 1.00 89.00 872 ARG A C 1
ATOM 7050 O O . ARG A 1 872 ? 28.320 -47.146 -15.123 1.00 89.00 872 ARG A O 1
ATOM 7057 N N . LYS A 1 873 ? 27.561 -45.442 -13.861 1.00 84.19 873 LYS A N 1
ATOM 7058 C CA . LYS A 1 873 ? 27.064 -44.641 -14.987 1.00 84.19 873 LYS A CA 1
ATOM 7059 C C . LYS A 1 873 ? 28.198 -44.028 -15.812 1.00 84.19 873 LYS A C 1
ATOM 7061 O O . LYS A 1 873 ? 28.112 -44.018 -17.032 1.00 84.19 873 LYS A O 1
ATOM 7066 N N . ILE A 1 874 ? 29.300 -43.615 -15.188 1.00 85.25 874 ILE A N 1
ATOM 7067 C CA . ILE A 1 874 ? 30.500 -43.150 -15.909 1.00 85.25 874 ILE A CA 1
ATOM 7068 C C . ILE A 1 874 ? 31.146 -44.286 -16.710 1.00 85.25 874 ILE A C 1
ATOM 7070 O O . ILE A 1 874 ? 31.582 -44.071 -17.840 1.00 85.25 874 ILE A O 1
ATOM 7074 N N . ALA A 1 875 ? 31.158 -45.509 -16.170 1.00 87.50 875 ALA A N 1
ATOM 7075 C CA . ALA A 1 875 ? 31.712 -46.676 -16.856 1.00 87.50 875 ALA A CA 1
ATOM 7076 C C . ALA A 1 875 ? 30.977 -47.039 -18.163 1.00 87.50 875 ALA A C 1
ATOM 7078 O O . ALA A 1 875 ? 31.536 -47.773 -18.977 1.00 87.50 875 ALA A O 1
ATOM 7079 N N . LEU A 1 876 ? 29.759 -46.522 -18.390 1.00 83.50 876 LEU A N 1
ATOM 7080 C CA . LEU A 1 876 ? 29.045 -46.677 -19.663 1.00 83.50 876 LEU A CA 1
ATOM 7081 C C . LEU A 1 876 ? 29.789 -46.002 -20.825 1.00 83.50 876 LEU A C 1
ATOM 7083 O O . LEU A 1 876 ? 29.741 -46.507 -21.949 1.00 83.50 876 LEU A O 1
ATOM 7087 N N . GLY A 1 877 ? 30.482 -44.890 -20.553 1.00 83.56 877 GLY A N 1
ATOM 7088 C CA . GLY A 1 877 ? 31.224 -44.111 -21.541 1.00 83.56 877 GLY A CA 1
ATOM 7089 C C . GLY A 1 877 ? 30.383 -43.646 -22.736 1.00 83.56 877 GLY A C 1
ATOM 7090 O O . GLY A 1 877 ? 29.165 -43.821 -22.793 1.00 83.56 877 GLY A O 1
ATOM 7091 N N . PHE A 1 878 ? 31.048 -43.048 -23.725 1.00 84.56 878 PHE A N 1
ATOM 7092 C CA . PHE A 1 878 ? 30.378 -42.591 -24.940 1.00 84.56 878 PHE A CA 1
ATOM 7093 C C . PHE A 1 878 ? 29.943 -43.788 -25.821 1.00 84.56 878 PHE A C 1
ATOM 7095 O O . PHE A 1 878 ? 30.756 -44.690 -26.064 1.00 84.56 878 PHE A O 1
ATOM 7102 N N . PRO A 1 879 ? 28.687 -43.839 -26.308 1.00 84.00 879 PRO A N 1
ATOM 7103 C CA . PRO A 1 879 ? 28.180 -44.966 -27.092 1.00 84.00 879 PRO A CA 1
ATOM 7104 C C . PRO A 1 879 ? 28.909 -45.116 -28.439 1.00 84.00 879 PRO A C 1
ATOM 7106 O O . PRO A 1 879 ? 28.927 -44.200 -29.258 1.00 84.00 879 PRO A O 1
ATOM 7109 N N . LYS A 1 880 ? 29.449 -46.315 -28.713 1.00 70.75 880 LYS A N 1
ATOM 7110 C CA . LYS A 1 880 ? 30.317 -46.637 -29.874 1.00 70.75 880 LYS A CA 1
ATOM 7111 C C . LYS A 1 880 ? 29.636 -46.628 -31.264 1.00 70.75 880 LYS A C 1
ATOM 7113 O O . LYS A 1 880 ? 30.164 -47.207 -32.206 1.00 70.75 880 LYS A O 1
ATOM 7118 N N . GLY A 1 881 ? 28.483 -45.981 -31.414 1.00 65.19 881 GLY A N 1
ATOM 7119 C CA . GLY A 1 881 ? 27.754 -45.851 -32.686 1.00 65.19 881 GLY A CA 1
ATOM 7120 C C . GLY A 1 881 ? 27.206 -44.448 -32.961 1.00 65.19 881 GLY A C 1
ATOM 7121 O O . GLY A 1 881 ? 26.584 -44.229 -33.998 1.00 65.19 881 GLY A O 1
ATOM 7122 N N . LEU A 1 882 ? 27.427 -43.499 -32.049 1.00 74.25 882 LEU A N 1
ATOM 7123 C CA . LEU A 1 882 ? 26.914 -42.136 -32.145 1.00 74.25 882 LEU A CA 1
ATOM 7124 C C . LEU A 1 882 ? 27.961 -41.262 -32.860 1.00 74.25 882 LEU A C 1
ATOM 7126 O O . LEU A 1 882 ? 29.021 -40.992 -32.306 1.00 74.25 882 LEU A O 1
ATOM 7130 N N . LYS A 1 883 ? 27.700 -40.843 -34.105 1.00 71.19 883 LYS A N 1
ATOM 7131 C CA . LYS A 1 883 ? 28.631 -40.027 -34.917 1.00 71.19 883 LYS A CA 1
ATOM 7132 C C . LYS A 1 883 ? 28.583 -38.535 -34.529 1.00 71.19 883 LYS A C 1
ATOM 7134 O O . LYS A 1 883 ? 28.238 -37.693 -35.355 1.00 71.19 883 LYS A O 1
ATOM 7139 N N . LEU A 1 884 ? 28.869 -38.207 -33.265 1.00 78.56 884 LEU A N 1
ATOM 7140 C CA . LEU A 1 884 ? 28.835 -36.834 -32.729 1.00 78.56 884 LEU A CA 1
ATOM 7141 C C . LEU A 1 884 ? 30.219 -36.375 -32.238 1.00 78.56 884 LEU A C 1
ATOM 7143 O O . LEU A 1 884 ? 30.422 -36.126 -31.050 1.00 78.56 884 LEU A O 1
ATOM 7147 N N . ASP A 1 885 ? 31.163 -36.208 -33.165 1.00 74.69 885 ASP A N 1
ATOM 7148 C CA . ASP A 1 885 ? 32.576 -35.922 -32.866 1.00 74.69 885 ASP A CA 1
ATOM 7149 C C . ASP A 1 885 ? 32.795 -34.648 -32.031 1.00 74.69 885 ASP A C 1
ATOM 7151 O O . ASP A 1 885 ? 33.685 -34.601 -31.182 1.00 74.69 885 ASP A O 1
ATOM 7155 N N . LYS A 1 886 ? 31.991 -33.595 -32.253 1.00 77.62 886 LYS A N 1
ATOM 7156 C CA . LYS A 1 886 ? 32.082 -32.342 -31.476 1.00 77.62 886 LYS A CA 1
ATOM 7157 C C . LYS A 1 886 ? 31.682 -32.559 -30.015 1.00 77.62 886 LYS A C 1
ATOM 7159 O O . LYS A 1 886 ? 32.364 -32.075 -29.116 1.00 77.62 886 LYS A O 1
ATOM 7164 N N . LEU A 1 887 ? 30.605 -33.313 -29.788 1.00 81.81 887 LEU A N 1
ATOM 7165 C CA . LEU A 1 887 ? 30.115 -33.626 -28.449 1.00 81.81 887 LEU A CA 1
ATOM 7166 C C . LEU A 1 887 ? 31.093 -34.559 -27.725 1.00 81.81 887 LEU A C 1
ATOM 7168 O O . LEU A 1 887 ? 31.419 -34.325 -26.570 1.00 81.81 887 LEU A O 1
ATOM 7172 N N . GLU A 1 888 ? 31.637 -35.564 -28.414 1.00 82.81 888 GLU A N 1
ATOM 7173 C CA . GLU A 1 888 ? 32.642 -36.469 -27.845 1.00 82.81 888 GLU A CA 1
ATOM 7174 C C . GLU A 1 888 ? 33.934 -35.732 -27.455 1.00 82.81 888 GLU A C 1
ATOM 7176 O O . GLU A 1 888 ? 34.466 -35.953 -26.366 1.00 82.81 888 GLU A O 1
ATOM 7181 N N . LYS A 1 889 ? 34.427 -34.818 -28.305 1.00 81.69 889 LYS A N 1
ATOM 7182 C CA . LYS A 1 889 ? 35.583 -33.962 -27.983 1.00 81.69 889 LYS A CA 1
ATOM 7183 C C . LYS A 1 889 ? 35.310 -33.071 -26.776 1.00 81.69 889 LYS A C 1
ATOM 7185 O O . LYS A 1 889 ? 36.172 -32.968 -25.910 1.00 81.69 889 LYS A O 1
ATOM 7190 N N . PHE A 1 890 ? 34.122 -32.476 -26.702 1.00 82.94 890 PHE A N 1
ATOM 7191 C CA . PHE A 1 890 ? 33.720 -31.646 -25.572 1.00 82.94 890 PHE A CA 1
ATOM 7192 C C . PHE A 1 890 ? 33.684 -32.447 -24.265 1.00 82.94 890 PHE A C 1
ATOM 7194 O O . PHE A 1 890 ? 34.273 -32.024 -23.280 1.00 82.94 890 PHE A O 1
ATOM 7201 N N . LEU A 1 891 ? 33.089 -33.644 -24.258 1.00 82.06 891 LEU A N 1
ATOM 7202 C CA . LEU A 1 891 ? 33.027 -34.488 -23.057 1.00 82.06 891 LEU A CA 1
ATOM 7203 C C . LEU A 1 891 ? 34.387 -35.029 -22.607 1.00 82.06 891 LEU A C 1
ATOM 7205 O O . LEU A 1 891 ? 34.544 -35.375 -21.440 1.00 82.06 891 LEU A O 1
ATOM 7209 N N . ARG A 1 892 ? 35.369 -35.089 -23.511 1.00 81.25 892 ARG A N 1
ATOM 7210 C CA . ARG A 1 892 ? 36.762 -35.437 -23.195 1.00 81.25 892 ARG A CA 1
ATOM 7211 C C . ARG A 1 892 ? 37.603 -34.251 -22.719 1.00 81.25 892 ARG A C 1
ATOM 7213 O O . ARG A 1 892 ? 38.693 -34.478 -22.210 1.00 81.25 892 ARG A O 1
ATOM 7220 N N . ALA A 1 893 ? 37.131 -33.019 -22.900 1.00 77.81 893 ALA A N 1
ATOM 7221 C CA . ALA A 1 893 ? 37.853 -31.792 -22.558 1.00 77.81 893 ALA A CA 1
ATOM 7222 C C . ALA A 1 893 ? 37.605 -31.311 -21.111 1.00 77.81 893 ALA A C 1
ATOM 7224 O O . ALA A 1 893 ? 37.879 -30.155 -20.804 1.00 77.81 893 ALA A O 1
ATOM 7225 N N . ASP A 1 894 ? 37.072 -32.178 -20.243 1.00 73.88 894 ASP A N 1
ATOM 7226 C CA . ASP A 1 894 ? 36.723 -31.903 -18.840 1.00 73.88 894 ASP A CA 1
ATOM 7227 C C . ASP A 1 894 ? 35.915 -30.603 -18.586 1.00 73.88 894 ASP A C 1
ATOM 7229 O O . ASP A 1 894 ? 36.321 -29.764 -17.780 1.00 73.88 894 ASP A O 1
ATOM 7233 N N . PRO A 1 895 ? 34.739 -30.415 -19.217 1.00 76.56 895 PRO A N 1
ATOM 7234 C CA . PRO A 1 895 ? 33.881 -29.247 -19.014 1.00 76.56 895 PRO A CA 1
ATOM 7235 C C . PRO A 1 895 ? 33.367 -29.050 -17.578 1.00 76.56 895 PRO A C 1
ATOM 7237 O O . PRO A 1 895 ? 33.149 -29.994 -16.811 1.00 76.56 895 PRO A O 1
ATOM 7240 N N . ASP A 1 896 ? 33.095 -27.783 -17.253 1.00 82.06 896 ASP A N 1
ATOM 7241 C CA . ASP A 1 896 ? 32.483 -27.358 -15.994 1.00 82.06 896 ASP A CA 1
ATOM 7242 C C . ASP A 1 896 ? 31.046 -27.884 -15.829 1.00 82.06 896 ASP A C 1
ATOM 7244 O O . ASP A 1 896 ? 30.314 -28.104 -16.799 1.00 82.06 896 ASP A O 1
ATOM 7248 N N . ILE A 1 897 ? 30.598 -27.987 -14.571 1.00 82.50 897 ILE A N 1
ATOM 7249 C CA . ILE A 1 897 ? 29.249 -28.442 -14.175 1.00 82.50 897 ILE A CA 1
ATOM 7250 C C . ILE A 1 897 ? 28.151 -27.710 -14.955 1.00 82.50 897 ILE A C 1
ATOM 7252 O O . ILE A 1 897 ? 27.231 -28.344 -15.466 1.00 82.50 897 ILE A O 1
ATOM 7256 N N . ARG A 1 898 ? 28.268 -26.381 -15.076 1.00 82.38 898 ARG A N 1
ATOM 7257 C CA . ARG A 1 898 ? 27.277 -25.535 -15.759 1.00 82.38 898 ARG A CA 1
ATOM 7258 C C . ARG A 1 898 ? 27.191 -25.841 -17.251 1.00 82.38 898 ARG A C 1
ATOM 7260 O O . ARG A 1 898 ? 26.108 -25.812 -17.828 1.00 82.38 898 ARG A O 1
ATOM 7267 N N . SER A 1 899 ? 28.318 -26.151 -17.879 1.00 83.06 899 SER A N 1
ATOM 7268 C CA . SER A 1 899 ? 28.382 -26.430 -19.312 1.00 83.06 899 SER A CA 1
ATOM 7269 C C . SER A 1 899 ? 27.769 -27.799 -19.610 1.00 83.06 899 SER A C 1
ATOM 7271 O O . SER A 1 899 ? 26.966 -27.929 -20.532 1.00 83.06 899 SER A O 1
ATOM 7273 N N . ILE A 1 900 ? 28.052 -28.793 -18.762 1.00 85.44 900 ILE A N 1
ATOM 7274 C CA . ILE A 1 900 ? 27.436 -30.124 -18.833 1.00 85.44 900 ILE A CA 1
ATOM 7275 C C . ILE A 1 900 ? 25.925 -30.048 -18.597 1.00 85.44 900 ILE A C 1
ATOM 7277 O O . ILE A 1 900 ? 25.160 -30.623 -19.370 1.00 85.44 900 ILE A O 1
ATOM 7281 N N . SER A 1 901 ? 25.477 -29.325 -17.565 1.00 86.31 901 SER A N 1
ATOM 7282 C CA . SER A 1 901 ? 24.047 -29.174 -17.278 1.00 86.31 901 SER A CA 1
ATOM 7283 C C . SER A 1 901 ? 23.315 -28.476 -18.421 1.00 86.31 901 SER A C 1
ATOM 7285 O O . SER A 1 901 ? 22.213 -28.884 -18.776 1.00 86.31 901 SER A O 1
ATOM 7287 N N . SER A 1 902 ? 23.933 -27.463 -19.036 1.00 86.75 902 SER A N 1
ATOM 7288 C CA . SER A 1 902 ? 23.351 -26.722 -20.166 1.00 86.75 902 SER A CA 1
ATOM 7289 C C . SER A 1 902 ? 23.200 -27.608 -21.400 1.00 86.75 902 SER A C 1
ATOM 7291 O O . SER A 1 902 ? 22.137 -27.631 -22.016 1.00 86.75 902 SER A O 1
ATOM 7293 N N . ILE A 1 903 ? 24.230 -28.398 -21.718 1.00 87.50 903 ILE A N 1
ATOM 7294 C CA . ILE A 1 903 ? 24.182 -29.359 -22.824 1.00 87.50 903 ILE A CA 1
ATOM 7295 C C . ILE A 1 903 ? 23.147 -30.446 -22.559 1.00 87.50 903 ILE A C 1
ATOM 7297 O O . ILE A 1 903 ? 22.333 -30.716 -23.435 1.00 87.50 903 ILE A O 1
ATOM 7301 N N . LEU A 1 904 ? 23.128 -31.041 -21.362 1.00 88.88 904 LEU A N 1
ATOM 7302 C CA . LEU A 1 904 ? 22.162 -32.087 -21.031 1.00 88.88 904 LEU A CA 1
ATOM 7303 C C . LEU A 1 904 ? 20.724 -31.555 -21.079 1.00 88.88 904 LEU A C 1
ATOM 7305 O O . LEU A 1 904 ? 19.855 -32.216 -21.639 1.00 88.88 904 LEU A O 1
ATOM 7309 N N . THR A 1 905 ? 20.481 -30.341 -20.576 1.00 90.00 905 THR A N 1
ATOM 7310 C CA . THR A 1 905 ? 19.167 -29.681 -20.672 1.00 90.00 905 THR A CA 1
ATOM 7311 C C . THR A 1 905 ? 18.755 -29.517 -22.131 1.00 90.00 905 THR A C 1
ATOM 7313 O O . THR A 1 905 ? 17.663 -29.932 -22.510 1.00 90.00 905 THR A O 1
ATOM 7316 N N . ARG A 1 906 ? 19.662 -29.013 -22.977 1.00 89.38 906 ARG A N 1
ATOM 7317 C CA . ARG A 1 906 ? 19.365 -28.805 -24.394 1.00 89.38 906 ARG A CA 1
ATOM 7318 C C . ARG A 1 906 ? 19.110 -30.111 -25.147 1.00 89.38 906 ARG A C 1
ATOM 7320 O O . ARG A 1 906 ? 18.197 -30.171 -25.966 1.00 89.38 906 ARG A O 1
ATOM 7327 N N . VAL A 1 907 ? 19.865 -31.169 -24.839 1.00 88.44 907 VAL A N 1
ATOM 7328 C CA . VAL A 1 907 ? 19.613 -32.521 -25.362 1.00 88.44 907 VAL A CA 1
ATOM 7329 C C . VAL A 1 907 ? 18.202 -32.982 -24.982 1.00 88.44 907 VAL A C 1
ATOM 7331 O O . VAL A 1 907 ? 17.469 -33.449 -25.849 1.00 88.44 907 VAL A O 1
ATOM 7334 N N . LEU A 1 908 ? 17.788 -32.821 -23.721 1.00 89.25 908 LEU A N 1
ATOM 7335 C CA . LEU A 1 908 ? 16.451 -33.217 -23.259 1.00 89.25 908 LEU A CA 1
ATOM 7336 C C . LEU A 1 908 ? 15.332 -32.407 -23.926 1.00 89.25 908 LEU A C 1
ATOM 7338 O O . LEU A 1 908 ? 14.280 -32.971 -24.223 1.00 89.25 908 LEU A O 1
ATOM 7342 N N . ASP A 1 909 ? 15.553 -31.120 -24.201 1.00 87.31 909 ASP A N 1
ATOM 7343 C CA . ASP A 1 909 ? 14.591 -30.282 -24.923 1.00 87.31 909 ASP A CA 1
ATOM 7344 C C . ASP A 1 909 ? 14.357 -30.801 -26.342 1.00 87.31 909 ASP A C 1
ATOM 7346 O O . ASP A 1 909 ? 13.211 -30.995 -26.746 1.00 87.31 909 ASP A O 1
ATOM 7350 N N . ILE A 1 910 ? 15.429 -31.135 -27.064 1.00 85.88 910 ILE A N 1
ATOM 7351 C CA . ILE A 1 910 ? 15.331 -31.716 -28.409 1.00 85.88 910 ILE A CA 1
ATOM 7352 C C . ILE A 1 910 ? 14.618 -33.070 -28.360 1.00 85.88 910 ILE A C 1
ATOM 7354 O O . ILE A 1 910 ? 13.737 -33.342 -29.170 1.00 85.88 910 ILE A O 1
ATOM 7358 N N . LEU A 1 911 ? 14.938 -33.915 -27.378 1.00 84.94 911 LEU A N 1
ATOM 7359 C CA . LEU A 1 911 ? 14.280 -35.214 -27.221 1.00 84.94 911 LEU A CA 1
ATOM 7360 C C . LEU A 1 911 ? 12.792 -35.094 -26.873 1.00 84.94 911 LEU A C 1
ATOM 7362 O O . LEU A 1 911 ? 12.002 -35.939 -27.300 1.00 84.94 911 LEU A O 1
ATOM 7366 N N . SER A 1 912 ? 12.396 -34.051 -26.139 1.00 84.56 912 SER A N 1
ATOM 7367 C CA . SER A 1 912 ? 10.992 -33.823 -25.783 1.00 84.56 912 SER A CA 1
ATOM 7368 C C . SER A 1 912 ? 10.097 -33.596 -27.007 1.00 84.56 912 SER A C 1
ATOM 7370 O O . SER A 1 912 ? 8.954 -34.049 -27.017 1.00 84.56 912 SER A O 1
ATOM 7372 N N . LEU A 1 913 ? 10.645 -33.022 -28.082 1.00 81.44 913 LEU A N 1
ATOM 7373 C CA . LEU A 1 913 ? 9.939 -32.808 -29.350 1.00 81.44 913 LEU A CA 1
ATOM 7374 C C . LEU A 1 913 ? 9.720 -34.110 -30.133 1.00 81.44 913 LEU A C 1
ATOM 7376 O O . LEU A 1 913 ? 8.731 -34.257 -30.846 1.00 81.44 913 LEU A O 1
ATOM 7380 N N . HIS A 1 914 ? 10.607 -35.094 -29.969 1.00 81.38 914 HIS A N 1
ATOM 7381 C CA . HIS A 1 914 ? 10.576 -36.349 -30.725 1.00 81.38 914 HIS A CA 1
ATOM 7382 C C . HIS A 1 914 ? 9.825 -37.492 -30.013 1.00 81.38 914 HIS A C 1
ATOM 7384 O O . HIS A 1 914 ? 10.023 -38.657 -30.344 1.00 81.38 914 HIS A O 1
ATOM 7390 N N . LYS A 1 915 ? 8.929 -37.197 -29.056 1.00 79.56 915 LYS A N 1
ATOM 7391 C CA . LYS A 1 915 ? 8.174 -38.204 -28.269 1.00 79.56 915 LYS A CA 1
ATOM 7392 C C . LYS A 1 915 ? 9.074 -39.140 -27.442 1.00 79.56 915 LYS A C 1
ATOM 7394 O O . LYS A 1 915 ? 8.813 -40.343 -27.330 1.00 79.56 915 LYS A O 1
ATOM 7399 N N . PHE A 1 916 ? 10.150 -38.615 -26.855 1.00 84.19 916 PHE A N 1
ATOM 7400 C CA . PHE A 1 916 ? 10.891 -39.343 -25.822 1.00 84.19 916 PHE A CA 1
ATOM 7401 C C . PHE A 1 916 ? 9.992 -39.598 -24.597 1.00 84.19 916 PHE A C 1
ATOM 7403 O O . PHE A 1 916 ? 9.040 -38.862 -24.352 1.00 84.19 916 PHE A O 1
ATOM 7410 N N . SER A 1 917 ? 10.246 -40.665 -23.835 1.00 84.50 917 SER A N 1
ATOM 7411 C CA . SER A 1 917 ? 9.362 -41.047 -22.725 1.00 84.50 917 SER A CA 1
ATOM 7412 C C . SER A 1 917 ? 9.306 -39.958 -21.649 1.00 84.50 917 SER A C 1
ATOM 7414 O O . SER A 1 917 ? 10.334 -39.638 -21.048 1.00 84.50 917 SER A O 1
ATOM 7416 N N . ASN A 1 918 ? 8.102 -39.448 -21.367 1.00 81.62 918 ASN A N 1
ATOM 7417 C CA . ASN A 1 918 ? 7.872 -38.374 -20.394 1.00 81.62 918 ASN A CA 1
ATOM 7418 C C . ASN A 1 918 ? 8.393 -38.719 -18.992 1.00 81.62 918 ASN A C 1
ATOM 7420 O O . ASN A 1 918 ? 8.972 -37.860 -18.338 1.00 81.62 918 ASN A O 1
ATOM 7424 N N . GLU A 1 919 ? 8.265 -39.977 -18.561 1.00 83.06 919 GLU A N 1
ATOM 7425 C CA . GLU A 1 919 ? 8.787 -40.443 -17.267 1.00 83.06 919 GLU A CA 1
ATOM 7426 C C . GLU A 1 919 ? 10.304 -40.227 -17.150 1.00 83.06 919 GLU A C 1
ATOM 7428 O O . GLU A 1 919 ? 10.780 -39.674 -16.161 1.00 83.06 919 GLU A O 1
ATOM 7433 N N . LYS A 1 920 ? 11.063 -40.566 -18.202 1.00 81.88 920 LYS A N 1
ATOM 7434 C CA . LYS A 1 920 ? 12.519 -40.357 -18.248 1.00 81.88 920 LYS A CA 1
ATOM 7435 C C . LYS A 1 920 ? 12.902 -38.884 -18.359 1.00 81.88 920 LYS A C 1
ATOM 7437 O O . LYS A 1 920 ? 13.887 -38.470 -17.757 1.00 81.88 920 LYS A O 1
ATOM 7442 N N . LEU A 1 921 ? 12.131 -38.072 -19.090 1.00 83.69 921 LEU A N 1
ATOM 7443 C CA . LEU A 1 921 ? 12.368 -36.621 -19.145 1.00 83.69 921 LEU A CA 1
ATOM 7444 C C . LEU A 1 921 ? 12.201 -35.978 -17.770 1.00 83.69 921 LEU A C 1
ATOM 7446 O O . LEU A 1 921 ? 13.024 -35.149 -17.386 1.00 83.69 921 LEU A O 1
ATOM 7450 N N . VAL A 1 922 ? 11.158 -36.366 -17.030 1.00 82.75 922 VAL A N 1
ATOM 7451 C CA . VAL A 1 922 ? 10.915 -35.888 -15.663 1.00 82.75 922 VAL A CA 1
ATOM 7452 C C . VAL A 1 922 ? 12.032 -36.353 -14.727 1.00 82.75 922 VAL A C 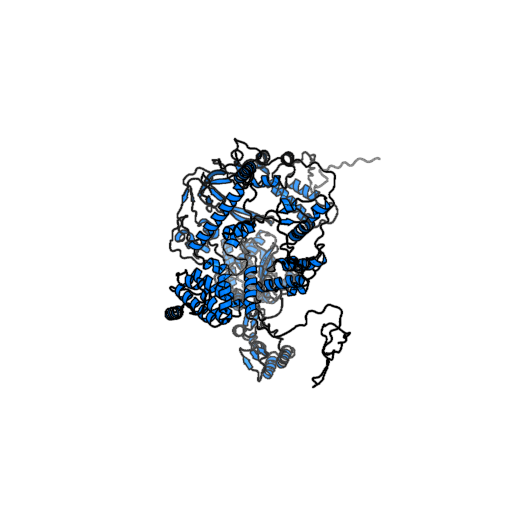1
ATOM 7454 O O . VAL A 1 922 ? 12.522 -35.546 -13.941 1.00 82.75 922 VAL A O 1
ATOM 7457 N N . GLU A 1 923 ? 12.501 -37.599 -14.859 1.00 84.12 923 GLU A N 1
ATOM 7458 C CA . GLU A 1 923 ? 13.641 -38.128 -14.093 1.00 84.12 923 GLU A CA 1
ATOM 7459 C C . GLU A 1 923 ? 14.923 -37.305 -14.334 1.00 84.12 923 GLU A C 1
ATOM 7461 O O . GLU A 1 923 ? 15.529 -36.807 -13.383 1.00 84.12 923 GLU A O 1
ATOM 7466 N N . TYR A 1 924 ? 15.313 -37.084 -15.596 1.00 86.12 924 TYR A N 1
ATOM 7467 C CA . TYR A 1 924 ? 16.531 -36.337 -15.928 1.00 86.12 924 TYR A CA 1
ATOM 7468 C C . TYR A 1 924 ? 16.440 -34.842 -15.590 1.00 86.12 924 TYR A C 1
ATOM 7470 O O . TYR A 1 924 ? 17.404 -34.274 -15.072 1.00 86.12 924 TYR A O 1
ATOM 7478 N N . ARG A 1 925 ? 15.294 -34.191 -15.843 1.00 86.69 925 ARG A N 1
ATOM 7479 C CA . ARG A 1 925 ? 15.084 -32.771 -15.500 1.00 86.69 925 ARG A CA 1
ATOM 7480 C C . ARG A 1 925 ? 15.001 -32.559 -13.989 1.00 86.69 925 ARG A C 1
ATOM 7482 O O . ARG A 1 925 ? 15.564 -31.590 -13.486 1.00 86.69 925 ARG A O 1
ATOM 7489 N N . GLY A 1 926 ? 14.370 -33.482 -13.262 1.00 82.50 926 GLY A N 1
ATOM 7490 C CA . GLY A 1 926 ? 14.352 -33.483 -11.800 1.00 82.50 926 GLY A CA 1
ATOM 7491 C C . GLY A 1 926 ? 15.757 -33.630 -11.217 1.00 82.50 926 GLY A C 1
ATOM 7492 O O . GLY A 1 926 ? 16.144 -32.858 -10.340 1.00 82.50 926 GLY A O 1
ATOM 7493 N N . ALA A 1 927 ? 16.563 -34.547 -11.763 1.00 81.69 927 ALA A N 1
ATOM 7494 C CA . ALA A 1 927 ? 17.961 -34.691 -11.373 1.00 81.69 927 ALA A CA 1
ATOM 7495 C C . ALA A 1 927 ? 18.779 -33.417 -11.660 1.00 81.69 927 ALA A C 1
ATOM 7497 O O . ALA A 1 927 ? 19.528 -32.974 -10.799 1.00 81.69 927 ALA A O 1
ATOM 7498 N N . LEU A 1 928 ? 18.608 -32.770 -12.817 1.00 82.50 928 LEU A N 1
ATOM 7499 C CA . LEU A 1 928 ? 19.296 -31.510 -13.134 1.00 82.50 928 LEU A CA 1
ATOM 7500 C C . LEU A 1 928 ? 18.931 -30.355 -12.186 1.00 82.50 928 LEU A C 1
ATOM 7502 O O . LEU A 1 928 ? 19.805 -29.568 -11.827 1.00 82.50 928 LEU A O 1
ATOM 7506 N N . ALA A 1 929 ? 17.661 -30.248 -11.786 1.00 81.38 929 ALA A N 1
ATOM 7507 C CA . ALA A 1 929 ? 17.174 -29.154 -10.946 1.00 81.38 929 ALA A CA 1
ATOM 7508 C C . ALA A 1 929 ? 17.574 -29.295 -9.467 1.00 81.38 929 ALA A C 1
ATOM 7510 O O . ALA A 1 929 ? 17.820 -28.289 -8.798 1.00 81.38 929 ALA A O 1
ATOM 7511 N N . TYR A 1 930 ? 17.642 -30.530 -8.953 1.00 81.75 930 TYR A N 1
ATOM 7512 C CA . TYR A 1 930 ? 17.744 -30.790 -7.510 1.00 81.75 930 TYR A CA 1
ATOM 7513 C C . TYR A 1 930 ? 18.992 -31.569 -7.081 1.00 81.75 930 TYR A C 1
ATOM 7515 O O . TYR A 1 930 ? 19.146 -31.867 -5.896 1.00 81.75 930 TYR A O 1
ATOM 7523 N N . MET A 1 931 ? 19.911 -31.893 -7.994 1.00 79.75 931 MET A N 1
ATOM 7524 C CA . MET A 1 931 ? 21.152 -32.583 -7.633 1.00 79.75 931 MET A CA 1
ATOM 7525 C C . MET A 1 931 ? 22.117 -31.661 -6.876 1.00 79.75 931 MET A C 1
ATOM 7527 O O . MET A 1 931 ? 22.531 -30.613 -7.375 1.00 79.75 931 MET A O 1
ATOM 7531 N N . ARG A 1 932 ? 22.525 -32.078 -5.671 1.00 74.31 932 ARG A N 1
ATOM 7532 C CA . ARG A 1 932 ? 23.555 -31.412 -4.849 1.00 74.31 932 ARG A CA 1
ATOM 7533 C C . ARG A 1 932 ? 24.547 -32.445 -4.304 1.00 74.31 932 ARG A C 1
ATOM 7535 O O . ARG A 1 932 ? 24.210 -33.615 -4.196 1.00 74.31 932 ARG A O 1
ATOM 7542 N N . GLY A 1 933 ? 25.780 -32.029 -4.000 1.00 72.50 933 GLY A N 1
ATOM 7543 C CA . GLY A 1 933 ? 26.817 -32.910 -3.440 1.00 72.50 933 GLY A CA 1
ATOM 7544 C C . GLY A 1 933 ? 28.242 -32.610 -3.922 1.00 72.50 933 GLY A C 1
ATOM 7545 O O . GLY A 1 933 ? 28.466 -31.734 -4.760 1.00 72.50 933 GLY A O 1
ATOM 7546 N N . THR A 1 934 ? 29.217 -33.360 -3.399 1.00 68.62 934 THR A N 1
ATOM 7547 C CA . THR A 1 934 ? 30.655 -33.213 -3.707 1.00 68.62 934 THR A CA 1
ATOM 7548 C C . THR A 1 934 ? 31.042 -33.735 -5.097 1.00 68.62 934 THR A C 1
ATOM 7550 O O . THR A 1 934 ? 31.946 -33.187 -5.719 1.00 68.62 934 THR A O 1
ATOM 7553 N N . HIS A 1 935 ? 30.334 -34.747 -5.617 1.00 80.19 935 HIS A N 1
ATOM 7554 C CA . HIS A 1 935 ? 30.597 -35.397 -6.916 1.00 80.19 935 HIS A CA 1
ATOM 7555 C C . HIS A 1 935 ? 29.543 -35.070 -7.991 1.00 80.19 935 HIS A C 1
ATOM 7557 O O . HIS A 1 935 ? 29.261 -35.879 -8.873 1.00 80.19 935 HIS A O 1
ATOM 7563 N N . THR A 1 936 ? 28.944 -33.880 -7.932 1.00 82.31 936 THR A N 1
ATOM 7564 C CA . THR A 1 936 ? 27.876 -33.433 -8.852 1.00 82.31 936 THR A CA 1
ATOM 7565 C C . THR A 1 936 ? 28.297 -33.443 -10.319 1.00 82.31 936 THR A C 1
ATOM 7567 O O . THR A 1 936 ? 27.535 -33.885 -11.173 1.00 82.31 936 THR A O 1
ATOM 7570 N N . ARG A 1 937 ? 29.529 -33.024 -10.628 1.00 84.19 937 ARG A N 1
ATOM 7571 C CA . ARG A 1 937 ? 30.072 -33.063 -11.996 1.00 84.19 937 ARG A CA 1
ATOM 7572 C C . ARG A 1 937 ? 30.071 -34.483 -12.568 1.00 84.19 937 ARG A C 1
ATOM 7574 O O . ARG A 1 937 ? 29.570 -34.720 -13.662 1.00 84.19 937 ARG A O 1
ATOM 7581 N N . ASP A 1 938 ? 30.608 -35.421 -11.799 1.00 84.69 938 ASP A N 1
ATOM 7582 C CA . ASP A 1 938 ? 30.770 -36.823 -12.183 1.00 84.69 938 ASP A CA 1
ATOM 7583 C C . ASP A 1 938 ? 29.401 -37.525 -12.281 1.00 84.69 938 ASP A C 1
ATOM 7585 O O . ASP A 1 938 ? 29.159 -38.318 -13.193 1.00 84.69 938 ASP A O 1
ATOM 7589 N N . ALA A 1 939 ? 28.458 -37.166 -11.404 1.00 84.94 939 ALA A N 1
ATOM 7590 C CA . ALA A 1 939 ? 27.070 -37.611 -11.480 1.00 84.94 939 ALA A CA 1
ATOM 7591 C C . ALA A 1 939 ? 26.370 -37.127 -12.765 1.00 84.94 939 ALA A C 1
ATOM 7593 O O . ALA A 1 939 ? 25.711 -37.924 -13.437 1.00 84.94 939 ALA A O 1
ATOM 7594 N N . LEU A 1 940 ? 26.566 -35.864 -13.161 1.00 87.06 940 LEU A N 1
ATOM 7595 C CA . LEU A 1 940 ? 26.030 -35.321 -14.414 1.00 87.06 940 LEU A CA 1
ATOM 7596 C C . LEU A 1 940 ? 26.657 -35.969 -15.657 1.00 87.06 940 LEU A C 1
ATOM 7598 O O . LEU A 1 940 ? 25.936 -36.255 -16.611 1.00 87.06 940 LEU A O 1
ATOM 7602 N N . TYR A 1 941 ? 27.962 -36.271 -15.644 1.00 87.31 941 TYR A N 1
ATOM 7603 C CA . TYR A 1 941 ? 28.586 -37.083 -16.698 1.00 87.31 941 TYR A CA 1
ATOM 7604 C C . TYR A 1 941 ? 27.933 -38.456 -16.811 1.00 87.31 941 TYR A C 1
ATOM 7606 O O . TYR A 1 941 ? 27.609 -38.900 -17.912 1.00 87.31 941 TYR A O 1
ATOM 7614 N N . GLY A 1 942 ? 27.709 -39.117 -15.674 1.00 86.25 942 GLY A N 1
ATOM 7615 C CA . GLY A 1 942 ? 27.019 -40.399 -15.628 1.00 86.25 942 GLY A CA 1
ATOM 7616 C C . GLY A 1 942 ? 25.614 -40.329 -16.232 1.00 86.25 942 GLY A C 1
ATOM 7617 O O . GLY A 1 942 ? 25.270 -41.169 -17.062 1.00 86.25 942 GLY A O 1
ATOM 7618 N N . LEU A 1 943 ? 24.821 -39.315 -15.867 1.00 87.88 943 LEU A N 1
ATOM 7619 C CA . LEU A 1 943 ? 23.479 -39.108 -16.426 1.00 87.88 943 LEU A CA 1
ATOM 7620 C C . LEU A 1 943 ? 23.506 -38.810 -17.924 1.00 87.88 943 LEU A C 1
ATOM 7622 O O . LEU A 1 943 ? 22.666 -39.315 -18.663 1.00 87.88 943 LEU A O 1
ATOM 7626 N N . MET A 1 944 ? 24.478 -38.030 -18.389 1.00 87.88 944 MET A N 1
ATOM 7627 C CA . MET A 1 944 ? 24.609 -37.721 -19.807 1.00 87.88 944 MET A CA 1
ATOM 7628 C C . MET A 1 944 ? 25.018 -38.946 -20.630 1.00 87.88 944 MET A C 1
ATOM 7630 O O . MET A 1 944 ? 24.455 -39.161 -21.698 1.00 87.88 944 MET A O 1
ATOM 7634 N N . TYR A 1 945 ? 25.932 -39.792 -20.142 1.00 89.50 945 TYR A N 1
ATOM 7635 C CA . TYR A 1 945 ? 26.252 -41.054 -20.820 1.00 89.50 945 TYR A CA 1
ATOM 7636 C C . TYR A 1 945 ? 25.064 -42.015 -20.838 1.00 89.50 945 TYR A C 1
ATOM 7638 O O . TYR A 1 945 ? 24.801 -42.639 -21.864 1.00 89.50 945 TYR A O 1
ATOM 7646 N N . GLU A 1 946 ? 24.317 -42.108 -19.740 1.00 88.00 946 GLU A N 1
ATOM 7647 C CA . GLU A 1 946 ? 23.093 -42.905 -19.679 1.00 88.00 946 GLU A CA 1
ATOM 7648 C C . GLU A 1 946 ? 22.051 -42.413 -20.694 1.00 88.00 946 GLU A C 1
ATOM 7650 O O . GLU A 1 946 ? 21.566 -43.212 -21.495 1.00 88.00 946 GLU A O 1
ATOM 7655 N N . ALA A 1 947 ? 21.796 -41.100 -20.743 1.00 86.94 947 ALA A N 1
ATOM 7656 C CA . ALA A 1 947 ? 20.899 -40.492 -21.720 1.00 86.94 947 ALA A CA 1
ATOM 7657 C C . ALA A 1 947 ? 21.370 -40.754 -23.163 1.00 86.94 947 ALA A C 1
ATOM 7659 O O . ALA A 1 947 ? 20.580 -41.175 -24.003 1.00 86.94 947 ALA A O 1
ATOM 7660 N N . LEU A 1 948 ? 22.666 -40.600 -23.462 1.00 87.88 948 LEU A N 1
ATOM 7661 C CA . LEU A 1 948 ? 23.222 -40.870 -24.796 1.00 87.88 948 LEU A CA 1
ATOM 7662 C C . LEU A 1 948 ? 23.104 -42.348 -25.204 1.00 87.88 948 LEU A C 1
ATOM 7664 O O . LEU A 1 948 ? 22.852 -42.639 -26.375 1.00 87.88 948 LEU A O 1
ATOM 7668 N N . HIS A 1 949 ? 23.243 -43.289 -24.266 1.00 88.00 949 HIS A N 1
ATOM 7669 C CA . HIS A 1 949 ? 23.000 -44.714 -24.525 1.00 88.00 949 HIS A CA 1
ATOM 7670 C C . HIS A 1 949 ? 21.519 -45.023 -24.756 1.00 88.00 949 HIS A C 1
ATOM 7672 O O . HIS A 1 949 ? 21.206 -45.899 -25.560 1.00 88.00 949 HIS A O 1
ATOM 7678 N N . GLU A 1 950 ? 20.596 -44.320 -24.098 1.00 84.38 950 GLU A N 1
ATOM 7679 C CA . GLU A 1 950 ? 19.160 -44.443 -24.381 1.00 84.38 950 GLU A CA 1
ATOM 7680 C C . GLU A 1 950 ? 18.792 -43.873 -25.755 1.00 84.38 950 GLU A C 1
ATOM 7682 O O . GLU A 1 950 ? 18.054 -44.514 -26.505 1.00 84.38 950 GLU A O 1
ATOM 7687 N N . ILE A 1 951 ? 19.375 -42.732 -26.126 1.00 84.88 951 ILE A N 1
ATOM 7688 C CA . ILE A 1 951 ? 19.238 -42.114 -27.453 1.00 84.88 951 ILE A CA 1
ATOM 7689 C C . ILE A 1 951 ? 19.758 -43.057 -28.541 1.00 84.88 951 ILE A C 1
ATOM 7691 O O . ILE A 1 951 ? 19.083 -43.270 -29.546 1.00 84.88 951 ILE A O 1
ATOM 7695 N N . ALA A 1 952 ? 20.914 -43.691 -28.319 1.00 84.12 952 ALA A N 1
ATOM 7696 C CA . ALA A 1 952 ? 21.526 -44.617 -29.271 1.00 84.12 952 ALA A CA 1
ATOM 7697 C C . ALA A 1 952 ? 20.649 -45.843 -29.605 1.00 84.12 952 ALA A C 1
ATOM 7699 O O . ALA A 1 952 ? 20.881 -46.493 -30.625 1.00 84.12 952 ALA A O 1
ATOM 7700 N N . LYS A 1 953 ? 19.630 -46.162 -28.789 1.00 84.62 953 LYS A N 1
ATOM 7701 C CA . LYS A 1 953 ? 18.709 -47.285 -29.042 1.00 84.62 953 LYS A CA 1
ATOM 7702 C C . LYS A 1 953 ? 17.739 -47.024 -30.198 1.00 84.62 953 LYS A C 1
ATOM 7704 O O . LYS A 1 953 ? 17.275 -47.989 -30.801 1.00 84.62 953 LYS A O 1
ATOM 7709 N N . LYS A 1 954 ? 17.412 -45.763 -30.516 1.00 83.88 954 LYS A N 1
ATOM 7710 C CA . LYS A 1 954 ? 16.478 -45.411 -31.602 1.00 83.88 954 LYS A CA 1
ATOM 7711 C C . LYS A 1 954 ? 17.133 -44.473 -32.611 1.00 83.88 954 LYS A C 1
ATOM 7713 O O . LYS A 1 954 ? 17.607 -43.400 -32.255 1.00 83.88 954 LYS A O 1
ATOM 7718 N N . ARG A 1 955 ? 17.093 -44.843 -33.896 1.00 79.50 955 ARG A N 1
ATOM 7719 C CA . ARG A 1 955 ? 17.719 -44.066 -34.985 1.00 79.50 955 ARG A CA 1
ATOM 7720 C C . ARG A 1 955 ? 17.139 -42.655 -35.135 1.00 79.50 955 ARG A C 1
ATOM 7722 O O . ARG A 1 955 ? 17.888 -41.734 -35.435 1.00 79.50 955 ARG A O 1
ATOM 7729 N N . GLU A 1 956 ? 15.848 -42.475 -34.866 1.00 83.00 956 GLU A N 1
ATOM 7730 C CA . GLU A 1 956 ? 15.164 -41.174 -34.934 1.00 83.00 956 GLU A CA 1
ATOM 7731 C C . GLU A 1 956 ? 15.800 -40.133 -34.000 1.00 83.00 956 GLU A C 1
ATOM 7733 O O . GLU A 1 956 ? 16.113 -39.025 -34.430 1.00 83.00 956 GLU A O 1
ATOM 7738 N N . PHE A 1 957 ? 16.088 -40.508 -32.749 1.00 84.06 957 PHE A N 1
ATOM 7739 C CA . PHE A 1 957 ? 16.718 -39.610 -31.776 1.00 84.06 957 PHE A CA 1
ATOM 7740 C C . PHE A 1 957 ? 18.171 -39.293 -32.127 1.00 84.06 957 PHE A C 1
ATOM 7742 O O . PHE A 1 957 ? 18.633 -38.174 -31.912 1.00 84.06 957 PHE A O 1
ATOM 7749 N N . VAL A 1 958 ? 18.891 -40.262 -32.698 1.00 82.62 958 VAL A N 1
ATOM 7750 C CA . VAL A 1 958 ? 20.265 -40.055 -33.171 1.00 82.62 958 VAL A CA 1
ATOM 7751 C C . VAL A 1 958 ? 20.290 -39.060 -34.330 1.00 82.62 958 VAL A C 1
ATOM 7753 O O . VAL A 1 958 ? 21.125 -38.156 -34.330 1.00 82.62 958 VAL A O 1
ATOM 7756 N N . ASN A 1 959 ? 19.364 -39.179 -35.284 1.00 82.56 959 ASN A N 1
ATOM 7757 C CA . ASN A 1 959 ? 19.259 -38.254 -36.413 1.00 82.56 959 ASN A CA 1
ATOM 7758 C C . ASN A 1 959 ? 18.888 -36.843 -35.943 1.00 82.56 959 ASN A C 1
ATOM 7760 O O . ASN A 1 959 ? 19.558 -35.886 -36.328 1.00 82.56 959 ASN A O 1
ATOM 7764 N N . ALA A 1 960 ? 17.903 -36.725 -35.048 1.00 82.88 960 ALA A N 1
ATOM 7765 C CA . ALA A 1 960 ? 17.502 -35.456 -34.446 1.00 82.88 960 ALA A CA 1
ATOM 7766 C C . ALA A 1 960 ? 18.664 -34.760 -33.724 1.00 82.88 960 ALA A C 1
ATOM 7768 O O . ALA A 1 960 ? 18.930 -33.579 -33.944 1.00 82.88 960 ALA A O 1
ATOM 7769 N N . LEU A 1 961 ? 19.414 -35.506 -32.909 1.00 84.06 961 LEU A N 1
ATOM 7770 C CA . LEU A 1 961 ? 20.552 -34.957 -32.180 1.00 84.06 961 LEU A CA 1
ATOM 7771 C C . LEU A 1 961 ? 21.722 -34.604 -33.113 1.00 84.06 961 LEU A C 1
ATOM 7773 O O . LEU A 1 961 ? 22.390 -33.596 -32.905 1.00 84.06 961 LEU A O 1
ATOM 7777 N N . THR A 1 962 ? 21.956 -35.387 -34.169 1.00 82.88 962 THR A N 1
ATOM 7778 C CA . THR A 1 962 ? 22.997 -35.099 -35.174 1.00 82.88 962 THR A CA 1
ATOM 7779 C C . THR A 1 962 ? 22.672 -33.850 -35.984 1.00 82.88 962 THR A C 1
ATOM 7781 O O . THR A 1 962 ? 23.565 -33.046 -36.250 1.00 82.88 962 THR A O 1
ATOM 7784 N N . HIS A 1 963 ? 21.400 -33.661 -36.336 1.00 81.75 963 HIS A N 1
ATOM 7785 C CA . HIS A 1 963 ? 20.910 -32.434 -36.950 1.00 81.75 963 HIS A CA 1
ATOM 7786 C C . HIS A 1 963 ? 21.088 -31.249 -35.989 1.00 81.75 963 HIS A C 1
ATOM 7788 O O . HIS A 1 963 ? 21.716 -30.249 -36.334 1.00 81.75 963 HIS A O 1
ATOM 7794 N N . ALA A 1 964 ? 20.650 -31.385 -34.737 1.00 81.25 964 ALA A N 1
ATOM 7795 C CA . ALA A 1 964 ? 20.771 -30.317 -33.752 1.00 81.25 964 ALA A CA 1
ATOM 7796 C C . ALA A 1 964 ? 22.229 -29.910 -33.479 1.00 81.25 964 ALA A C 1
ATOM 7798 O O . ALA A 1 964 ? 22.536 -28.728 -33.477 1.00 81.25 964 ALA A O 1
ATOM 7799 N N . VAL A 1 965 ? 23.171 -30.846 -33.335 1.00 80.62 965 VAL A N 1
ATOM 7800 C CA . VAL A 1 965 ? 24.594 -30.512 -33.106 1.00 80.62 965 VAL A CA 1
ATOM 7801 C C . VAL A 1 965 ? 25.217 -29.716 -34.267 1.00 80.62 965 VAL A C 1
ATOM 7803 O O . VAL A 1 965 ? 26.219 -29.027 -34.069 1.00 80.62 965 VAL A O 1
ATOM 7806 N N . LYS A 1 966 ? 24.646 -29.789 -35.476 1.00 76.62 966 LYS A N 1
ATOM 7807 C CA . LYS A 1 966 ? 25.079 -28.982 -36.625 1.00 76.62 966 LYS A CA 1
ATOM 7808 C C . LYS A 1 966 ? 24.390 -27.615 -36.674 1.00 76.62 966 LYS A C 1
ATOM 7810 O O . LYS A 1 966 ? 25.075 -26.612 -36.865 1.00 76.62 966 LYS A O 1
ATOM 7815 N N . HIS A 1 967 ? 23.071 -27.576 -36.487 1.00 74.31 967 HIS A N 1
ATOM 7816 C CA . HIS A 1 967 ? 22.252 -26.391 -36.781 1.00 74.31 967 HIS A CA 1
ATOM 7817 C C . HIS A 1 967 ? 21.871 -25.560 -35.551 1.00 74.31 967 HIS A C 1
ATOM 7819 O O . HIS A 1 967 ? 21.607 -24.366 -35.670 1.00 74.31 967 HIS A O 1
ATOM 7825 N N . ASP A 1 968 ? 21.842 -26.161 -34.366 1.00 80.12 968 ASP A N 1
ATOM 7826 C CA . ASP A 1 968 ? 21.393 -25.490 -33.156 1.00 80.12 968 ASP A CA 1
ATOM 7827 C C . ASP A 1 968 ? 22.451 -24.508 -32.641 1.00 80.12 968 ASP A C 1
ATOM 7829 O O . ASP A 1 968 ? 23.582 -24.878 -32.299 1.00 80.12 968 ASP A O 1
ATOM 7833 N N . LEU A 1 969 ? 22.060 -23.236 -32.550 1.00 77.44 969 LEU A N 1
ATOM 7834 C CA . LEU A 1 969 ? 22.920 -22.146 -32.104 1.00 77.44 969 LEU A CA 1
ATOM 7835 C C . LEU A 1 969 ? 23.496 -22.421 -30.713 1.00 77.44 969 LEU A C 1
ATOM 7837 O O . LEU A 1 969 ? 24.676 -22.165 -30.479 1.00 77.44 969 LEU A O 1
ATOM 7841 N N . THR A 1 970 ? 22.699 -22.980 -29.798 1.00 77.31 970 THR A N 1
ATOM 7842 C CA . THR A 1 970 ? 23.163 -23.248 -28.431 1.00 77.31 970 THR A CA 1
ATOM 7843 C C . THR A 1 970 ? 24.252 -24.314 -28.390 1.00 77.31 970 THR A C 1
ATOM 7845 O O . THR A 1 970 ? 25.215 -24.156 -27.642 1.00 77.31 970 THR A O 1
ATOM 7848 N N . PHE A 1 971 ? 24.170 -25.357 -29.225 1.00 80.31 971 PHE A N 1
ATOM 7849 C CA . PHE A 1 971 ? 25.253 -26.337 -29.327 1.00 80.31 971 PHE A CA 1
ATOM 7850 C C . PHE A 1 971 ? 26.493 -25.735 -29.969 1.00 80.31 971 PHE A C 1
ATOM 7852 O O . PHE A 1 971 ? 27.590 -25.952 -29.466 1.00 80.31 971 PHE A O 1
ATOM 7859 N N . ASN A 1 972 ? 26.340 -24.945 -31.030 1.00 75.81 972 ASN A N 1
ATOM 7860 C CA . ASN A 1 972 ? 27.485 -24.296 -31.660 1.00 75.81 972 ASN A CA 1
ATOM 7861 C C . ASN A 1 972 ? 28.210 -23.362 -30.679 1.00 75.81 972 ASN A C 1
ATOM 7863 O O . ASN A 1 972 ? 29.427 -23.452 -30.560 1.00 75.81 972 ASN A O 1
ATOM 7867 N N . MET A 1 973 ? 27.480 -22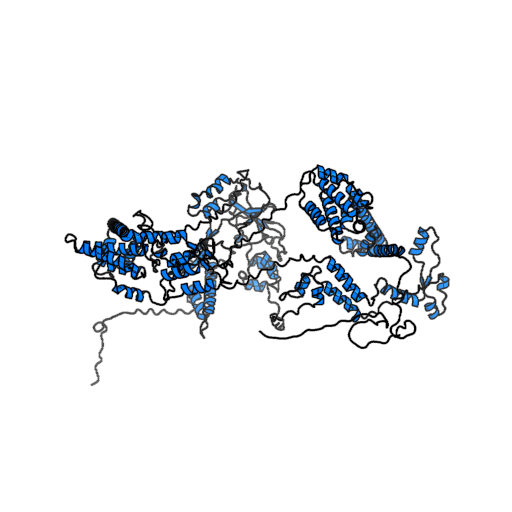.558 -29.902 1.00 75.12 973 MET A N 1
ATOM 7868 C CA . MET A 1 973 ? 28.065 -21.664 -28.894 1.00 75.12 973 MET A CA 1
ATOM 7869 C C . MET A 1 973 ? 28.747 -22.413 -27.741 1.00 75.12 973 MET A C 1
ATOM 7871 O O . MET A 1 973 ? 29.806 -21.988 -27.290 1.00 75.12 973 MET A O 1
ATOM 7875 N N . LEU A 1 974 ? 28.167 -23.519 -27.261 1.00 76.44 974 LEU A N 1
ATOM 7876 C CA . LEU A 1 974 ? 28.716 -24.284 -26.130 1.00 76.44 974 LEU A CA 1
ATOM 7877 C C . LEU A 1 974 ? 29.875 -25.212 -26.524 1.00 76.44 974 LEU A C 1
ATOM 7879 O O . LEU A 1 974 ? 30.726 -25.510 -25.690 1.00 76.44 974 LEU A O 1
ATOM 7883 N N . LEU A 1 975 ? 29.904 -25.683 -27.774 1.00 78.50 975 LEU A N 1
ATOM 7884 C CA . LEU A 1 975 ? 30.924 -26.605 -28.283 1.00 78.50 975 LEU A CA 1
ATOM 7885 C C . LEU A 1 975 ? 32.107 -25.880 -28.956 1.00 78.50 975 LEU A C 1
ATOM 7887 O O . LEU A 1 975 ? 33.107 -26.528 -29.269 1.00 78.50 975 LEU A O 1
ATOM 7891 N N . LEU A 1 976 ? 32.011 -24.565 -29.192 1.00 74.81 976 LEU A N 1
ATOM 7892 C CA . LEU A 1 976 ? 33.111 -23.731 -29.690 1.00 74.81 976 LEU A CA 1
ATOM 7893 C C . LEU A 1 976 ? 34.097 -23.408 -28.563 1.00 74.81 976 LEU A C 1
ATOM 7895 O O . LEU A 1 976 ? 33.720 -22.917 -27.500 1.00 74.81 976 LEU A O 1
ATOM 7899 N N . THR A 1 977 ? 35.388 -23.638 -28.804 1.00 73.50 977 THR A N 1
ATOM 7900 C CA . THR A 1 977 ? 36.426 -23.228 -27.852 1.00 73.50 977 THR A CA 1
ATOM 7901 C C . THR A 1 977 ? 36.692 -21.726 -27.961 1.00 73.50 977 THR A C 1
ATOM 7903 O O . THR A 1 977 ? 36.499 -21.120 -29.015 1.00 73.50 977 THR A O 1
ATOM 7906 N N . LYS A 1 978 ? 37.180 -21.104 -26.878 1.00 75.81 978 LYS A N 1
ATOM 7907 C CA . LYS A 1 978 ? 37.570 -19.683 -26.887 1.00 75.81 978 LYS A CA 1
ATOM 7908 C C . LYS A 1 978 ? 38.648 -19.394 -27.934 1.00 75.81 978 LYS A C 1
ATOM 7910 O O . LYS A 1 978 ? 38.601 -18.351 -28.575 1.00 75.81 978 LYS A O 1
ATOM 7915 N N . GLU A 1 979 ? 39.608 -20.302 -28.099 1.00 77.00 979 GLU A N 1
ATOM 7916 C CA . GLU A 1 979 ? 40.673 -20.155 -29.093 1.00 77.00 979 GLU A CA 1
ATOM 7917 C C . GLU A 1 979 ? 40.112 -20.161 -30.510 1.00 77.00 979 GLU A C 1
ATOM 7919 O O . GLU A 1 979 ? 40.479 -19.303 -31.312 1.00 77.00 979 GLU A O 1
ATOM 7924 N N . ASP A 1 980 ? 39.179 -21.070 -30.794 1.00 73.62 980 ASP A N 1
ATOM 7925 C CA . ASP A 1 980 ? 38.507 -21.110 -32.085 1.00 73.62 980 ASP A CA 1
ATOM 7926 C C . ASP A 1 980 ? 37.671 -19.844 -32.282 1.00 73.62 980 ASP A C 1
ATOM 7928 O O . ASP A 1 980 ? 37.863 -19.154 -33.274 1.00 73.62 980 ASP A O 1
ATOM 7932 N N . ALA A 1 981 ? 36.841 -19.449 -31.313 1.00 70.50 981 ALA A N 1
ATOM 7933 C CA . ALA A 1 981 ? 36.017 -18.242 -31.402 1.00 70.50 981 ALA A CA 1
ATOM 7934 C C . ALA A 1 981 ? 36.846 -16.957 -31.605 1.00 70.50 981 ALA A C 1
ATOM 7936 O O . ALA A 1 981 ? 36.509 -16.127 -32.446 1.00 70.50 981 ALA A O 1
ATOM 7937 N N . SER A 1 982 ? 37.964 -16.800 -30.886 1.00 75.56 982 SER A N 1
ATOM 7938 C CA . SER A 1 982 ? 38.871 -15.657 -31.062 1.00 75.56 982 SER A CA 1
ATOM 7939 C C . SER A 1 982 ? 39.572 -15.672 -32.421 1.00 75.56 982 SER A C 1
ATOM 7941 O O . SER A 1 982 ? 39.770 -14.607 -33.006 1.00 75.56 982 SER A O 1
ATOM 7943 N N . ARG A 1 983 ? 39.913 -16.853 -32.955 1.00 78.81 983 ARG A N 1
ATOM 7944 C CA . ARG A 1 983 ? 40.418 -16.978 -34.330 1.00 78.81 983 ARG A CA 1
ATOM 7945 C C . ARG A 1 983 ? 39.354 -16.537 -35.333 1.00 78.81 983 ARG A C 1
ATOM 7947 O O . ARG A 1 983 ? 39.647 -15.661 -36.143 1.00 78.81 983 ARG A O 1
ATOM 7954 N N . GLN A 1 984 ? 38.116 -17.017 -35.193 1.00 73.69 984 GLN A N 1
ATOM 7955 C CA . GLN A 1 984 ? 36.988 -16.617 -36.046 1.00 73.69 984 GLN A CA 1
ATOM 7956 C C . GLN A 1 984 ? 36.754 -15.101 -36.023 1.00 73.69 984 GLN A C 1
ATOM 7958 O O . GLN A 1 984 ? 36.632 -14.471 -37.072 1.00 73.69 984 GLN A O 1
ATOM 7963 N N . GLU A 1 985 ? 36.759 -14.490 -34.838 1.00 77.94 985 GLU A N 1
ATOM 7964 C CA . GLU A 1 985 ? 36.613 -13.041 -34.686 1.00 77.94 985 GLU A CA 1
ATOM 7965 C C . GLU A 1 985 ? 37.773 -12.277 -35.343 1.00 77.94 985 GLU A C 1
ATOM 7967 O O . GLU A 1 985 ? 37.555 -11.279 -36.036 1.00 77.94 985 GLU A O 1
ATOM 7972 N N . SER A 1 986 ? 39.013 -12.740 -35.150 1.00 78.31 986 SER A N 1
ATOM 7973 C CA . SER A 1 986 ? 40.196 -12.107 -35.738 1.00 78.31 986 SER A CA 1
ATOM 7974 C C . SER A 1 986 ? 40.209 -12.191 -37.265 1.00 78.31 986 SER A C 1
ATOM 7976 O O . SER A 1 986 ? 40.541 -11.203 -37.927 1.00 78.31 986 SER A O 1
ATOM 7978 N N . ASP A 1 987 ? 39.763 -13.313 -37.828 1.00 77.50 987 ASP A N 1
ATOM 7979 C CA . ASP A 1 987 ? 39.654 -13.523 -39.269 1.00 77.50 987 ASP A CA 1
ATOM 7980 C C . ASP A 1 987 ? 38.575 -12.615 -39.871 1.00 77.50 987 ASP A C 1
ATOM 7982 O O . ASP A 1 987 ? 38.836 -11.908 -40.848 1.00 77.50 987 ASP A O 1
ATOM 7986 N N . LEU A 1 988 ? 37.385 -12.563 -39.257 1.00 77.50 988 LEU A N 1
ATOM 7987 C CA . LEU A 1 988 ? 36.285 -11.698 -39.699 1.00 77.50 988 LEU A CA 1
ATOM 7988 C C . LEU A 1 988 ? 36.677 -10.217 -39.646 1.00 77.50 988 LEU A C 1
ATOM 7990 O O . LEU A 1 988 ? 36.479 -9.494 -40.622 1.00 77.50 988 LEU A O 1
ATOM 7994 N N . ARG A 1 989 ? 37.320 -9.768 -38.560 1.00 78.88 989 ARG A N 1
ATOM 7995 C CA . ARG A 1 989 ? 37.836 -8.391 -38.450 1.00 78.88 989 ARG A CA 1
ATOM 7996 C C . ARG A 1 989 ? 38.903 -8.081 -39.491 1.00 78.88 989 ARG A C 1
ATOM 7998 O O . ARG A 1 989 ? 38.984 -6.950 -39.972 1.00 78.88 989 ARG A O 1
ATOM 8005 N N . THR A 1 990 ? 39.747 -9.053 -39.822 1.00 82.19 990 THR A N 1
ATOM 8006 C CA . THR A 1 990 ? 40.783 -8.878 -40.845 1.00 82.19 990 THR A CA 1
ATOM 8007 C C . THR A 1 990 ? 40.146 -8.704 -42.221 1.00 82.19 990 THR A C 1
ATOM 8009 O O . THR A 1 990 ? 40.499 -7.762 -42.929 1.00 82.19 990 THR A O 1
ATOM 8012 N N . ARG A 1 991 ? 39.124 -9.502 -42.549 1.00 78.62 991 ARG A N 1
ATOM 8013 C CA . ARG A 1 991 ? 38.367 -9.367 -43.802 1.00 78.62 991 ARG A CA 1
ATOM 8014 C C . ARG A 1 991 ? 37.582 -8.064 -43.889 1.00 78.62 991 ARG A C 1
ATOM 8016 O O . ARG A 1 991 ? 37.645 -7.396 -44.917 1.00 78.62 991 ARG A O 1
ATOM 8023 N N . GLU A 1 992 ? 36.917 -7.643 -42.811 1.00 81.50 992 GLU A N 1
ATOM 8024 C CA . GLU A 1 992 ? 36.246 -6.337 -42.766 1.00 81.50 992 GLU A CA 1
ATOM 8025 C C . GLU A 1 992 ? 37.243 -5.198 -43.036 1.00 81.50 992 GLU A C 1
ATOM 8027 O O . GLU A 1 992 ? 36.971 -4.293 -43.827 1.00 81.50 992 GLU A O 1
ATOM 8032 N N . ARG A 1 993 ? 38.444 -5.266 -42.443 1.00 81.38 993 ARG A N 1
ATOM 8033 C CA . ARG A 1 993 ? 39.516 -4.289 -42.689 1.00 81.38 993 ARG A CA 1
ATOM 8034 C C . ARG A 1 993 ? 40.022 -4.325 -44.128 1.00 81.38 993 ARG A C 1
ATOM 8036 O O . ARG A 1 993 ? 40.328 -3.270 -44.680 1.00 81.38 993 ARG A O 1
ATOM 8043 N N . GLU A 1 994 ? 40.153 -5.500 -44.729 1.00 81.94 994 GLU A N 1
ATOM 8044 C CA . GLU A 1 994 ? 40.589 -5.646 -46.120 1.00 81.94 994 GLU A CA 1
ATOM 8045 C C . GLU A 1 994 ? 39.541 -5.122 -47.103 1.00 81.94 994 GLU A C 1
ATOM 8047 O O . GLU A 1 994 ? 39.886 -4.335 -47.984 1.00 81.94 994 GLU A O 1
ATOM 8052 N N . ALA A 1 995 ? 38.264 -5.450 -46.899 1.00 80.50 995 ALA A N 1
ATOM 8053 C CA . ALA A 1 995 ? 37.155 -4.936 -47.696 1.00 80.50 995 ALA A CA 1
ATOM 8054 C C . ALA A 1 995 ? 37.031 -3.408 -47.582 1.00 80.50 995 ALA A C 1
ATOM 8056 O O . ALA A 1 995 ? 36.890 -2.717 -48.593 1.00 80.50 995 ALA A O 1
ATOM 8057 N N . PHE A 1 996 ? 37.175 -2.864 -46.368 1.00 81.75 996 PHE A N 1
ATOM 8058 C CA . PHE A 1 996 ? 37.225 -1.420 -46.139 1.00 81.75 996 PHE A CA 1
ATOM 8059 C C . PHE A 1 996 ? 38.390 -0.764 -46.888 1.00 81.75 996 PHE A C 1
ATOM 8061 O O . PHE A 1 996 ? 38.195 0.216 -47.606 1.00 81.75 996 PHE A O 1
ATOM 8068 N N . LYS A 1 997 ? 39.603 -1.325 -46.782 1.00 81.75 997 LYS A N 1
ATOM 8069 C CA . LYS A 1 997 ? 40.784 -0.822 -47.504 1.00 81.75 997 LYS A CA 1
ATOM 8070 C C . LYS A 1 997 ? 40.581 -0.854 -49.015 1.00 81.75 997 LYS A C 1
ATOM 8072 O O . LYS A 1 997 ? 41.002 0.077 -49.695 1.00 81.75 997 LYS A O 1
ATOM 8077 N N . LEU A 1 998 ? 39.962 -1.908 -49.539 1.00 80.62 998 LEU A N 1
ATOM 8078 C CA . LEU A 1 998 ? 39.741 -2.084 -50.970 1.00 80.62 998 LEU A CA 1
ATOM 8079 C C . LEU A 1 998 ? 38.703 -1.082 -51.500 1.00 80.62 998 LEU A C 1
ATOM 8081 O O . LEU A 1 998 ? 38.945 -0.447 -52.520 1.00 80.62 998 LEU A O 1
ATOM 8085 N N . ARG A 1 999 ? 37.617 -0.830 -50.758 1.00 78.69 999 ARG A N 1
ATOM 8086 C CA . ARG A 1 999 ? 36.636 0.214 -51.106 1.00 78.69 999 ARG A CA 1
ATOM 8087 C C . ARG A 1 999 ? 37.215 1.621 -51.014 1.00 78.69 999 ARG A C 1
ATOM 8089 O O . ARG A 1 999 ? 37.034 2.400 -51.940 1.00 78.69 999 ARG A O 1
ATOM 8096 N N . MET A 1 1000 ? 37.988 1.920 -49.969 1.00 76.94 1000 MET A N 1
ATOM 8097 C CA . MET A 1 1000 ? 38.677 3.210 -49.849 1.00 76.94 1000 MET A CA 1
ATOM 8098 C C . MET A 1 1000 ? 39.695 3.426 -50.977 1.00 76.94 1000 MET A C 1
ATOM 8100 O O . MET A 1 1000 ? 39.864 4.551 -51.437 1.00 76.94 1000 MET A O 1
ATOM 8104 N N . ARG A 1 1001 ? 40.361 2.363 -51.451 1.00 80.00 1001 ARG A N 1
ATOM 8105 C CA . ARG A 1 1001 ? 41.262 2.424 -52.616 1.00 80.00 1001 ARG A CA 1
ATOM 8106 C C . ARG A 1 1001 ? 40.525 2.673 -53.929 1.00 80.00 1001 ARG A C 1
ATOM 8108 O O . ARG A 1 1001 ? 41.083 3.346 -54.785 1.00 80.00 1001 ARG A O 1
ATOM 8115 N N . ASN A 1 1002 ? 39.303 2.165 -54.064 1.00 79.56 1002 ASN A N 1
ATOM 8116 C CA . ASN A 1 1002 ? 38.488 2.333 -55.267 1.00 79.56 1002 ASN A CA 1
ATOM 8117 C C . ASN A 1 1002 ? 37.803 3.710 -55.358 1.00 79.56 1002 ASN A C 1
ATOM 8119 O O . ASN A 1 1002 ? 37.315 4.056 -56.427 1.00 79.56 1002 ASN A O 1
ATOM 8123 N N . MET A 1 1003 ? 37.760 4.484 -54.268 1.00 79.88 1003 MET A N 1
ATOM 8124 C CA . MET A 1 1003 ? 37.281 5.873 -54.275 1.00 79.88 1003 MET A CA 1
ATOM 8125 C C . MET A 1 1003 ? 38.334 6.817 -54.862 1.00 79.88 1003 MET A C 1
ATOM 8127 O O . MET A 1 1003 ? 39.533 6.649 -54.598 1.00 79.88 1003 MET A O 1
ATOM 8131 N N . ASN A 1 1004 ? 37.877 7.837 -55.593 1.00 86.56 1004 ASN A N 1
ATOM 8132 C CA . ASN A 1 1004 ? 38.736 8.921 -56.074 1.00 86.56 1004 ASN A CA 1
ATOM 8133 C C . ASN A 1 1004 ? 39.319 9.715 -54.891 1.00 86.56 1004 ASN A C 1
ATOM 8135 O O . ASN A 1 1004 ? 38.736 9.741 -53.808 1.00 86.56 1004 ASN A O 1
ATOM 8139 N N . ASP A 1 1005 ? 40.463 10.382 -55.074 1.00 79.31 1005 ASP A N 1
ATOM 8140 C CA . ASP A 1 1005 ? 41.166 11.038 -53.957 1.00 79.31 1005 ASP A CA 1
ATOM 8141 C C . ASP A 1 1005 ? 40.310 12.108 -53.249 1.00 79.31 1005 ASP A C 1
ATOM 8143 O O . ASP A 1 1005 ? 40.316 12.182 -52.021 1.00 79.31 1005 ASP A O 1
ATOM 8147 N N . THR A 1 1006 ? 39.482 12.850 -53.991 1.00 78.62 1006 THR A N 1
ATOM 8148 C CA . THR A 1 1006 ? 38.528 13.825 -53.431 1.00 78.62 1006 THR A CA 1
ATOM 8149 C C . THR A 1 1006 ? 37.430 13.160 -52.596 1.00 78.62 1006 THR A C 1
ATOM 8151 O O . THR A 1 1006 ? 37.110 13.613 -51.499 1.00 78.62 1006 THR A O 1
ATOM 8154 N N . GLU A 1 1007 ? 36.872 12.047 -53.072 1.00 77.81 1007 GLU A N 1
ATOM 8155 C CA . GLU A 1 1007 ? 35.849 11.269 -52.362 1.00 77.81 1007 GLU A CA 1
ATOM 8156 C C . GLU A 1 1007 ? 36.423 10.596 -51.113 1.00 77.81 1007 GLU A C 1
ATOM 8158 O O . GLU A 1 1007 ? 35.743 10.497 -50.091 1.00 77.81 1007 GLU A O 1
ATOM 8163 N N . ARG A 1 1008 ? 37.689 10.170 -51.166 1.00 82.44 1008 ARG A N 1
ATOM 8164 C CA . ARG A 1 1008 ? 38.404 9.581 -50.032 1.00 82.44 1008 ARG A CA 1
ATOM 8165 C C . ARG A 1 1008 ? 38.653 10.609 -48.930 1.00 82.44 1008 ARG A C 1
ATOM 8167 O O . ARG A 1 1008 ? 38.490 10.274 -47.759 1.00 82.44 1008 ARG A O 1
ATOM 8174 N N . GLU A 1 1009 ? 39.020 11.841 -49.281 1.00 80.44 1009 GLU A N 1
ATOM 8175 C CA . GLU A 1 1009 ? 39.187 12.942 -48.322 1.00 80.44 1009 GLU A CA 1
ATOM 8176 C C . GLU A 1 1009 ? 37.862 13.339 -47.669 1.00 80.44 1009 GLU A C 1
ATOM 8178 O O . GLU A 1 1009 ? 37.798 13.441 -46.444 1.00 80.44 1009 GLU A O 1
ATOM 8183 N N . ILE A 1 1010 ? 36.791 13.465 -48.459 1.00 78.75 1010 ILE A N 1
ATOM 8184 C CA . ILE A 1 1010 ? 35.443 13.752 -47.947 1.00 78.75 1010 ILE A CA 1
ATOM 8185 C C . ILE A 1 1010 ? 34.975 12.623 -47.023 1.00 78.75 1010 ILE A C 1
ATOM 8187 O O . ILE A 1 1010 ? 34.533 12.879 -45.906 1.00 78.75 1010 ILE A O 1
ATOM 8191 N N . SER A 1 1011 ? 35.130 11.365 -47.439 1.00 75.44 1011 SER A N 1
ATOM 8192 C CA . SER A 1 1011 ? 34.740 10.201 -46.634 1.00 75.44 1011 SER A CA 1
ATOM 8193 C C . SER A 1 1011 ? 35.548 10.104 -45.340 1.00 75.44 1011 SER A C 1
ATOM 8195 O O . SER A 1 1011 ? 34.998 9.761 -44.298 1.00 75.44 1011 SER A O 1
ATOM 8197 N N . LYS A 1 1012 ? 36.842 10.451 -45.375 1.00 80.19 1012 LYS A N 1
ATOM 8198 C CA . LYS A 1 1012 ? 37.695 10.511 -44.184 1.00 80.19 1012 LYS A CA 1
ATOM 8199 C C . LYS A 1 1012 ? 37.267 11.633 -43.235 1.00 80.19 1012 LYS A C 1
ATOM 8201 O O . LYS A 1 1012 ? 37.119 11.369 -42.050 1.00 80.19 1012 LYS A O 1
ATOM 8206 N N . MET A 1 1013 ? 36.995 12.839 -43.740 1.00 76.81 1013 MET A N 1
ATOM 8207 C CA . MET A 1 1013 ? 36.468 13.937 -42.918 1.00 76.81 1013 MET A CA 1
ATOM 8208 C C . MET A 1 1013 ? 35.125 13.571 -42.282 1.00 76.81 1013 MET A C 1
ATOM 8210 O O . MET A 1 1013 ? 34.917 13.813 -41.098 1.00 76.81 1013 MET A O 1
ATOM 8214 N N . LEU A 1 1014 ? 34.225 12.935 -43.034 1.00 78.00 1014 LEU A N 1
ATOM 8215 C CA . LEU A 1 1014 ? 32.946 12.470 -42.502 1.00 78.00 1014 LEU A CA 1
ATOM 8216 C C . LEU A 1 1014 ? 33.121 11.361 -41.450 1.00 78.00 1014 LEU A C 1
ATOM 8218 O O . LEU A 1 1014 ? 32.337 11.309 -40.504 1.00 78.00 1014 LEU A O 1
ATOM 8222 N N . LEU A 1 1015 ? 34.133 10.494 -41.580 1.00 75.56 1015 LEU A N 1
ATOM 8223 C CA . LEU A 1 1015 ? 34.463 9.469 -40.580 1.00 75.56 1015 LEU A CA 1
ATOM 8224 C C . LEU A 1 1015 ? 35.023 10.102 -39.301 1.00 75.56 1015 LEU A C 1
ATOM 8226 O O . LEU A 1 1015 ? 34.605 9.716 -38.213 1.00 75.56 1015 LEU A O 1
ATOM 8230 N N . ASP A 1 1016 ? 35.899 11.101 -39.431 1.00 75.94 1016 ASP A N 1
ATOM 8231 C CA . ASP A 1 1016 ? 36.490 11.830 -38.302 1.00 75.94 1016 ASP A CA 1
ATOM 8232 C C . ASP A 1 1016 ? 35.433 12.664 -37.541 1.00 75.94 1016 ASP A C 1
ATOM 8234 O O . ASP A 1 1016 ? 35.524 12.819 -36.325 1.00 75.94 1016 ASP A O 1
ATOM 8238 N N . ILE A 1 1017 ? 34.396 13.150 -38.239 1.00 76.12 1017 ILE A N 1
ATOM 8239 C CA . ILE A 1 1017 ? 33.235 13.858 -37.659 1.00 76.12 1017 ILE A CA 1
ATOM 8240 C C . ILE A 1 1017 ? 32.163 12.870 -37.137 1.00 76.12 1017 ILE A C 1
ATOM 8242 O O . ILE A 1 1017 ? 31.268 13.257 -36.388 1.00 76.12 1017 ILE A O 1
ATOM 8246 N N . GLY A 1 1018 ? 32.248 11.582 -37.494 1.00 62.75 1018 GLY A N 1
ATOM 8247 C CA . GLY A 1 1018 ? 31.305 10.538 -37.073 1.00 62.75 1018 GLY A CA 1
ATOM 8248 C C . GLY A 1 1018 ? 29.979 10.502 -37.848 1.00 62.75 1018 GLY A C 1
ATOM 8249 O O . GLY A 1 1018 ? 29.029 9.873 -37.393 1.00 62.75 1018 GLY A O 1
ATOM 8250 N N . ILE A 1 1019 ? 29.903 11.163 -39.009 1.00 71.88 1019 ILE A N 1
ATOM 8251 C CA . ILE A 1 1019 ? 28.690 11.291 -39.849 1.00 71.88 1019 ILE A CA 1
ATOM 8252 C C . ILE A 1 1019 ? 28.814 10.476 -41.154 1.00 71.88 1019 ILE A C 1
ATOM 8254 O O . ILE A 1 1019 ? 27.907 10.458 -41.983 1.00 71.88 1019 ILE A O 1
ATOM 8258 N N . ALA A 1 1020 ? 29.931 9.776 -41.371 1.00 70.19 1020 ALA A N 1
ATOM 8259 C CA . ALA A 1 1020 ? 30.127 9.018 -42.601 1.00 70.19 1020 ALA A CA 1
ATOM 8260 C C . ALA A 1 1020 ? 29.048 7.944 -42.819 1.00 70.19 1020 ALA A C 1
ATOM 8262 O O . ALA A 1 1020 ? 28.732 7.191 -41.892 1.00 70.19 1020 ALA A O 1
ATOM 8263 N N . PRO A 1 1021 ? 28.535 7.806 -44.057 1.00 64.81 1021 PRO A N 1
ATOM 8264 C CA . PRO A 1 1021 ? 27.715 6.661 -44.416 1.00 64.81 1021 PRO A CA 1
ATOM 8265 C C . PRO A 1 1021 ? 28.520 5.373 -44.199 1.00 64.81 1021 PRO A C 1
ATOM 8267 O O . PRO A 1 1021 ? 29.718 5.318 -44.488 1.00 64.81 1021 PRO A O 1
ATOM 8270 N N . TYR A 1 1022 ? 27.871 4.335 -43.665 1.00 67.81 1022 TYR A N 1
ATOM 8271 C CA . TYR A 1 1022 ? 28.524 3.060 -43.371 1.00 67.81 1022 TYR A CA 1
ATOM 8272 C C . TYR A 1 1022 ? 29.168 2.472 -44.637 1.00 67.81 1022 TYR A C 1
ATOM 8274 O O . TYR A 1 1022 ? 28.480 1.988 -45.531 1.00 67.81 1022 TYR A O 1
ATOM 8282 N N . VAL A 1 1023 ? 30.505 2.491 -44.701 1.00 70.06 1023 VAL A N 1
ATOM 8283 C CA . VAL A 1 1023 ? 31.280 1.947 -45.836 1.00 70.06 1023 VAL A CA 1
ATOM 8284 C C . VAL A 1 1023 ? 31.151 0.419 -45.926 1.00 70.06 1023 VAL A C 1
ATOM 8286 O O . VAL A 1 1023 ? 31.270 -0.151 -47.011 1.00 70.06 1023 VAL A O 1
ATOM 8289 N N . ILE A 1 1024 ? 30.892 -0.241 -44.792 1.00 73.94 1024 ILE A N 1
ATOM 8290 C CA . ILE A 1 1024 ? 30.534 -1.662 -44.692 1.00 73.94 1024 ILE A CA 1
ATOM 8291 C C . ILE A 1 1024 ? 29.068 -1.742 -44.268 1.00 73.94 1024 ILE A C 1
ATOM 8293 O O . ILE A 1 1024 ? 28.707 -1.253 -43.197 1.00 73.94 1024 ILE A O 1
ATOM 8297 N N . THR A 1 1025 ? 28.233 -2.369 -45.088 1.00 77.94 1025 THR A N 1
ATOM 8298 C CA . THR A 1 1025 ? 26.797 -2.520 -44.834 1.00 77.94 1025 THR A CA 1
ATOM 8299 C C . THR A 1 1025 ? 26.485 -3.804 -44.057 1.00 77.94 1025 THR A C 1
ATOM 8301 O O . THR A 1 1025 ? 27.309 -4.714 -43.938 1.00 77.94 1025 THR A O 1
ATOM 8304 N N . ASN A 1 1026 ? 25.256 -3.920 -43.545 1.00 73.62 1026 ASN A N 1
ATOM 8305 C CA . ASN A 1 1026 ? 24.784 -5.166 -42.933 1.00 73.62 1026 ASN A CA 1
ATOM 8306 C C . ASN A 1 1026 ? 24.710 -6.327 -43.941 1.00 73.62 1026 ASN A C 1
ATOM 8308 O O . ASN A 1 1026 ? 24.811 -7.484 -43.543 1.00 73.62 1026 ASN A O 1
ATOM 8312 N N . GLU A 1 1027 ? 24.561 -6.038 -45.234 1.00 73.12 1027 GLU A N 1
ATOM 8313 C CA . GLU A 1 1027 ? 24.594 -7.045 -46.301 1.00 73.12 1027 GLU A CA 1
ATOM 8314 C C . GLU A 1 1027 ? 26.009 -7.594 -46.504 1.00 73.12 1027 GLU A C 1
ATOM 8316 O O . GLU A 1 1027 ? 26.187 -8.806 -46.617 1.00 73.12 1027 GLU A O 1
ATOM 8321 N N . ASP A 1 1028 ? 27.025 -6.730 -46.427 1.00 72.00 1028 ASP A N 1
ATOM 8322 C CA . ASP A 1 1028 ? 28.433 -7.139 -46.485 1.00 72.00 1028 ASP A CA 1
ATOM 8323 C C . ASP A 1 1028 ? 28.799 -8.044 -45.306 1.00 72.00 1028 ASP A C 1
ATOM 8325 O O . ASP A 1 1028 ? 29.428 -9.083 -45.480 1.00 72.00 1028 ASP A O 1
ATOM 8329 N N . ARG A 1 1029 ? 28.327 -7.706 -44.101 1.00 72.38 1029 ARG A N 1
ATOM 8330 C CA . ARG A 1 1029 ? 28.514 -8.550 -42.911 1.00 72.38 1029 ARG A CA 1
ATOM 8331 C C . ARG A 1 1029 ? 27.835 -9.911 -43.044 1.00 72.38 1029 ARG A C 1
ATOM 8333 O O . ARG A 1 1029 ? 28.408 -10.917 -42.632 1.00 72.38 1029 ARG A O 1
ATOM 8340 N N . LYS A 1 1030 ? 26.645 -9.962 -43.655 1.00 69.38 1030 LYS A N 1
ATOM 8341 C CA . LYS A 1 1030 ? 25.970 -11.228 -43.989 1.00 69.38 1030 LYS A CA 1
ATOM 8342 C C . LYS A 1 1030 ? 26.770 -12.036 -45.014 1.00 69.38 1030 LYS A C 1
ATOM 8344 O O . LYS A 1 1030 ? 26.838 -13.255 -44.897 1.00 69.38 1030 LYS A O 1
ATOM 8349 N N . MET A 1 1031 ? 27.406 -11.380 -45.981 1.00 72.12 1031 MET A N 1
ATOM 8350 C CA . MET A 1 1031 ? 28.265 -12.033 -46.970 1.00 72.12 1031 MET A CA 1
ATOM 8351 C C . MET A 1 1031 ? 29.547 -12.596 -46.335 1.00 72.12 1031 MET A C 1
ATOM 8353 O O . MET A 1 1031 ? 29.829 -13.780 -46.513 1.00 72.12 1031 MET A O 1
ATOM 8357 N N . PHE A 1 1032 ? 30.243 -11.829 -45.488 1.00 73.88 1032 PHE A N 1
ATOM 8358 C CA . PHE A 1 1032 ? 31.411 -12.316 -44.739 1.00 73.88 1032 PHE A CA 1
ATOM 8359 C C . PHE A 1 1032 ? 31.066 -13.502 -43.824 1.00 73.88 1032 PHE A C 1
ATOM 8361 O O . PHE A 1 1032 ? 31.853 -14.440 -43.704 1.00 73.88 1032 PHE A O 1
ATOM 8368 N N . ALA A 1 1033 ? 29.871 -13.494 -43.221 1.00 63.09 1033 ALA A N 1
ATOM 8369 C CA . ALA A 1 1033 ? 29.372 -14.606 -42.414 1.00 63.09 1033 ALA A CA 1
ATOM 8370 C C . ALA A 1 1033 ? 29.064 -15.863 -43.254 1.00 63.09 1033 ALA A C 1
ATOM 8372 O O . ALA A 1 1033 ? 29.400 -16.973 -42.836 1.00 63.09 1033 ALA A O 1
ATOM 8373 N N . ARG A 1 1034 ? 28.484 -15.702 -44.454 1.00 61.91 1034 ARG A N 1
ATOM 8374 C CA . ARG A 1 1034 ? 28.219 -16.803 -45.403 1.00 61.91 1034 ARG A CA 1
ATOM 8375 C C . ARG A 1 1034 ? 29.508 -17.459 -45.909 1.00 61.91 1034 ARG A C 1
ATOM 8377 O O . ARG A 1 1034 ? 29.568 -18.679 -46.043 1.00 61.91 1034 ARG A O 1
ATOM 8384 N N . GLU A 1 1035 ? 30.560 -16.677 -46.144 1.00 60.22 1035 GLU A N 1
ATOM 8385 C CA . GLU A 1 1035 ? 31.869 -17.178 -46.588 1.00 60.22 1035 GLU A CA 1
ATOM 8386 C C . GLU A 1 1035 ? 32.636 -17.970 -45.514 1.00 60.22 1035 GLU A C 1
ATOM 8388 O O . GLU A 1 1035 ? 33.534 -18.742 -45.852 1.00 60.22 1035 GLU A O 1
ATOM 8393 N N . TYR A 1 1036 ? 32.299 -17.801 -44.230 1.00 56.31 1036 TYR A N 1
ATOM 8394 C CA . TYR A 1 1036 ? 32.934 -18.511 -43.111 1.00 56.31 1036 TYR A CA 1
ATOM 8395 C C . TYR A 1 1036 ? 32.354 -19.924 -42.876 1.00 56.31 1036 TYR A C 1
ATOM 8397 O O . TYR A 1 1036 ? 32.776 -20.633 -41.966 1.00 56.31 1036 TYR A O 1
ATOM 8405 N N . GLY A 1 1037 ? 31.408 -20.372 -43.712 1.00 53.44 1037 GLY A N 1
ATOM 8406 C CA . GLY A 1 1037 ? 30.876 -21.738 -43.670 1.00 53.44 1037 GLY A CA 1
ATOM 8407 C C . GLY A 1 1037 ? 29.602 -21.928 -42.845 1.00 53.44 1037 GLY A C 1
ATOM 8408 O O . GLY A 1 1037 ? 29.147 -23.061 -42.723 1.00 53.44 1037 GLY A O 1
ATOM 8409 N N . ASN A 1 1038 ? 28.966 -20.856 -42.365 1.00 50.06 1038 ASN A N 1
ATOM 8410 C CA . ASN A 1 1038 ? 27.546 -20.910 -42.016 1.00 50.06 1038 ASN A CA 1
ATOM 8411 C C . ASN A 1 1038 ? 26.746 -20.764 -43.317 1.00 50.06 1038 ASN A C 1
ATOM 8413 O O . ASN A 1 1038 ? 26.347 -19.662 -43.699 1.00 50.06 1038 ASN A O 1
ATOM 8417 N N . ARG A 1 1039 ? 26.605 -21.871 -44.056 1.00 42.44 1039 ARG A N 1
ATOM 8418 C CA . ARG A 1 1039 ? 25.722 -21.924 -45.228 1.00 42.44 1039 ARG A CA 1
ATOM 8419 C C . ARG A 1 1039 ? 24.286 -21.662 -44.776 1.00 42.44 1039 ARG A C 1
ATOM 8421 O O . ARG A 1 1039 ? 23.896 -22.075 -43.688 1.00 42.44 1039 ARG A O 1
ATOM 8428 N N . ASP A 1 1040 ? 23.529 -20.948 -45.606 1.00 42.97 1040 ASP A N 1
ATOM 8429 C CA . ASP A 1 1040 ? 22.104 -20.704 -45.372 1.00 42.97 1040 ASP A CA 1
ATOM 8430 C C . ASP A 1 1040 ? 21.400 -22.059 -45.154 1.00 42.97 1040 ASP A C 1
ATOM 8432 O O . ASP A 1 1040 ? 21.543 -22.935 -46.017 1.00 42.97 1040 ASP A O 1
ATOM 8436 N N . PRO A 1 1041 ? 20.672 -22.268 -44.041 1.00 46.50 1041 PRO A N 1
ATOM 8437 C CA . PRO A 1 1041 ? 20.023 -23.547 -43.751 1.00 46.50 1041 PRO A CA 1
ATOM 8438 C C . PRO A 1 1041 ? 19.040 -23.968 -44.853 1.00 46.50 1041 PRO A C 1
ATOM 8440 O O . PRO A 1 1041 ? 18.876 -25.159 -45.093 1.00 46.50 1041 PRO A O 1
ATOM 8443 N N . GLU A 1 1042 ? 18.471 -23.012 -45.594 1.00 47.78 1042 GLU A N 1
ATOM 8444 C CA . GLU A 1 1042 ? 17.618 -23.275 -46.762 1.00 47.78 1042 GLU A CA 1
ATOM 8445 C C . GLU A 1 1042 ? 18.371 -23.962 -47.920 1.00 47.78 1042 GLU A C 1
ATOM 8447 O O . GLU A 1 1042 ? 17.817 -24.823 -48.598 1.00 47.78 1042 GLU A O 1
ATOM 8452 N N . ILE A 1 1043 ? 19.651 -23.631 -48.138 1.00 51.91 1043 ILE A N 1
ATOM 8453 C CA . ILE A 1 1043 ? 20.463 -24.207 -49.226 1.00 51.91 1043 ILE A CA 1
ATOM 8454 C C . ILE A 1 1043 ? 20.935 -25.620 -48.854 1.00 51.91 1043 ILE A C 1
ATOM 8456 O O . ILE A 1 1043 ? 21.057 -26.487 -49.718 1.00 51.91 1043 ILE A O 1
ATOM 8460 N N . GLU A 1 1044 ? 21.189 -25.868 -47.568 1.00 47.09 1044 GLU A N 1
ATOM 8461 C CA . GLU A 1 1044 ? 21.578 -27.189 -47.065 1.00 47.09 1044 GLU A CA 1
ATOM 8462 C C . GLU A 1 1044 ? 20.375 -28.141 -46.964 1.00 47.09 1044 GLU A C 1
ATOM 8464 O O . GLU A 1 1044 ? 20.516 -29.320 -47.281 1.00 47.09 1044 GLU A O 1
ATOM 8469 N N . TYR A 1 1045 ? 19.186 -27.627 -46.626 1.00 48.97 1045 TYR A N 1
ATOM 8470 C CA . TYR A 1 1045 ? 17.921 -28.364 -46.687 1.00 48.97 1045 TYR A CA 1
ATOM 8471 C C . TYR A 1 1045 ? 17.598 -28.795 -48.123 1.00 48.97 1045 TYR A C 1
ATOM 8473 O O . TYR A 1 1045 ? 17.333 -29.970 -48.356 1.00 48.97 1045 TYR A O 1
ATOM 8481 N N . ALA A 1 1046 ? 17.760 -27.897 -49.103 1.00 55.12 1046 ALA A N 1
ATOM 8482 C CA . ALA A 1 1046 ? 17.589 -28.227 -50.519 1.00 55.12 1046 ALA A CA 1
ATOM 8483 C C . ALA A 1 1046 ? 18.587 -29.298 -51.010 1.00 55.12 1046 ALA A C 1
ATOM 8485 O O . ALA A 1 1046 ? 18.231 -30.170 -51.800 1.00 55.12 1046 ALA A O 1
ATOM 8486 N N . GLN A 1 1047 ? 19.833 -29.278 -50.521 1.00 52.38 1047 GLN A N 1
ATOM 8487 C CA . GLN A 1 1047 ? 20.834 -30.306 -50.844 1.00 52.38 1047 GLN A CA 1
ATOM 8488 C C . GLN A 1 1047 ? 20.585 -31.636 -50.112 1.00 52.38 1047 GLN A C 1
ATOM 8490 O O . GLN A 1 1047 ? 20.898 -32.695 -50.654 1.00 52.38 1047 GLN A O 1
ATOM 8495 N N . ALA A 1 1048 ? 20.023 -31.605 -48.901 1.00 49.47 1048 ALA A N 1
ATOM 8496 C CA . ALA A 1 1048 ? 19.664 -32.791 -48.127 1.00 49.47 1048 ALA A CA 1
ATOM 8497 C C . ALA A 1 1048 ? 18.384 -33.469 -48.648 1.00 49.47 1048 ALA A C 1
ATOM 8499 O O . ALA A 1 1048 ? 18.347 -34.696 -48.693 1.00 49.47 1048 ALA A O 1
ATOM 8500 N N . GLU A 1 1049 ? 17.386 -32.701 -49.104 1.00 51.41 1049 GLU A N 1
ATOM 8501 C CA . GLU A 1 1049 ? 16.231 -33.212 -49.859 1.00 51.41 1049 GLU A CA 1
ATOM 8502 C C . GLU A 1 1049 ? 16.685 -33.883 -51.157 1.00 51.41 1049 GLU A C 1
ATOM 8504 O O . GLU A 1 1049 ? 16.317 -35.026 -51.411 1.00 51.41 1049 GLU A O 1
ATOM 8509 N N . GLN A 1 1050 ? 17.572 -33.238 -51.925 1.00 51.50 1050 GLN A N 1
ATOM 8510 C CA . GLN A 1 1050 ? 18.126 -33.824 -53.153 1.00 51.50 1050 GLN A CA 1
ATOM 8511 C C . GLN A 1 1050 ? 18.963 -35.087 -52.899 1.00 51.50 1050 GLN A C 1
ATOM 8513 O O . GLN A 1 1050 ? 18.972 -35.989 -53.731 1.00 51.50 1050 GLN A O 1
ATOM 8518 N N . ALA A 1 1051 ? 19.662 -35.182 -51.763 1.00 46.69 1051 ALA A N 1
ATOM 8519 C CA . ALA A 1 1051 ? 20.427 -36.374 -51.393 1.00 46.69 1051 ALA A CA 1
ATOM 8520 C C . ALA A 1 1051 ? 19.547 -37.511 -50.837 1.00 46.69 1051 ALA A C 1
ATOM 8522 O O . ALA A 1 1051 ? 19.921 -38.676 -50.958 1.00 46.69 1051 ALA A O 1
ATOM 8523 N N . ALA A 1 1052 ? 18.393 -37.190 -50.242 1.00 46.94 1052 ALA A N 1
ATOM 8524 C CA . ALA A 1 1052 ? 17.410 -38.163 -49.764 1.00 46.94 1052 ALA A CA 1
ATOM 8525 C C . ALA A 1 1052 ? 16.523 -38.727 -50.893 1.00 46.94 1052 ALA A C 1
ATOM 8527 O O . ALA A 1 1052 ? 15.962 -39.809 -50.734 1.00 46.94 1052 ALA A O 1
ATOM 8528 N N . ASP A 1 1053 ? 16.436 -38.036 -52.035 1.00 44.28 1053 ASP A N 1
ATOM 8529 C CA . ASP A 1 1053 ? 15.662 -38.468 -53.210 1.00 44.28 1053 ASP A CA 1
ATOM 8530 C C . ASP A 1 1053 ? 16.366 -39.552 -54.058 1.00 44.28 1053 ASP A C 1
ATOM 8532 O O . ASP A 1 1053 ? 15.740 -40.163 -54.919 1.00 44.28 1053 ASP A O 1
ATOM 8536 N N . VAL A 1 1054 ? 17.649 -39.848 -53.800 1.00 48.22 1054 VAL A N 1
ATOM 8537 C CA . VAL A 1 1054 ? 18.426 -40.867 -54.544 1.00 48.22 1054 VAL A CA 1
ATOM 8538 C C . VAL A 1 1054 ? 18.084 -42.308 -54.117 1.00 48.22 1054 VAL A C 1
ATOM 8540 O O . VAL A 1 1054 ? 18.339 -43.242 -54.871 1.00 48.22 1054 VAL A O 1
ATOM 8543 N N . ASP A 1 1055 ? 17.457 -42.498 -52.949 1.00 43.97 1055 ASP A N 1
ATOM 8544 C CA . ASP A 1 1055 ? 17.075 -43.816 -52.403 1.00 43.97 1055 ASP A CA 1
ATOM 8545 C C . ASP A 1 1055 ? 15.557 -44.108 -52.500 1.00 43.97 1055 ASP A C 1
ATOM 8547 O O . ASP A 1 1055 ? 15.046 -45.023 -51.843 1.00 43.97 1055 ASP A O 1
ATOM 8551 N N . ARG A 1 1056 ? 14.801 -43.359 -53.319 1.00 42.41 1056 ARG A N 1
ATOM 8552 C CA . ARG A 1 1056 ? 13.402 -43.704 -53.624 1.00 42.41 1056 ARG A CA 1
ATOM 8553 C C . ARG A 1 1056 ? 13.339 -44.840 -54.658 1.00 42.41 1056 ARG A C 1
ATOM 8555 O O . ARG A 1 1056 ? 13.933 -44.710 -55.723 1.00 42.41 1056 ARG A O 1
ATOM 8562 N N . PRO A 1 1057 ? 12.601 -45.936 -54.396 1.00 36.56 1057 PRO A N 1
ATOM 8563 C CA . PRO A 1 1057 ? 12.350 -46.960 -55.404 1.00 36.56 1057 PRO A CA 1
ATOM 8564 C C . PRO A 1 1057 ? 11.573 -46.376 -56.592 1.00 36.56 1057 PRO A C 1
ATOM 8566 O O . PRO A 1 1057 ? 10.470 -45.853 -56.422 1.00 36.56 1057 PRO A O 1
ATOM 8569 N N . GLU A 1 1058 ? 12.143 -46.494 -57.790 1.00 41.53 1058 GLU A N 1
ATOM 8570 C CA . GLU A 1 1058 ? 11.446 -46.339 -59.067 1.00 41.53 1058 GLU A CA 1
ATOM 8571 C C . GLU A 1 1058 ? 10.420 -47.475 -59.208 1.00 41.53 1058 GLU A C 1
ATOM 8573 O O . GLU A 1 1058 ? 10.780 -48.545 -59.675 1.00 41.53 1058 GLU A O 1
ATOM 8578 N N . GLU A 1 1059 ? 9.189 -47.299 -58.717 1.00 38.78 1059 GLU A N 1
ATOM 8579 C CA . GLU A 1 1059 ? 7.941 -47.916 -59.222 1.00 38.78 1059 GLU A CA 1
ATOM 8580 C C . GLU A 1 1059 ? 6.823 -47.794 -58.170 1.00 38.78 1059 GLU A C 1
ATOM 8582 O O . GLU A 1 1059 ? 6.846 -48.459 -57.134 1.00 38.78 1059 GLU A O 1
ATOM 8587 N N . GLY A 1 1060 ? 5.801 -46.974 -58.454 1.00 32.03 1060 GLY A N 1
ATOM 8588 C CA . GLY A 1 1060 ? 4.527 -47.041 -57.727 1.00 32.03 1060 GLY A CA 1
ATOM 8589 C C . GLY A 1 1060 ? 3.733 -45.737 -57.605 1.00 32.03 1060 GLY A C 1
ATOM 8590 O O . GLY A 1 1060 ? 3.717 -45.158 -56.526 1.00 32.03 1060 GLY A O 1
ATOM 8591 N N . TYR A 1 1061 ? 2.987 -45.396 -58.670 1.00 31.98 1061 TYR A N 1
ATOM 8592 C CA . TYR A 1 1061 ? 1.773 -44.543 -58.709 1.00 31.98 1061 TYR A CA 1
ATOM 8593 C C . TYR A 1 1061 ? 1.933 -43.028 -58.401 1.00 31.98 1061 TYR A C 1
ATOM 8595 O O . TYR A 1 1061 ? 2.648 -42.638 -57.492 1.00 31.98 1061 TYR A O 1
ATOM 8603 N N . ASN A 1 1062 ? 1.302 -42.064 -59.093 1.00 30.91 1062 ASN A N 1
ATOM 8604 C CA . ASN A 1 1062 ? 0.129 -42.035 -59.981 1.00 30.91 1062 ASN A CA 1
ATOM 8605 C C . ASN A 1 1062 ? 0.332 -41.009 -61.118 1.00 30.91 1062 ASN A C 1
ATOM 8607 O O . ASN A 1 1062 ? 0.577 -39.832 -60.858 1.00 30.91 1062 ASN A O 1
ATOM 8611 N N . ALA A 1 1063 ? 0.138 -41.439 -62.365 1.00 32.97 1063 ALA A N 1
ATOM 8612 C CA . ALA A 1 1063 ? 0.093 -40.595 -63.561 1.00 32.97 1063 ALA A CA 1
ATOM 8613 C C . ALA A 1 1063 ? -1.325 -40.032 -63.797 1.00 32.97 1063 ALA A C 1
ATOM 8615 O O . ALA A 1 1063 ? -1.959 -40.333 -64.802 1.00 32.97 1063 ALA A O 1
ATOM 8616 N N . SER A 1 1064 ? -1.860 -39.264 -62.844 1.00 36.53 1064 SER A N 1
ATOM 8617 C CA . SER A 1 1064 ? -3.230 -38.725 -62.933 1.00 36.53 1064 SER A CA 1
ATOM 8618 C C . SER A 1 1064 ? -3.332 -37.259 -62.511 1.00 36.53 1064 SER A C 1
ATOM 8620 O O . SER A 1 1064 ? -4.283 -36.876 -61.832 1.00 36.53 1064 SER A O 1
ATOM 8622 N N . ARG A 1 1065 ? -2.338 -36.431 -62.851 1.00 33.91 1065 ARG A N 1
ATOM 8623 C CA . ARG A 1 1065 ? -2.348 -35.013 -62.455 1.00 33.91 1065 ARG A CA 1
ATOM 8624 C C . ARG A 1 1065 ? -2.087 -34.001 -63.568 1.00 33.91 1065 ARG A C 1
ATOM 8626 O O . ARG A 1 1065 ? -2.003 -32.819 -63.265 1.00 33.91 1065 ARG A O 1
ATOM 8633 N N . ASP A 1 1066 ? -2.068 -34.460 -64.816 1.00 35.66 1066 ASP A N 1
ATOM 8634 C CA . ASP A 1 1066 ? -1.983 -33.605 -66.001 1.00 35.66 1066 ASP A CA 1
ATOM 8635 C C . ASP A 1 1066 ? -3.223 -33.831 -66.881 1.00 35.66 1066 ASP A C 1
ATOM 8637 O O . ASP A 1 1066 ? -3.177 -34.584 -67.851 1.00 35.66 1066 ASP A O 1
ATOM 8641 N N . ILE A 1 1067 ? -4.357 -33.223 -66.520 1.00 38.56 1067 ILE A N 1
ATOM 8642 C CA . ILE A 1 1067 ? -5.504 -33.059 -67.428 1.00 38.56 1067 ILE A CA 1
ATOM 8643 C C . ILE A 1 1067 ? -5.976 -31.606 -67.292 1.00 38.56 1067 ILE A C 1
ATOM 8645 O O . ILE A 1 1067 ? -6.252 -31.150 -66.185 1.00 38.56 1067 ILE A O 1
ATOM 8649 N N . GLU A 1 1068 ? -5.992 -30.877 -68.410 1.00 39.38 1068 GLU A N 1
ATOM 8650 C CA . GLU A 1 1068 ? -6.463 -29.490 -68.513 1.00 39.38 1068 GLU A CA 1
ATOM 8651 C C . GLU A 1 1068 ? -7.987 -29.412 -68.304 1.00 39.38 1068 GLU A C 1
ATOM 8653 O O . GLU A 1 1068 ? -8.738 -30.270 -68.772 1.00 39.38 1068 GLU A O 1
ATOM 8658 N N . ASP A 1 1069 ? -8.453 -28.374 -67.606 1.00 34.72 1069 ASP A N 1
ATOM 8659 C CA . ASP A 1 1069 ? -9.872 -28.158 -67.306 1.00 34.72 1069 ASP A CA 1
ATOM 8660 C C . ASP A 1 1069 ? -10.717 -28.038 -68.589 1.00 34.72 1069 ASP A C 1
ATOM 8662 O O . ASP A 1 1069 ? -10.650 -27.039 -69.310 1.00 34.72 1069 ASP A O 1
ATOM 8666 N N . GLY A 1 1070 ? -11.561 -29.042 -68.855 1.00 46.56 1070 GLY A N 1
ATOM 8667 C CA . GLY A 1 1070 ? -12.590 -28.975 -69.898 1.00 46.56 1070 GLY A CA 1
ATOM 8668 C C . GLY A 1 1070 ? -13.053 -30.310 -70.488 1.00 46.56 1070 GLY A C 1
ATOM 8669 O O . GLY A 1 1070 ? -14.157 -30.363 -71.028 1.00 46.56 1070 GLY A O 1
ATOM 8670 N N . GLU A 1 1071 ? -12.277 -31.389 -70.364 1.00 47.00 1071 GLU A N 1
ATOM 8671 C CA . GLU A 1 1071 ? -12.637 -32.710 -70.905 1.00 47.00 1071 GLU A CA 1
ATOM 8672 C C . GLU A 1 1071 ? -12.996 -33.708 -69.790 1.00 47.00 1071 GLU A C 1
ATOM 8674 O O . GLU A 1 1071 ? -12.370 -33.744 -68.729 1.00 47.00 1071 GLU A O 1
ATOM 8679 N N . ALA A 1 1072 ? -14.045 -34.512 -69.998 1.00 50.09 1072 ALA A N 1
ATOM 8680 C CA . ALA A 1 1072 ? -14.451 -35.531 -69.032 1.00 50.09 1072 ALA A CA 1
ATOM 8681 C C . ALA A 1 1072 ? -13.475 -36.726 -69.079 1.00 50.09 1072 ALA A C 1
ATOM 8683 O O . ALA A 1 1072 ? -13.192 -37.225 -70.169 1.00 50.09 1072 ALA A O 1
ATOM 8684 N N . PRO A 1 1073 ? -12.973 -37.220 -67.931 1.00 52.91 1073 PRO A N 1
ATOM 8685 C CA . PRO A 1 1073 ? -12.080 -38.369 -67.914 1.00 52.91 1073 PRO A CA 1
ATOM 8686 C C . PRO A 1 1073 ? -12.814 -39.628 -68.395 1.00 52.91 1073 PRO A C 1
ATOM 8688 O O . PRO A 1 1073 ? -13.904 -39.960 -67.920 1.00 52.91 1073 PRO A O 1
ATOM 8691 N N . VAL A 1 1074 ? -12.188 -40.327 -69.342 1.00 53.12 1074 VAL A N 1
ATOM 8692 C CA . VAL A 1 1074 ? -12.632 -41.621 -69.866 1.00 53.12 1074 VAL A CA 1
ATOM 8693 C C . VAL A 1 1074 ? -11.765 -42.703 -69.242 1.00 53.12 1074 VAL A C 1
ATOM 8695 O O . VAL A 1 1074 ? -10.553 -42.728 -69.451 1.00 53.12 1074 VAL A O 1
ATOM 8698 N N . VAL A 1 1075 ? -12.388 -43.614 -68.503 1.00 49.91 1075 VAL A N 1
ATOM 8699 C CA . VAL A 1 1075 ? -11.737 -44.818 -67.972 1.00 49.91 1075 VAL A CA 1
ATOM 8700 C C . VAL A 1 1075 ? -12.390 -46.013 -68.664 1.00 49.91 1075 VAL A C 1
ATOM 8702 O O . VAL A 1 1075 ? -13.614 -46.112 -68.706 1.00 49.91 1075 VAL A O 1
ATOM 8705 N N . ASP A 1 1076 ? -11.584 -46.858 -69.312 1.00 43.56 1076 ASP A N 1
ATOM 8706 C CA . ASP A 1 1076 ? -12.024 -48.035 -70.082 1.00 43.56 1076 ASP A CA 1
ATOM 8707 C C . ASP A 1 1076 ? -13.128 -47.779 -71.136 1.00 43.56 1076 ASP A C 1
ATOM 8709 O O . ASP A 1 1076 ? -13.998 -48.611 -71.393 1.00 43.56 1076 ASP A O 1
ATOM 8713 N N . GLY A 1 1077 ? -13.063 -46.628 -71.816 1.00 53.00 1077 GLY A N 1
ATOM 8714 C CA . GLY A 1 1077 ? -13.896 -46.322 -72.987 1.00 53.00 1077 GLY A CA 1
ATOM 8715 C C . GLY A 1 1077 ? -15.316 -45.831 -72.684 1.00 53.00 1077 GLY A C 1
ATOM 8716 O O . GLY A 1 1077 ? -16.112 -45.706 -73.615 1.00 53.00 1077 GLY A O 1
ATOM 8717 N N . VAL A 1 1078 ? -15.635 -45.530 -71.421 1.00 46.66 1078 VAL A N 1
ATOM 8718 C CA . VAL A 1 1078 ? -16.923 -44.952 -71.009 1.00 46.66 1078 VAL A CA 1
ATOM 8719 C C . VAL A 1 1078 ? -16.700 -43.594 -70.336 1.00 46.66 1078 VAL A C 1
ATOM 8721 O O . VAL A 1 1078 ? -15.858 -43.455 -69.451 1.00 46.66 1078 VAL A O 1
ATOM 8724 N N . GLU A 1 1079 ? -17.450 -42.580 -70.771 1.00 51.97 1079 GLU A N 1
ATOM 8725 C CA . GLU A 1 1079 ? -17.418 -41.231 -70.195 1.00 51.97 1079 GLU A CA 1
ATOM 8726 C C . GLU A 1 1079 ? -18.157 -41.194 -68.847 1.00 51.97 1079 GLU A C 1
ATOM 8728 O O . GLU A 1 1079 ? -19.331 -41.564 -68.758 1.00 51.97 1079 GLU A O 1
ATOM 8733 N N . GLN A 1 1080 ? -17.489 -40.720 -67.791 1.00 50.75 1080 GLN A N 1
ATOM 8734 C CA . GLN A 1 1080 ? -18.122 -40.513 -66.484 1.00 50.75 1080 GLN A CA 1
ATOM 8735 C C . GLN A 1 1080 ? -19.057 -39.293 -66.508 1.00 50.75 1080 GLN A C 1
ATOM 8737 O O . GLN A 1 1080 ? -18.631 -38.176 -66.814 1.00 50.75 1080 GLN A O 1
ATOM 8742 N N . GLN A 1 1081 ? -20.326 -39.489 -66.131 1.00 45.19 1081 GLN A N 1
ATOM 8743 C CA . GLN A 1 1081 ? -21.298 -38.397 -66.005 1.00 45.19 1081 GLN A CA 1
ATOM 8744 C C . GLN A 1 1081 ? -21.121 -37.598 -64.706 1.00 45.19 1081 GLN A C 1
ATOM 8746 O O . GLN A 1 1081 ? -20.612 -38.095 -63.704 1.00 45.19 1081 GLN A O 1
ATOM 8751 N N . VAL A 1 1082 ? -21.547 -36.334 -64.752 1.00 47.16 1082 VAL A N 1
ATOM 8752 C CA . VAL A 1 1082 ? -21.486 -35.375 -63.641 1.00 47.16 1082 VAL A CA 1
ATOM 8753 C C . VAL A 1 1082 ? -22.733 -35.527 -62.769 1.00 47.16 1082 VAL A C 1
ATOM 8755 O O . VAL A 1 1082 ? -23.848 -35.446 -63.281 1.00 47.16 1082 VAL A O 1
ATOM 8758 N N . ASP A 1 1083 ? -22.543 -35.728 -61.465 1.00 38.06 1083 ASP A N 1
ATOM 8759 C CA . ASP A 1 1083 ? -23.631 -35.713 -60.485 1.00 38.06 1083 ASP A CA 1
ATOM 8760 C C . ASP A 1 1083 ? -24.011 -34.264 -60.121 1.00 38.06 1083 ASP A C 1
ATOM 8762 O O . ASP A 1 1083 ? -23.155 -33.383 -60.012 1.00 38.06 1083 ASP A O 1
ATOM 8766 N N . HIS A 1 1084 ? -25.304 -33.998 -59.955 1.00 39.91 1084 HIS A N 1
ATOM 8767 C CA . HIS A 1 1084 ? -25.851 -32.669 -59.677 1.00 39.91 1084 HIS A CA 1
ATOM 8768 C C . HIS A 1 1084 ? -26.532 -32.655 -58.298 1.00 39.91 1084 HIS A C 1
ATOM 8770 O O . HIS A 1 1084 ? -27.760 -32.665 -58.211 1.00 39.91 1084 HIS A O 1
ATOM 8776 N N . GLY A 1 1085 ? -25.746 -32.587 -57.215 1.00 31.39 1085 GLY A N 1
ATOM 8777 C CA . GLY A 1 1085 ? -26.276 -32.365 -55.861 1.00 31.39 1085 GLY A CA 1
ATOM 8778 C C . GLY A 1 1085 ? -25.233 -32.357 -54.730 1.00 31.39 1085 GLY A C 1
ATOM 8779 O O . GLY A 1 1085 ? -24.573 -33.355 -54.503 1.00 31.39 1085 GLY A O 1
ATOM 8780 N N . ASP A 1 1086 ? -25.148 -31.220 -54.025 1.00 30.97 1086 ASP A N 1
ATOM 8781 C CA . ASP A 1 1086 ? -24.512 -30.913 -52.723 1.00 30.97 1086 ASP A CA 1
ATOM 8782 C C . ASP A 1 1086 ? -23.064 -31.367 -52.396 1.00 30.97 1086 ASP A C 1
ATOM 8784 O O . ASP A 1 1086 ? -22.791 -32.487 -51.983 1.00 30.97 1086 ASP A O 1
ATOM 8788 N N . TYR A 1 1087 ? -22.161 -30.373 -52.445 1.00 33.50 1087 TYR A N 1
ATOM 8789 C CA . TYR A 1 1087 ? -20.883 -30.221 -51.724 1.00 33.50 1087 TYR A CA 1
ATOM 8790 C C . TYR A 1 1087 ? -20.014 -31.476 -51.493 1.00 33.50 1087 TYR A C 1
ATOM 8792 O O . TYR A 1 1087 ? -19.951 -32.028 -50.394 1.00 33.50 1087 TYR A O 1
ATOM 8800 N N . GLY A 1 1088 ? -19.189 -31.796 -52.495 1.00 34.66 1088 GLY A N 1
ATOM 8801 C CA . GLY A 1 1088 ? -17.982 -32.612 -52.346 1.00 34.66 1088 GLY A CA 1
ATOM 8802 C C . GLY A 1 1088 ? -17.479 -33.167 -53.680 1.00 34.66 1088 GLY A C 1
ATOM 8803 O O . GLY A 1 1088 ? -18.147 -33.994 -54.286 1.00 34.66 1088 GLY A O 1
ATOM 8804 N N . ASP A 1 1089 ? -16.288 -32.751 -54.124 1.00 32.62 1089 ASP A N 1
ATOM 8805 C CA . ASP A 1 1089 ? -15.639 -33.254 -55.345 1.00 32.62 1089 ASP A CA 1
ATOM 8806 C C . ASP A 1 1089 ? -15.164 -34.709 -55.178 1.00 32.62 1089 ASP A C 1
ATOM 8808 O O . ASP A 1 1089 ? -14.009 -34.979 -54.834 1.00 32.62 1089 ASP A O 1
ATOM 8812 N N . ARG A 1 1090 ? -16.049 -35.673 -55.445 1.00 36.66 1090 ARG A N 1
ATOM 8813 C CA . ARG A 1 1090 ? -15.671 -37.050 -55.792 1.00 36.66 1090 ARG A CA 1
ATOM 8814 C C . ARG A 1 1090 ? -16.554 -37.557 -56.928 1.00 36.66 1090 ARG A C 1
ATOM 8816 O O . ARG A 1 1090 ? -17.767 -37.619 -56.788 1.00 36.66 1090 ARG A O 1
ATOM 8823 N N . ARG A 1 1091 ? -15.929 -37.951 -58.041 1.00 38.91 1091 ARG A N 1
ATOM 8824 C CA . ARG A 1 1091 ? -16.555 -38.776 -59.084 1.00 38.91 1091 ARG A CA 1
ATOM 8825 C C . ARG A 1 1091 ? -16.321 -40.241 -58.701 1.00 38.91 1091 ARG A C 1
ATOM 8827 O O . ARG A 1 1091 ? -15.166 -40.639 -58.568 1.00 38.91 1091 ARG A O 1
ATOM 8834 N N . GLU A 1 1092 ? -17.376 -41.012 -58.449 1.00 35.06 1092 GLU A N 1
ATOM 8835 C CA . GLU A 1 1092 ? -17.266 -42.452 -58.155 1.00 35.06 1092 GLU A CA 1
ATOM 8836 C C . GLU A 1 1092 ? -17.241 -43.299 -59.439 1.00 35.06 1092 GLU A C 1
ATOM 8838 O O . GLU A 1 1092 ? -17.890 -42.979 -60.436 1.00 35.06 1092 GLU A O 1
ATOM 8843 N N . GLU A 1 1093 ? -16.493 -44.404 -59.403 1.00 34.34 1093 GLU A N 1
ATOM 8844 C CA . GLU A 1 1093 ? -16.535 -45.463 -60.415 1.00 34.34 1093 GLU A CA 1
ATOM 8845 C C . GLU A 1 1093 ? -17.791 -46.333 -60.248 1.00 34.34 1093 GLU A C 1
ATOM 8847 O O . GLU A 1 1093 ? -18.154 -46.739 -59.144 1.00 34.34 1093 GLU A O 1
ATOM 8852 N N . ILE A 1 1094 ? -18.429 -46.681 -61.368 1.00 29.25 1094 ILE A N 1
ATOM 8853 C CA . ILE A 1 1094 ? -19.510 -47.669 -61.416 1.00 29.25 1094 ILE A CA 1
ATOM 8854 C C . ILE A 1 1094 ? -18.886 -49.068 -61.531 1.00 29.25 1094 ILE A C 1
ATOM 8856 O O . ILE A 1 1094 ? -18.408 -49.435 -62.602 1.00 29.25 1094 ILE A O 1
ATOM 8860 N N . SER A 1 1095 ? -18.911 -49.857 -60.451 1.00 30.38 1095 SER A N 1
ATOM 8861 C CA . SER A 1 1095 ? -19.467 -51.232 -60.397 1.00 30.38 1095 SER A CA 1
ATOM 8862 C C . SER A 1 1095 ? -18.824 -52.157 -59.344 1.00 30.38 1095 SER A C 1
ATOM 8864 O O . SER A 1 1095 ? -17.611 -52.294 -59.217 1.00 30.38 1095 SER A O 1
ATOM 8866 N N . ASP A 1 1096 ? -19.731 -52.832 -58.634 1.00 30.69 1096 ASP A N 1
ATOM 8867 C CA . ASP A 1 1096 ? -19.670 -54.192 -58.092 1.00 30.69 1096 ASP A CA 1
ATOM 8868 C C . ASP A 1 1096 ? -18.650 -54.551 -57.003 1.00 30.69 1096 ASP A C 1
ATOM 8870 O O . ASP A 1 1096 ? -17.691 -55.285 -57.243 1.00 30.69 1096 ASP A O 1
ATOM 8874 N N . ARG A 1 1097 ? -19.010 -54.248 -55.744 1.00 28.69 1097 ARG A N 1
ATOM 8875 C CA . ARG A 1 1097 ? -19.026 -55.272 -54.675 1.00 28.69 1097 ARG A CA 1
ATOM 8876 C C . ARG A 1 1097 ? -20.248 -55.108 -53.768 1.00 28.69 1097 ARG A C 1
ATOM 8878 O O . ARG A 1 1097 ? -20.303 -54.221 -52.923 1.00 28.69 1097 ARG A O 1
ATOM 8885 N N . ASP A 1 1098 ? -21.204 -56.005 -53.975 1.00 29.94 1098 ASP A N 1
ATOM 8886 C CA . ASP A 1 1098 ? -22.394 -56.224 -53.158 1.00 29.94 1098 ASP A CA 1
ATOM 8887 C C . ASP A 1 1098 ? -22.095 -56.679 -51.715 1.00 29.94 1098 ASP A C 1
ATOM 8889 O O . ASP A 1 1098 ? -21.045 -57.258 -51.425 1.00 29.94 1098 ASP A O 1
ATOM 8893 N N . TYR A 1 1099 ? -23.154 -56.536 -50.903 1.00 29.42 1099 TYR A N 1
ATOM 8894 C CA . TYR A 1 1099 ? -23.448 -57.065 -49.558 1.00 29.42 1099 TYR A CA 1
ATOM 8895 C C . TYR A 1 1099 ? -22.982 -56.182 -48.376 1.00 29.42 1099 TYR A C 1
ATOM 8897 O O . TYR A 1 1099 ? -21.797 -55.971 -48.171 1.00 29.42 1099 TYR A O 1
ATOM 8905 N N . GLU A 1 1100 ? -23.843 -55.667 -47.487 1.00 28.67 1100 GLU A N 1
ATOM 8906 C CA . GLU A 1 1100 ? -25.280 -55.886 -47.282 1.00 28.67 1100 GLU A CA 1
ATOM 8907 C C . GLU A 1 1100 ? -25.864 -54.817 -46.325 1.00 28.67 1100 GLU A C 1
ATOM 8909 O O . GLU A 1 1100 ? -25.177 -54.282 -45.455 1.00 28.67 1100 GLU A O 1
ATOM 8914 N N . ARG A 1 1101 ? -27.158 -54.519 -46.502 1.00 27.69 1101 ARG A N 1
ATOM 8915 C CA . ARG A 1 1101 ? -28.003 -53.588 -45.727 1.00 27.69 1101 ARG A CA 1
ATOM 8916 C C . ARG A 1 1101 ? -28.309 -54.069 -44.302 1.00 27.69 1101 ARG A C 1
ATOM 8918 O O . ARG A 1 1101 ? -28.529 -55.257 -44.102 1.00 27.69 1101 ARG A O 1
ATOM 8925 N N . ASN A 1 1102 ? -28.534 -53.113 -43.390 1.00 25.83 1102 ASN A N 1
ATOM 8926 C CA . ASN A 1 1102 ? -29.759 -52.957 -42.563 1.00 25.83 1102 ASN A CA 1
ATOM 8927 C C . ASN A 1 1102 ? -29.622 -51.678 -41.694 1.00 25.83 1102 ASN A C 1
ATOM 8929 O O . ASN A 1 1102 ? -28.684 -51.583 -40.913 1.00 25.83 1102 ASN A O 1
ATOM 8933 N N . TYR A 1 1103 ? -30.365 -50.582 -41.946 1.00 26.66 1103 TYR A N 1
ATOM 8934 C CA . TYR A 1 1103 ? -31.680 -50.209 -41.350 1.00 26.66 1103 TYR A CA 1
ATOM 8935 C C . TYR A 1 1103 ? -31.731 -50.478 -39.823 1.00 26.66 1103 TYR A C 1
ATOM 8937 O O . TYR A 1 1103 ? -31.454 -51.601 -39.419 1.00 26.66 1103 TYR A O 1
ATOM 8945 N N . TRP A 1 1104 ? -32.026 -49.555 -38.890 1.00 28.62 1104 TRP A N 1
ATOM 8946 C CA . TRP A 1 1104 ? -33.154 -48.608 -38.694 1.00 28.62 1104 TRP A CA 1
ATOM 8947 C C . TRP A 1 1104 ? -32.688 -47.456 -37.750 1.00 28.62 1104 TRP A C 1
ATOM 8949 O O . TRP A 1 1104 ? -32.026 -47.744 -36.759 1.00 28.62 1104 TRP A O 1
ATOM 8959 N N . VAL A 1 1105 ? -32.764 -46.153 -38.067 1.00 27.55 1105 VAL A N 1
ATOM 8960 C CA . VAL A 1 1105 ? -33.856 -45.148 -37.900 1.00 27.55 1105 VAL A CA 1
ATOM 8961 C C . VAL A 1 1105 ? -34.627 -45.171 -36.561 1.00 27.55 1105 VAL A C 1
ATOM 8963 O O . VAL A 1 1105 ? -35.401 -46.090 -36.312 1.00 27.55 1105 VAL A O 1
ATOM 8966 N N . ASN A 1 1106 ? -34.447 -44.130 -35.730 1.00 27.27 1106 ASN A N 1
ATOM 8967 C CA . ASN A 1 1106 ? -35.494 -43.151 -35.360 1.00 27.27 1106 ASN A CA 1
ATOM 8968 C C . ASN A 1 1106 ? -34.940 -42.082 -34.397 1.00 27.27 1106 ASN A C 1
ATOM 8970 O O . ASN A 1 1106 ? -34.645 -42.350 -33.233 1.00 27.27 1106 ASN A O 1
ATOM 8974 N N . HIS A 1 1107 ? -34.841 -40.852 -34.904 1.00 31.95 1107 HIS A N 1
ATOM 8975 C CA . HIS A 1 1107 ? -35.141 -39.664 -34.111 1.00 31.95 1107 HIS A CA 1
ATOM 8976 C C . HIS A 1 1107 ? -36.640 -39.663 -33.809 1.00 31.95 1107 HIS A C 1
ATOM 8978 O O . HIS A 1 1107 ? -37.414 -40.042 -34.680 1.00 31.95 1107 HIS A O 1
ATOM 8984 N N . ASP A 1 1108 ? -37.032 -39.208 -32.622 1.00 29.31 1108 ASP A N 1
ATOM 8985 C CA . ASP A 1 1108 ? -38.254 -38.423 -32.502 1.00 29.31 1108 ASP A CA 1
ATOM 8986 C C . ASP A 1 1108 ? -38.208 -37.507 -31.278 1.00 29.31 1108 ASP A C 1
ATOM 8988 O O . ASP A 1 1108 ? -37.594 -37.785 -30.245 1.00 29.31 1108 ASP A O 1
ATOM 8992 N N . GLU A 1 1109 ? -38.817 -36.360 -31.512 1.00 30.67 1109 GLU A N 1
ATOM 8993 C CA . GLU A 1 1109 ? -38.859 -35.125 -30.756 1.00 30.67 1109 GLU A CA 1
ATOM 8994 C C . GLU A 1 1109 ? -39.791 -35.192 -29.529 1.00 30.67 1109 GLU A C 1
ATOM 8996 O O . GLU A 1 1109 ? -40.687 -36.024 -29.441 1.00 30.67 1109 GLU A O 1
ATOM 9001 N N . GLY A 1 1110 ? -39.666 -34.190 -28.649 1.00 27.14 1110 GLY A N 1
ATOM 9002 C CA . GLY A 1 1110 ? -40.854 -33.484 -28.154 1.00 27.14 1110 GLY A CA 1
ATOM 9003 C C . GLY A 1 1110 ? -41.431 -33.851 -26.778 1.00 27.14 1110 GLY A C 1
ATOM 9004 O O . GLY A 1 1110 ? -42.131 -34.838 -26.618 1.00 27.14 1110 GLY A O 1
ATOM 9005 N N . PHE A 1 1111 ? -41.247 -32.906 -25.846 1.00 29.66 1111 PHE A N 1
ATOM 9006 C CA . PHE A 1 1111 ? -42.175 -32.435 -24.800 1.00 29.66 1111 PHE A CA 1
ATOM 9007 C C . PHE A 1 1111 ? -42.824 -33.401 -23.783 1.00 29.66 1111 PHE A C 1
ATOM 9009 O O . PHE A 1 1111 ? -43.646 -34.245 -24.115 1.00 29.66 1111 PHE A O 1
ATOM 9016 N N . GLY A 1 1112 ? -42.662 -33.034 -22.501 1.00 32.53 1112 GLY A N 1
ATOM 9017 C CA . GLY A 1 1112 ? -43.780 -33.010 -21.546 1.00 32.53 1112 GLY A CA 1
ATOM 9018 C C . GLY A 1 1112 ? -43.618 -33.833 -20.268 1.00 32.53 1112 GLY A C 1
ATOM 9019 O O . GLY A 1 1112 ? -44.186 -34.914 -20.187 1.00 32.53 1112 GLY A O 1
ATOM 9020 N N . THR A 1 1113 ? -42.910 -33.286 -19.272 1.00 33.97 1113 THR A N 1
ATOM 9021 C CA . THR A 1 1113 ? -43.370 -33.009 -17.883 1.00 33.97 1113 THR A CA 1
ATOM 9022 C C . THR A 1 1113 ? -42.257 -32.335 -17.100 1.00 33.97 1113 THR A C 1
ATOM 9024 O O . THR A 1 1113 ? -41.113 -32.833 -17.198 1.00 33.97 1113 THR A O 1
#